Protein 3IWZ (pdb70)

B-factor: mean 44.47, std 12.95, range [18.44, 74.7]

InterPro domains:
  IPR000595 Cyclic nucleotide-binding domain [PF00027] (36-124)
  IPR000595 Cyclic nucleotide-binding domain [PS50042] (22-122)
  IPR000595 Cyclic nucleotide-binding domain [SM00100] (18-137)
  IPR000595 Cyclic nucleotide-binding domain [cd00038] (22-125)
  IPR012318 Crp-type HTH domain [PF00325] (186-217)
  IPR012318 Crp-type HTH domain [PR00034] (186-202)
  IPR012318 Crp-type HTH domain [PR00034] (202-217)
  IPR012318 Crp-type HTH domain [PS51063] (158-230)
  IPR012318 Crp-type HTH domain [SM00419] (180-228)
  IPR014710 RmlC-like jelly roll fold [G3DSA:2.60.120.10] (25-158)
  IPR018335 Transcription regulator HTH, Crp-type, conserved site [PS00042] (188-211)
  IPR018490 Cyclic nucleotide-binding domain superfamily [SSF51206] (24-155)
  IPR036388 Winged helix-like DNA-binding domain superfamily [G3DSA:1.10.10.10] (159-227)
  IPR036390 Winged helix DNA-binding domain superfamily [SSF46785] (159-227)
  IPR050397 Global Transcriptional Regulators in Environmental Response [PTHR24567] (28-221)

Sequence (829 aa):
LDAGTIERFLAHSHRRRYPTRTDVFRPGDPAGTLYYVISGSVSIIAEEDDDRELVLGYFGSGEFVGEMGLFIESDTREVILRTRTQCELAEISYERLQQLFQTSLSPDAPRILYAIGVQLSKRLLDTTRKASRLAFLDVTDRIVRTLHDLSKEPEAMSHPQGTQLRVSRQELARLVGCSREMAGRVLKKLQADGLLHARGKTVVLYGLDAGTIERFLAHSHRRRYPTRTDVFRPGDPAGTLYYVISGSVSIIAEEDDDRELVLGYFGSGEFVGEMGLFIESDTREVILRTRTQCELAEISYERLQQLFQTSLSPDAPRILYAIGVQLSKRLLDTTRKASRLAFLDVTDRIVRTLHDLSKEPEAMSHPQGTQLRVSRQELARLVGCSREMAGRVLKKLQADGLLHARGKTVVLYGDAGTIERFLAHSHRRRYPTRTDVFRPGDPAGTLYYVISGSVSIIAEEDDDRELVLGYFGSGEFVGEMGLFIESDTREVILRTRTQCELAEISYERLQQLFQTSLSPDAPRILYAIGVQLSKRLLDTTRKASRLAFLDVTDRIVRTLHDLSKEPEAMSHPQGTQLRVSRQELARLVGCSREMAGRVLKKLQADGLLHARGKTVVLYGTLDAGTIERFLAHSHRRRYPTRTDVFRPGDPAGTLYYVISGSVSIIAEEDDDRELVLGYFGSGEFVGEMGLFIESDTREVILRTRTQCELAEISYERLQQLFQTSLSPDAPRILYAIGVQLSKRLLDTTRKASRLAFLDVTDRIVRTLHDLSKEPEAMSHPQGTQLRVSRQELARLVGCSREMAGRVLKKLQADGLLHARGKTVVLYGT

GO terms:
  GO:0003677 DNA binding (F, IDA)
  GO:0035438 cyclic-di-GMP binding (F, IDA)
  GO:0046983 protein dimerization activity (F, IDA)
  GO:0003700 DNA-binding transcription factor activity (F, IMP)
  GO:0006355 regulation of DNA-templated transcription (P, IMP)

Radius of gyration: 33.0 Å; Cα contacts (8 Å, |Δi|>4): 1597; chains: 4; bounding box: 93×93×58 Å

Nearest PDB structures (foldseek):
  3iwz-assembly2_C  TM=9.922E-01  e=1.918E-38  Xanthomonas campestris pv. campestris
  3fwe-assembly1_B  TM=5.807E-01  e=2.259E-23  Escherichia coli K-12
  3dkw-assembly5_I  TM=4.714E-01  e=7.268E-14  Pseudomonas aeruginosa
  2z69-assembly1_B  TM=7.668E-01  e=1.034E-09  unclassified
  3dn7-assembly1_A  TM=8.110E-01  e=8.484E-09  Cytophaga hutchinsonii ATCC 33406

Structure (mmCIF, N/CA/C/O backbone):
data_3IWZ
#
_entry.id   3IWZ
#
_cell.length_a   67.690
_cell.length_b   67.690
_cell.length_c   110.370
_cell.angle_alpha   90.00
_cell.angle_beta   104.20
_cell.angle_gamma   90.00
#
_symmetry.space_group_name_H-M   'P 1 21 1'
#
loop_
_entity.id
_entity.type
_entity.pdbx_description
1 polymer 'Catabolite activation-like protein'
2 water water
#
loop_
_atom_site.group_PDB
_atom_site.id
_atom_site.type_symbol
_atom_site.label_atom_id
_atom_site.label_alt_id
_atom_site.label_comp_id
_atom_site.label_asym_id
_atom_site.label_entity_id
_atom_site.label_seq_id
_atom_site.pdbx_PDB_ins_code
_atom_site.Cartn_x
_atom_site.Cartn_y
_atom_site.Cartn_z
_atom_site.occupancy
_atom_site.B_iso_or_equiv
_atom_site.auth_seq_id
_atom_site.auth_comp_id
_atom_site.auth_asym_id
_atom_site.auth_atom_id
_atom_site.pdbx_PDB_model_num
ATOM 1 N N . LEU A 1 22 ? 5.539 -7.311 10.090 1.00 49.30 22 LEU A N 1
ATOM 2 C CA . LEU A 1 22 ? 4.955 -6.155 9.346 1.00 51.00 22 LEU A CA 1
ATOM 3 C C . LEU A 1 22 ? 6.074 -5.341 8.691 1.00 51.34 22 LEU A C 1
ATOM 4 O O . LEU A 1 22 ? 6.847 -4.668 9.376 1.00 50.96 22 LEU A O 1
ATOM 9 N N . ASP A 1 23 ? 6.158 -5.406 7.365 1.00 51.25 23 ASP A N 1
ATOM 10 C CA . ASP A 1 23 ? 7.199 -4.692 6.629 1.00 51.32 23 ASP A CA 1
ATOM 11 C C . ASP A 1 23 ? 6.949 -3.192 6.558 1.00 49.84 23 ASP A C 1
ATOM 12 O O . ASP A 1 23 ? 5.860 -2.718 6.865 1.00 49.48 23 ASP A O 1
ATOM 17 N N . ALA A 1 24 ? 7.972 -2.454 6.141 1.00 49.45 24 ALA A N 1
ATOM 18 C CA . ALA A 1 24 ? 7.901 -0.996 6.035 1.00 48.79 24 ALA A CA 1
ATOM 19 C C . ALA A 1 24 ? 6.841 -0.492 5.062 1.00 48.13 24 ALA A C 1
ATOM 20 O O . ALA A 1 24 ? 6.256 0.574 5.269 1.00 47.87 24 ALA A O 1
ATOM 22 N N . GLY A 1 25 ? 6.608 -1.253 3.998 1.00 46.51 25 GLY A N 1
ATOM 23 C CA . GLY A 1 25 ? 5.624 -0.856 3.010 1.00 45.26 25 GLY A CA 1
ATOM 24 C C . GLY A 1 25 ? 4.216 -0.959 3.558 1.00 44.48 25 GLY A C 1
ATOM 25 O O . GLY A 1 25 ? 3.433 -0.010 3.479 1.00 45.96 25 GLY A O 1
ATOM 26 N N . THR A 1 26 ? 3.889 -2.121 4.111 1.00 43.26 26 THR A N 1
ATOM 27 C CA . THR A 1 26 ? 2.569 -2.337 4.686 1.00 42.66 26 THR A CA 1
ATOM 28 C C . THR A 1 26 ? 2.300 -1.208 5.677 1.00 40.15 26 THR A C 1
ATOM 29 O O . THR A 1 26 ? 1.251 -0.572 5.641 1.00 40.34 26 THR A O 1
ATOM 33 N N . ILE A 1 27 ? 3.271 -0.946 6.544 1.00 39.13 27 ILE A N 1
ATOM 34 C CA . ILE A 1 27 ? 3.138 0.099 7.551 1.00 39.74 27 ILE A CA 1
ATOM 35 C C . ILE A 1 27 ? 2.872 1.465 6.942 1.00 39.75 27 ILE A C 1
ATOM 36 O O . ILE A 1 27 ? 1.905 2.120 7.316 1.00 41.03 27 ILE A O 1
ATOM 41 N N . GLU A 1 28 ? 3.708 1.898 6.001 1.00 39.93 28 GLU A N 1
ATOM 42 C CA . GLU A 1 28 ? 3.496 3.199 5.374 1.00 41.68 28 GLU A CA 1
ATOM 43 C C . GLU A 1 28 ? 2.165 3.267 4.629 1.00 40.69 28 GLU A C 1
ATOM 44 O O . GLU A 1 28 ? 1.484 4.287 4.683 1.00 39.33 28 GLU A O 1
ATOM 50 N N . ARG A 1 29 ? 1.793 2.187 3.941 1.00 41.58 29 ARG A N 1
ATOM 51 C CA . ARG A 1 29 ? 0.520 2.165 3.206 1.00 43.36 29 ARG A CA 1
ATOM 52 C C . ARG A 1 29 ? -0.660 2.335 4.166 1.00 42.80 29 ARG A C 1
ATOM 53 O O . ARG A 1 29 ? -1.616 3.057 3.877 1.00 43.36 29 ARG A O 1
ATOM 61 N N . PHE A 1 30 ? -0.579 1.671 5.316 1.00 43.00 30 PHE A N 1
ATOM 62 C CA . PHE A 1 30 ? -1.623 1.753 6.336 1.00 41.45 30 PHE A CA 1
ATOM 63 C C . PHE A 1 30 ? -1.696 3.155 6.940 1.00 41.56 30 PHE A C 1
ATOM 64 O O . PHE A 1 30 ? -2.781 3.659 7.212 1.00 40.91 30 PHE A O 1
ATOM 72 N N . LEU A 1 31 ? -0.540 3.782 7.149 1.00 42.45 31 LEU A N 1
ATOM 73 C CA . LEU A 1 31 ? -0.489 5.119 7.747 1.00 43.54 31 LEU A CA 1
ATOM 74 C C . LEU A 1 31 ? -0.961 6.254 6.837 1.00 43.81 31 LEU A C 1
ATOM 75 O O . LEU A 1 31 ? -1.298 7.337 7.317 1.00 43.00 31 LEU A O 1
ATOM 80 N N . ALA A 1 32 ? -0.990 6.010 5.530 1.00 43.56 32 ALA A N 1
ATOM 81 C CA . ALA A 1 32 ? -1.425 7.033 4.586 1.00 44.37 32 ALA A CA 1
ATOM 82 C C . ALA A 1 32 ? -2.878 7.429 4.824 1.00 45.84 32 ALA A C 1
ATOM 83 O O . ALA A 1 32 ? -3.256 8.576 4.581 1.00 46.20 32 ALA A O 1
ATOM 85 N N . HIS A 1 33 ? -3.690 6.481 5.293 1.00 45.57 33 HIS A N 1
ATOM 86 C CA . HIS A 1 33 ? -5.101 6.757 5.572 1.00 45.50 33 HIS A CA 1
ATOM 87 C C . HIS A 1 33 ? -5.340 7.093 7.038 1.00 45.61 33 HIS A C 1
ATOM 88 O O . HIS A 1 33 ? -6.480 7.321 7.442 1.00 46.27 33 HIS A O 1
ATOM 95 N N . SER A 1 34 ? -4.274 7.121 7.830 1.00 44.85 34 SER A N 1
ATOM 96 C CA . SER A 1 34 ? -4.394 7.409 9.255 1.00 45.26 34 SER A CA 1
ATOM 97 C C . SER A 1 34 ? -4.229 8.888 9.547 1.00 46.21 34 SER A C 1
ATOM 98 O O . SER A 1 34 ? -3.654 9.630 8.749 1.00 47.71 34 SER A O 1
ATOM 101 N N . HIS A 1 35 ? -4.716 9.300 10.712 1.00 45.74 35 HIS A N 1
ATOM 102 C CA . HIS A 1 35 ? -4.632 10.683 11.154 1.00 46.34 35 HIS A CA 1
ATOM 103 C C . HIS A 1 35 ? -3.605 10.768 12.283 1.00 46.16 35 HIS A C 1
ATOM 104 O O . HIS A 1 35 ? -3.820 10.232 13.374 1.00 43.99 35 HIS A O 1
ATOM 111 N N . ARG A 1 36 ? -2.492 11.442 12.023 1.00 47.12 36 ARG A N 1
ATOM 112 C CA . ARG A 1 36 ? -1.445 11.585 13.024 1.00 49.46 36 ARG A CA 1
ATOM 113 C C . ARG A 1 36 ? -1.701 12.738 14.001 1.00 50.12 36 ARG A C 1
ATOM 114 O O . ARG A 1 36 ? -2.004 13.856 13.589 1.00 51.62 36 ARG A O 1
ATOM 122 N N . ARG A 1 37 ? -1.582 12.455 15.298 1.00 49.65 37 ARG A N 1
ATOM 123 C CA . ARG A 1 37 ? -1.806 13.460 16.340 1.00 49.66 37 ARG A CA 1
ATOM 124 C C . ARG A 1 37 ? -0.722 13.391 17.409 1.00 46.75 37 ARG A C 1
ATOM 125 O O . ARG A 1 37 ? -0.271 12.306 17.772 1.00 47.63 37 ARG A O 1
ATOM 133 N N . ARG A 1 38 ? -0.313 14.546 17.919 1.00 44.51 38 ARG A N 1
ATOM 134 C CA . ARG A 1 38 ? 0.705 14.602 18.964 1.00 43.32 38 ARG A CA 1
ATOM 135 C C . ARG A 1 38 ? 0.017 14.686 20.329 1.00 40.31 38 ARG A C 1
ATOM 136 O O . ARG A 1 38 ? -0.974 15.391 20.483 1.00 41.81 38 ARG A O 1
ATOM 144 N N . TYR A 1 39 ? 0.531 13.954 21.313 1.00 37.34 39 TYR A N 1
ATOM 145 C CA . TYR A 1 39 ? -0.050 13.965 22.654 1.00 35.28 39 TYR A CA 1
ATOM 146 C C . TYR A 1 39 ? 0.993 14.260 23.703 1.00 32.83 39 TYR A C 1
ATOM 147 O O . TYR A 1 39 ? 2.117 13.765 23.628 1.00 33.09 39 TYR A O 1
ATOM 156 N N . PRO A 1 40 ? 0.627 15.069 24.703 1.00 32.05 40 PRO A N 1
ATOM 157 C CA . PRO A 1 40 ? 1.521 15.440 25.806 1.00 33.55 40 PRO A CA 1
ATOM 158 C C . PRO A 1 40 ? 1.584 14.211 26.696 1.00 33.77 40 PRO A C 1
ATOM 159 O O . PRO A 1 40 ? 0.780 13.287 26.530 1.00 34.03 40 PRO A O 1
ATOM 163 N N . THR A 1 41 ? 2.519 14.200 27.638 1.00 32.79 41 THR A N 1
ATOM 164 C CA . THR A 1 41 ? 2.660 13.074 28.556 1.00 30.66 41 THR A CA 1
ATOM 165 C C . THR A 1 41 ? 1.506 13.049 29.564 1.00 30.87 41 THR A C 1
ATOM 166 O O . THR A 1 41 ? 0.723 13.996 29.651 1.00 30.67 41 THR A O 1
ATOM 170 N N . ARG A 1 42 ? 1.385 11.950 30.303 1.00 32.62 42 ARG A N 1
ATOM 171 C CA . ARG A 1 42 ? 0.344 11.814 31.326 1.00 33.57 42 ARG A CA 1
ATOM 172 C C . ARG A 1 42 ? -1.050 12.123 30.804 1.00 32.78 42 ARG A C 1
ATOM 173 O O . ARG A 1 42 ? -1.903 12.617 31.542 1.00 32.45 42 ARG A O 1
ATOM 181 N N . THR A 1 43 ? -1.294 11.817 29.540 1.00 31.37 43 THR A N 1
ATOM 182 C CA . THR A 1 43 ? -2.587 12.105 28.955 1.00 33.44 43 THR A CA 1
ATOM 183 C C . THR A 1 43 ? -3.411 10.855 28.671 1.00 33.75 43 THR A C 1
ATOM 184 O O . THR A 1 43 ? -2.934 9.930 28.017 1.00 33.00 43 THR A O 1
ATOM 188 N N . ASP A 1 44 ? -4.644 10.831 29.177 1.00 33.32 44 ASP A N 1
ATOM 189 C CA . ASP A 1 44 ? -5.541 9.706 28.928 1.00 33.91 44 ASP A CA 1
ATOM 190 C C . ASP A 1 44 ? -6.149 9.851 27.529 1.00 33.78 44 ASP A C 1
ATOM 191 O O . ASP A 1 44 ? -6.974 10.731 27.285 1.00 35.60 44 ASP A O 1
ATOM 196 N N . VAL A 1 45 ? -5.734 8.993 26.607 1.00 32.10 45 VAL A N 1
ATOM 197 C CA . VAL A 1 45 ? -6.255 9.048 25.244 1.00 30.84 45 VAL A CA 1
ATOM 198 C C . VAL A 1 45 ? -7.720 8.632 25.234 1.00 30.96 45 VAL A C 1
ATOM 199 O O . VAL A 1 45 ? -8.495 9.075 24.389 1.00 31.29 45 VAL A O 1
ATOM 203 N N . PHE A 1 46 ? -8.079 7.757 26.169 1.00 27.99 46 PHE A N 1
ATOM 204 C CA . PHE A 1 46 ? -9.449 7.303 26.322 1.00 28.99 46 PHE A CA 1
ATOM 205 C C . PHE A 1 46 ? -9.575 6.528 27.630 1.00 30.22 46 PHE A C 1
ATOM 206 O O . PHE A 1 46 ? -8.590 5.980 28.127 1.00 31.60 46 PHE A O 1
ATOM 214 N N . ARG A 1 47 ? -10.772 6.510 28.202 1.00 31.51 47 ARG A N 1
ATOM 215 C CA . ARG A 1 47 ? -11.006 5.811 29.463 1.00 32.43 47 ARG A CA 1
ATOM 216 C C . ARG A 1 47 ? -12.218 4.907 29.299 1.00 33.15 47 ARG A C 1
ATOM 217 O O . ARG A 1 47 ? -12.939 5.004 28.302 1.00 32.09 47 ARG A O 1
ATOM 225 N N . PRO A 1 48 ? -12.452 4.007 30.269 1.00 30.73 48 PRO A N 1
ATOM 226 C CA . PRO A 1 48 ? -13.605 3.106 30.190 1.00 31.49 48 PRO 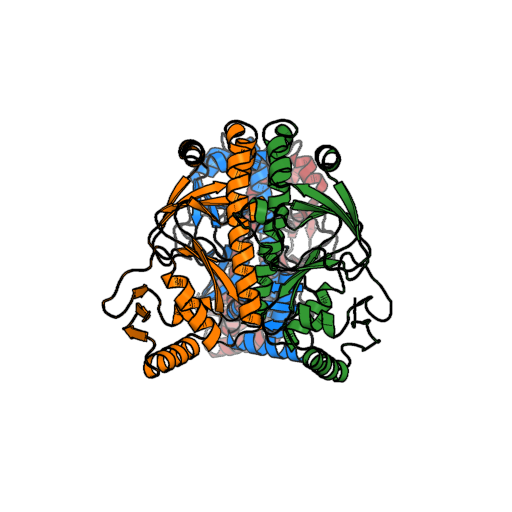A CA 1
ATOM 227 C C . PRO A 1 48 ? -14.881 3.903 29.942 1.00 32.05 48 PRO A C 1
ATOM 228 O O . PRO A 1 48 ? -15.101 4.931 30.570 1.00 33.20 48 PRO A O 1
ATOM 232 N N . GLY A 1 49 ? -15.700 3.440 29.006 1.00 32.08 49 GLY A N 1
ATOM 233 C CA . GLY A 1 49 ? -16.947 4.122 28.721 1.00 33.12 49 GLY A CA 1
ATOM 234 C C . GLY A 1 49 ? -16.932 5.019 27.504 1.00 34.07 49 GLY A C 1
ATOM 235 O O . GLY A 1 49 ? -17.991 5.366 26.982 1.00 34.93 49 GLY A O 1
ATOM 236 N N . ASP A 1 50 ? -15.742 5.403 27.052 1.00 32.33 50 ASP A N 1
ATOM 237 C CA . ASP A 1 50 ? -15.635 6.268 25.891 1.00 31.04 50 ASP A CA 1
ATOM 238 C C . ASP A 1 50 ? -16.031 5.551 24.609 1.00 32.51 50 ASP A C 1
ATOM 239 O O . ASP A 1 50 ? -15.922 4.325 24.506 1.00 34.29 50 ASP A O 1
ATOM 244 N N . PRO A 1 51 ? -16.525 6.305 23.618 1.00 31.54 51 PRO A N 1
ATOM 245 C CA . PRO A 1 51 ? -16.911 5.653 22.369 1.00 31.32 51 PRO A CA 1
ATOM 246 C C . PRO A 1 51 ? -15.716 4.877 21.806 1.00 31.33 51 PRO A C 1
ATOM 247 O O . PRO A 1 51 ? -14.596 5.379 21.758 1.00 30.32 51 PRO A O 1
ATOM 251 N N . ALA A 1 52 ? -15.975 3.642 21.397 1.00 31.46 52 ALA A N 1
ATOM 252 C CA . ALA A 1 52 ? -14.951 2.772 20.843 1.00 30.95 52 ALA A CA 1
ATOM 253 C C . ALA A 1 52 ? -15.172 2.679 19.345 1.00 30.90 52 ALA A C 1
ATOM 254 O O . ALA A 1 52 ? -15.912 1.813 18.875 1.00 31.95 52 ALA A O 1
ATOM 256 N N . GLY A 1 53 ? -14.534 3.573 18.599 1.00 30.46 53 GLY A N 1
ATOM 257 C CA . GLY A 1 53 ? -14.697 3.566 17.161 1.00 30.53 53 GLY A CA 1
ATOM 258 C C . GLY A 1 53 ? -13.413 3.746 16.383 1.00 31.10 53 GLY A C 1
ATOM 259 O O . GLY A 1 53 ? -13.424 3.758 15.154 1.00 34.89 53 GLY A O 1
ATOM 260 N N . THR A 1 54 ? -12.293 3.872 17.077 1.00 31.92 54 THR A N 1
ATOM 261 C CA . THR A 1 54 ? -11.035 4.073 16.373 1.00 32.21 54 THR A CA 1
ATOM 262 C C . THR A 1 54 ? -9.878 3.197 16.837 1.00 29.45 54 THR A C 1
ATOM 263 O O . THR A 1 54 ? -9.832 2.738 17.972 1.00 30.15 54 THR A O 1
ATOM 267 N N . LEU A 1 55 ? -8.945 2.976 15.926 1.00 26.40 55 LEU A N 1
ATOM 268 C CA . LEU A 1 55 ? -7.762 2.186 16.199 1.00 27.49 55 LEU A CA 1
ATOM 269 C C . LEU A 1 55 ? -6.570 3.151 16.233 1.00 25.29 55 LEU A C 1
ATOM 270 O O . LEU A 1 55 ? -6.500 4.072 15.431 1.00 25.79 55 LEU A O 1
ATOM 275 N N . TYR A 1 56 ? -5.654 2.952 17.169 1.00 24.92 56 TYR A N 1
ATOM 276 C CA . TYR A 1 56 ? -4.463 3.800 17.259 1.00 27.17 56 TYR A CA 1
ATOM 277 C C . TYR A 1 56 ? -3.223 2.965 16.978 1.00 25.69 56 TYR A C 1
ATOM 278 O O . TYR A 1 56 ? -3.185 1.785 17.299 1.00 27.45 56 TYR A O 1
ATOM 287 N N . TYR A 1 57 ? -2.227 3.587 16.357 1.00 28.58 57 TYR A N 1
ATOM 288 C CA . TYR A 1 57 ? -0.940 2.948 16.039 1.00 28.11 57 TYR A CA 1
ATOM 289 C C . TYR A 1 57 ? 0.095 3.879 16.662 1.00 28.31 57 TYR A C 1
ATOM 290 O O . TYR A 1 57 ? 0.105 5.071 16.366 1.00 28.87 57 TYR A O 1
ATOM 299 N N . VAL A 1 58 ? 0.961 3.352 17.521 1.00 28.23 58 VAL A N 1
ATOM 300 C CA . VAL A 1 58 ? 1.962 4.189 18.163 1.00 27.44 58 VAL A CA 1
ATOM 301 C C . VAL A 1 58 ? 3.149 4.443 17.247 1.00 28.82 58 VAL A C 1
ATOM 302 O O . VAL A 1 58 ? 3.923 3.534 16.955 1.00 30.56 58 VAL A O 1
ATOM 306 N N . ILE A 1 59 ? 3.281 5.677 16.780 1.00 29.72 59 ILE A N 1
ATOM 307 C CA . ILE A 1 59 ? 4.392 6.037 15.901 1.00 32.03 59 ILE A CA 1
ATOM 308 C C . ILE A 1 59 ? 5.636 6.334 16.741 1.00 32.32 59 ILE A C 1
ATOM 309 O O . ILE A 1 59 ? 6.732 5.863 16.437 1.00 34.43 59 ILE A O 1
ATOM 314 N N . SER A 1 60 ? 5.461 7.112 17.799 1.00 29.05 60 SER A N 1
ATOM 315 C CA . SER A 1 60 ? 6.574 7.439 18.674 1.00 30.05 60 SER A CA 1
ATOM 316 C C . SER A 1 60 ? 6.052 7.594 20.089 1.00 27.30 60 SER A C 1
ATOM 317 O O . SER A 1 60 ? 4.875 7.872 20.297 1.00 27.27 60 SER A O 1
ATOM 320 N N . GLY A 1 61 ? 6.946 7.420 21.052 1.00 28.96 61 GLY A N 1
ATOM 321 C CA . GLY A 1 61 ? 6.577 7.557 22.443 1.00 27.87 61 GLY A CA 1
ATOM 322 C C . GLY A 1 61 ? 6.154 6.239 23.044 1.00 26.78 61 GLY A C 1
ATOM 323 O O . GLY A 1 61 ? 6.209 5.196 22.396 1.00 28.51 61 GLY A O 1
ATOM 324 N N . SER A 1 62 ? 5.717 6.294 24.293 1.00 26.47 62 SER A N 1
ATOM 325 C CA . SER A 1 62 ? 5.290 5.109 25.003 1.00 26.11 62 SER A CA 1
ATOM 326 C C . SER A 1 62 ? 3.948 5.361 25.675 1.00 27.25 62 SER A C 1
ATOM 327 O O . SER A 1 62 ? 3.666 6.479 26.100 1.00 25.71 62 SER A O 1
ATOM 330 N N . VAL A 1 63 ? 3.122 4.318 25.762 1.00 27.67 63 VAL A N 1
ATOM 331 C CA . VAL A 1 63 ? 1.815 4.437 26.402 1.00 26.06 63 VAL A CA 1
ATOM 332 C C . VAL A 1 63 ? 1.539 3.241 27.309 1.00 26.65 63 VAL A C 1
ATOM 333 O O . VAL A 1 63 ? 2.197 2.202 27.217 1.00 27.62 63 VAL A O 1
ATOM 337 N N . SER A 1 64 ? 0.570 3.388 28.196 1.00 23.66 64 SER A N 1
ATOM 338 C CA . SER A 1 64 ? 0.237 2.289 29.075 1.00 27.43 64 SER A CA 1
ATOM 339 C C . SER A 1 64 ? -1.248 1.953 28.984 1.00 26.10 64 SER A C 1
ATOM 340 O O . SER A 1 64 ? -2.058 2.802 28.614 1.00 23.96 64 SER A O 1
ATOM 343 N N . ILE A 1 65 ? -1.580 0.696 29.285 1.00 25.57 65 ILE A N 1
ATOM 344 C CA . ILE A 1 65 ? -2.961 0.222 29.272 1.00 27.02 65 ILE A CA 1
ATOM 345 C C . ILE A 1 65 ? -3.255 -0.090 30.732 1.00 27.38 65 ILE A C 1
ATOM 346 O O . ILE A 1 65 ? -2.545 -0.879 31.358 1.00 24.32 65 ILE A O 1
ATOM 351 N N . ILE A 1 66 ? -4.309 0.526 31.259 1.00 26.72 66 ILE A N 1
ATOM 352 C CA . ILE A 1 66 ? -4.658 0.390 32.664 1.00 26.52 66 ILE A CA 1
ATOM 353 C C . ILE A 1 66 ? -6.085 -0.048 32.945 1.00 28.82 66 ILE A C 1
ATOM 354 O O . ILE A 1 66 ? -7.028 0.490 32.368 1.00 29.67 66 ILE A O 1
ATOM 359 N N . ALA A 1 67 ? -6.236 -1.018 33.841 1.00 29.98 67 ALA A N 1
ATOM 360 C CA . ALA A 1 67 ? -7.558 -1.497 34.231 1.00 33.46 67 ALA A CA 1
ATOM 361 C C . ALA A 1 67 ? -7.972 -0.667 35.430 1.00 35.51 67 ALA A C 1
ATOM 362 O O . ALA A 1 67 ? -7.194 -0.457 36.371 1.00 35.86 67 ALA A O 1
ATOM 364 N N . GLU A 1 68 ? -9.208 -0.201 35.385 1.00 40.57 68 GLU A N 1
ATOM 365 C CA . GLU A 1 68 ? -9.765 0.652 36.420 1.00 46.97 68 GLU A CA 1
ATOM 366 C C . GLU A 1 68 ? -10.767 -0.101 37.277 1.00 49.71 68 GLU A C 1
ATOM 367 O O . GLU A 1 68 ? -11.437 -1.016 36.797 1.00 50.67 68 GLU A O 1
ATOM 373 N N . GLU A 1 69 ? -10.861 0.281 38.548 1.00 53.31 69 GLU A N 1
ATOM 374 C CA . GLU A 1 69 ? -11.816 -0.335 39.465 1.00 57.07 69 GLU A CA 1
ATOM 375 C C . GLU A 1 69 ? -12.814 0.706 39.975 1.00 58.32 69 GLU A C 1
ATOM 376 O O . GLU A 1 69 ? -12.600 1.911 39.829 1.00 59.63 69 GLU A O 1
ATOM 382 N N . ASP A 1 70 ? -13.897 0.224 40.579 1.00 60.65 70 ASP A N 1
ATOM 383 C CA . ASP A 1 70 ? -14.984 1.060 41.097 1.00 61.29 70 ASP A CA 1
ATOM 384 C C . ASP A 1 70 ? -14.589 2.110 42.136 1.00 61.41 70 ASP A C 1
ATOM 385 O O . ASP A 1 70 ? -15.320 3.080 42.372 1.00 61.92 70 ASP A O 1
ATOM 390 N N . ASP A 1 71 ? -13.436 1.910 42.760 1.00 61.27 71 ASP A N 1
ATOM 391 C CA . ASP A 1 71 ? -12.937 2.823 43.781 1.00 61.03 71 ASP A CA 1
ATOM 392 C C . ASP A 1 71 ? -11.772 3.649 43.236 1.00 60.50 71 ASP A C 1
ATOM 393 O O . ASP A 1 71 ? -10.959 4.194 43.994 1.00 59.54 71 ASP A O 1
ATOM 398 N N . ASP A 1 72 ? -11.711 3.739 41.910 1.00 58.70 72 ASP A N 1
ATOM 399 C CA . ASP A 1 72 ? -10.663 4.472 41.217 1.00 56.78 72 ASP A CA 1
ATOM 400 C C . ASP A 1 72 ? -9.259 3.900 41.453 1.00 55.61 72 ASP A C 1
ATOM 401 O O . ASP A 1 72 ? -8.263 4.628 41.398 1.00 55.38 72 ASP A O 1
ATOM 406 N N . ARG A 1 73 ? -9.182 2.597 41.719 1.00 52.99 73 ARG A N 1
ATOM 407 C CA . ARG A 1 73 ? -7.889 1.952 41.921 1.00 50.54 73 ARG A CA 1
ATOM 408 C C . ARG A 1 73 ? -7.433 1.375 40.581 1.00 48.50 73 ARG A C 1
ATOM 409 O O . ARG A 1 73 ? -8.225 0.768 39.858 1.00 48.20 73 ARG A O 1
ATOM 417 N N . GLU A 1 74 ? -6.158 1.560 40.255 1.00 45.09 74 GLU A N 1
ATOM 418 C CA . GLU A 1 74 ? -5.645 1.108 38.966 1.00 42.26 74 GLU A CA 1
ATOM 419 C C . GLU A 1 74 ? -4.697 -0.094 38.954 1.00 37.97 74 GLU A C 1
ATOM 420 O O . GLU A 1 74 ? -3.869 -0.266 39.850 1.00 39.13 74 GLU A O 1
ATOM 426 N N . LEU A 1 75 ? -4.822 -0.903 37.906 1.00 31.78 75 LEU A N 1
ATOM 427 C CA . LEU A 1 75 ? -3.959 -2.062 37.687 1.00 28.36 75 LEU A CA 1
ATOM 428 C C . LEU A 1 75 ? -3.290 -1.879 36.310 1.00 26.83 75 LEU A C 1
ATOM 429 O O . LEU A 1 75 ? -3.923 -2.055 35.267 1.00 26.51 75 LEU A O 1
ATOM 434 N N . VAL A 1 76 ? -2.019 -1.508 36.302 1.00 25.51 76 VAL A N 1
ATOM 435 C CA . VAL A 1 76 ? -1.332 -1.319 35.034 1.00 26.11 76 VAL A CA 1
ATOM 436 C C . VAL A 1 76 ? -1.071 -2.674 34.397 1.00 26.57 76 VAL A C 1
ATOM 437 O O . VAL A 1 76 ? -0.461 -3.541 35.005 1.00 28.90 76 VAL A O 1
ATOM 441 N N . LEU A 1 77 ? -1.548 -2.843 33.172 1.00 28.39 77 LEU A N 1
ATOM 442 C CA . LEU A 1 77 ? -1.404 -4.092 32.443 1.00 30.20 77 LEU A CA 1
ATOM 443 C C . LEU A 1 77 ? -0.140 -4.161 31.587 1.00 30.25 77 LEU A C 1
ATOM 444 O O . LEU A 1 77 ? 0.372 -5.249 31.330 1.00 33.86 77 LEU A O 1
ATOM 449 N N . GLY A 1 78 ? 0.362 -3.012 31.139 1.00 28.97 78 GLY A N 1
ATOM 450 C CA . GLY A 1 78 ? 1.576 -3.021 30.329 1.00 26.52 78 GLY A CA 1
ATOM 451 C C . GLY A 1 78 ? 1.976 -1.700 29.682 1.00 25.54 78 GLY A C 1
ATOM 452 O O . GLY A 1 78 ? 1.226 -0.733 29.727 1.00 24.71 78 GLY A O 1
ATOM 453 N N . TYR A 1 79 ? 3.167 -1.680 29.081 1.00 24.81 79 TYR A N 1
ATOM 454 C CA . TYR A 1 79 ? 3.702 -0.522 28.378 1.00 27.17 79 TYR A CA 1
ATOM 455 C C . TYR A 1 79 ? 3.848 -0.863 26.909 1.00 25.77 79 TYR A C 1
ATOM 456 O O . TYR A 1 79 ? 4.231 -1.978 26.565 1.00 28.01 79 TYR A O 1
ATOM 465 N N . PHE A 1 80 ? 3.565 0.104 26.047 1.00 23.75 80 PHE A N 1
ATOM 466 C CA . PHE A 1 80 ? 3.633 -0.122 24.615 1.00 24.62 80 PHE A CA 1
ATOM 467 C C . PHE A 1 80 ? 4.275 1.035 23.871 1.00 23.74 80 PHE A C 1
ATOM 468 O O . PHE A 1 80 ? 3.940 2.202 24.105 1.00 23.55 80 PHE A O 1
ATOM 476 N N . GLY A 1 81 ? 5.189 0.686 22.963 1.00 23.64 81 GLY A N 1
ATOM 477 C CA . GLY A 1 81 ? 5.907 1.673 22.176 1.00 21.85 81 GLY A CA 1
ATOM 478 C C . GLY A 1 81 ? 5.592 1.639 20.686 1.00 23.76 81 GLY A C 1
ATOM 479 O O . GLY A 1 81 ? 4.536 1.172 20.269 1.00 21.35 81 GLY A O 1
ATOM 480 N N . SER A 1 82 ? 6.532 2.132 19.888 1.00 23.84 82 SER A N 1
ATOM 481 C CA . SER A 1 82 ? 6.393 2.221 18.433 1.00 27.96 82 SER A CA 1
ATOM 482 C C . SER A 1 82 ? 6.036 0.915 17.741 1.00 23.58 82 SER A C 1
ATOM 483 O O . SER A 1 82 ? 6.608 -0.121 18.032 1.00 26.32 82 SER A O 1
ATOM 486 N N . GLY A 1 83 ? 5.087 0.976 16.815 1.00 26.51 83 GLY A N 1
ATOM 487 C CA . GLY A 1 83 ? 4.674 -0.216 16.092 1.00 23.69 83 GLY A CA 1
ATOM 488 C C . GLY A 1 83 ? 3.503 -0.932 16.746 1.00 25.05 83 GLY A C 1
ATOM 489 O O . GLY A 1 83 ? 2.912 -1.837 16.164 1.00 26.63 83 GLY A O 1
ATOM 490 N N . GLU A 1 84 ? 3.145 -0.537 17.957 1.00 23.84 84 GLU A N 1
ATOM 491 C CA . GLU A 1 84 ? 2.041 -1.201 18.629 1.00 25.13 84 GLU A CA 1
ATOM 492 C C . GLU A 1 84 ? 0.679 -0.616 18.262 1.00 24.72 84 GLU A C 1
ATOM 493 O O . GLU A 1 84 ? 0.526 0.602 18.099 1.00 21.41 84 GLU A O 1
ATOM 499 N N . PHE A 1 85 ? -0.302 -1.501 18.116 1.00 20.97 85 PHE A N 1
ATOM 500 C CA . PHE A 1 85 ? -1.667 -1.090 17.829 1.00 19.75 85 PHE A CA 1
ATOM 501 C C . PHE A 1 85 ? -2.367 -1.115 19.174 1.00 20.64 85 PHE A C 1
ATOM 502 O O . PHE A 1 85 ? -2.220 -2.072 19.931 1.00 20.82 85 PHE A O 1
ATOM 510 N N . VAL A 1 86 ? -3.111 -0.071 19.489 1.00 20.42 86 VAL A N 1
ATOM 511 C CA . VAL A 1 86 ? -3.851 -0.049 20.744 1.00 20.96 86 VAL A CA 1
ATOM 512 C C . VAL A 1 86 ? -5.254 0.427 20.424 1.00 22.17 86 VAL A C 1
ATOM 513 O O . VAL A 1 86 ? -5.485 0.985 19.355 1.00 22.63 86 VAL A O 1
ATOM 517 N N . GLY A 1 87 ? -6.179 0.184 21.347 1.00 22.38 87 GLY A N 1
ATOM 518 C CA . GLY A 1 87 ? -7.564 0.551 21.127 1.00 22.73 87 GLY A CA 1
ATOM 519 C C . GLY A 1 87 ? -8.104 -0.310 20.002 1.00 24.02 87 GLY A C 1
ATOM 520 O O . GLY A 1 87 ? -9.025 0.081 19.304 1.00 24.27 87 GLY A O 1
ATOM 521 N N . GLU A 1 88 ? -7.516 -1.493 19.842 1.00 23.19 88 GLU A N 1
ATOM 522 C CA . GLU A 1 88 ? -7.885 -2.417 18.795 1.00 23.35 88 GLU A CA 1
ATOM 523 C C . GLU A 1 88 ? -9.059 -3.346 19.110 1.00 26.14 88 GLU A C 1
ATOM 524 O O . GLU A 1 88 ? -9.710 -3.826 18.196 1.00 28.55 88 GLU A O 1
ATOM 530 N N . MET A 1 89 ? -9.336 -3.595 20.385 1.00 27.01 89 MET A N 1
ATOM 531 C CA . MET A 1 89 ? -10.421 -4.507 20.749 1.00 30.78 89 MET A CA 1
ATOM 532 C C . MET A 1 89 ? -11.713 -4.323 19.958 1.00 30.76 89 MET A C 1
ATOM 533 O O . MET A 1 89 ? -12.266 -5.287 19.443 1.00 30.37 89 MET A O 1
ATOM 538 N N . GLY A 1 90 ? -12.194 -3.089 19.867 1.00 31.59 90 GLY A N 1
ATOM 539 C CA . GLY A 1 90 ? -13.417 -2.828 19.130 1.00 30.71 90 GLY A CA 1
ATOM 540 C C . GLY A 1 90 ? -13.399 -3.302 17.690 1.00 32.98 90 GLY A C 1
ATOM 541 O O . GLY A 1 90 ? -14.456 -3.431 17.067 1.00 32.78 90 GLY A O 1
ATOM 542 N N . LEU A 1 91 ? -12.213 -3.569 17.150 1.00 33.60 91 LEU A N 1
ATOM 543 C CA . LEU A 1 91 ? -12.094 -4.032 15.763 1.00 36.15 91 LEU A CA 1
ATOM 544 C C . LEU A 1 91 ? -12.430 -5.519 15.702 1.00 37.52 91 LEU A C 1
ATOM 545 O O . LEU A 1 91 ? -12.638 -6.090 14.626 1.00 38.17 91 LEU A O 1
ATOM 550 N N . PHE A 1 92 ? -12.496 -6.134 16.877 1.00 37.30 92 PHE A N 1
ATOM 551 C CA . PHE A 1 92 ? -12.759 -7.560 16.999 1.00 36.17 92 PHE A CA 1
ATOM 552 C C . PHE A 1 92 ? -14.012 -7.883 17.816 1.00 38.84 92 PHE A C 1
ATOM 553 O O . PHE A 1 92 ? -14.684 -8.871 17.557 1.00 40.35 92 PHE A O 1
ATOM 561 N N . ILE A 1 93 ? -14.309 -7.053 18.807 1.00 42.02 93 ILE A N 1
ATOM 562 C CA . ILE A 1 93 ? -15.462 -7.273 19.670 1.00 45.46 93 ILE A CA 1
ATOM 563 C C . ILE A 1 93 ? -16.469 -6.140 19.567 1.00 48.52 93 ILE A C 1
ATOM 564 O O . ILE A 1 93 ? -16.177 -4.999 19.935 1.00 49.39 93 ILE A O 1
ATOM 569 N N . GLU A 1 94 ? -17.650 -6.469 19.056 1.00 50.77 94 GLU A N 1
ATOM 570 C CA . GLU A 1 94 ? -18.745 -5.523 18.900 1.00 53.60 94 GLU A CA 1
ATOM 571 C C . GLU A 1 94 ? -18.947 -4.794 20.226 1.00 53.42 94 GLU A C 1
ATOM 572 O O . GLU A 1 94 ? -19.338 -5.408 21.217 1.00 53.72 94 GLU A O 1
ATOM 578 N N . SER A 1 95 ? -18.669 -3.495 20.250 1.00 54.13 95 SER A N 1
ATOM 579 C CA . SER A 1 95 ? -18.840 -2.718 21.478 1.00 55.57 95 SER A CA 1
ATOM 580 C C . SER A 1 95 ? -18.849 -1.215 21.235 1.00 55.44 95 SER A C 1
ATOM 581 O O . SER A 1 95 ? -18.106 -0.704 20.401 1.00 58.02 95 SER A O 1
ATOM 584 N N . ASP A 1 96 ? -19.698 -0.508 21.970 1.00 55.36 96 ASP A N 1
ATOM 585 C CA . ASP A 1 96 ? -19.789 0.938 21.841 1.00 53.73 96 ASP A CA 1
ATOM 586 C C . ASP A 1 96 ? -18.854 1.623 22.819 1.00 50.66 96 ASP A C 1
ATOM 587 O O . ASP A 1 96 ? -18.689 2.839 22.761 1.00 51.35 96 ASP A O 1
ATOM 592 N N . THR A 1 97 ? -18.241 0.854 23.713 1.00 45.23 97 THR A N 1
ATOM 593 C CA . THR A 1 97 ? -17.371 1.458 24.716 1.00 41.98 97 THR A CA 1
ATOM 594 C C . THR A 1 97 ? -16.009 0.798 24.960 1.00 38.48 97 THR A C 1
ATOM 595 O O . THR A 1 97 ? -15.848 -0.405 24.756 1.00 36.96 97 THR A O 1
ATOM 599 N N . ARG A 1 98 ? -15.036 1.607 25.386 1.00 36.71 98 ARG A N 1
ATOM 600 C CA . ARG A 1 98 ? -13.686 1.127 25.709 1.00 36.27 98 ARG A CA 1
ATOM 601 C C . ARG A 1 98 ? -13.786 0.421 27.065 1.00 36.44 98 ARG A C 1
ATOM 602 O O . ARG A 1 98 ? -14.654 0.739 27.876 1.00 35.17 98 ARG A O 1
ATOM 610 N N . GLU A 1 99 ? -12.896 -0.528 27.315 1.00 36.65 99 GLU A N 1
ATOM 611 C CA . GLU A 1 99 ? -12.918 -1.254 28.574 1.00 35.98 99 GLU A CA 1
ATOM 612 C C . GLU A 1 99 ? -11.710 -0.926 29.452 1.00 35.81 99 GLU A C 1
ATOM 613 O O . GLU A 1 99 ? -11.615 -1.406 30.583 1.00 35.13 99 GLU A O 1
ATOM 619 N N . VAL A 1 100 ? -10.792 -0.110 28.934 1.00 31.69 100 VAL A N 1
ATOM 620 C CA . VAL A 1 100 ? -9.594 0.257 29.684 1.00 25.95 100 VAL A CA 1
ATOM 621 C C . VAL A 1 100 ? -9.169 1.705 29.443 1.00 26.74 100 VAL A C 1
ATOM 622 O O . VAL A 1 100 ? -9.704 2.391 28.569 1.00 28.15 100 VAL A O 1
ATOM 626 N N . ILE A 1 101 ? -8.187 2.150 30.220 1.00 25.07 101 ILE A N 1
ATOM 627 C CA . ILE A 1 101 ? -7.618 3.483 30.086 1.00 23.52 101 ILE A CA 1
ATOM 628 C C . ILE A 1 101 ? -6.339 3.353 29.244 1.00 24.78 101 ILE A C 1
ATOM 629 O O . ILE A 1 101 ? -5.537 2.448 29.477 1.00 26.18 101 ILE A O 1
ATOM 634 N N . LEU A 1 102 ? -6.164 4.238 28.265 1.00 24.23 102 LEU A N 1
ATOM 635 C CA . LEU A 1 102 ? -4.952 4.279 27.450 1.00 22.95 102 LEU A CA 1
ATOM 636 C C . LEU A 1 102 ? -4.314 5.594 27.878 1.00 24.47 102 LEU A C 1
ATOM 637 O O . LEU A 1 102 ? -4.890 6.664 27.677 1.00 24.25 102 LEU A O 1
ATOM 642 N N . ARG A 1 103 ? -3.133 5.519 28.481 1.00 25.76 103 ARG A N 1
ATOM 643 C CA . ARG A 1 103 ? -2.466 6.712 28.967 1.00 27.02 103 ARG A CA 1
ATOM 644 C C . ARG A 1 103 ? -1.047 6.892 28.440 1.00 27.12 103 ARG A C 1
ATOM 645 O O . ARG A 1 103 ? -0.302 5.924 28.291 1.00 27.75 103 ARG A O 1
ATOM 653 N N . THR A 1 104 ? -0.673 8.133 28.146 1.00 24.11 104 THR A N 1
ATOM 654 C CA . THR A 1 104 ? 0.682 8.379 27.659 1.00 28.05 104 THR A CA 1
ATOM 655 C C . THR A 1 104 ? 1.652 8.441 28.829 1.00 27.38 104 THR A C 1
ATOM 656 O O . THR A 1 104 ? 1.339 9.002 29.872 1.00 25.53 104 THR A O 1
ATOM 660 N N . ARG A 1 105 ? 2.828 7.851 28.636 1.00 30.11 105 ARG A N 1
ATOM 661 C CA . ARG A 1 105 ? 3.875 7.833 29.644 1.00 31.44 105 ARG A CA 1
ATOM 662 C C . ARG A 1 105 ? 4.980 8.806 29.224 1.00 31.66 105 ARG A C 1
ATOM 663 O O . ARG A 1 105 ? 5.833 9.192 30.025 1.00 31.54 105 ARG A O 1
ATOM 671 N N . THR A 1 106 ? 4.952 9.196 27.955 1.00 31.31 106 THR A N 1
ATOM 672 C CA . THR A 1 106 ? 5.913 10.150 27.396 1.00 30.76 106 THR A CA 1
ATOM 673 C C . THR A 1 106 ? 5.134 11.017 26.424 1.00 31.95 106 THR A C 1
ATOM 674 O O . THR A 1 106 ? 3.916 10.894 26.301 1.00 34.40 106 THR A O 1
ATOM 678 N N . GLN A 1 107 ? 5.834 11.906 25.740 1.00 33.37 107 GLN A N 1
ATOM 679 C CA . GLN A 1 107 ? 5.194 12.728 24.737 1.00 34.89 107 GLN A CA 1
ATOM 680 C C . GLN A 1 107 ? 4.942 11.691 23.647 1.00 34.26 107 GLN A C 1
ATOM 681 O O . GLN A 1 107 ? 5.780 10.820 23.426 1.00 35.55 107 GLN A O 1
ATOM 687 N N . CYS A 1 108 ? 3.803 11.757 22.972 1.00 33.09 108 CYS A N 1
ATOM 688 C CA . CYS A 1 108 ? 3.518 10.751 21.953 1.00 32.61 108 CYS A CA 1
ATOM 689 C C . CYS A 1 108 ? 2.958 11.244 20.634 1.00 32.13 108 CYS A C 1
ATOM 690 O O . CYS A 1 108 ? 2.348 12.308 20.564 1.00 31.14 108 CYS A O 1
ATOM 693 N N . GLU A 1 109 ? 3.184 10.440 19.593 1.00 31.85 109 GLU A N 1
ATOM 694 C CA . GLU A 1 109 ? 2.621 10.679 18.267 1.00 32.56 109 GLU A CA 1
ATOM 695 C C . GLU A 1 109 ? 1.860 9.374 17.975 1.00 30.18 109 GLU A C 1
ATOM 696 O O . GLU A 1 109 ? 2.434 8.278 17.984 1.00 24.24 109 GLU A O 1
ATOM 702 N N . LEU A 1 110 ? 0.563 9.502 17.739 1.00 29.70 110 LEU A N 1
ATOM 703 C CA . LEU A 1 110 ? -0.269 8.345 17.467 1.00 30.30 110 LEU A CA 1
ATOM 704 C C . LEU A 1 110 ? -1.018 8.539 16.156 1.00 32.34 110 LEU A C 1
ATOM 705 O O . LEU A 1 110 ? -1.471 9.643 15.844 1.00 33.04 110 LEU A O 1
ATOM 710 N N . ALA A 1 111 ? -1.125 7.467 15.383 1.00 30.42 111 ALA A N 1
ATOM 711 C CA . ALA A 1 111 ? -1.864 7.492 14.129 1.00 32.65 111 ALA A CA 1
ATOM 712 C C . ALA A 1 111 ? -3.202 6.837 14.459 1.00 32.46 111 ALA A C 1
ATOM 713 O O . ALA A 1 111 ? -3.238 5.853 15.193 1.00 35.79 111 ALA A O 1
ATOM 715 N N . GLU A 1 112 ? -4.297 7.373 13.934 1.00 33.87 112 GLU A N 1
ATOM 716 C CA . GLU A 1 112 ? -5.614 6.815 14.218 1.00 34.19 112 GLU A CA 1
ATOM 717 C C . GLU A 1 112 ? -6.459 6.670 12.964 1.00 34.59 112 GLU A C 1
ATOM 718 O O . GLU A 1 112 ? -6.328 7.446 12.023 1.00 36.57 112 GLU A O 1
ATOM 724 N N . ILE A 1 113 ? -7.333 5.672 12.971 1.00 33.80 113 ILE A N 1
ATOM 725 C CA . ILE A 1 113 ? -8.223 5.394 11.858 1.00 33.01 113 ILE A CA 1
ATOM 726 C C . ILE A 1 113 ? -9.439 4.673 12.400 1.00 33.53 113 ILE A C 1
ATOM 727 O O . ILE A 1 113 ? -9.311 3.762 13.216 1.00 33.97 113 ILE A O 1
ATOM 732 N N . SER A 1 114 ? -10.622 5.087 11.956 1.00 35.54 114 SER A N 1
ATOM 733 C CA . SER A 1 114 ? -11.859 4.459 12.410 1.00 34.84 114 SER A CA 1
ATOM 734 C C . SER A 1 114 ? -11.874 2.987 12.018 1.00 34.08 114 SER A C 1
ATOM 735 O O . SER A 1 114 ? -11.155 2.579 11.101 1.00 33.49 114 SER A O 1
ATOM 738 N N . TYR A 1 115 ? -12.675 2.193 12.726 1.00 32.44 115 TYR A N 1
ATOM 739 C CA . TYR A 1 115 ? -12.800 0.768 12.427 1.00 32.55 115 TYR A CA 1
ATOM 740 C C . TYR A 1 115 ? -13.482 0.608 11.069 1.00 33.57 115 TYR A C 1
ATOM 741 O O . TYR A 1 115 ? -13.044 -0.166 10.228 1.00 34.44 115 TYR A O 1
ATOM 750 N N . GLU A 1 116 ? -14.572 1.342 10.875 1.00 35.05 116 GLU A N 1
ATOM 751 C CA . GLU A 1 116 ? -15.333 1.258 9.638 1.00 39.00 116 GLU A CA 1
ATOM 752 C C . GLU A 1 116 ? -14.436 1.512 8.448 1.00 40.05 116 GLU A C 1
ATOM 753 O O . GLU A 1 116 ? -14.358 0.685 7.534 1.00 41.35 116 GLU A O 1
ATOM 759 N N . ARG A 1 117 ? -13.743 2.645 8.461 1.00 40.54 117 ARG A N 1
ATOM 760 C CA . ARG A 1 117 ? -12.841 2.969 7.371 1.00 40.71 117 ARG A CA 1
ATOM 761 C C . ARG A 1 117 ? -11.810 1.862 7.164 1.00 41.19 117 ARG A C 1
ATOM 762 O O . ARG A 1 117 ? -11.573 1.431 6.030 1.00 42.42 117 ARG A O 1
ATOM 770 N N . LEU A 1 118 ? -11.199 1.400 8.255 1.00 39.99 118 LEU A N 1
ATOM 771 C CA . LEU A 1 118 ? -10.188 0.356 8.157 1.00 39.01 118 LEU A CA 1
ATOM 772 C C . LEU A 1 118 ? -10.712 -0.911 7.488 1.00 40.12 118 LEU A C 1
ATOM 773 O O . LEU A 1 118 ? -10.067 -1.449 6.582 1.00 38.13 118 LEU A O 1
ATOM 778 N N . GLN A 1 119 ? -11.867 -1.394 7.936 1.00 40.48 119 GLN A N 1
ATOM 779 C CA . GLN A 1 119 ? -12.433 -2.600 7.354 1.00 45.81 119 GLN A CA 1
ATOM 780 C C . GLN A 1 119 ? -12.831 -2.354 5.904 1.00 46.89 119 GLN A C 1
ATOM 781 O O . GLN A 1 119 ? -12.755 -3.255 5.072 1.00 46.76 119 GLN A O 1
ATOM 787 N N . GLN A 1 120 ? -13.236 -1.125 5.600 1.00 49.75 120 GLN A N 1
ATOM 788 C CA . GLN A 1 120 ? -13.590 -0.765 4.233 1.00 51.96 120 GLN A CA 1
ATOM 789 C C . GLN A 1 120 ? -12.317 -0.929 3.394 1.00 50.74 120 GLN A C 1
ATOM 790 O O . GLN A 1 120 ? -12.327 -1.553 2.335 1.00 51.52 120 GLN A O 1
ATOM 796 N N . LEU A 1 121 ? -11.216 -0.373 3.890 1.00 48.38 121 LEU A N 1
ATOM 797 C CA . LEU A 1 121 ? -9.933 -0.474 3.208 1.00 45.52 121 LEU A CA 1
ATOM 798 C C . LEU A 1 121 ? -9.524 -1.938 3.015 1.00 43.91 121 LEU A C 1
ATOM 799 O O . LEU A 1 121 ? -8.943 -2.294 1.984 1.00 41.98 121 LEU A O 1
ATOM 804 N N . PHE A 1 122 ? -9.825 -2.782 4.002 1.00 39.48 122 PHE A N 1
ATOM 805 C CA . PHE A 1 122 ? -9.498 -4.205 3.916 1.00 39.85 122 PHE A CA 1
ATOM 806 C C . PHE A 1 122 ? -10.198 -4.885 2.729 1.00 41.51 122 PHE A C 1
ATOM 807 O O . PHE A 1 122 ? -9.659 -5.819 2.137 1.00 40.73 122 PHE A O 1
ATOM 815 N N . GLN A 1 123 ? -11.398 -4.419 2.396 1.00 42.53 123 GLN A N 1
ATOM 816 C CA . GLN A 1 123 ? -12.165 -4.978 1.283 1.00 44.68 123 GLN A CA 1
ATOM 817 C C . GLN A 1 123 ? -11.734 -4.382 -0.057 1.00 44.71 123 GLN A C 1
ATOM 818 O O . GLN A 1 123 ? -12.162 -4.849 -1.108 1.00 44.89 123 GLN A O 1
ATOM 824 N N . THR A 1 124 ? -10.886 -3.353 -0.021 1.00 44.33 124 THR A N 1
ATOM 825 C CA . THR A 1 124 ? -10.439 -2.699 -1.247 1.00 42.64 124 THR A CA 1
ATOM 826 C C . THR A 1 124 ? -8.951 -2.353 -1.310 1.00 41.88 124 THR A C 1
ATOM 827 O O . THR A 1 124 ? -8.117 -3.204 -1.599 1.00 41.02 124 THR A O 1
ATOM 831 N N . SER A 1 125 ? -8.635 -1.090 -1.050 1.00 42.72 125 SER A N 1
ATOM 832 C CA . SER A 1 125 ? -7.264 -0.586 -1.084 1.00 44.81 125 SER A CA 1
ATOM 833 C C . SER A 1 125 ? -6.227 -1.462 -0.376 1.00 44.72 125 SER A C 1
ATOM 834 O O . SER A 1 125 ? -5.282 -1.950 -0.996 1.00 44.18 125 SER A O 1
ATOM 837 N N . LEU A 1 126 ? -6.396 -1.642 0.928 1.00 44.38 126 LEU A N 1
ATOM 838 C CA . LEU A 1 126 ? -5.457 -2.437 1.713 1.00 44.19 126 LEU A CA 1
ATOM 839 C C . LEU A 1 126 ? -5.744 -3.928 1.672 1.00 44.29 126 LEU A C 1
ATOM 840 O O . LEU A 1 126 ? -5.200 -4.689 2.469 1.00 46.59 126 LEU A O 1
ATOM 845 N N . SER A 1 127 ? -6.601 -4.341 0.748 1.00 43.73 127 SER A N 1
ATOM 846 C CA . SER A 1 127 ? -6.941 -5.748 0.596 1.00 44.21 127 SER A CA 1
ATOM 847 C C . SER A 1 127 ? -5.698 -6.647 0.670 1.00 42.32 127 SER A C 1
ATOM 848 O O . SER A 1 127 ? -5.706 -7.674 1.347 1.00 41.60 127 SER A O 1
ATOM 851 N N . PRO A 1 128 ? -4.611 -6.272 -0.029 1.00 42.05 128 PRO A N 1
ATOM 852 C CA . PRO A 1 128 ? -3.388 -7.084 0.002 1.00 40.77 128 PRO A CA 1
ATOM 853 C C . PRO A 1 128 ? -2.716 -7.194 1.380 1.00 40.97 128 PRO A C 1
ATOM 854 O O . PRO A 1 128 ? -2.161 -8.238 1.716 1.00 41.23 128 PRO A O 1
ATOM 858 N N . ASP A 1 129 ? -2.767 -6.119 2.166 1.00 39.54 129 ASP A N 1
ATOM 859 C CA . ASP A 1 129 ? -2.134 -6.088 3.483 1.00 40.26 129 ASP A CA 1
ATOM 860 C C . ASP A 1 129 ? -2.991 -6.595 4.633 1.00 41.25 129 ASP A C 1
ATOM 861 O O . ASP A 1 129 ? -2.517 -6.686 5.763 1.00 40.76 129 ASP A O 1
ATOM 866 N N . ALA A 1 130 ? -4.250 -6.909 4.350 1.00 40.20 130 ALA A N 1
ATOM 867 C CA . ALA A 1 130 ? -5.156 -7.384 5.381 1.00 40.14 130 ALA A CA 1
ATOM 868 C C . ALA A 1 130 ? -4.519 -8.504 6.197 1.00 41.36 130 ALA A C 1
ATOM 869 O O . ALA A 1 130 ? -4.439 -8.423 7.429 1.00 41.72 130 ALA A O 1
ATOM 871 N N . PRO A 1 131 ? -4.047 -9.562 5.522 1.00 40.57 131 PRO A N 1
ATOM 872 C CA . PRO A 1 131 ? -3.424 -10.675 6.237 1.00 38.84 131 PRO A CA 1
ATOM 873 C C . PRO A 1 131 ? -2.246 -10.270 7.120 1.00 37.64 131 PRO A C 1
ATOM 874 O O . PRO A 1 131 ? -2.078 -10.820 8.202 1.00 35.82 131 PRO A O 1
ATOM 878 N N . ARG A 1 132 ? -1.433 -9.317 6.659 1.00 37.42 132 ARG A N 1
ATOM 879 C CA . ARG A 1 132 ? -0.260 -8.882 7.426 1.00 37.66 132 ARG A CA 1
ATOM 880 C C . ARG A 1 132 ? -0.623 -8.036 8.640 1.00 34.97 132 ARG A C 1
ATOM 881 O O . ARG A 1 132 ? -0.083 -8.224 9.729 1.00 32.94 132 ARG A O 1
ATOM 889 N N . ILE A 1 133 ? -1.536 -7.099 8.443 1.00 32.41 133 ILE A N 1
ATOM 890 C CA . ILE A 1 133 ? -1.970 -6.258 9.533 1.00 31.38 133 ILE A CA 1
ATOM 891 C C . ILE A 1 133 ? -2.688 -7.131 10.554 1.00 32.30 133 ILE A C 1
ATOM 892 O O . ILE A 1 133 ? -2.476 -6.985 11.755 1.00 34.98 133 ILE A O 1
ATOM 897 N N . LEU A 1 134 ? -3.506 -8.065 10.077 1.00 29.68 134 LEU A N 1
ATOM 898 C CA . LEU A 1 134 ? -4.229 -8.953 10.975 1.00 29.43 134 LEU A CA 1
ATOM 899 C C . LEU A 1 134 ? -3.305 -9.858 11.782 1.00 29.28 134 LEU A C 1
ATOM 900 O O . LEU A 1 134 ? -3.490 -10.029 12.982 1.00 28.91 134 LEU A O 1
ATOM 905 N N . TYR A 1 135 ? -2.302 -10.428 11.123 1.00 30.30 135 TYR A N 1
ATOM 906 C CA . TYR A 1 135 ? -1.352 -11.309 11.797 1.00 29.10 135 TYR A CA 1
ATOM 907 C C . TYR A 1 135 ? -0.552 -10.512 12.833 1.00 29.02 135 TYR A C 1
ATOM 908 O O . TYR A 1 135 ? -0.316 -10.974 13.951 1.00 28.43 135 TYR A O 1
ATOM 917 N N . ALA A 1 136 ? -0.140 -9.304 12.458 1.00 28.37 136 ALA A N 1
ATOM 918 C CA . ALA A 1 136 ? 0.641 -8.482 13.372 1.00 28.04 136 ALA A CA 1
ATOM 919 C C . ALA A 1 136 ? -0.159 -8.154 14.639 1.00 27.29 136 ALA A C 1
ATOM 920 O O . ALA A 1 136 ? 0.380 -8.215 15.737 1.00 28.66 136 ALA A O 1
ATOM 922 N N . ILE A 1 137 ? -1.434 -7.805 14.481 1.00 24.09 137 ILE A N 1
ATOM 923 C CA . ILE A 1 137 ? -2.279 -7.494 15.630 1.00 25.11 137 ILE A CA 1
ATOM 924 C C . ILE A 1 137 ? -2.412 -8.766 16.483 1.00 26.73 137 ILE A C 1
ATOM 925 O O . ILE A 1 137 ? -2.510 -8.711 17.713 1.00 24.24 137 ILE A O 1
ATOM 930 N N . GLY A 1 138 ? -2.422 -9.913 15.812 1.00 26.39 138 GLY A N 1
ATOM 931 C CA . GLY A 1 138 ? -2.516 -11.172 16.522 1.00 27.02 138 GLY A CA 1
ATOM 932 C C . GLY A 1 138 ? -1.263 -11.403 17.355 1.00 27.49 138 GLY A C 1
ATOM 933 O O . GLY A 1 138 ? -1.326 -11.987 18.436 1.00 29.68 138 GLY A O 1
ATOM 934 N N . VAL A 1 139 ? -0.119 -10.954 16.848 1.00 25.26 139 VAL A N 1
ATOM 935 C CA . VAL A 1 139 ? 1.136 -11.112 17.562 1.00 23.92 139 VAL A CA 1
ATOM 936 C C . VAL A 1 139 ? 1.085 -10.337 18.878 1.00 25.04 139 VAL A C 1
ATOM 937 O O . VAL A 1 139 ? 1.467 -10.842 19.929 1.00 26.69 139 VAL A O 1
ATOM 941 N N . GLN A 1 140 ? 0.589 -9.110 18.813 1.00 24.90 140 GLN A N 1
ATOM 942 C CA . GLN A 1 140 ? 0.524 -8.257 19.989 1.00 24.63 140 GLN A CA 1
ATOM 943 C C . GLN A 1 140 ? -0.522 -8.738 20.984 1.00 23.72 140 GLN A C 1
ATOM 944 O O . GLN A 1 140 ? -0.292 -8.739 22.187 1.00 22.78 140 GLN A O 1
ATOM 950 N N . LEU A 1 141 ? -1.668 -9.167 20.475 1.00 25.18 141 LEU A N 1
ATOM 951 C CA . LEU A 1 141 ? -2.720 -9.671 21.338 1.00 22.29 141 LEU A CA 1
ATOM 952 C C . LEU A 1 141 ? -2.171 -10.892 22.083 1.00 22.96 141 LEU A C 1
ATOM 953 O O . LEU A 1 141 ? -2.405 -11.049 23.277 1.00 23.26 141 LEU A O 1
ATOM 958 N N . SER A 1 142 ? -1.438 -11.746 21.369 1.00 21.26 142 SER A N 1
ATOM 959 C CA . SER A 1 142 ? -0.845 -12.946 21.964 1.00 22.13 142 SER A CA 1
ATOM 960 C C . SER A 1 142 ? 0.151 -12.581 23.050 1.00 22.14 142 SER A C 1
ATOM 961 O O . SER A 1 142 ? 0.143 -13.164 24.124 1.00 23.28 142 SER A O 1
ATOM 964 N N . LYS A 1 143 ? 1.021 -11.619 22.765 1.00 25.19 143 LYS A N 1
ATOM 965 C CA . LYS A 1 143 ? 1.983 -11.197 23.773 1.00 27.84 143 LYS A CA 1
ATOM 966 C C . LYS A 1 143 ? 1.221 -10.681 24.998 1.00 26.90 143 LYS A C 1
ATOM 967 O O . LYS A 1 143 ? 1.519 -11.046 26.136 1.00 29.38 143 LYS A O 1
ATOM 973 N N . ARG A 1 144 ? 0.236 -9.832 24.750 1.00 24.34 144 ARG A N 1
ATOM 974 C CA . ARG A 1 144 ? -0.553 -9.252 25.823 1.00 25.06 144 ARG A CA 1
ATOM 975 C C . ARG A 1 144 ? -1.301 -10.308 26.627 1.00 23.52 144 ARG A C 1
ATOM 976 O O . ARG A 1 144 ? -1.347 -10.251 27.854 1.00 20.87 144 ARG A O 1
ATOM 984 N N . LEU A 1 145 ? -1.875 -11.285 25.936 1.00 25.75 145 LEU A N 1
ATOM 985 C CA . LEU A 1 145 ? -2.598 -12.335 26.635 1.00 25.03 145 LEU A CA 1
ATOM 986 C C . LEU A 1 145 ? -1.605 -13.095 27.532 1.00 25.36 145 LEU A C 1
ATOM 987 O O . LEU A 1 145 ? -1.919 -13.422 28.675 1.00 23.44 145 LEU A O 1
ATOM 992 N N . LEU A 1 146 ? -0.396 -13.346 27.025 1.00 24.95 146 LEU A N 1
ATOM 993 C CA . LEU A 1 146 ? 0.599 -14.073 27.823 1.00 24.94 146 LEU A CA 1
ATOM 994 C C . LEU A 1 146 ? 0.919 -13.296 29.086 1.00 23.64 146 LEU A C 1
ATOM 995 O O . LEU A 1 146 ? 0.709 -13.787 30.192 1.00 26.21 146 LEU A O 1
ATOM 1000 N N . ASP A 1 147 ? 1.409 -12.076 28.909 1.00 24.27 147 ASP A N 1
ATOM 1001 C CA . ASP A 1 147 ? 1.760 -11.204 30.026 1.00 25.99 147 ASP A CA 1
ATOM 1002 C C . ASP A 1 147 ? 0.590 -11.046 31.008 1.00 26.16 147 ASP A C 1
ATOM 1003 O O . ASP A 1 147 ? 0.774 -11.101 32.224 1.00 27.28 147 ASP A O 1
ATOM 1008 N N . THR A 1 148 ? -0.613 -10.850 30.487 1.00 25.05 148 THR A N 1
ATOM 1009 C CA . THR A 1 148 ? -1.759 -10.680 31.372 1.00 25.28 148 THR A CA 1
ATOM 1010 C C . THR A 1 148 ? -2.075 -11.984 32.084 1.00 25.77 148 THR A C 1
ATOM 1011 O O . THR A 1 148 ? -2.438 -11.986 33.253 1.00 26.64 148 THR A O 1
ATOM 1015 N N . THR A 1 149 ? -1.904 -13.095 31.379 1.00 26.95 149 THR A N 1
ATOM 1016 C CA . THR A 1 149 ? -2.126 -14.416 31.961 1.00 28.87 149 THR A CA 1
ATOM 1017 C C . THR A 1 149 ? -1.136 -14.603 33.115 1.00 30.29 149 THR A C 1
ATOM 1018 O O . THR A 1 149 ? -1.492 -15.136 34.167 1.00 32.15 149 THR A O 1
ATOM 1022 N N . ARG A 1 150 ? 0.103 -14.147 32.923 1.00 30.47 150 ARG A N 1
ATOM 1023 C CA . ARG A 1 150 ? 1.116 -14.259 33.973 1.00 30.31 150 ARG A CA 1
ATOM 1024 C C . ARG A 1 150 ? 0.850 -13.275 35.103 1.00 30.38 150 ARG A C 1
ATOM 1025 O O . ARG A 1 150 ? 1.149 -13.573 36.255 1.00 31.55 150 ARG A O 1
ATOM 1033 N N . LYS A 1 151 ? 0.293 -12.104 34.789 1.00 29.62 151 LYS A N 1
ATOM 1034 C CA . LYS A 1 151 ? -0.003 -11.151 35.856 1.00 28.48 151 LYS A CA 1
ATOM 1035 C C . LYS A 1 151 ? -1.141 -11.719 36.715 1.00 27.68 151 LYS A C 1
ATOM 1036 O O . LYS A 1 151 ? -1.120 -11.587 37.932 1.00 26.38 151 LYS A O 1
ATOM 1042 N N . ALA A 1 152 ? -2.131 -12.355 36.083 1.00 27.88 152 ALA A N 1
ATOM 1043 C CA . ALA A 1 152 ? -3.238 -12.961 36.843 1.00 28.93 152 ALA A CA 1
ATOM 1044 C C . ALA A 1 152 ? -2.713 -14.052 37.801 1.00 30.60 152 ALA A C 1
ATOM 1045 O O . ALA A 1 152 ? -3.120 -14.112 38.958 1.00 32.71 152 ALA A O 1
ATOM 1047 N N . SER A 1 153 ? -1.817 -14.908 37.314 1.00 29.45 153 SER A N 1
ATOM 1048 C CA . SER A 1 153 ? -1.244 -15.987 38.132 1.00 32.66 153 SER A CA 1
ATOM 1049 C C . SER A 1 153 ? -0.514 -15.444 39.341 1.00 32.16 153 SER A C 1
ATOM 1050 O O . SER A 1 153 ? -0.693 -15.929 40.447 1.00 33.60 153 SER A O 1
ATOM 1053 N N . ARG A 1 154 ? 0.323 -14.439 39.116 1.00 33.55 154 ARG A N 1
ATOM 1054 C CA . ARG A 1 154 ? 1.092 -13.822 40.182 1.00 35.01 154 ARG A CA 1
ATOM 1055 C C . ARG A 1 154 ? 0.222 -13.096 41.203 1.00 35.39 154 ARG A C 1
ATOM 1056 O O . ARG A 1 154 ? 0.541 -13.055 42.391 1.00 35.43 154 ARG A O 1
ATOM 1064 N N . LEU A 1 155 ? -0.886 -12.532 40.745 1.00 34.54 155 LEU A N 1
ATOM 1065 C CA . LEU A 1 155 ? -1.786 -11.838 41.646 1.00 36.90 155 LEU A CA 1
ATOM 1066 C C . LEU A 1 155 ? -2.548 -12.841 42.523 1.00 38.62 155 LEU A C 1
ATOM 1067 O O . LEU A 1 155 ? -2.959 -12.525 43.636 1.00 40.36 155 LEU A O 1
ATOM 1072 N N . ALA A 1 156 ? -2.715 -14.061 42.032 1.00 38.56 156 ALA A N 1
ATOM 1073 C CA . ALA A 1 156 ? -3.446 -15.068 42.792 1.00 40.98 156 ALA A CA 1
ATOM 1074 C C . ALA A 1 156 ? -2.579 -15.929 43.702 1.00 41.67 156 ALA A C 1
ATOM 1075 O O . ALA A 1 156 ? -3.048 -16.398 44.740 1.00 41.16 156 ALA A O 1
ATOM 1077 N N . PHE A 1 157 ? -1.315 -16.117 43.332 1.00 42.43 157 PHE A N 1
ATOM 1078 C CA . PHE A 1 157 ? -0.437 -16.986 44.102 1.00 42.98 157 PHE A CA 1
ATOM 1079 C C . PHE A 1 157 ? 0.870 -16.431 44.666 1.00 42.40 157 PHE A C 1
ATOM 1080 O O . PHE A 1 157 ? 1.583 -17.157 45.356 1.00 44.19 157 PHE A O 1
ATOM 1088 N N . LEU A 1 158 ? 1.203 -15.175 44.380 1.00 42.02 158 LEU A N 1
ATOM 1089 C CA . LEU A 1 158 ? 2.457 -14.612 44.898 1.00 40.67 158 LEU A CA 1
ATOM 1090 C C . LEU A 1 158 ? 2.266 -13.443 45.859 1.00 40.59 158 LEU A C 1
ATOM 1091 O O . LEU A 1 158 ? 1.378 -12.615 45.671 1.00 39.78 158 LEU A O 1
ATOM 1096 N N . ASP A 1 159 ? 3.117 -13.372 46.882 1.00 41.07 159 ASP A N 1
ATOM 1097 C CA . ASP A 1 159 ? 3.045 -12.278 47.842 1.00 40.65 159 ASP A CA 1
ATOM 1098 C C . ASP A 1 159 ? 3.531 -11.020 47.128 1.00 40.07 159 ASP A C 1
ATOM 1099 O O . ASP A 1 159 ? 4.158 -11.102 46.067 1.00 40.72 159 ASP A O 1
ATOM 1104 N N . VAL A 1 160 ? 3.240 -9.857 47.690 1.00 39.30 160 VAL A N 1
ATOM 1105 C CA . VAL A 1 160 ? 3.633 -8.611 47.042 1.00 39.73 160 VAL A CA 1
ATOM 1106 C C . VAL A 1 160 ? 5.139 -8.481 46.786 1.00 38.69 160 VAL A C 1
ATOM 1107 O O . VAL A 1 160 ? 5.555 -7.895 45.783 1.00 39.38 160 VAL A O 1
ATOM 1111 N N . THR A 1 161 ? 5.959 -9.025 47.680 1.00 38.04 161 THR A N 1
ATOM 1112 C CA . THR A 1 161 ? 7.407 -8.951 47.501 1.00 36.12 161 THR A CA 1
ATOM 1113 C C . THR A 1 161 ? 7.827 -9.703 46.236 1.00 34.85 161 THR A C 1
ATOM 1114 O O . THR A 1 161 ? 8.635 -9.203 45.454 1.00 34.64 161 THR A O 1
ATOM 1118 N N . ASP A 1 162 ? 7.276 -10.900 46.044 1.00 33.02 162 ASP A N 1
ATOM 1119 C CA . ASP A 1 162 ? 7.599 -11.712 44.873 1.00 35.15 162 ASP A CA 1
ATOM 1120 C C . ASP A 1 162 ? 7.073 -11.098 43.586 1.00 32.53 162 ASP A C 1
ATOM 1121 O O . ASP A 1 162 ? 7.682 -11.250 42.539 1.00 34.27 162 ASP A O 1
ATOM 1126 N N . ARG A 1 163 ? 5.937 -10.414 43.655 1.00 31.76 163 ARG A N 1
ATOM 1127 C CA . ARG A 1 163 ? 5.393 -9.801 42.459 1.00 31.15 163 ARG A CA 1
ATOM 1128 C C . ARG A 1 163 ? 6.267 -8.622 42.092 1.00 31.33 163 ARG A C 1
ATOM 1129 O O . ARG A 1 163 ? 6.515 -8.384 40.909 1.00 33.44 163 ARG A O 1
ATOM 1137 N N . ILE A 1 164 ? 6.760 -7.906 43.103 1.00 29.22 164 ILE A N 1
ATOM 1138 C CA . ILE A 1 164 ? 7.613 -6.755 42.848 1.00 30.37 164 ILE A CA 1
ATOM 1139 C C . ILE A 1 164 ? 8.993 -7.131 42.306 1.00 32.25 164 ILE A C 1
ATOM 1140 O O . ILE A 1 164 ? 9.509 -6.455 41.416 1.00 29.77 164 ILE A O 1
ATOM 1145 N N . VAL A 1 165 ? 9.591 -8.198 42.833 1.00 32.71 165 VAL A N 1
ATOM 1146 C CA . VAL A 1 165 ? 10.899 -8.620 42.340 1.00 34.09 165 VAL A CA 1
ATOM 1147 C C . VAL A 1 165 ? 10.791 -9.061 40.865 1.00 34.93 165 VAL A C 1
ATOM 1148 O O . VAL A 1 165 ? 11.575 -8.621 40.029 1.00 36.27 165 VAL A O 1
ATOM 1152 N N . ARG A 1 166 ? 9.811 -9.905 40.543 1.00 35.95 166 ARG A N 1
ATOM 1153 C CA . ARG A 1 166 ? 9.634 -10.385 39.168 1.00 36.93 166 ARG A CA 1
ATOM 1154 C C . ARG A 1 166 ? 9.314 -9.237 38.206 1.00 37.14 166 ARG A C 1
ATOM 1155 O O . ARG A 1 166 ? 9.725 -9.260 37.043 1.00 36.00 166 ARG A O 1
ATOM 1163 N N . THR A 1 167 ? 8.583 -8.238 38.702 1.00 35.40 167 THR A N 1
ATOM 1164 C CA . THR A 1 167 ? 8.222 -7.071 37.910 1.00 34.14 167 THR A CA 1
ATOM 1165 C C . THR A 1 167 ? 9.466 -6.212 37.655 1.00 33.50 167 THR A C 1
ATOM 1166 O O . THR A 1 167 ? 9.642 -5.672 36.561 1.00 34.21 167 THR A O 1
ATOM 1170 N N . LEU A 1 168 ? 10.335 -6.092 38.651 1.00 30.72 168 LEU A N 1
ATOM 1171 C CA . LEU A 1 168 ? 11.545 -5.301 38.477 1.00 32.37 168 LEU A CA 1
ATOM 1172 C C . LEU A 1 168 ? 12.465 -5.969 37.454 1.00 34.01 168 LEU A C 1
ATOM 1173 O O . LEU A 1 168 ? 13.226 -5.301 36.749 1.00 29.60 168 LEU A O 1
ATOM 1178 N N . HIS A 1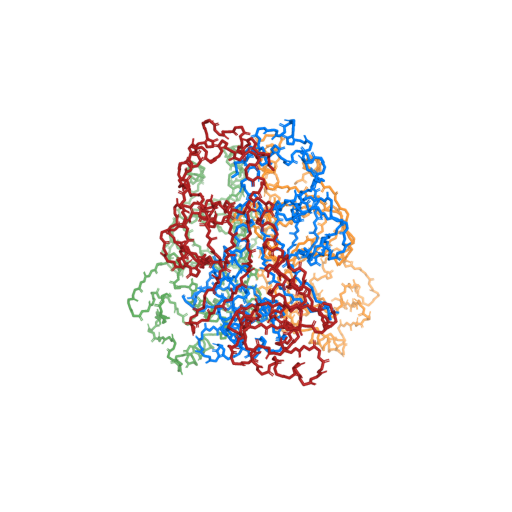 169 ? 12.369 -7.293 37.374 1.00 35.18 169 HIS A N 1
ATOM 1179 C CA . HIS A 1 169 ? 13.171 -8.076 36.452 1.00 40.60 169 HIS A CA 1
ATOM 1180 C C . HIS A 1 169 ? 12.635 -8.040 35.028 1.00 41.61 169 HIS A C 1
ATOM 1181 O O . HIS A 1 169 ? 13.397 -8.199 34.085 1.00 42.63 169 HIS A O 1
ATOM 1188 N N . ASP A 1 170 ? 11.329 -7.841 34.864 1.00 43.45 170 ASP A N 1
ATOM 1189 C CA . ASP A 1 170 ? 10.759 -7.763 33.522 1.00 43.16 170 ASP A CA 1
ATOM 1190 C C . ASP A 1 170 ? 11.124 -6.389 32.989 1.00 44.03 170 ASP A C 1
ATOM 1191 O O . ASP A 1 170 ? 11.563 -6.234 31.850 1.00 44.79 170 ASP A O 1
ATOM 1196 N N . LEU A 1 171 ? 10.943 -5.389 33.839 1.00 43.98 171 LEU A N 1
ATOM 1197 C CA . LEU A 1 171 ? 11.242 -4.025 33.471 1.00 46.79 171 LEU A CA 1
ATOM 1198 C C . LEU A 1 171 ? 12.685 -3.893 33.001 1.00 48.99 171 LEU A C 1
ATOM 1199 O O . LEU A 1 171 ? 12.971 -3.151 32.062 1.00 48.84 171 LEU A O 1
ATOM 1204 N N . SER A 1 172 ? 13.583 -4.629 33.649 1.00 51.23 172 SER A N 1
ATOM 1205 C CA . SER A 1 172 ? 14.997 -4.593 33.301 1.00 53.40 172 SER A CA 1
ATOM 1206 C C . SER A 1 172 ? 15.312 -5.364 32.015 1.00 55.32 172 SER A C 1
ATOM 1207 O O . SER A 1 172 ? 16.437 -5.303 31.519 1.00 56.52 172 SER A O 1
ATOM 1210 N N . LYS A 1 173 ? 14.333 -6.095 31.484 1.00 56.03 173 LYS A N 1
ATOM 1211 C CA . LYS A 1 173 ? 14.533 -6.861 30.250 1.00 56.86 173 LYS A CA 1
ATOM 1212 C C . LYS A 1 173 ? 14.062 -6.034 29.056 1.00 57.09 173 LYS A C 1
ATOM 1213 O O . LYS A 1 173 ? 14.322 -6.381 27.906 1.00 56.42 173 LYS A O 1
ATOM 1219 N N . GLU A 1 174 ? 13.369 -4.937 29.351 1.00 58.38 174 GLU A N 1
ATOM 1220 C CA . GLU A 1 174 ? 12.846 -4.020 28.338 1.00 60.18 174 GLU A CA 1
ATOM 1221 C C . GLU A 1 174 ? 13.997 -3.201 27.753 1.00 60.85 174 GLU A C 1
ATOM 1222 O O . GLU A 1 174 ? 14.907 -2.805 28.478 1.00 61.02 174 GLU A O 1
ATOM 1228 N N . PRO A 1 175 ? 13.967 -2.930 26.434 1.00 61.70 175 PRO A N 1
ATOM 1229 C CA . PRO A 1 175 ? 15.029 -2.148 25.789 1.00 61.84 175 PRO A CA 1
ATOM 1230 C C . PRO A 1 175 ? 15.277 -0.817 26.497 1.00 62.20 175 PRO A C 1
ATOM 1231 O O . PRO A 1 175 ? 16.361 -0.237 26.396 1.00 62.48 175 PRO A O 1
ATOM 1235 N N . GLU A 1 176 ? 14.257 -0.346 27.210 1.00 62.36 176 GLU A N 1
ATOM 1236 C CA . GLU A 1 176 ? 14.323 0.913 27.948 1.00 61.70 176 GLU A CA 1
ATOM 1237 C C . GLU A 1 176 ? 15.284 0.803 29.132 1.00 60.85 176 GLU A C 1
ATOM 1238 O O . GLU A 1 176 ? 15.699 1.810 29.700 1.00 62.32 176 GLU A O 1
ATOM 1244 N N . ALA A 1 177 ? 15.635 -0.422 29.502 1.00 59.35 177 ALA A N 1
ATOM 1245 C CA . ALA A 1 177 ? 16.526 -0.643 30.637 1.00 58.82 177 ALA A CA 1
ATOM 1246 C C . ALA A 1 177 ? 17.936 -0.099 30.423 1.00 58.61 177 ALA A C 1
ATOM 1247 O O . ALA A 1 177 ? 18.774 -0.751 29.806 1.00 58.21 177 ALA A O 1
ATOM 1249 N N . MET A 1 178 ? 18.184 1.099 30.949 1.00 59.67 178 MET A N 1
ATOM 1250 C CA . MET A 1 178 ? 19.485 1.768 30.858 1.00 60.50 178 MET A CA 1
ATOM 1251 C C . MET A 1 178 ? 20.507 1.018 31.725 1.00 60.19 178 MET A C 1
ATOM 1252 O O . MET A 1 178 ? 20.247 0.744 32.897 1.00 60.13 178 MET A O 1
ATOM 1257 N N . SER A 1 179 ? 21.666 0.696 31.152 1.00 59.09 179 SER A N 1
ATOM 1258 C CA . SER A 1 179 ? 22.705 -0.037 31.875 1.00 58.86 179 SER A CA 1
ATOM 1259 C C . SER A 1 179 ? 23.354 0.750 33.013 1.00 58.63 179 SER A C 1
ATOM 1260 O O . SER A 1 179 ? 23.349 1.986 33.019 1.00 59.25 179 SER A O 1
ATOM 1263 N N . HIS A 1 180 ? 23.922 0.014 33.967 1.00 56.38 180 HIS A N 1
ATOM 1264 C CA . HIS A 1 180 ? 24.578 0.595 35.136 1.00 56.21 180 HIS A CA 1
ATOM 1265 C C . HIS A 1 180 ? 25.748 -0.306 35.534 1.00 56.84 180 HIS A C 1
ATOM 1266 O O . HIS A 1 180 ? 25.746 -1.505 35.246 1.00 57.23 180 HIS A O 1
ATOM 1273 N N . PRO A 1 181 ? 26.775 0.264 36.184 1.00 57.31 181 PRO A N 1
ATOM 1274 C CA . PRO A 1 181 ? 27.930 -0.544 36.593 1.00 56.82 181 PRO A CA 1
ATOM 1275 C C . PRO A 1 181 ? 27.606 -1.701 37.558 1.00 57.59 181 PRO A C 1
ATOM 1276 O O . PRO A 1 181 ? 28.353 -2.677 37.633 1.00 57.17 181 PRO A O 1
ATOM 1280 N N . GLN A 1 182 ? 26.502 -1.593 38.295 1.00 58.16 182 GLN A N 1
ATOM 1281 C CA . GLN A 1 182 ? 26.116 -2.644 39.241 1.00 57.25 182 GLN A CA 1
ATOM 1282 C C . GLN A 1 182 ? 24.997 -3.532 38.718 1.00 55.64 182 GLN A C 1
ATOM 1283 O O . GLN A 1 182 ? 24.503 -4.400 39.433 1.00 54.23 182 GLN A O 1
ATOM 1289 N N . GLY A 1 183 ? 24.602 -3.306 37.468 1.00 55.52 183 GLY A N 1
ATOM 1290 C CA . GLY A 1 183 ? 23.547 -4.103 36.875 1.00 54.35 183 GLY A CA 1
ATOM 1291 C C . GLY A 1 183 ? 22.717 -3.343 35.862 1.00 53.79 183 GLY A C 1
ATOM 1292 O O . GLY A 1 183 ? 23.239 -2.850 34.865 1.00 54.16 183 GLY A O 1
ATOM 1293 N N . THR A 1 184 ? 21.418 -3.242 36.128 1.00 52.28 184 THR A N 1
ATOM 1294 C CA . THR A 1 184 ? 20.496 -2.555 35.240 1.00 51.60 184 THR A CA 1
ATOM 1295 C C . THR A 1 184 ? 19.799 -1.405 35.971 1.00 53.17 184 THR A C 1
ATOM 1296 O O . THR A 1 184 ? 19.227 -1.598 37.045 1.00 54.37 184 THR A O 1
ATOM 1300 N N . GLN A 1 185 ? 19.837 -0.213 35.385 1.00 52.32 185 GLN A N 1
ATOM 1301 C CA . GLN A 1 185 ? 19.215 0.949 35.998 1.00 53.33 185 GLN A CA 1
ATOM 1302 C C . GLN A 1 185 ? 17.811 1.161 35.437 1.00 55.07 185 GLN A C 1
ATOM 1303 O O . GLN A 1 185 ? 17.644 1.681 34.334 1.00 56.83 185 GLN A O 1
ATOM 1309 N N . LEU A 1 186 ? 16.806 0.749 36.205 1.00 55.79 186 LEU A N 1
ATOM 1310 C CA . LEU A 1 186 ? 15.406 0.873 35.805 1.00 54.68 186 LEU A CA 1
ATOM 1311 C C . LEU A 1 186 ? 14.879 2.275 36.069 1.00 54.52 186 LEU A C 1
ATOM 1312 O O . LEU A 1 186 ? 15.532 3.081 36.726 1.00 54.87 186 LEU A O 1
ATOM 1317 N N . ARG A 1 187 ? 13.681 2.547 35.561 1.00 55.48 187 ARG A N 1
ATOM 1318 C CA . ARG A 1 187 ? 13.031 3.842 35.730 1.00 54.69 187 ARG A CA 1
ATOM 1319 C C . ARG A 1 187 ? 11.573 3.622 36.122 1.00 52.86 187 ARG A C 1
ATOM 1320 O O . ARG A 1 187 ? 10.684 3.582 35.266 1.00 53.29 187 ARG A O 1
ATOM 1328 N N . VAL A 1 188 ? 11.344 3.480 37.425 1.00 51.17 188 VAL A N 1
ATOM 1329 C CA . VAL A 1 188 ? 10.013 3.248 37.989 1.00 48.41 188 VAL A CA 1
ATOM 1330 C C . VAL A 1 188 ? 9.841 4.062 39.278 1.00 46.87 188 VAL A C 1
ATOM 1331 O O . VAL A 1 188 ? 10.804 4.285 40.009 1.00 45.20 188 VAL A O 1
ATOM 1335 N N . SER A 1 189 ? 8.616 4.495 39.558 1.00 44.29 189 SER A N 1
ATOM 1336 C CA . SER A 1 189 ? 8.347 5.250 40.776 1.00 43.70 189 SER A CA 1
ATOM 1337 C C . SER A 1 189 ? 7.572 4.339 41.729 1.00 44.72 189 SER A C 1
ATOM 1338 O O . SER A 1 189 ? 7.061 3.292 41.319 1.00 43.94 189 SER A O 1
ATOM 1341 N N . ARG A 1 190 ? 7.494 4.734 42.995 1.00 43.82 190 ARG A N 1
ATOM 1342 C CA . ARG A 1 190 ? 6.788 3.944 43.994 1.00 45.86 190 ARG A CA 1
ATOM 1343 C C . ARG A 1 190 ? 5.334 3.788 43.579 1.00 44.55 190 ARG A C 1
ATOM 1344 O O . ARG A 1 190 ? 4.738 2.739 43.797 1.00 44.60 190 ARG A O 1
ATOM 1352 N N . GLN A 1 191 ? 4.773 4.838 42.983 1.00 43.45 191 GLN A N 1
ATOM 1353 C CA . GLN A 1 191 ? 3.381 4.822 42.544 1.00 43.78 191 GLN A CA 1
ATOM 1354 C C . GLN A 1 191 ? 3.157 3.801 41.426 1.00 41.82 191 GLN A C 1
ATOM 1355 O O . GLN A 1 191 ? 2.275 2.948 41.528 1.00 39.15 191 GLN A O 1
ATOM 1361 N N . GLU A 1 192 ? 3.951 3.895 40.359 1.00 40.39 192 GLU A N 1
ATOM 1362 C CA . GLU A 1 192 ? 3.813 2.963 39.238 1.00 39.87 192 GLU A CA 1
ATOM 1363 C C . GLU A 1 192 ? 4.011 1.521 39.676 1.00 37.89 192 GLU A C 1
ATOM 1364 O O . GLU A 1 192 ? 3.246 0.634 39.276 1.00 36.66 192 GLU A O 1
ATOM 1370 N N . LEU A 1 193 ? 5.032 1.297 40.497 1.00 35.20 193 LEU A N 1
ATOM 1371 C CA . LEU A 1 193 ? 5.325 -0.041 40.992 1.00 36.75 193 LEU A CA 1
ATOM 1372 C C . LEU A 1 193 ? 4.046 -0.545 41.657 1.00 35.57 193 LEU A C 1
ATOM 1373 O O . LEU A 1 193 ? 3.590 -1.672 41.410 1.00 35.81 193 LEU A O 1
ATOM 1378 N N . ALA A 1 194 ? 3.457 0.318 42.479 1.00 31.77 194 ALA A N 1
ATOM 1379 C CA . ALA A 1 194 ? 2.224 -0.001 43.165 1.00 31.09 194 ALA A CA 1
ATOM 1380 C C . ALA A 1 194 ? 1.132 -0.354 42.149 1.00 30.07 194 ALA A C 1
ATOM 1381 O O . ALA A 1 194 ? 0.351 -1.279 42.357 1.00 30.48 194 ALA A O 1
ATOM 1383 N N . ARG A 1 195 ? 1.086 0.393 41.051 1.00 29.45 195 ARG A N 1
ATOM 1384 C CA . ARG A 1 195 ? 0.085 0.165 40.021 1.00 30.32 195 ARG A CA 1
ATOM 1385 C C . ARG A 1 195 ? 0.327 -1.136 39.271 1.00 28.88 195 ARG A C 1
ATOM 1386 O O . ARG A 1 195 ? -0.613 -1.799 38.856 1.00 30.02 195 ARG A O 1
ATOM 1394 N N . LEU A 1 196 ? 1.589 -1.504 39.105 1.00 28.21 196 LEU A N 1
ATOM 1395 C CA . LEU A 1 196 ? 1.926 -2.722 38.382 1.00 30.02 196 LEU A CA 1
ATOM 1396 C C . LEU A 1 196 ? 1.595 -4.011 39.126 1.00 31.15 196 LEU A C 1
ATOM 1397 O O . LEU A 1 196 ? 1.232 -5.014 38.512 1.00 32.88 196 LEU A O 1
ATOM 1402 N N . VAL A 1 197 ? 1.677 -3.986 40.447 1.00 31.55 197 VAL A N 1
ATOM 1403 C CA . VAL A 1 197 ? 1.431 -5.203 41.206 1.00 32.43 197 VAL A CA 1
ATOM 1404 C C . VAL A 1 197 ? 0.200 -5.169 42.082 1.00 34.99 197 VAL A C 1
ATOM 1405 O O . VAL A 1 197 ? -0.027 -6.071 42.888 1.00 35.75 197 VAL A O 1
ATOM 1409 N N . GLY A 1 198 ? -0.596 -4.125 41.926 1.00 35.89 198 GLY A N 1
ATOM 1410 C CA . GLY A 1 198 ? -1.799 -4.031 42.721 1.00 36.49 198 GLY A CA 1
ATOM 1411 C C . GLY A 1 198 ? -1.558 -4.048 44.214 1.00 37.49 198 GLY A C 1
ATOM 1412 O O . GLY A 1 198 ? -2.065 -4.922 44.921 1.00 38.67 198 GLY A O 1
ATOM 1413 N N . CYS A 1 199 ? -0.750 -3.112 44.698 1.00 36.84 199 CYS A N 1
ATOM 1414 C CA . CYS A 1 199 ? -0.519 -2.988 46.131 1.00 36.83 199 CYS A CA 1
ATOM 1415 C C . CYS A 1 199 ? -0.564 -1.491 46.388 1.00 37.60 199 CYS A C 1
ATOM 1416 O O . CYS A 1 199 ? -0.644 -0.708 45.438 1.00 39.09 199 CYS A O 1
ATOM 1419 N N . SER A 1 200 ? -0.538 -1.081 47.652 1.00 39.20 200 SER A N 1
ATOM 1420 C CA . SER A 1 200 ? -0.586 0.344 47.972 1.00 40.12 200 SER A CA 1
ATOM 1421 C C . SER A 1 200 ? 0.771 0.968 47.678 1.00 40.42 200 SER A C 1
ATOM 1422 O O . SER A 1 200 ? 1.767 0.257 47.566 1.00 39.56 200 SER A O 1
ATOM 1425 N N . ARG A 1 201 ? 0.811 2.294 47.552 1.00 41.97 201 ARG A N 1
ATOM 1426 C CA . ARG A 1 201 ? 2.067 2.982 47.278 1.00 42.96 201 ARG A CA 1
ATOM 1427 C C . ARG A 1 201 ? 3.030 2.748 48.431 1.00 43.41 201 ARG A C 1
ATOM 1428 O O . ARG A 1 201 ? 4.207 2.455 48.225 1.00 44.76 201 ARG A O 1
ATOM 1436 N N . GLU A 1 202 ? 2.519 2.873 49.649 1.00 41.80 202 GLU A N 1
ATOM 1437 C CA . GLU A 1 202 ? 3.340 2.694 50.832 1.00 41.24 202 GLU A CA 1
ATOM 1438 C C . GLU A 1 202 ? 3.942 1.291 50.899 1.00 39.38 202 GLU A C 1
ATOM 1439 O O . GLU A 1 202 ? 5.125 1.127 51.199 1.00 39.01 202 GLU A O 1
ATOM 1445 N N . MET A 1 203 ? 3.137 0.277 50.605 1.00 38.86 203 MET A N 1
ATOM 1446 C CA . MET A 1 203 ? 3.636 -1.086 50.643 1.00 39.54 203 MET A CA 1
ATOM 1447 C C . MET A 1 203 ? 4.773 -1.234 49.633 1.00 39.65 203 MET A C 1
ATOM 1448 O O . MET A 1 203 ? 5.778 -1.890 49.913 1.00 41.73 203 MET A O 1
ATOM 1453 N N . ALA A 1 204 ? 4.620 -0.618 48.463 1.00 37.53 204 ALA A N 1
ATOM 1454 C CA . ALA A 1 204 ? 5.658 -0.695 47.441 1.00 36.60 204 ALA A CA 1
ATOM 1455 C C . ALA A 1 204 ? 6.914 -0.025 47.989 1.00 35.40 204 ALA A C 1
ATOM 1456 O O . ALA A 1 204 ? 8.032 -0.497 47.770 1.00 34.36 204 ALA A O 1
ATOM 1458 N N . GLY A 1 205 ? 6.717 1.079 48.703 1.00 34.49 205 GLY A N 1
ATOM 1459 C CA . GLY A 1 205 ? 7.842 1.791 49.280 1.00 37.25 205 GLY A CA 1
ATOM 1460 C C . GLY A 1 205 ? 8.530 0.944 50.335 1.00 37.41 205 GLY A C 1
ATOM 1461 O O . GLY A 1 205 ? 9.751 0.964 50.461 1.00 38.96 205 GLY A O 1
ATOM 1462 N N . ARG A 1 206 ? 7.737 0.180 51.079 1.00 39.66 206 ARG A N 1
ATOM 1463 C CA . ARG A 1 206 ? 8.255 -0.687 52.130 1.00 41.92 206 ARG A CA 1
ATOM 1464 C C . ARG A 1 206 ? 9.046 -1.846 51.542 1.00 40.15 206 ARG A C 1
ATOM 1465 O O . ARG A 1 206 ? 10.122 -2.186 52.035 1.00 41.49 206 ARG A O 1
ATOM 1473 N N . VAL A 1 207 ? 8.514 -2.445 50.481 1.00 38.82 207 VAL A N 1
ATOM 1474 C CA . VAL A 1 207 ? 9.173 -3.576 49.834 1.00 36.56 207 VAL A CA 1
ATOM 1475 C C . VAL A 1 207 ? 10.500 -3.150 49.219 1.00 37.49 207 VAL A C 1
ATOM 1476 O O . VAL A 1 207 ? 11.477 -3.898 49.270 1.00 37.86 207 VAL A O 1
ATOM 1480 N N . LEU A 1 208 ? 10.542 -1.945 48.653 1.00 37.20 208 LEU A N 1
ATOM 1481 C CA . LEU A 1 208 ? 11.774 -1.443 48.061 1.00 38.14 208 LEU A CA 1
ATOM 1482 C C . LEU A 1 208 ? 12.879 -1.307 49.108 1.00 40.23 208 LEU A C 1
ATOM 1483 O O . LEU A 1 208 ? 14.014 -1.692 48.849 1.00 40.84 208 LEU A O 1
ATOM 1488 N N . LYS A 1 209 ? 12.564 -0.771 50.288 1.00 42.03 209 LYS A N 1
ATOM 1489 C CA . LYS A 1 209 ? 13.612 -0.622 51.294 1.00 44.69 209 LYS A CA 1
ATOM 1490 C C . LYS A 1 209 ? 14.095 -1.951 51.852 1.00 43.34 209 LYS A C 1
ATOM 1491 O O . LYS A 1 209 ? 15.219 -2.048 52.327 1.00 44.62 209 LYS A O 1
ATOM 1497 N N . LYS A 1 210 ? 13.260 -2.983 51.759 1.00 43.28 210 LYS A N 1
ATOM 1498 C CA . LYS A 1 210 ? 13.634 -4.312 52.229 1.00 41.55 210 LYS A CA 1
ATOM 1499 C C . LYS A 1 210 ? 14.620 -4.915 51.232 1.00 40.81 210 LYS A C 1
ATOM 1500 O O . LYS A 1 210 ? 15.658 -5.461 51.617 1.00 40.22 210 LYS A O 1
ATOM 1506 N N . LEU A 1 211 ? 14.292 -4.812 49.947 1.00 39.11 211 LEU A N 1
ATOM 1507 C CA . LEU A 1 211 ? 15.154 -5.331 48.893 1.00 37.90 211 LEU A CA 1
ATOM 1508 C C . LEU A 1 211 ? 16.500 -4.605 48.871 1.00 38.58 211 LEU A C 1
ATOM 1509 O O . LEU A 1 211 ? 17.529 -5.202 48.530 1.00 37.80 211 LEU A O 1
ATOM 1514 N N . GLN A 1 212 ? 16.494 -3.314 49.209 1.00 37.17 212 GLN A N 1
ATOM 1515 C CA . GLN A 1 212 ? 17.736 -2.546 49.231 1.00 38.34 212 GLN A CA 1
ATOM 1516 C C . GLN A 1 212 ? 18.562 -3.067 50.405 1.00 39.24 212 GLN A C 1
ATOM 1517 O O . GLN A 1 212 ? 19.734 -3.427 50.252 1.00 38.79 212 GLN A O 1
ATOM 1523 N N . ALA A 1 213 ? 17.931 -3.107 51.576 1.00 39.70 213 ALA A N 1
ATOM 1524 C CA . ALA A 1 213 ? 18.575 -3.611 52.776 1.00 40.49 213 ALA A CA 1
ATOM 1525 C C . ALA A 1 213 ? 19.078 -5.020 52.497 1.00 40.04 213 ALA A C 1
ATOM 1526 O O . ALA A 1 213 ? 20.066 -5.452 53.072 1.00 41.97 213 ALA A O 1
ATOM 1528 N N . ASP A 1 214 ? 18.394 -5.733 51.611 1.00 40.12 214 ASP A N 1
ATOM 1529 C CA . ASP A 1 214 ? 18.798 -7.090 51.264 1.00 40.83 214 ASP A CA 1
ATOM 1530 C C . ASP A 1 214 ? 19.990 -7.111 50.319 1.00 40.98 214 ASP A C 1
ATOM 1531 O O . ASP A 1 214 ? 20.530 -8.175 50.023 1.00 42.48 214 ASP A O 1
ATOM 1536 N N . GLY A 1 215 ? 20.396 -5.943 49.842 1.00 39.85 215 GLY A N 1
ATOM 1537 C CA . GLY A 1 215 ? 21.529 -5.878 48.935 1.00 43.74 215 GLY A CA 1
ATOM 1538 C C . GLY A 1 215 ? 21.217 -6.222 47.486 1.00 45.30 215 GLY A C 1
ATOM 1539 O O . GLY A 1 215 ? 22.128 -6.354 46.666 1.00 46.92 215 GLY A O 1
ATOM 1540 N N . LEU A 1 216 ? 19.935 -6.349 47.157 1.00 44.94 216 LEU A N 1
ATOM 1541 C CA . LEU A 1 216 ? 19.538 -6.689 45.797 1.00 44.78 216 LEU A CA 1
ATOM 1542 C C . LEU A 1 216 ? 19.443 -5.485 44.881 1.00 43.76 216 LEU A C 1
ATOM 1543 O O . LEU A 1 216 ? 19.404 -5.631 43.660 1.00 45.15 216 LEU A O 1
ATOM 1548 N N . LEU A 1 217 ? 19.417 -4.293 45.461 1.00 43.10 217 LEU A N 1
ATOM 1549 C CA . LEU A 1 217 ? 19.291 -3.089 44.658 1.00 42.62 217 LEU A CA 1
ATOM 1550 C C . LEU A 1 217 ? 19.254 -1.868 45.549 1.00 44.11 217 LEU A C 1
ATOM 1551 O O . LEU A 1 217 ? 19.250 -1.985 46.771 1.00 45.39 217 LEU A O 1
ATOM 1556 N N . HIS A 1 218 ? 19.233 -0.695 44.929 1.00 44.96 218 HIS A N 1
ATOM 1557 C CA . HIS A 1 218 ? 19.088 0.540 45.670 1.00 46.97 218 HIS A CA 1
ATOM 1558 C C . HIS A 1 218 ? 18.132 1.411 44.866 1.00 48.33 218 HIS A C 1
ATOM 1559 O O . HIS A 1 218 ? 17.872 1.132 43.696 1.00 47.36 218 HIS A O 1
ATOM 1566 N N . ALA A 1 219 ? 17.577 2.441 45.494 1.00 50.44 219 ALA A N 1
ATOM 1567 C CA . ALA A 1 219 ? 16.635 3.299 44.799 1.00 53.00 219 ALA A CA 1
ATOM 1568 C C . ALA A 1 219 ? 16.848 4.770 45.100 1.00 54.78 219 ALA A C 1
ATOM 1569 O O . ALA A 1 219 ? 17.483 5.126 46.088 1.00 55.63 219 ALA A O 1
ATOM 1571 N N . ARG A 1 220 ? 16.304 5.610 44.223 1.00 57.11 220 ARG A N 1
ATOM 1572 C CA . ARG A 1 220 ? 16.390 7.064 44.328 1.00 57.89 220 ARG A CA 1
ATOM 1573 C C . ARG A 1 220 ? 15.247 7.681 43.533 1.00 57.40 220 ARG A C 1
ATOM 1574 O O . ARG A 1 220 ? 15.233 7.617 42.303 1.00 58.28 220 ARG A O 1
ATOM 1582 N N . GLY A 1 221 ? 14.288 8.269 44.238 1.00 56.64 221 GLY A N 1
ATOM 1583 C CA . GLY A 1 221 ? 13.157 8.892 43.573 1.00 56.45 221 GLY A CA 1
ATOM 1584 C C . GLY A 1 221 ? 12.464 8.000 42.559 1.00 56.74 221 GLY A C 1
ATOM 1585 O O . GLY A 1 221 ? 11.625 7.170 42.920 1.00 56.60 221 GLY A O 1
ATOM 1586 N N . LYS A 1 222 ? 12.806 8.174 41.284 1.00 56.52 222 LYS A N 1
ATOM 1587 C CA . LYS A 1 222 ? 12.208 7.371 40.219 1.00 55.41 222 LYS A CA 1
ATOM 1588 C C . LYS A 1 222 ? 13.248 6.445 39.604 1.00 55.12 222 LYS A C 1
ATOM 1589 O O . LYS A 1 222 ? 13.010 5.855 38.552 1.00 58.48 222 LYS A O 1
ATOM 1595 N N . THR A 1 223 ? 14.399 6.317 40.256 1.00 53.44 223 THR A N 1
ATOM 1596 C CA . THR A 1 223 ? 15.471 5.468 39.739 1.00 51.92 223 THR A CA 1
ATOM 1597 C C . THR A 1 223 ? 15.808 4.287 40.639 1.00 50.66 223 THR A C 1
ATOM 1598 O O . THR A 1 223 ? 16.250 4.466 41.776 1.00 50.73 223 THR A O 1
ATOM 1602 N N . VAL A 1 224 ? 15.600 3.084 40.109 1.00 47.93 224 VAL A N 1
ATOM 1603 C CA . VAL A 1 224 ? 15.894 1.847 40.817 1.00 45.18 224 VAL A CA 1
ATOM 1604 C C . VAL A 1 224 ? 17.050 1.171 40.099 1.00 45.24 224 VAL A C 1
ATOM 1605 O O . VAL A 1 224 ? 16.976 0.901 38.902 1.00 46.06 224 VAL A O 1
ATOM 1609 N N . VAL A 1 225 ? 18.129 0.906 40.821 1.00 45.25 225 VAL A N 1
ATOM 1610 C CA . VAL A 1 225 ? 19.260 0.238 40.208 1.00 43.79 225 VAL A CA 1
ATOM 1611 C C . VAL A 1 225 ? 19.212 -1.226 40.623 1.00 43.63 225 VAL A C 1
ATOM 1612 O O . VAL A 1 225 ? 19.553 -1.573 41.752 1.00 44.82 225 VAL A O 1
ATOM 1616 N N . LEU A 1 226 ? 18.758 -2.080 39.712 1.00 42.10 226 LEU A N 1
ATOM 1617 C CA . LEU A 1 226 ? 18.664 -3.503 39.983 1.00 41.65 226 LEU A CA 1
ATOM 1618 C C . LEU A 1 226 ? 20.005 -4.173 39.722 1.00 43.23 226 LEU A C 1
ATOM 1619 O O . LEU A 1 226 ? 20.556 -4.070 38.632 1.00 44.69 226 LEU A O 1
ATOM 1624 N N . TYR A 1 227 ? 20.526 -4.863 40.729 1.00 44.17 227 TYR A N 1
ATOM 1625 C CA . TYR A 1 227 ? 21.815 -5.531 40.618 1.00 45.79 227 TYR A CA 1
ATOM 1626 C C . TYR A 1 227 ? 21.739 -6.845 39.840 1.00 48.05 227 TYR A C 1
ATOM 1627 O O . TYR A 1 227 ? 20.780 -7.606 39.981 1.00 46.90 227 TYR A O 1
ATOM 1636 N N . GLY A 1 228 ? 22.757 -7.102 39.021 1.00 51.53 228 GLY A N 1
ATOM 1637 C CA . GLY A 1 228 ? 22.790 -8.326 38.231 1.00 55.73 228 GLY A CA 1
ATOM 1638 C C . GLY A 1 228 ? 23.737 -8.282 37.036 1.00 58.85 228 GLY A C 1
ATOM 1639 O O . GLY A 1 228 ? 24.348 -7.218 36.787 1.00 58.93 228 GLY A O 1
ATOM 1640 N N . LEU B 1 22 ? 24.784 34.015 10.018 1.00 56.18 22 LEU B N 1
ATOM 1641 C CA . LEU B 1 22 ? 23.473 33.466 9.564 1.00 54.32 22 LEU B CA 1
ATOM 1642 C C . LEU B 1 22 ? 22.544 34.591 9.137 1.00 54.82 22 LEU B C 1
ATOM 1643 O O . LEU B 1 22 ? 21.895 35.214 9.985 1.00 55.29 22 LEU B O 1
ATOM 1648 N N . ASP B 1 23 ? 22.462 34.851 7.836 1.00 54.14 23 ASP B N 1
ATOM 1649 C CA . ASP B 1 23 ? 21.601 35.927 7.343 1.00 55.21 23 ASP B CA 1
ATOM 1650 C C . ASP B 1 23 ? 20.107 35.597 7.398 1.00 53.81 23 ASP B C 1
ATOM 1651 O O . ASP B 1 23 ? 19.723 34.457 7.656 1.00 52.94 23 ASP B O 1
ATOM 1656 N N . ALA B 1 24 ? 19.277 36.610 7.148 1.00 53.08 24 ALA B N 1
ATOM 1657 C CA . ALA B 1 24 ? 17.821 36.465 7.169 1.00 52.25 24 ALA B CA 1
ATOM 1658 C C . ALA B 1 24 ? 17.306 35.522 6.090 1.00 51.48 24 ALA B C 1
ATOM 1659 O O . ALA B 1 24 ? 16.277 34.873 6.266 1.00 52.51 24 ALA B O 1
ATOM 1661 N N . GLY B 1 25 ? 18.021 35.453 4.971 1.00 51.44 25 GLY B N 1
ATOM 1662 C CA . GLY B 1 25 ? 17.606 34.588 3.879 1.00 49.02 25 GLY B CA 1
ATOM 1663 C C . GLY B 1 25 ? 17.699 33.124 4.248 1.00 46.82 25 GLY B C 1
ATOM 1664 O O . GLY B 1 25 ? 16.747 32.358 4.078 1.00 47.25 25 GLY B O 1
ATOM 1665 N N . THR B 1 26 ? 18.863 32.744 4.756 1.00 45.73 26 THR B N 1
ATOM 1666 C CA . THR B 1 26 ? 19.130 31.378 5.173 1.00 43.50 26 THR B CA 1
ATOM 1667 C C . THR B 1 26 ? 18.069 30.933 6.179 1.00 41.38 26 THR B C 1
ATOM 1668 O O . THR B 1 26 ? 17.547 29.823 6.096 1.00 38.42 26 THR B O 1
ATOM 1672 N N . ILE B 1 27 ? 17.756 31.806 7.131 1.00 40.60 27 ILE B N 1
ATOM 1673 C CA . ILE B 1 27 ? 16.752 31.491 8.142 1.00 41.48 27 ILE B CA 1
ATOM 1674 C C . ILE B 1 27 ? 15.367 31.315 7.520 1.00 41.23 27 ILE B C 1
ATOM 1675 O O . ILE B 1 27 ? 14.636 30.390 7.867 1.00 43.00 27 ILE B O 1
ATOM 1680 N N . GLU B 1 28 ? 14.991 32.199 6.610 1.00 39.72 28 GLU B N 1
ATOM 1681 C CA . GLU B 1 28 ? 13.685 32.062 5.993 1.00 40.89 28 GLU B CA 1
ATOM 1682 C C . GLU B 1 28 ? 13.558 30.789 5.152 1.00 39.25 28 GLU B C 1
ATOM 1683 O O . GLU B 1 28 ? 12.482 30.186 5.090 1.00 37.64 28 GLU B O 1
ATOM 1689 N N . ARG B 1 29 ? 14.643 30.374 4.508 1.00 36.20 29 ARG B N 1
ATOM 1690 C CA . ARG B 1 29 ? 14.600 29.146 3.725 1.00 37.40 29 ARG B CA 1
ATOM 1691 C C . ARG B 1 29 ? 14.427 27.991 4.708 1.00 36.91 29 ARG B C 1
ATOM 1692 O O . ARG B 1 29 ? 13.680 27.046 4.458 1.00 35.94 29 ARG B O 1
ATOM 1700 N N . PHE B 1 30 ? 15.121 28.090 5.838 1.00 36.92 30 PHE B N 1
ATOM 1701 C CA . PHE B 1 30 ? 15.058 27.063 6.854 1.00 35.67 30 PHE B CA 1
ATOM 1702 C C . PHE B 1 30 ? 13.646 26.924 7.363 1.00 34.46 30 PHE B C 1
ATOM 1703 O O . PHE B 1 30 ? 13.151 25.807 7.499 1.00 33.79 30 PHE B O 1
ATOM 1711 N N . LEU B 1 31 ? 13.006 28.061 7.639 1.00 33.69 31 LEU B N 1
ATOM 1712 C CA . LEU B 1 31 ? 11.647 28.084 8.173 1.00 35.11 31 LEU B CA 1
ATOM 1713 C C . LEU B 1 31 ? 10.563 27.590 7.220 1.00 37.16 31 LEU B C 1
ATOM 1714 O O . LEU B 1 31 ? 9.527 27.089 7.663 1.00 37.56 31 LEU B O 1
ATOM 1719 N N . ALA B 1 32 ? 10.793 27.714 5.917 1.00 38.74 32 ALA B N 1
ATOM 1720 C CA . ALA B 1 32 ? 9.799 27.267 4.942 1.00 39.96 32 ALA B CA 1
ATOM 1721 C C . ALA B 1 32 ? 9.476 25.778 5.085 1.00 40.48 32 ALA B C 1
ATOM 1722 O O . ALA B 1 32 ? 8.319 25.363 4.956 1.00 39.65 32 ALA B O 1
ATOM 1724 N N . HIS B 1 33 ? 10.499 24.971 5.349 1.00 40.55 33 HIS B N 1
ATOM 1725 C CA . HIS B 1 33 ? 10.299 23.538 5.507 1.00 40.19 33 HIS B CA 1
ATOM 1726 C C . HIS B 1 33 ? 10.030 23.160 6.966 1.00 40.63 33 HIS B C 1
ATOM 1727 O O . HIS B 1 33 ? 10.053 21.983 7.317 1.00 39.30 33 HIS B O 1
ATOM 1734 N N . SER B 1 34 ? 9.775 24.151 7.813 1.00 40.93 34 SER B N 1
ATOM 1735 C CA . SER B 1 34 ? 9.525 23.878 9.219 1.00 41.88 34 SER B CA 1
ATOM 1736 C C . SER B 1 34 ? 8.056 24.027 9.556 1.00 41.81 34 SER B C 1
ATOM 1737 O O . SER B 1 34 ? 7.266 24.462 8.729 1.00 42.56 34 SER B O 1
ATOM 1740 N N . HIS B 1 35 ? 7.710 23.668 10.789 1.00 41.81 35 HIS B N 1
ATOM 1741 C CA . HIS B 1 35 ? 6.342 23.762 11.272 1.00 42.08 35 HIS B CA 1
ATOM 1742 C C . HIS B 1 35 ? 6.306 24.687 12.479 1.00 40.72 35 HIS B C 1
ATOM 1743 O O . HIS B 1 35 ? 6.903 24.392 13.514 1.00 41.24 35 HIS B O 1
ATOM 1750 N N . ARG B 1 36 ? 5.609 25.808 12.351 1.00 40.62 36 ARG B N 1
ATOM 1751 C CA . ARG B 1 36 ? 5.530 26.757 13.451 1.00 41.94 36 ARG B CA 1
ATOM 1752 C C . ARG B 1 36 ? 4.376 26.415 14.389 1.00 42.46 36 ARG B C 1
ATOM 1753 O O . ARG B 1 36 ? 3.299 26.022 13.949 1.00 43.37 36 ARG B O 1
ATOM 1761 N N . ARG B 1 37 ? 4.622 26.548 15.687 1.00 42.41 37 ARG B N 1
ATOM 1762 C CA . ARG B 1 37 ? 3.621 26.251 16.707 1.00 44.35 37 ARG B CA 1
ATOM 1763 C C . ARG B 1 37 ? 3.750 27.240 17.859 1.00 43.48 37 ARG B C 1
ATOM 1764 O O . ARG B 1 37 ? 4.855 27.505 18.339 1.00 43.73 37 ARG B O 1
ATOM 1772 N N . ARG B 1 38 ? 2.625 27.804 18.289 1.00 41.87 38 ARG B N 1
ATOM 1773 C CA . ARG B 1 38 ? 2.633 28.752 19.396 1.00 39.57 38 ARG B CA 1
ATOM 1774 C C . ARG B 1 38 ? 2.512 27.972 20.698 1.00 35.74 38 ARG B C 1
ATOM 1775 O O . ARG B 1 38 ? 1.737 27.023 20.781 1.00 34.63 38 ARG B O 1
ATOM 1783 N N . TYR B 1 39 ? 3.293 28.362 21.701 1.00 31.33 39 TYR B N 1
ATOM 1784 C CA . TYR B 1 39 ? 3.274 27.687 22.996 1.00 30.33 39 TYR B CA 1
ATOM 1785 C C . TYR B 1 39 ? 2.992 28.614 24.160 1.00 29.73 39 TYR B C 1
ATOM 1786 O O . TYR B 1 39 ? 3.520 29.726 24.230 1.00 30.39 39 TYR B O 1
ATOM 1795 N N . PRO B 1 40 ? 2.163 28.157 25.106 1.00 28.95 40 PRO B N 1
ATOM 1796 C CA . PRO B 1 40 ? 1.841 28.979 26.274 1.00 30.90 40 PRO B CA 1
ATOM 1797 C C . PRO B 1 40 ? 3.080 29.016 27.177 1.00 33.69 40 PRO B C 1
ATOM 1798 O O . PRO B 1 40 ? 3.933 28.133 27.106 1.00 33.07 40 PRO B O 1
ATOM 1802 N N . THR B 1 41 ? 3.178 30.032 28.022 1.00 34.53 41 THR B N 1
ATOM 1803 C CA . THR B 1 41 ? 4.309 30.137 28.930 1.00 36.29 41 THR B CA 1
ATOM 1804 C C . THR B 1 41 ? 4.317 28.953 29.908 1.00 35.39 41 THR B C 1
ATOM 1805 O O . THR B 1 41 ? 3.352 28.195 29.986 1.00 35.11 41 THR B O 1
ATOM 1809 N N . ARG B 1 42 ? 5.405 28.808 30.656 1.00 36.26 42 ARG B N 1
ATOM 1810 C CA . ARG B 1 42 ? 5.553 27.718 31.625 1.00 37.95 42 ARG B CA 1
ATOM 1811 C C . ARG B 1 42 ? 5.116 26.358 31.111 1.00 37.91 42 ARG B C 1
ATOM 1812 O O . ARG B 1 42 ? 4.423 25.608 31.803 1.00 38.46 42 ARG B O 1
ATOM 1820 N N . THR B 1 43 ? 5.543 26.035 29.900 1.00 36.19 43 THR B N 1
ATOM 1821 C CA . THR B 1 43 ? 5.199 24.769 29.293 1.00 37.03 43 THR B CA 1
ATOM 1822 C C . THR B 1 43 ? 6.448 23.931 28.988 1.00 36.82 43 THR B C 1
ATOM 1823 O O . THR B 1 43 ? 7.456 24.452 28.510 1.00 36.57 43 THR B O 1
ATOM 1827 N N . ASP B 1 44 ? 6.385 22.636 29.274 1.00 35.36 44 ASP B N 1
ATOM 1828 C CA . ASP B 1 44 ? 7.515 21.765 28.989 1.00 36.70 44 ASP B CA 1
ATOM 1829 C C . ASP B 1 44 ? 7.324 21.137 27.603 1.00 34.67 44 ASP B C 1
ATOM 1830 O O . ASP B 1 44 ? 6.590 20.167 27.443 1.00 37.98 44 ASP B O 1
ATOM 1835 N N . VAL B 1 45 ? 7.973 21.730 26.603 1.00 33.60 45 VAL B N 1
ATOM 1836 C CA . VAL B 1 45 ? 7.904 21.282 25.208 1.00 30.85 45 VAL B CA 1
ATOM 1837 C C . VAL B 1 45 ? 8.346 19.828 25.081 1.00 29.61 45 VAL B C 1
ATOM 1838 O O . VAL B 1 45 ? 7.858 19.079 24.228 1.00 28.63 45 VAL B O 1
ATOM 1842 N N . PHE B 1 46 ? 9.304 19.452 25.915 1.00 28.15 46 PHE B N 1
ATOM 1843 C CA . PHE B 1 46 ? 9.777 18.081 25.979 1.00 27.02 46 PHE B CA 1
ATOM 1844 C C . PHE B 1 46 ? 10.561 17.902 27.268 1.00 27.66 46 PHE B C 1
ATOM 1845 O O . PHE B 1 46 ? 11.080 18.875 27.824 1.00 27.72 46 PHE B O 1
ATOM 1853 N N . ARG B 1 47 ? 10.585 16.670 27.770 1.00 26.76 47 ARG B N 1
ATOM 1854 C CA . ARG B 1 47 ? 11.288 16.349 29.006 1.00 29.03 47 ARG B CA 1
ATOM 1855 C C . ARG B 1 47 ? 12.135 15.103 28.751 1.00 28.44 47 ARG B C 1
ATOM 1856 O O . ARG B 1 47 ? 11.977 14.438 27.723 1.00 27.59 47 ARG B O 1
ATOM 1864 N N . PRO B 1 48 ? 13.064 14.790 29.670 1.00 25.52 48 PRO B N 1
ATOM 1865 C CA . PRO B 1 48 ? 13.922 13.611 29.520 1.00 27.51 48 PRO B CA 1
ATOM 1866 C C . PRO B 1 48 ? 13.055 12.385 29.305 1.00 27.98 48 PRO B C 1
ATOM 1867 O O . PRO B 1 48 ? 12.076 12.190 30.023 1.00 27.92 48 PRO B O 1
ATOM 1871 N N . GLY B 1 49 ? 13.415 11.566 28.321 1.00 29.54 49 GLY B N 1
ATOM 1872 C CA . GLY B 1 49 ? 12.641 10.370 28.032 1.00 30.97 49 GLY B CA 1
ATOM 1873 C C . GLY B 1 49 ? 11.772 10.481 26.787 1.00 31.56 49 GLY B C 1
ATOM 1874 O O . GLY B 1 49 ? 11.469 9.471 26.137 1.00 33.26 49 GLY B O 1
ATOM 1875 N N . ASP B 1 50 ? 11.363 11.694 26.436 1.00 30.05 50 ASP B N 1
ATOM 1876 C CA . ASP B 1 50 ? 10.527 11.862 25.251 1.00 30.02 50 ASP B CA 1
ATOM 1877 C C . ASP B 1 50 ? 11.313 11.483 24.010 1.00 30.11 50 ASP B C 1
ATOM 1878 O O . ASP B 1 50 ? 12.536 11.599 23.984 1.00 31.48 50 ASP B O 1
ATOM 1883 N N . PRO B 1 51 ? 10.622 11.021 22.958 1.00 31.53 51 PRO B N 1
ATOM 1884 C CA . PRO B 1 51 ? 11.332 10.642 21.733 1.00 32.78 51 PRO B CA 1
ATOM 1885 C C . PRO B 1 51 ? 11.965 11.883 21.107 1.00 31.68 51 PRO B C 1
ATOM 1886 O O . PRO B 1 51 ? 11.335 12.931 21.042 1.00 31.03 51 PRO B O 1
ATOM 1890 N N . ALA B 1 52 ? 13.204 11.758 20.649 1.00 33.24 52 ALA B N 1
ATOM 1891 C CA . ALA B 1 52 ? 13.914 12.875 20.030 1.00 34.47 52 ALA B CA 1
ATOM 1892 C C . ALA B 1 52 ? 14.178 12.600 18.555 1.00 35.24 52 ALA B C 1
ATOM 1893 O O . ALA B 1 52 ? 15.033 11.785 18.205 1.00 38.04 52 ALA B O 1
ATOM 1895 N N . GLY B 1 53 ? 13.439 13.273 17.690 1.00 35.57 53 GLY B N 1
ATOM 1896 C CA . GLY B 1 53 ? 13.627 13.079 16.264 1.00 36.48 53 GLY B CA 1
ATOM 1897 C C . GLY B 1 53 ? 13.505 14.411 15.557 1.00 38.25 53 GLY B C 1
ATOM 1898 O O . GLY B 1 53 ? 13.616 14.504 14.332 1.00 38.98 53 GLY B O 1
ATOM 1899 N N . THR B 1 54 ? 13.285 15.457 16.343 1.00 36.74 54 THR B N 1
ATOM 1900 C CA . THR B 1 54 ? 13.139 16.788 15.793 1.00 37.17 54 THR B CA 1
ATOM 1901 C C . THR B 1 54 ? 14.056 17.822 16.439 1.00 37.77 54 THR B C 1
ATOM 1902 O O . THR B 1 54 ? 14.642 17.600 17.499 1.00 38.40 54 THR B O 1
ATOM 1906 N N . LEU B 1 55 ? 14.153 18.957 15.763 1.00 37.23 55 LEU B N 1
ATOM 1907 C CA . LEU B 1 55 ? 14.954 20.094 16.175 1.00 35.79 55 LEU B CA 1
ATOM 1908 C C . LEU B 1 55 ? 13.987 21.285 16.195 1.00 34.52 55 LEU B C 1
ATOM 1909 O O . LEU B 1 55 ? 13.041 21.331 15.407 1.00 31.95 55 LEU B O 1
ATOM 1914 N N . TYR B 1 56 ? 14.228 22.236 17.094 1.00 32.01 56 TYR B N 1
ATOM 1915 C CA . TYR B 1 56 ? 13.386 23.425 17.208 1.00 31.53 56 TYR B CA 1
ATOM 1916 C C . TYR B 1 56 ? 14.220 24.670 16.965 1.00 29.20 56 TYR B C 1
ATOM 1917 O O . TYR B 1 56 ? 15.428 24.673 17.166 1.00 28.70 56 TYR B O 1
ATOM 1926 N N . TYR B 1 57 ? 13.554 25.731 16.544 1.00 28.89 57 TYR B N 1
ATOM 1927 C CA . TYR B 1 57 ? 14.194 27.011 16.293 1.00 27.52 57 TYR B CA 1
ATOM 1928 C C . TYR B 1 57 ? 13.291 28.000 16.999 1.00 26.20 57 TYR B C 1
ATOM 1929 O O . TYR B 1 57 ? 12.087 27.991 16.758 1.00 25.09 57 TYR B O 1
ATOM 1938 N N . VAL B 1 58 ? 13.854 28.838 17.866 1.00 24.84 58 VAL B N 1
ATOM 1939 C CA . VAL B 1 58 ? 13.039 29.809 18.592 1.00 26.48 58 VAL B CA 1
ATOM 1940 C C . VAL B 1 58 ? 12.819 31.072 17.762 1.00 26.82 58 VAL B C 1
ATOM 1941 O O . VAL B 1 58 ? 13.761 31.823 17.484 1.00 24.77 58 VAL B O 1
ATOM 1945 N N . ILE B 1 59 ? 11.573 31.283 17.345 1.00 26.73 59 ILE B N 1
ATOM 1946 C CA . ILE B 1 59 ? 11.213 32.452 16.537 1.00 27.43 59 ILE B CA 1
ATOM 1947 C C . ILE B 1 59 ? 10.915 33.632 17.462 1.00 28.81 59 ILE B C 1
ATOM 1948 O O . ILE B 1 59 ? 11.466 34.720 17.291 1.00 30.99 59 ILE B O 1
ATOM 1953 N N . SER B 1 60 ? 10.069 33.420 18.461 1.00 29.76 60 SER B N 1
ATOM 1954 C CA . SER B 1 60 ? 9.756 34.504 19.389 1.00 30.36 60 SER B CA 1
ATOM 1955 C C . SER B 1 60 ? 9.676 33.975 20.810 1.00 29.16 60 SER B C 1
ATOM 1956 O O . SER B 1 60 ? 9.386 32.804 21.023 1.00 30.39 60 SER B O 1
ATOM 1959 N N . GLY B 1 61 ? 9.943 34.850 21.775 1.00 31.11 61 GLY B N 1
ATOM 1960 C CA . GLY B 1 61 ? 9.899 34.464 23.175 1.00 31.20 61 GLY B CA 1
ATOM 1961 C C . GLY B 1 61 ? 11.209 33.851 23.636 1.00 32.47 61 GLY B C 1
ATOM 1962 O O . GLY B 1 61 ? 12.206 33.884 22.916 1.00 32.08 61 GLY B O 1
ATOM 1963 N N . SER B 1 62 ? 11.208 33.302 24.847 1.00 32.10 62 SER B N 1
ATOM 1964 C CA . SER B 1 62 ? 12.396 32.654 25.392 1.00 33.17 62 SER B CA 1
ATOM 1965 C C . SER B 1 62 ? 12.042 31.389 26.168 1.00 31.21 62 SER B C 1
ATOM 1966 O O . SER B 1 62 ? 10.976 31.287 26.782 1.00 31.25 62 SER B O 1
ATOM 1969 N N . VAL B 1 63 ? 12.961 30.433 26.134 1.00 29.97 63 VAL B N 1
ATOM 1970 C CA . VAL B 1 63 ? 12.793 29.158 26.812 1.00 27.62 63 VAL B CA 1
ATOM 1971 C C . VAL B 1 63 ? 13.995 28.912 27.702 1.00 26.53 63 VAL B C 1
ATOM 1972 O O . VAL B 1 63 ? 14.924 29.712 27.744 1.00 28.85 63 VAL B O 1
ATOM 1976 N N . SER B 1 64 ? 13.974 27.801 28.417 1.00 24.18 64 SER B N 1
ATOM 1977 C CA . SER B 1 64 ? 15.099 27.450 29.259 1.00 26.56 64 SER B CA 1
ATOM 1978 C C . SER B 1 64 ? 15.362 25.950 29.118 1.00 25.73 64 SER B C 1
ATOM 1979 O O . SER B 1 64 ? 14.461 25.176 28.782 1.00 23.43 64 SER B O 1
ATOM 1982 N N . ILE B 1 65 ? 16.614 25.568 29.339 1.00 25.39 65 ILE B N 1
ATOM 1983 C CA . ILE B 1 65 ? 17.050 24.177 29.274 1.00 23.34 65 ILE B CA 1
ATOM 1984 C C . ILE B 1 65 ? 17.388 23.835 30.724 1.00 23.94 65 ILE B C 1
ATOM 1985 O O . ILE B 1 65 ? 18.185 24.532 31.375 1.00 23.13 65 ILE B O 1
ATOM 1990 N N . ILE B 1 66 ? 16.772 22.768 31.220 1.00 23.23 66 ILE B N 1
ATOM 1991 C CA . ILE B 1 66 ? 16.920 22.348 32.602 1.00 22.12 66 ILE B CA 1
ATOM 1992 C C . ILE B 1 66 ? 17.269 20.864 32.744 1.00 28.82 66 ILE B C 1
ATOM 1993 O O . ILE B 1 66 ? 16.736 20.013 32.023 1.00 29.16 66 ILE B O 1
ATOM 1998 N N . ALA B 1 67 ? 18.169 20.564 33.676 1.00 31.88 67 ALA B N 1
ATOM 1999 C CA . ALA B 1 67 ? 18.565 19.191 33.953 1.00 37.04 67 ALA B CA 1
ATOM 2000 C C . ALA B 1 67 ? 17.694 18.750 35.114 1.00 40.71 67 ALA B C 1
ATOM 2001 O O . ALA B 1 67 ? 17.573 19.466 36.102 1.00 41.71 67 ALA B O 1
ATOM 2003 N N . GLU B 1 68 ? 17.091 17.573 34.995 1.00 46.54 68 GLU B N 1
ATOM 2004 C CA . GLU B 1 68 ? 16.200 17.058 36.030 1.00 51.57 68 GLU B CA 1
ATOM 2005 C C . GLU B 1 68 ? 16.857 16.028 36.951 1.00 54.06 68 GLU B C 1
ATOM 2006 O O . GLU B 1 68 ? 17.875 15.417 36.600 1.00 51.74 68 GLU B O 1
ATOM 2012 N N . GLU B 1 69 ? 16.257 15.856 38.131 1.00 56.20 69 GLU B N 1
ATOM 2013 C CA . GLU B 1 69 ? 16.724 14.899 39.133 1.00 58.58 69 GLU B CA 1
ATOM 2014 C C . GLU B 1 69 ? 15.580 14.019 39.635 1.00 60.11 69 GLU B C 1
ATOM 2015 O O . GLU B 1 69 ? 14.415 14.427 39.622 1.00 60.93 69 GLU B O 1
ATOM 2021 N N . ASP B 1 70 ? 15.925 12.810 40.072 1.00 61.39 70 ASP B N 1
ATOM 2022 C CA . ASP B 1 70 ? 14.948 11.849 40.583 1.00 62.34 70 ASP B CA 1
ATOM 2023 C C . ASP B 1 70 ? 14.315 12.322 41.880 1.00 62.99 70 ASP B C 1
ATOM 2024 O O . ASP B 1 70 ? 13.386 11.692 42.393 1.00 64.08 70 ASP B O 1
ATOM 2029 N N . ASP B 1 71 ? 14.827 13.427 42.414 1.00 62.32 71 ASP B N 1
ATOM 2030 C CA . ASP B 1 71 ? 14.304 13.986 43.653 1.00 61.98 71 ASP B CA 1
ATOM 2031 C C . ASP B 1 71 ? 13.453 15.217 43.365 1.00 61.09 71 ASP B C 1
ATOM 2032 O O . ASP B 1 71 ? 13.084 15.957 44.280 1.00 61.30 71 ASP B O 1
ATOM 2037 N N . ASP B 1 72 ? 13.136 15.417 42.087 1.00 59.80 72 ASP B N 1
ATOM 2038 C CA . ASP B 1 72 ? 12.344 16.562 41.638 1.00 58.87 72 ASP B CA 1
ATOM 2039 C C . ASP B 1 72 ? 13.152 17.855 41.691 1.00 56.63 72 ASP B C 1
ATOM 2040 O O . ASP B 1 72 ? 12.607 18.957 41.548 1.00 56.83 72 ASP B O 1
ATOM 2045 N N . ARG B 1 73 ? 14.454 17.714 41.912 1.00 52.61 73 ARG B N 1
ATOM 2046 C CA . ARG B 1 73 ? 15.344 18.864 41.954 1.00 50.17 73 ARG B CA 1
ATOM 2047 C C . ARG B 1 73 ? 15.730 19.178 40.512 1.00 46.80 73 ARG B C 1
ATOM 2048 O O . ARG B 1 73 ? 16.019 18.275 39.736 1.00 46.99 73 ARG B O 1
ATOM 2056 N N . GLU B 1 74 ? 15.716 20.456 40.155 1.00 44.61 74 GLU B N 1
ATOM 2057 C CA . GLU B 1 74 ? 16.059 20.876 38.803 1.00 41.22 74 GLU B CA 1
ATOM 2058 C C . GLU B 1 74 ? 17.218 21.872 38.792 1.00 38.68 74 GLU B C 1
ATOM 2059 O O . GLU B 1 74 ? 17.478 22.561 39.779 1.00 36.83 74 GLU B O 1
ATOM 2065 N N . LEU B 1 75 ? 17.905 21.944 37.661 1.00 33.73 75 LEU B N 1
ATOM 2066 C CA . LEU B 1 75 ? 19.009 22.868 37.506 1.00 31.88 75 LEU B CA 1
ATOM 2067 C C . LEU B 1 75 ? 18.884 23.523 36.126 1.00 29.61 75 LEU B C 1
ATOM 2068 O O . LEU B 1 75 ? 18.996 22.855 35.102 1.00 29.39 75 LEU B O 1
ATOM 2073 N N . VAL B 1 76 ? 18.620 24.825 36.103 1.00 29.83 76 VAL B N 1
ATOM 2074 C CA . VAL B 1 76 ? 18.501 25.560 34.838 1.00 28.88 76 VAL B CA 1
ATOM 2075 C C . VAL B 1 76 ? 19.900 25.786 34.254 1.00 28.51 76 VAL B C 1
ATOM 2076 O O . VAL B 1 76 ? 20.795 26.245 34.950 1.00 29.58 76 VAL B O 1
ATOM 2080 N N . LEU B 1 77 ? 20.091 25.464 32.980 1.00 29.03 77 LEU B N 1
ATOM 2081 C CA . LEU B 1 77 ? 21.402 25.626 32.363 1.00 31.14 77 LEU B CA 1
ATOM 2082 C C . LEU B 1 77 ? 21.500 26.920 31.594 1.00 32.35 77 LEU B C 1
ATOM 2083 O O . LEU B 1 77 ? 22.595 27.419 31.346 1.00 34.89 77 LEU B O 1
ATOM 2088 N N . GLY B 1 78 ? 20.354 27.469 31.209 1.00 31.64 78 GLY B N 1
ATOM 2089 C CA . GLY B 1 78 ? 20.362 28.728 30.482 1.00 29.01 78 GLY B CA 1
ATOM 2090 C C . GLY B 1 78 ? 19.005 29.174 29.965 1.00 28.00 78 GLY B C 1
ATOM 2091 O O . GLY B 1 78 ? 18.008 28.457 30.083 1.00 26.58 78 GLY B O 1
ATOM 2092 N N . TYR B 1 79 ? 18.981 30.385 29.418 1.00 26.81 79 TYR B N 1
ATOM 2093 C CA . TYR B 1 79 ? 17.791 30.966 28.810 1.00 27.61 79 TYR B CA 1
ATOM 2094 C C . TYR B 1 79 ? 18.179 31.248 27.364 1.00 26.57 79 TYR B C 1
ATOM 2095 O O . TYR B 1 79 ? 19.284 31.712 27.087 1.00 28.70 79 TYR B O 1
ATOM 2104 N N . PHE B 1 80 ? 17.271 30.975 26.445 1.00 23.39 80 PHE B N 1
ATOM 2105 C CA . PHE B 1 80 ? 17.559 31.170 25.044 1.00 23.76 80 PHE B CA 1
ATOM 2106 C C . PHE B 1 80 ? 16.430 31.946 24.409 1.00 23.31 80 PHE B C 1
ATOM 2107 O O . PHE B 1 80 ? 15.262 31.730 24.735 1.00 22.48 80 PHE B O 1
ATOM 2115 N N . GLY B 1 81 ? 16.792 32.859 23.515 1.00 23.92 81 GLY B N 1
ATOM 2116 C CA . GLY B 1 81 ? 15.803 33.673 22.829 1.00 24.95 81 GLY B CA 1
ATOM 2117 C C . GLY B 1 81 ? 15.693 33.362 21.342 1.00 26.57 81 GLY B C 1
ATOM 2118 O O . GLY B 1 81 ? 16.069 32.277 20.890 1.00 26.53 81 GLY B O 1
ATOM 2119 N N . SER B 1 82 ? 15.166 34.320 20.584 1.00 27.27 82 SER B N 1
ATOM 2120 C CA . SER B 1 82 ? 14.991 34.176 19.142 1.00 28.87 82 SER B CA 1
ATOM 2121 C C . SER B 1 82 ? 16.336 33.933 18.469 1.00 26.61 82 SER B C 1
ATOM 2122 O O . SER B 1 82 ? 17.336 34.507 18.863 1.00 26.23 82 SER B O 1
ATOM 2125 N N . GLY B 1 83 ? 16.338 33.075 17.453 1.00 27.57 83 GLY B N 1
ATOM 2126 C CA . GLY B 1 83 ? 17.561 32.743 16.749 1.00 27.29 83 GLY B CA 1
ATOM 2127 C C . GLY B 1 83 ? 18.197 31.441 17.225 1.00 28.74 83 GLY B C 1
ATOM 2128 O O . GLY B 1 83 ? 18.993 30.840 16.505 1.00 28.10 83 GLY B O 1
ATOM 2129 N N . GLU B 1 84 ? 17.832 30.994 18.430 1.00 28.65 84 GLU B N 1
ATOM 2130 C CA . GLU B 1 84 ? 18.400 29.779 19.025 1.00 26.97 84 GLU B CA 1
ATOM 2131 C C . GLU B 1 84 ? 17.810 28.451 18.562 1.00 27.23 84 GLU B C 1
ATOM 2132 O O . GLU B 1 84 ? 16.590 28.299 18.430 1.00 23.72 84 GLU B O 1
ATOM 2138 N N . PHE B 1 85 ? 18.697 27.480 18.349 1.00 26.01 85 PHE B N 1
ATOM 2139 C CA . PHE B 1 85 ? 18.305 26.133 17.947 1.00 25.96 85 PHE B CA 1
ATOM 2140 C C . PHE B 1 85 ? 18.309 25.321 19.239 1.00 26.11 85 PHE B C 1
ATOM 2141 O O . PHE B 1 85 ? 19.259 25.402 20.001 1.00 25.84 85 PHE B O 1
ATOM 2149 N N . VAL B 1 86 ? 17.242 24.577 19.505 1.00 24.13 86 VAL B N 1
ATOM 2150 C CA . VAL B 1 86 ? 17.192 23.756 20.715 1.00 25.97 86 VAL B CA 1
ATOM 2151 C C . VAL B 1 86 ? 16.665 22.357 20.391 1.00 26.24 86 VAL B C 1
ATOM 2152 O O . VAL B 1 86 ? 16.002 22.143 19.367 1.00 25.14 86 VAL B O 1
ATOM 2156 N N . GLY B 1 87 ? 16.968 21.406 21.265 1.00 26.26 87 GLY B N 1
ATOM 2157 C CA . GLY B 1 87 ? 16.551 20.036 21.032 1.00 25.99 87 GLY B CA 1
ATOM 2158 C C . GLY B 1 87 ? 17.393 19.506 19.893 1.00 29.99 87 GLY B C 1
ATOM 2159 O O . GLY B 1 87 ? 16.997 18.590 19.167 1.00 28.55 87 GLY B O 1
ATOM 2160 N N . GLU B 1 88 ? 18.577 20.095 19.742 1.00 30.16 88 GLU B N 1
ATOM 2161 C CA . GLU B 1 88 ? 19.481 19.716 18.668 1.00 31.03 88 GLU B CA 1
ATOM 2162 C C . GLU B 1 88 ? 20.434 18.571 18.983 1.00 30.72 88 GLU B C 1
ATOM 2163 O O . GLU B 1 88 ? 21.135 18.106 18.096 1.00 32.07 88 GLU B O 1
ATOM 2169 N N . MET B 1 89 ? 20.470 18.109 20.226 1.00 33.37 89 MET B N 1
ATOM 2170 C CA . MET B 1 89 ? 21.411 17.047 20.571 1.00 35.56 89 MET B CA 1
ATOM 2171 C C . MET B 1 89 ? 21.302 15.832 19.669 1.00 35.41 89 MET B C 1
ATOM 2172 O O . MET B 1 89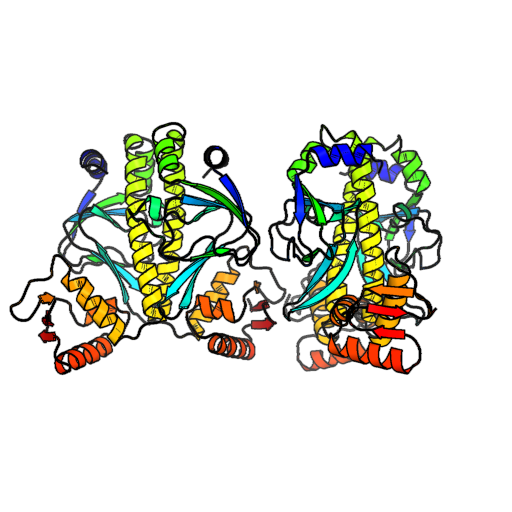 ? 22.310 15.339 19.182 1.00 36.48 89 MET B O 1
ATOM 2177 N N . GLY B 1 90 ? 20.075 15.369 19.444 1.00 35.30 90 GLY B N 1
ATOM 2178 C CA . GLY B 1 90 ? 19.849 14.216 18.592 1.00 35.44 90 GLY B CA 1
ATOM 2179 C C . GLY B 1 90 ? 20.313 14.378 17.152 1.00 36.76 90 GLY B C 1
ATOM 2180 O O . GLY B 1 90 ? 20.325 13.413 16.376 1.00 38.08 90 GLY B O 1
ATOM 2181 N N . LEU B 1 91 ? 20.695 15.589 16.772 1.00 36.11 91 LEU B N 1
ATOM 2182 C CA . LEU B 1 91 ? 21.168 15.808 15.412 1.00 37.66 91 LEU B CA 1
ATOM 2183 C C . LEU B 1 91 ? 22.605 15.312 15.234 1.00 38.32 91 LEU B C 1
ATOM 2184 O O . LEU B 1 91 ? 22.971 14.827 14.169 1.00 41.78 91 LEU B O 1
ATOM 2189 N N . PHE B 1 92 ? 23.404 15.426 16.292 1.00 38.11 92 PHE B N 1
ATOM 2190 C CA . PHE B 1 92 ? 24.811 15.039 16.281 1.00 38.41 92 PHE B CA 1
ATOM 2191 C C . PHE B 1 92 ? 25.085 13.714 16.993 1.00 40.33 92 PHE B C 1
ATOM 2192 O O . PHE B 1 92 ? 26.010 12.993 16.639 1.00 41.46 92 PHE B O 1
ATOM 2200 N N . ILE B 1 93 ? 24.299 13.421 18.022 1.00 40.96 93 ILE B N 1
ATOM 2201 C CA . ILE B 1 93 ? 24.471 12.207 18.805 1.00 42.44 93 ILE B CA 1
ATOM 2202 C C . ILE B 1 93 ? 23.266 11.284 18.655 1.00 44.29 93 ILE B C 1
ATOM 2203 O O . ILE B 1 93 ? 22.195 11.561 19.193 1.00 43.10 93 ILE B O 1
ATOM 2208 N N . GLU B 1 94 ? 23.447 10.187 17.925 1.00 47.61 94 GLU B N 1
ATOM 2209 C CA . GLU B 1 94 ? 22.372 9.228 17.708 1.00 49.90 94 GLU B CA 1
ATOM 2210 C C . GLU B 1 94 ? 21.747 8.778 19.022 1.00 50.13 94 GLU B C 1
ATOM 2211 O O . GLU B 1 94 ? 22.330 8.011 19.784 1.00 50.69 94 GLU B O 1
ATOM 2217 N N . SER B 1 95 ? 20.552 9.288 19.276 1.00 50.52 95 SER B N 1
ATOM 2218 C CA . SER B 1 95 ? 19.797 8.972 20.474 1.00 51.96 95 SER B CA 1
ATOM 2219 C C . SER B 1 95 ? 18.341 9.024 20.054 1.00 52.66 95 SER B C 1
ATOM 2220 O O . SER B 1 95 ? 17.986 9.701 19.084 1.00 53.55 95 SER B O 1
ATOM 2223 N N . ASP B 1 96 ? 17.490 8.311 20.769 1.00 52.77 96 ASP B N 1
ATOM 2224 C CA . ASP B 1 96 ? 16.080 8.318 20.423 1.00 52.76 96 ASP B CA 1
ATOM 2225 C C . ASP B 1 96 ? 15.279 9.009 21.513 1.00 50.36 96 ASP B C 1
ATOM 2226 O O . ASP B 1 96 ? 14.054 9.072 21.452 1.00 50.12 96 ASP B O 1
ATOM 2231 N N . THR B 1 97 ? 15.988 9.550 22.501 1.00 47.82 97 THR B N 1
ATOM 2232 C CA . THR B 1 97 ? 15.339 10.228 23.608 1.00 45.39 97 THR B CA 1
ATOM 2233 C C . THR B 1 97 ? 16.007 11.538 24.038 1.00 43.91 97 THR B C 1
ATOM 2234 O O . THR B 1 97 ? 17.188 11.777 23.760 1.00 44.99 97 THR B O 1
ATOM 2238 N N . ARG B 1 98 ? 15.232 12.380 24.718 1.00 40.37 98 ARG B N 1
ATOM 2239 C CA . ARG B 1 98 ? 15.707 13.673 25.206 1.00 36.96 98 ARG B CA 1
ATOM 2240 C C . ARG B 1 98 ? 16.470 13.497 26.513 1.00 36.91 98 ARG B C 1
ATOM 2241 O O . ARG B 1 98 ? 16.197 12.569 27.280 1.00 35.90 98 ARG B O 1
ATOM 2249 N N . GLU B 1 99 ? 17.414 14.399 26.769 1.00 34.41 99 GLU B N 1
ATOM 2250 C CA . GLU B 1 99 ? 18.213 14.331 27.989 1.00 36.31 99 GLU B CA 1
ATOM 2251 C C . GLU B 1 99 ? 17.999 15.536 28.915 1.00 34.78 99 GLU B C 1
ATOM 2252 O O . GLU B 1 99 ? 18.539 15.576 30.017 1.00 34.20 99 GLU B O 1
ATOM 2258 N N . VAL B 1 100 ? 17.215 16.514 28.468 1.00 31.78 100 VAL B N 1
ATOM 2259 C CA . VAL B 1 100 ? 16.954 17.700 29.277 1.00 30.09 100 VAL B CA 1
ATOM 2260 C C . VAL B 1 100 ? 15.530 18.189 29.092 1.00 30.78 100 VAL B C 1
ATOM 2261 O O . VAL B 1 100 ? 14.811 17.731 28.202 1.00 32.03 100 VAL B O 1
ATOM 2265 N N . ILE B 1 101 ? 15.134 19.142 29.930 1.00 29.87 101 ILE B N 1
ATOM 2266 C CA . ILE B 1 101 ? 13.812 19.727 29.825 1.00 26.81 101 ILE B CA 1
ATOM 2267 C C . ILE B 1 101 ? 13.891 21.028 29.020 1.00 26.82 101 ILE B C 1
ATOM 2268 O O . ILE B 1 101 ? 14.799 21.839 29.224 1.00 26.79 101 ILE B O 1
ATOM 2273 N N . LEU B 1 102 ? 12.951 21.211 28.095 1.00 25.12 102 LEU B N 1
ATOM 2274 C CA . LEU B 1 102 ? 12.862 22.441 27.311 1.00 22.10 102 LEU B CA 1
ATOM 2275 C C . LEU B 1 102 ? 11.573 23.115 27.796 1.00 23.82 102 LEU B C 1
ATOM 2276 O O . LEU B 1 102 ? 10.471 22.650 27.498 1.00 24.96 102 LEU B O 1
ATOM 2281 N N . ARG B 1 103 ? 11.719 24.211 28.535 1.00 23.02 103 ARG B N 1
ATOM 2282 C CA . ARG B 1 103 ? 10.586 24.925 29.117 1.00 25.70 103 ARG B CA 1
ATOM 2283 C C . ARG B 1 103 ? 10.392 26.371 28.640 1.00 26.73 103 ARG B C 1
ATOM 2284 O O . ARG B 1 103 ? 11.342 27.137 28.578 1.00 27.67 103 ARG B O 1
ATOM 2292 N N . THR B 1 104 ? 9.156 26.739 28.298 1.00 26.21 104 THR B N 1
ATOM 2293 C CA . THR B 1 104 ? 8.882 28.109 27.861 1.00 26.36 104 THR B CA 1
ATOM 2294 C C . THR B 1 104 ? 8.889 29.025 29.089 1.00 26.20 104 THR B C 1
ATOM 2295 O O . THR B 1 104 ? 8.374 28.655 30.136 1.00 26.19 104 THR B O 1
ATOM 2299 N N . ARG B 1 105 ? 9.485 30.207 28.958 1.00 26.50 105 ARG B N 1
ATOM 2300 C CA . ARG B 1 105 ? 9.538 31.165 30.060 1.00 27.95 105 ARG B CA 1
ATOM 2301 C C . ARG B 1 105 ? 8.569 32.314 29.753 1.00 28.29 105 ARG B C 1
ATOM 2302 O O . ARG B 1 105 ? 8.240 33.116 30.623 1.00 27.58 105 ARG B O 1
ATOM 2310 N N . THR B 1 106 ? 8.119 32.360 28.499 1.00 26.34 106 THR B N 1
ATOM 2311 C CA . THR B 1 106 ? 7.165 33.349 27.999 1.00 26.96 106 THR B CA 1
ATOM 2312 C C . THR B 1 106 ? 6.358 32.616 26.933 1.00 28.69 106 THR B C 1
ATOM 2313 O O . THR B 1 106 ? 6.660 31.470 26.596 1.00 29.36 106 THR B O 1
ATOM 2317 N N . GLN B 1 107 ? 5.327 33.263 26.405 1.00 30.00 107 GLN B N 1
ATOM 2318 C CA . GLN B 1 107 ? 4.574 32.642 25.327 1.00 33.62 107 GLN B CA 1
ATOM 2319 C C . GLN B 1 107 ? 5.615 32.509 24.203 1.00 32.27 107 GLN B C 1
ATOM 2320 O O . GLN B 1 107 ? 6.452 33.387 24.034 1.00 32.12 107 GLN B O 1
ATOM 2326 N N . CYS B 1 108 ? 5.577 31.438 23.425 1.00 31.69 108 CYS B N 1
ATOM 2327 C CA . CYS B 1 108 ? 6.599 31.289 22.394 1.00 31.75 108 CYS B CA 1
ATOM 2328 C C . CYS B 1 108 ? 6.144 30.794 21.040 1.00 30.13 108 CYS B C 1
ATOM 2329 O O . CYS B 1 108 ? 5.115 30.136 20.921 1.00 31.13 108 CYS B O 1
ATOM 2332 N N . GLU B 1 109 ? 6.941 31.111 20.023 1.00 27.98 109 GLU B N 1
ATOM 2333 C CA . GLU B 1 109 ? 6.697 30.604 18.684 1.00 28.24 109 GLU B CA 1
ATOM 2334 C C . GLU B 1 109 ? 7.980 29.818 18.363 1.00 25.53 109 GLU B C 1
ATOM 2335 O O . GLU B 1 109 ? 9.071 30.384 18.304 1.00 20.89 109 GLU B O 1
ATOM 2341 N N . LEU B 1 110 ? 7.836 28.510 18.198 1.00 23.90 110 LEU B N 1
ATOM 2342 C CA . LEU B 1 110 ? 8.960 27.638 17.892 1.00 26.10 110 LEU B CA 1
ATOM 2343 C C . LEU B 1 110 ? 8.737 26.995 16.530 1.00 27.68 110 LEU B C 1
ATOM 2344 O O . LEU B 1 110 ? 7.613 26.625 16.183 1.00 27.27 110 LEU B O 1
ATOM 2349 N N . ALA B 1 111 ? 9.809 26.871 15.760 1.00 27.33 111 ALA B N 1
ATOM 2350 C CA . ALA B 1 111 ? 9.742 26.244 14.449 1.00 29.11 111 ALA B CA 1
ATOM 2351 C C . ALA B 1 111 ? 10.365 24.853 14.572 1.00 32.58 111 ALA B C 1
ATOM 2352 O O . ALA B 1 111 ? 11.557 24.724 14.859 1.00 35.89 111 ALA B O 1
ATOM 2354 N N . GLU B 1 112 ? 9.572 23.812 14.346 1.00 34.50 112 GLU B N 1
ATOM 2355 C CA . GLU B 1 112 ? 10.067 22.448 14.473 1.00 36.51 112 GLU B CA 1
ATOM 2356 C C . GLU B 1 112 ? 10.322 21.751 13.134 1.00 38.44 112 GLU B C 1
ATOM 2357 O O . GLU B 1 112 ? 9.666 22.046 12.130 1.00 39.20 112 GLU B O 1
ATOM 2363 N N . ILE B 1 113 ? 11.298 20.842 13.129 1.00 37.93 113 ILE B N 1
ATOM 2364 C CA . ILE B 1 113 ? 11.657 20.076 11.939 1.00 37.13 113 ILE B CA 1
ATOM 2365 C C . ILE B 1 113 ? 12.444 18.824 12.302 1.00 36.01 113 ILE B C 1
ATOM 2366 O O . ILE B 1 113 ? 13.392 18.881 13.084 1.00 36.07 113 ILE B O 1
ATOM 2371 N N . SER B 1 114 ? 12.054 17.691 11.725 1.00 37.35 114 SER B N 1
ATOM 2372 C CA . SER B 1 114 ? 12.713 16.417 12.018 1.00 39.05 114 SER B CA 1
ATOM 2373 C C . SER B 1 114 ? 14.162 16.341 11.562 1.00 38.13 114 SER B C 1
ATOM 2374 O O . SER B 1 114 ? 14.560 16.993 10.596 1.00 39.33 114 SER B O 1
ATOM 2377 N N . TYR B 1 115 ? 14.954 15.539 12.264 1.00 38.87 115 TYR B N 1
ATOM 2378 C CA . TYR B 1 115 ? 16.361 15.377 11.912 1.00 40.10 115 TYR B CA 1
ATOM 2379 C C . TYR B 1 115 ? 16.524 14.793 10.517 1.00 42.13 115 TYR B C 1
ATOM 2380 O O . TYR B 1 115 ? 17.303 15.301 9.716 1.00 41.99 115 TYR B O 1
ATOM 2389 N N . GLU B 1 116 ? 15.782 13.728 10.233 1.00 44.83 116 GLU B N 1
ATOM 2390 C CA . GLU B 1 116 ? 15.853 13.064 8.936 1.00 47.79 116 GLU B CA 1
ATOM 2391 C C . GLU B 1 116 ? 15.430 13.997 7.815 1.00 48.00 116 GLU B C 1
ATOM 2392 O O . GLU B 1 116 ? 15.948 13.914 6.702 1.00 50.28 116 GLU B O 1
ATOM 2398 N N . ARG B 1 117 ? 14.494 14.889 8.114 1.00 47.90 117 ARG B N 1
ATOM 2399 C CA . ARG B 1 117 ? 14.024 15.863 7.137 1.00 47.41 117 ARG B CA 1
ATOM 2400 C C . ARG B 1 117 ? 15.149 16.845 6.846 1.00 47.15 117 ARG B C 1
ATOM 2401 O O . ARG B 1 117 ? 15.419 17.168 5.691 1.00 47.97 117 ARG B O 1
ATOM 2409 N N . LEU B 1 118 ? 15.803 17.311 7.908 1.00 46.16 118 LEU B N 1
ATOM 2410 C CA . LEU B 1 118 ? 16.892 18.271 7.791 1.00 45.59 118 LEU B CA 1
ATOM 2411 C C . LEU B 1 118 ? 18.169 17.686 7.194 1.00 47.52 118 LEU B C 1
ATOM 2412 O O . LEU B 1 118 ? 19.026 18.434 6.725 1.00 48.99 118 LEU B O 1
ATOM 2417 N N . GLN B 1 119 ? 18.309 16.362 7.225 1.00 48.78 119 GLN B N 1
ATOM 2418 C CA . GLN B 1 119 ? 19.488 15.712 6.657 1.00 49.98 119 GLN B CA 1
ATOM 2419 C C . GLN B 1 119 ? 19.318 15.788 5.152 1.00 49.85 119 GLN B C 1
ATOM 2420 O O . GLN B 1 119 ? 20.200 16.252 4.429 1.00 49.44 119 GLN B O 1
ATOM 2426 N N . GLN B 1 120 ? 18.161 15.332 4.691 1.00 50.33 120 GLN B N 1
ATOM 2427 C CA . GLN B 1 120 ? 17.843 15.366 3.277 1.00 51.34 120 GLN B CA 1
ATOM 2428 C C . GLN B 1 120 ? 17.974 16.786 2.756 1.00 51.17 120 GLN B C 1
ATOM 2429 O O . GLN B 1 120 ? 18.638 17.015 1.752 1.00 53.54 120 GLN B O 1
ATOM 2435 N N . LEU B 1 121 ? 17.341 17.737 3.439 1.00 49.88 121 LEU B N 1
ATOM 2436 C CA . LEU B 1 121 ? 17.403 19.131 3.026 1.00 48.53 121 LEU B CA 1
ATOM 2437 C C . LEU B 1 121 ? 18.855 19.554 2.869 1.00 49.37 121 LEU B C 1
ATOM 2438 O O . LEU B 1 121 ? 19.220 20.156 1.862 1.00 50.41 121 LEU B O 1
ATOM 2443 N N . PHE B 1 122 ? 19.679 19.218 3.859 1.00 49.55 122 PHE B N 1
ATOM 2444 C CA . PHE B 1 122 ? 21.104 19.537 3.835 1.00 49.91 122 PHE B CA 1
ATOM 2445 C C . PHE B 1 122 ? 21.770 18.919 2.602 1.00 52.62 122 PHE B C 1
ATOM 2446 O O . PHE B 1 122 ? 22.794 19.410 2.121 1.00 51.57 122 PHE B O 1
ATOM 2454 N N . GLN B 1 123 ? 21.186 17.831 2.107 1.00 54.54 123 GLN B N 1
ATOM 2455 C CA . GLN B 1 123 ? 21.717 17.123 0.945 1.00 57.49 123 GLN B CA 1
ATOM 2456 C C . GLN B 1 123 ? 21.327 17.755 -0.396 1.00 57.06 123 GLN B C 1
ATOM 2457 O O . GLN B 1 123 ? 22.072 17.664 -1.375 1.00 56.53 123 GLN B O 1
ATOM 2463 N N . THR B 1 124 ? 20.170 18.407 -0.436 1.00 56.84 124 THR B N 1
ATOM 2464 C CA . THR B 1 124 ? 19.698 19.017 -1.669 1.00 56.39 124 THR B CA 1
ATOM 2465 C C . THR B 1 124 ? 19.333 20.493 -1.575 1.00 55.56 124 THR B C 1
ATOM 2466 O O . THR B 1 124 ? 20.199 21.369 -1.617 1.00 55.79 124 THR B O 1
ATOM 2470 N N . SER B 1 125 ? 18.036 20.756 -1.461 1.00 54.31 125 SER B N 1
ATOM 2471 C CA . SER B 1 125 ? 17.513 22.114 -1.397 1.00 53.27 125 SER B CA 1
ATOM 2472 C C . SER B 1 125 ? 18.224 23.087 -0.453 1.00 53.89 125 SER B C 1
ATOM 2473 O O . SER B 1 125 ? 18.373 24.270 -0.782 1.00 54.84 125 SER B O 1
ATOM 2476 N N . LEU B 1 126 ? 18.655 22.611 0.713 1.00 53.39 126 LEU B N 1
ATOM 2477 C CA . LEU B 1 126 ? 19.335 23.487 1.671 1.00 53.60 126 LEU B CA 1
ATOM 2478 C C . LEU B 1 126 ? 20.856 23.292 1.715 1.00 54.57 126 LEU B C 1
ATOM 2479 O O . LEU B 1 126 ? 21.525 23.740 2.653 1.00 55.19 126 LEU B O 1
ATOM 2484 N N . SER B 1 127 ? 21.393 22.630 0.694 1.00 54.82 127 SER B N 1
ATOM 2485 C CA . SER B 1 127 ? 22.826 22.358 0.591 1.00 54.86 127 SER B CA 1
ATOM 2486 C C . SER B 1 127 ? 23.717 23.607 0.678 1.00 53.59 127 SER B C 1
ATOM 2487 O O . SER B 1 127 ? 24.819 23.551 1.220 1.00 54.39 127 SER B O 1
ATOM 2490 N N . PRO B 1 128 ? 23.268 24.742 0.117 1.00 52.77 128 PRO B N 1
ATOM 2491 C CA . PRO B 1 128 ? 24.098 25.950 0.192 1.00 51.98 128 PRO B CA 1
ATOM 2492 C C . PRO B 1 128 ? 24.098 26.552 1.601 1.00 51.42 128 PRO B C 1
ATOM 2493 O O . PRO B 1 128 ? 25.040 27.238 1.991 1.00 50.49 128 PRO B O 1
ATOM 2497 N N . ASP B 1 129 ? 23.026 26.298 2.351 1.00 49.86 129 ASP B N 1
ATOM 2498 C CA . ASP B 1 129 ? 22.902 26.822 3.708 1.00 48.37 129 ASP B CA 1
ATOM 2499 C C . ASP B 1 129 ? 23.538 25.903 4.751 1.00 46.80 129 ASP B C 1
ATOM 2500 O O . ASP B 1 129 ? 23.667 26.273 5.914 1.00 46.63 129 ASP B O 1
ATOM 2505 N N . ALA B 1 130 ? 23.930 24.707 4.326 1.00 45.15 130 ALA B N 1
ATOM 2506 C CA . ALA B 1 130 ? 24.544 23.724 5.210 1.00 44.81 130 ALA B CA 1
ATOM 2507 C C . ALA B 1 130 ? 25.674 24.255 6.095 1.00 44.37 130 ALA B C 1
ATOM 2508 O O . ALA B 1 130 ? 25.622 24.139 7.317 1.00 44.68 130 ALA B O 1
ATOM 2510 N N . PRO B 1 131 ? 26.712 24.848 5.488 1.00 43.63 131 PRO B N 1
ATOM 2511 C CA . PRO B 1 131 ? 27.818 25.362 6.294 1.00 42.56 131 PRO B CA 1
ATOM 2512 C C . PRO B 1 131 ? 27.386 26.456 7.257 1.00 42.51 131 PRO B C 1
ATOM 2513 O O . PRO B 1 131 ? 27.828 26.481 8.406 1.00 43.78 131 PRO B O 1
ATOM 2517 N N . ARG B 1 132 ? 26.531 27.359 6.784 1.00 39.04 132 ARG B N 1
ATOM 2518 C CA . ARG B 1 132 ? 26.051 28.462 7.610 1.00 38.64 132 ARG B CA 1
ATOM 2519 C C . ARG B 1 132 ? 25.234 27.971 8.806 1.00 35.92 132 ARG B C 1
ATOM 2520 O O . ARG B 1 132 ? 25.410 28.440 9.921 1.00 35.12 132 ARG B O 1
ATOM 2528 N N . ILE B 1 133 ? 24.339 27.025 8.560 1.00 33.45 133 ILE B N 1
ATOM 2529 C CA . ILE B 1 133 ? 23.489 26.496 9.609 1.00 34.20 133 ILE B CA 1
ATOM 2530 C C . ILE B 1 133 ? 24.305 25.713 10.631 1.00 35.43 133 ILE B C 1
ATOM 2531 O O . ILE B 1 133 ? 24.123 25.887 11.846 1.00 37.46 133 ILE B O 1
ATOM 2536 N N . LEU B 1 134 ? 25.213 24.868 10.145 1.00 32.69 134 LEU B N 1
ATOM 2537 C CA . LEU B 1 134 ? 26.037 24.066 11.038 1.00 31.58 134 LEU B CA 1
ATOM 2538 C C . LEU B 1 134 ? 26.948 24.953 11.857 1.00 31.43 134 LEU B C 1
ATOM 2539 O O . LEU B 1 134 ? 27.121 24.743 13.064 1.00 31.40 134 LEU B O 1
ATOM 2544 N N . TYR B 1 135 ? 27.527 25.955 11.202 1.00 30.71 135 TYR B N 1
ATOM 2545 C CA . TYR B 1 135 ? 28.420 26.859 11.895 1.00 30.90 135 TYR B CA 1
ATOM 2546 C C . TYR B 1 135 ? 27.674 27.591 12.998 1.00 29.78 135 TYR B C 1
ATOM 2547 O O . TYR B 1 135 ? 28.167 27.702 14.116 1.00 31.74 135 TYR B O 1
ATOM 2556 N N . ALA B 1 136 ? 26.491 28.099 12.672 1.00 28.37 136 ALA B N 1
ATOM 2557 C CA . ALA B 1 136 ? 25.679 28.829 13.643 1.00 27.99 136 ALA B CA 1
ATOM 2558 C C . ALA B 1 136 ? 25.342 27.947 14.838 1.00 27.30 136 ALA B C 1
ATOM 2559 O O . ALA B 1 136 ? 25.331 28.417 15.962 1.00 29.64 136 ALA B O 1
ATOM 2561 N N . ILE B 1 137 ? 25.083 26.668 14.596 1.00 26.85 137 ILE B N 1
ATOM 2562 C CA . ILE B 1 137 ? 24.757 25.761 15.687 1.00 27.63 137 ILE B CA 1
ATOM 2563 C C . ILE B 1 137 ? 26.038 25.527 16.469 1.00 28.46 137 ILE B C 1
ATOM 2564 O O . ILE B 1 137 ? 26.022 25.388 17.701 1.00 29.46 137 ILE B O 1
ATOM 2569 N N . GLY B 1 138 ? 27.152 25.509 15.747 1.00 25.88 138 GLY B N 1
ATOM 2570 C CA . GLY B 1 138 ? 28.437 25.342 16.393 1.00 23.78 138 GLY B CA 1
ATOM 2571 C C . GLY B 1 138 ? 28.630 26.509 17.348 1.00 24.94 138 GLY B C 1
ATOM 2572 O O . GLY B 1 138 ? 29.053 26.331 18.487 1.00 27.42 138 GLY B O 1
ATOM 2573 N N . VAL B 1 139 ? 28.312 27.713 16.881 1.00 24.05 139 VAL B N 1
ATOM 2574 C CA . VAL B 1 139 ? 28.446 28.903 17.718 1.00 23.61 139 VAL B CA 1
ATOM 2575 C C . VAL B 1 139 ? 27.573 28.757 18.960 1.00 26.08 139 VAL B C 1
ATOM 2576 O O . VAL B 1 139 ? 28.028 29.003 20.070 1.00 26.36 139 VAL B O 1
AT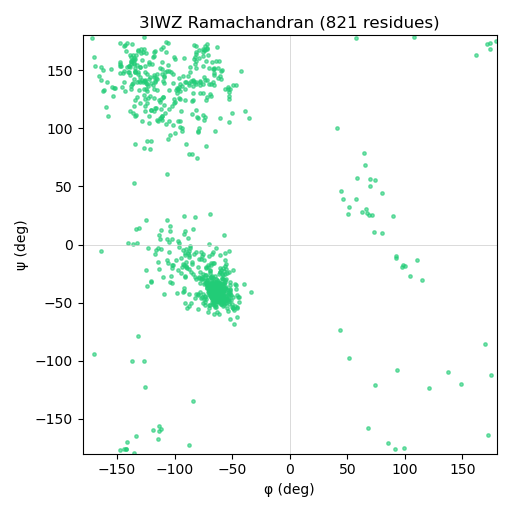OM 2580 N N . GLN B 1 140 ? 26.326 28.325 18.768 1.00 24.32 140 GLN B N 1
ATOM 2581 C CA . GLN B 1 140 ? 25.416 28.147 19.887 1.00 24.60 140 GLN B CA 1
ATOM 25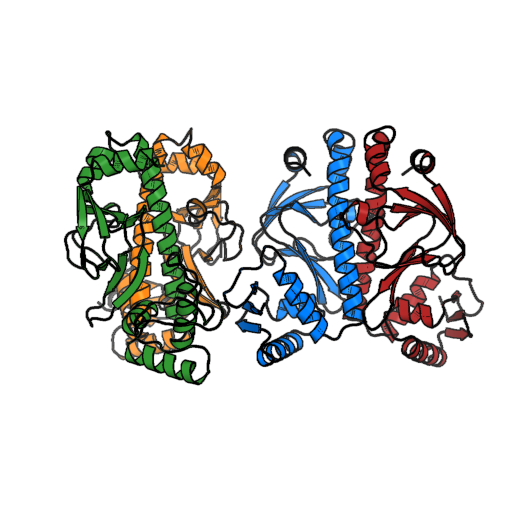82 C C . GLN B 1 140 ? 25.861 27.065 20.870 1.00 23.53 140 GLN B C 1
ATOM 2583 O O . GLN B 1 140 ? 25.832 27.277 22.079 1.00 25.34 140 GLN B O 1
ATOM 2589 N N . LEU B 1 141 ? 26.275 25.915 20.354 1.00 21.61 141 LEU B N 1
ATOM 2590 C CA . LEU B 1 141 ? 26.744 24.837 21.211 1.00 21.88 141 LEU B CA 1
ATOM 2591 C C . LEU B 1 141 ? 27.978 25.337 21.949 1.00 23.23 141 LEU B C 1
ATOM 2592 O O . LEU B 1 141 ? 28.209 25.042 23.118 1.00 21.49 141 LEU B O 1
ATOM 2597 N N . SER B 1 142 ? 28.781 26.108 21.247 1.00 23.71 142 SER B N 1
ATOM 2598 C CA . SER B 1 142 ? 29.980 26.619 21.863 1.00 25.55 142 SER B CA 1
ATOM 2599 C C . SER B 1 142 ? 29.723 27.562 23.043 1.00 25.59 142 SER B C 1
ATOM 2600 O O . SER B 1 142 ? 30.429 27.508 24.055 1.00 23.96 142 SER B O 1
ATOM 2603 N N . LYS B 1 143 ? 28.697 28.401 22.951 1.00 24.85 143 LYS B N 1
ATOM 2604 C CA . LYS B 1 143 ? 28.391 29.305 24.063 1.00 25.25 143 LYS B CA 1
ATOM 2605 C C . LYS B 1 143 ? 27.833 28.509 25.253 1.00 24.65 143 LYS B C 1
ATOM 2606 O O . LYS B 1 143 ? 28.176 28.753 26.404 1.00 23.07 143 LYS B O 1
ATOM 2612 N N . ARG B 1 144 ? 26.970 27.547 24.967 1.00 26.72 144 ARG B N 1
ATOM 2613 C CA . ARG B 1 144 ? 26.393 26.733 26.029 1.00 25.62 144 ARG B CA 1
ATOM 2614 C C . ARG B 1 144 ? 27.468 25.931 26.774 1.00 25.53 144 ARG B C 1
ATOM 2615 O O . ARG B 1 144 ? 27.422 25.837 27.997 1.00 22.94 144 ARG B O 1
ATOM 2623 N N . LEU B 1 145 ? 28.449 25.392 26.042 1.00 25.75 145 LEU B N 1
ATOM 2624 C CA . LEU B 1 145 ? 29.547 24.628 26.653 1.00 22.31 145 LEU B CA 1
ATOM 2625 C C . LEU B 1 145 ? 30.371 25.516 27.587 1.00 23.23 145 LEU B C 1
ATOM 2626 O O . LEU B 1 145 ? 30.748 25.094 28.675 1.00 21.10 145 LEU B O 1
ATOM 2631 N N . LEU B 1 146 ? 30.667 26.742 27.154 1.00 25.54 146 LEU B N 1
ATOM 2632 C CA . LEU B 1 146 ? 31.445 27.659 27.995 1.00 23.47 146 LEU B CA 1
ATOM 2633 C C . LEU B 1 146 ? 30.635 28.028 29.237 1.00 25.73 146 LEU B C 1
ATOM 2634 O O . LEU B 1 146 ? 31.140 27.951 30.355 1.00 27.07 146 LEU B O 1
ATOM 2639 N N . ASP B 1 147 ? 29.380 28.421 29.045 1.00 23.57 147 ASP B N 1
ATOM 2640 C CA . ASP B 1 147 ? 28.530 28.783 30.183 1.00 26.37 147 ASP B CA 1
ATOM 2641 C C . ASP B 1 147 ? 28.348 27.597 31.148 1.00 26.59 147 ASP B C 1
ATOM 2642 O O . ASP B 1 147 ? 28.409 27.760 32.366 1.00 26.00 147 ASP B O 1
ATOM 2647 N N . THR B 1 148 ? 28.124 26.405 30.602 1.00 25.42 148 THR B N 1
ATOM 2648 C CA . THR B 1 148 ? 27.909 25.241 31.450 1.00 22.06 148 THR B CA 1
ATOM 2649 C C . THR B 1 148 ? 29.210 24.841 32.138 1.00 22.92 148 THR B C 1
ATOM 2650 O O . THR B 1 148 ? 29.195 24.308 33.233 1.00 19.95 148 THR B O 1
ATOM 2654 N N . THR B 1 149 ? 30.333 25.150 31.507 1.00 23.32 149 THR B N 1
ATOM 2655 C CA . THR B 1 149 ? 31.624 24.844 32.092 1.00 20.94 149 THR B CA 1
ATOM 2656 C C . THR B 1 149 ? 31.859 25.756 33.296 1.00 24.54 149 THR B C 1
ATOM 2657 O O . THR B 1 149 ? 32.302 25.310 34.364 1.00 23.94 149 THR B O 1
ATOM 2661 N N . ARG B 1 150 ? 31.528 27.031 33.134 1.00 25.13 150 ARG B N 1
ATOM 2662 C CA . ARG B 1 150 ? 31.711 27.984 34.215 1.00 26.72 150 ARG B CA 1
ATOM 2663 C C . ARG B 1 150 ? 30.764 27.638 35.342 1.00 27.62 150 ARG B C 1
ATOM 2664 O O . ARG B 1 150 ? 31.104 27.751 36.518 1.00 30.73 150 ARG B O 1
ATOM 2672 N N . LYS B 1 151 ? 29.562 27.219 34.981 1.00 27.19 151 LYS B N 1
ATOM 2673 C CA . LYS B 1 151 ? 28.576 26.856 35.984 1.00 27.25 151 LYS B CA 1
ATOM 2674 C C . LYS B 1 151 ? 29.084 25.651 36.775 1.00 26.44 151 LYS B C 1
ATOM 2675 O O . LYS B 1 151 ? 28.908 25.592 37.981 1.00 30.24 151 LYS B O 1
ATOM 2681 N N . ALA B 1 152 ? 29.723 24.697 36.103 1.00 24.94 152 ALA B N 1
ATOM 2682 C CA . ALA B 1 152 ? 30.231 23.510 36.798 1.00 25.30 152 ALA B CA 1
ATOM 2683 C C . ALA B 1 152 ? 31.271 23.913 37.831 1.00 24.60 152 ALA B C 1
ATOM 2684 O O . ALA B 1 152 ? 31.219 23.454 38.976 1.00 25.13 152 ALA B O 1
ATOM 2686 N N . SER B 1 153 ? 32.200 24.776 37.422 1.00 23.13 153 SER B N 1
ATOM 2687 C CA . SER B 1 153 ? 33.241 25.279 38.314 1.00 23.80 153 SER B CA 1
ATOM 2688 C C . SER B 1 153 ? 32.648 25.974 39.530 1.00 23.05 153 SER B C 1
ATOM 2689 O O . SER B 1 153 ? 33.081 25.735 40.656 1.00 21.07 153 SER B O 1
ATOM 2692 N N . ARG B 1 154 ? 31.666 26.840 39.301 1.00 23.02 154 ARG B N 1
ATOM 2693 C CA . ARG B 1 154 ? 31.047 27.559 40.411 1.00 23.26 154 ARG B CA 1
ATOM 2694 C C . ARG B 1 154 ? 30.342 26.592 41.340 1.00 24.74 154 ARG B C 1
ATOM 2695 O O . ARG B 1 154 ? 30.376 26.758 42.558 1.00 28.32 154 ARG B O 1
ATOM 2703 N N . LEU B 1 155 ? 29.691 25.587 40.766 1.00 24.02 155 LEU B N 1
ATOM 2704 C CA . LEU B 1 155 ? 29.003 24.581 41.569 1.00 25.87 155 LEU B CA 1
ATOM 2705 C C . LEU B 1 155 ? 30.011 23.740 42.358 1.00 27.64 155 LEU B C 1
ATOM 2706 O O . LEU B 1 155 ? 29.718 23.262 43.455 1.00 28.56 155 LEU B O 1
ATOM 2711 N N . ALA B 1 156 ? 31.212 23.588 41.809 1.00 27.91 156 ALA B N 1
ATOM 2712 C CA . ALA B 1 156 ? 32.239 22.810 42.475 1.00 29.58 156 ALA B CA 1
ATOM 2713 C C . ALA B 1 156 ? 32.945 23.580 43.587 1.00 31.28 156 ALA B C 1
ATOM 2714 O O . ALA B 1 156 ? 33.152 23.060 44.677 1.00 29.96 156 ALA B O 1
ATOM 2716 N N . PHE B 1 157 ? 33.278 24.835 43.328 1.00 32.33 157 PHE B N 1
ATOM 2717 C CA . PHE B 1 157 ? 34.031 25.585 44.305 1.00 36.70 157 PHE B CA 1
ATOM 2718 C C . PHE B 1 157 ? 33.403 26.741 45.093 1.00 39.56 157 PHE B C 1
ATOM 2719 O O . PHE B 1 157 ? 33.835 27.000 46.212 1.00 41.48 157 PHE B O 1
ATOM 2727 N N . LEU B 1 158 ? 32.401 27.427 44.544 1.00 40.39 158 LEU B N 1
ATOM 2728 C CA . LEU B 1 158 ? 31.793 28.558 45.257 1.00 40.63 158 LEU B CA 1
ATOM 2729 C C . LEU B 1 158 ? 30.587 28.170 46.103 1.00 41.19 158 LEU B C 1
ATOM 2730 O O . LEU B 1 158 ? 29.824 27.285 45.726 1.00 43.45 158 LEU B O 1
ATOM 2735 N N . ASP B 1 159 ? 30.402 28.825 47.248 1.00 41.97 159 ASP B N 1
ATOM 2736 C CA . ASP B 1 159 ? 29.253 28.485 48.079 1.00 41.90 159 ASP B CA 1
ATOM 2737 C C . ASP B 1 159 ? 27.991 29.125 47.515 1.00 39.52 159 ASP B C 1
ATOM 2738 O O . ASP B 1 159 ? 28.061 29.973 46.613 1.00 37.77 159 ASP B O 1
ATOM 2743 N N . VAL B 1 160 ? 26.840 28.696 48.024 1.00 35.14 160 VAL B N 1
ATOM 2744 C CA . VAL B 1 160 ? 25.568 29.196 47.529 1.00 34.43 160 VAL B CA 1
ATOM 2745 C C . VAL B 1 160 ? 25.493 30.703 47.441 1.00 33.96 160 VAL B C 1
ATOM 2746 O O . VAL B 1 160 ? 25.179 31.243 46.381 1.00 36.50 160 VAL B O 1
ATOM 2750 N N . THR B 1 161 ? 25.776 31.379 48.546 1.00 31.58 161 THR B N 1
ATOM 2751 C CA . THR B 1 161 ? 25.716 32.833 48.584 1.00 32.53 161 THR B CA 1
ATOM 2752 C C . THR B 1 161 ? 26.511 33.445 47.450 1.00 32.97 161 THR B C 1
ATOM 2753 O O . THR B 1 161 ? 26.019 34.328 46.747 1.00 36.98 161 THR B O 1
ATOM 2757 N N . ASP B 1 162 ? 27.731 32.970 47.254 1.00 34.67 162 ASP B N 1
ATOM 2758 C CA . ASP B 1 162 ? 28.575 33.494 46.188 1.00 37.41 162 ASP B CA 1
ATOM 2759 C C . ASP B 1 162 ? 27.936 33.245 44.823 1.00 37.72 162 ASP B C 1
ATOM 2760 O O . ASP B 1 162 ? 27.867 34.158 43.995 1.00 38.97 162 ASP B O 1
ATOM 2765 N N . ARG B 1 163 ? 27.469 32.019 44.586 1.00 36.26 163 ARG B N 1
ATOM 2766 C CA . ARG B 1 163 ? 26.844 31.702 43.300 1.00 38.15 163 ARG B CA 1
ATOM 2767 C C . ARG B 1 163 ? 25.650 32.613 43.038 1.00 37.27 163 ARG B C 1
ATOM 2768 O O . ARG B 1 163 ? 25.457 33.067 41.918 1.00 34.88 163 ARG B O 1
ATOM 2776 N N . ILE B 1 164 ? 24.857 32.882 44.075 1.00 38.27 164 ILE B N 1
ATOM 2777 C CA . ILE B 1 164 ? 23.689 33.748 43.925 1.00 38.37 164 ILE B CA 1
ATOM 2778 C C . ILE B 1 164 ? 24.117 35.177 43.626 1.00 40.05 164 ILE B C 1
ATOM 2779 O O . ILE B 1 164 ? 23.514 35.845 42.795 1.00 39.65 164 ILE B O 1
ATOM 2784 N N . VAL B 1 165 ? 25.171 35.644 44.283 1.00 43.49 165 VAL B N 1
ATOM 2785 C CA . VAL B 1 165 ? 25.651 36.991 44.008 1.00 47.06 165 VAL B CA 1
ATOM 2786 C C . VAL B 1 165 ? 26.132 37.076 42.560 1.00 47.18 165 VAL B C 1
ATOM 2787 O O . VAL B 1 165 ? 25.799 38.017 41.847 1.00 50.11 165 VAL B O 1
ATOM 2791 N N . ARG B 1 166 ? 26.909 36.089 42.127 1.00 47.55 166 ARG B N 1
ATOM 2792 C CA . ARG B 1 166 ? 27.418 36.073 40.761 1.00 47.65 166 ARG B CA 1
ATOM 2793 C C . ARG B 1 166 ? 26.286 36.008 39.747 1.00 48.38 166 ARG B C 1
ATOM 2794 O O . ARG B 1 166 ? 26.248 36.788 38.795 1.00 48.85 166 ARG B O 1
ATOM 2802 N N . THR B 1 167 ? 25.362 35.076 39.951 1.00 46.39 167 THR B N 1
ATOM 2803 C CA . THR B 1 167 ? 24.232 34.927 39.054 1.00 46.43 167 THR B CA 1
ATOM 2804 C C . THR B 1 167 ? 23.467 36.237 38.827 1.00 48.04 167 THR B C 1
ATOM 2805 O O . THR B 1 167 ? 23.106 36.566 37.701 1.00 48.71 167 THR B O 1
ATOM 2809 N N . LEU B 1 168 ? 23.220 36.983 39.897 1.00 48.95 168 LEU B N 1
ATOM 2810 C CA . LEU B 1 168 ? 22.490 38.236 39.780 1.00 50.55 168 LEU B CA 1
ATOM 2811 C C . LEU B 1 168 ? 23.232 39.222 38.888 1.00 51.83 168 LEU B C 1
ATOM 2812 O O . LEU B 1 168 ? 22.642 39.830 37.996 1.00 52.11 168 LEU B O 1
ATOM 2817 N N . HIS B 1 169 ? 24.527 39.380 39.142 1.00 53.57 169 HIS B N 1
ATOM 2818 C CA . HIS B 1 169 ? 25.363 40.277 38.351 1.00 54.73 169 HIS B CA 1
ATOM 2819 C C . HIS B 1 169 ? 25.559 39.679 36.963 1.00 55.15 169 HIS B C 1
ATOM 2820 O O . HIS B 1 169 ? 26.249 40.248 36.122 1.00 55.92 169 HIS B O 1
ATOM 2827 N N . ASP B 1 170 ? 24.957 38.518 36.737 1.00 55.75 170 ASP B N 1
ATOM 2828 C CA . ASP B 1 170 ? 25.059 37.842 35.455 1.00 56.30 170 ASP B CA 1
ATOM 2829 C C . ASP B 1 170 ? 23.814 38.152 34.635 1.00 55.55 170 ASP B C 1
ATOM 2830 O O . ASP B 1 170 ? 23.902 38.428 33.443 1.00 55.31 170 ASP B O 1
ATOM 2835 N N . LEU B 1 171 ? 22.659 38.126 35.293 1.00 55.54 171 LEU B N 1
ATOM 2836 C CA . LEU B 1 171 ? 21.380 38.391 34.636 1.00 55.76 171 LEU B CA 1
ATOM 2837 C C . LEU B 1 171 ? 21.144 39.860 34.248 1.00 57.82 171 LEU B C 1
ATOM 2838 O O . LEU B 1 171 ? 20.523 40.143 33.214 1.00 57.73 171 LEU B O 1
ATOM 2843 N N . SER B 1 172 ? 21.610 40.794 35.074 1.00 58.11 172 SER B N 1
ATOM 2844 C CA . SER B 1 172 ? 21.427 42.207 34.760 1.00 59.28 172 SER B CA 1
ATOM 2845 C C . SER B 1 172 ? 22.296 42.613 33.578 1.00 59.46 172 SER B C 1
ATOM 2846 O O . SER B 1 172 ? 22.158 43.712 33.039 1.00 59.68 172 SER B O 1
ATOM 2849 N N . LYS B 1 173 ? 23.198 41.721 33.184 1.00 60.41 173 LYS B N 1
ATOM 2850 C CA . LYS B 1 173 ? 24.086 41.978 32.056 1.00 60.60 173 LYS B CA 1
ATOM 2851 C C . LYS B 1 173 ? 23.435 41.441 30.788 1.00 61.55 173 LYS B C 1
ATOM 2852 O O . LYS B 1 173 ? 24.056 41.387 29.725 1.00 60.83 173 LYS B O 1
ATOM 2858 N N . GLU B 1 174 ? 22.175 41.038 30.919 1.00 63.37 174 GLU B N 1
ATOM 2859 C CA . GLU B 1 174 ? 21.401 40.500 29.803 1.00 65.38 174 GLU B CA 1
ATOM 2860 C C . GLU B 1 174 ? 20.465 41.587 29.281 1.00 65.87 174 GLU B C 1
ATOM 2861 O O . GLU B 1 174 ? 19.980 42.422 30.049 1.00 66.08 174 GLU B O 1
ATOM 2867 N N . PRO B 1 175 ? 20.197 41.591 27.965 1.00 66.00 175 PRO B N 1
ATOM 2868 C CA . PRO B 1 175 ? 19.306 42.605 27.391 1.00 65.87 175 PRO B CA 1
ATOM 2869 C C . PRO B 1 175 ? 18.008 42.764 28.188 1.00 66.56 175 PRO B C 1
ATOM 2870 O O . PRO B 1 175 ? 17.466 43.869 28.303 1.00 66.74 175 PRO B O 1
ATOM 2874 N N . GLU B 1 176 ? 17.523 41.657 28.748 1.00 66.91 176 GLU B N 1
ATOM 2875 C CA . GLU B 1 176 ? 16.281 41.666 29.526 1.00 67.70 176 GLU B CA 1
ATOM 2876 C C . GLU B 1 176 ? 16.339 42.656 30.689 1.00 67.60 176 GLU B C 1
ATOM 2877 O O . GLU B 1 176 ? 15.301 43.107 31.185 1.00 67.01 176 GLU B O 1
ATOM 2883 N N . ALA B 1 177 ? 17.554 42.986 31.115 1.00 67.07 177 ALA B N 1
ATOM 2884 C CA . ALA B 1 177 ? 17.751 43.916 32.216 1.00 67.72 177 ALA B CA 1
ATOM 2885 C C . ALA B 1 177 ? 16.991 45.215 31.974 1.00 67.73 177 ALA B C 1
ATOM 2886 O O . ALA B 1 177 ? 17.159 45.867 30.939 1.00 67.80 177 ALA B O 1
ATOM 2888 N N . MET B 1 178 ? 16.152 45.575 32.942 1.00 67.95 178 MET B N 1
ATOM 2889 C CA . MET B 1 178 ? 15.348 46.794 32.885 1.00 67.50 178 MET B CA 1
ATOM 2890 C C . MET B 1 178 ? 16.140 48.009 33.377 1.00 66.67 178 MET B C 1
ATOM 2891 O O . MET B 1 178 ? 17.298 48.217 33.005 1.00 66.45 178 MET B O 1
ATOM 2896 N N . SER B 1 179 ? 15.495 48.810 34.219 1.00 65.59 179 SER B N 1
ATOM 2897 C CA . SER B 1 179 ? 16.116 49.998 34.790 1.00 64.16 179 SER B CA 1
ATOM 2898 C C . SER B 1 179 ? 15.289 50.411 36.004 1.00 63.70 179 SER B C 1
ATOM 2899 O O . SER B 1 179 ? 14.059 50.478 35.932 1.00 63.48 179 SER B O 1
ATOM 2902 N N . HIS B 1 180 ? 15.969 50.673 37.117 1.00 62.47 180 HIS B N 1
ATOM 2903 C CA . HIS B 1 180 ? 15.301 51.060 38.353 1.00 61.49 180 HIS B CA 1
ATOM 2904 C C . HIS B 1 180 ? 16.028 52.245 38.981 1.00 61.18 180 HIS B C 1
ATOM 2905 O O . HIS B 1 180 ? 17.244 52.398 38.824 1.00 60.96 180 HIS B O 1
ATOM 2912 N N . PRO B 1 181 ? 15.285 53.120 39.676 1.00 60.80 181 PRO B N 1
ATOM 2913 C CA . PRO B 1 181 ? 15.898 54.287 40.317 1.00 60.72 181 PRO B CA 1
ATOM 2914 C C . PRO B 1 181 ? 17.090 53.915 41.200 1.00 59.98 181 PRO B C 1
ATOM 2915 O O . PRO B 1 181 ? 18.109 54.601 41.207 1.00 60.01 181 PRO B O 1
ATOM 2919 N N . GLN B 1 182 ? 16.952 52.821 41.940 1.00 60.27 182 GLN B N 1
ATOM 2920 C CA . GLN B 1 182 ? 18.014 52.357 42.825 1.00 60.20 182 GLN B CA 1
ATOM 2921 C C . GLN B 1 182 ? 18.937 51.366 42.131 1.00 59.84 182 GLN B C 1
ATOM 2922 O O . GLN B 1 182 ? 19.582 50.555 42.791 1.00 60.12 182 GLN B O 1
ATOM 2928 N N . GLY B 1 183 ? 18.996 51.431 40.802 1.00 60.16 183 GLY B N 1
ATOM 2929 C CA . GLY B 1 183 ? 19.860 50.527 40.061 1.00 60.56 183 GLY B CA 1
ATOM 2930 C C . GLY B 1 183 ? 19.250 49.944 38.801 1.00 60.07 183 GLY B C 1
ATOM 2931 O O . GLY B 1 183 ? 19.064 50.648 37.806 1.00 60.99 183 GLY B O 1
ATOM 2932 N N . THR B 1 184 ? 18.950 48.648 38.846 1.00 59.98 184 THR B N 1
ATOM 2933 C CA . THR B 1 184 ? 18.355 47.939 37.719 1.00 60.43 184 THR B CA 1
ATOM 2934 C C . THR B 1 184 ? 17.211 47.035 38.173 1.00 61.69 184 THR B C 1
ATOM 2935 O O . THR B 1 184 ? 17.103 46.703 39.357 1.00 62.73 184 THR B O 1
ATOM 2939 N N . GLN B 1 185 ? 16.354 46.653 37.228 1.00 62.82 185 GLN B N 1
ATOM 2940 C CA . GLN B 1 185 ? 15.213 45.784 37.515 1.00 62.80 185 GLN B CA 1
ATOM 2941 C C . GLN B 1 185 ? 15.417 44.402 36.901 1.00 62.60 185 GLN B C 1
ATOM 2942 O O . GLN B 1 185 ? 15.690 44.271 35.705 1.00 63.00 185 GLN B O 1
ATOM 2948 N N . LEU B 1 186 ? 15.289 43.375 37.733 1.00 61.65 186 LEU B N 1
ATOM 2949 C CA . LEU B 1 186 ? 15.463 41.997 37.294 1.00 59.43 186 LEU B CA 1
ATOM 2950 C C . LEU B 1 186 ? 14.239 41.165 37.644 1.00 58.41 186 LEU B C 1
ATOM 2951 O O . LEU B 1 186 ? 13.681 41.296 38.727 1.00 57.57 186 LEU B O 1
ATOM 2956 N N . ARG B 1 187 ? 13.839 40.299 36.721 1.00 58.62 187 ARG B N 1
ATOM 2957 C CA . ARG B 1 187 ? 12.687 39.434 36.923 1.00 59.04 187 ARG B CA 1
ATOM 2958 C C . ARG B 1 187 ? 13.139 38.032 37.337 1.00 59.00 187 ARG B C 1
ATOM 2959 O O . ARG B 1 187 ? 13.470 37.206 36.482 1.00 60.81 187 ARG B O 1
ATOM 2967 N N . VAL B 1 188 ? 13.163 37.770 38.643 1.00 57.47 188 VAL B N 1
ATOM 2968 C CA . VAL B 1 188 ? 13.559 36.464 39.170 1.00 55.72 188 VAL B CA 1
ATOM 2969 C C . VAL B 1 188 ? 12.916 36.187 40.524 1.00 54.64 188 VAL B C 1
ATOM 2970 O O . VAL B 1 188 ? 13.003 37.001 41.442 1.00 54.25 188 VAL B O 1
ATOM 2974 N N . SER B 1 189 ? 12.272 35.029 40.639 1.00 52.23 189 SER B N 1
ATOM 2975 C CA . SER B 1 189 ? 11.624 34.639 41.878 1.00 50.47 189 SER B CA 1
ATOM 2976 C C . SER B 1 189 ? 12.629 33.921 42.774 1.00 51.02 189 SER B C 1
ATOM 2977 O O . SER B 1 189 ? 13.821 33.873 42.462 1.00 49.50 189 SER B O 1
ATOM 2980 N N . ARG B 1 190 ? 12.143 33.370 43.883 1.00 50.34 190 ARG B N 1
ATOM 2981 C CA . ARG B 1 190 ? 12.987 32.641 44.824 1.00 50.36 190 ARG B CA 1
ATOM 2982 C C . ARG B 1 190 ? 13.303 31.276 44.204 1.00 49.06 190 ARG B C 1
ATOM 2983 O O . ARG B 1 190 ? 14.458 30.853 44.141 1.00 47.87 190 ARG B O 1
ATOM 2991 N N . GLN B 1 191 ? 12.250 30.602 43.751 1.00 47.03 191 GLN B N 1
ATOM 2992 C CA . GLN B 1 191 ? 12.346 29.275 43.155 1.00 45.70 191 GLN B CA 1
ATOM 2993 C C . GLN B 1 191 ? 13.244 29.214 41.921 1.00 42.91 191 GLN B C 1
ATOM 2994 O O . GLN B 1 191 ? 13.995 28.259 41.733 1.00 41.98 191 GLN B O 1
ATOM 3000 N N . GLU B 1 192 ? 13.163 30.240 41.088 1.00 41.73 192 GLU B N 1
ATOM 3001 C CA . GLU B 1 192 ? 13.942 30.289 39.863 1.00 41.79 192 GLU B CA 1
ATOM 3002 C C . GLU B 1 192 ? 15.421 30.529 40.155 1.00 41.04 192 GLU B C 1
ATOM 3003 O O . GLU B 1 192 ? 16.293 30.010 39.459 1.00 42.05 192 GLU B O 1
ATOM 3009 N N . LEU B 1 193 ? 15.700 31.315 41.186 1.00 39.78 193 LEU B N 1
ATOM 3010 C CA . LEU B 1 193 ? 17.077 31.596 41.562 1.00 39.59 193 LEU B CA 1
ATOM 3011 C C . LEU B 1 193 ? 17.686 30.291 42.048 1.00 37.86 193 LEU B C 1
ATOM 3012 O O . LEU B 1 193 ? 18.852 30.005 41.782 1.00 38.41 193 LEU B O 1
ATOM 3017 N N . ALA B 1 194 ? 16.877 29.503 42.753 1.00 34.65 194 ALA B N 1
ATOM 3018 C CA . ALA B 1 194 ? 17.299 28.214 43.282 1.00 32.72 194 ALA B CA 1
ATOM 3019 C C . ALA B 1 194 ? 17.648 27.259 42.144 1.00 31.94 194 ALA B C 1
ATOM 3020 O O . ALA B 1 194 ? 18.641 26.553 42.218 1.00 31.82 194 ALA B O 1
ATOM 3022 N N . ARG B 1 195 ? 16.813 27.232 41.105 1.00 33.30 195 ARG B N 1
ATOM 3023 C CA . ARG B 1 195 ? 17.054 26.374 39.947 1.00 33.24 195 ARG B CA 1
ATOM 3024 C C . ARG B 1 195 ? 18.372 26.766 39.257 1.00 30.96 195 ARG B C 1
ATOM 3025 O O . ARG B 1 195 ? 19.126 25.907 38.821 1.00 29.27 195 ARG B O 1
ATOM 3033 N N . LEU B 1 196 ? 18.641 28.064 39.168 1.00 29.54 196 LEU B N 1
ATOM 3034 C CA . LEU B 1 196 ? 19.862 28.552 38.522 1.00 30.54 196 LEU B CA 1
ATOM 3035 C C . LEU B 1 196 ? 21.179 28.175 39.215 1.00 30.25 196 LEU B C 1
ATOM 3036 O O . LEU B 1 196 ? 22.129 27.751 38.546 1.00 29.33 196 LEU B O 1
ATOM 3041 N N . VAL B 1 197 ? 21.235 28.323 40.542 1.00 28.09 197 VAL B N 1
ATOM 3042 C CA . VAL B 1 197 ? 22.453 28.015 41.298 1.00 28.99 197 VAL B CA 1
ATOM 3043 C C . VAL B 1 197 ? 22.464 26.616 41.898 1.00 30.43 197 VAL B C 1
ATOM 3044 O O . VAL B 1 197 ? 23.436 26.218 42.539 1.00 29.88 197 VAL B O 1
ATOM 3048 N N . GLY B 1 198 ? 21.377 25.879 41.701 1.00 29.00 198 GLY B N 1
ATOM 3049 C CA . GLY B 1 198 ? 21.303 24.535 42.240 1.00 32.10 198 GLY B CA 1
ATOM 3050 C C . GLY B 1 198 ? 21.203 24.415 43.754 1.00 32.90 198 GLY B C 1
ATOM 3051 O O . GLY B 1 198 ? 22.039 23.759 44.383 1.00 34.29 198 GLY B O 1
ATOM 3052 N N . CYS B 1 199 ? 20.194 25.057 44.340 1.00 31.59 199 CYS B N 1
ATOM 3053 C CA . CYS B 1 199 ? 19.970 24.988 45.778 1.00 33.02 199 CYS B CA 1
ATOM 3054 C C . CYS B 1 199 ? 18.471 24.943 46.018 1.00 36.26 199 CYS B C 1
ATOM 3055 O O . CYS B 1 199 ? 17.680 24.891 45.071 1.00 38.32 199 CYS B O 1
ATOM 3058 N N . SER B 1 200 ? 18.072 24.956 47.278 1.00 37.91 200 SER B N 1
ATOM 3059 C CA . SER B 1 200 ? 16.657 24.901 47.599 1.00 40.39 200 SER B CA 1
ATOM 3060 C C . SER B 1 200 ? 16.048 26.291 47.500 1.00 41.89 200 SER B C 1
ATOM 3061 O O . SER B 1 200 ? 16.737 27.305 47.631 1.00 41.48 200 SER B O 1
ATOM 3064 N N . ARG B 1 201 ? 14.746 26.334 47.260 1.00 42.71 201 ARG B N 1
ATOM 3065 C CA . ARG B 1 201 ? 14.057 27.605 47.170 1.00 43.90 201 ARG B CA 1
ATOM 3066 C C . ARG B 1 201 ? 14.187 28.374 48.495 1.00 42.06 201 ARG B C 1
ATOM 3067 O O . ARG B 1 201 ? 14.324 29.597 48.498 1.00 38.67 201 ARG B O 1
ATOM 3075 N N . GLU B 1 202 ? 14.154 27.658 49.620 1.00 41.88 202 GLU B N 1
ATOM 3076 C CA . GLU B 1 202 ? 14.263 28.311 50.928 1.00 44.20 202 GLU B CA 1
ATOM 3077 C C . GLU B 1 202 ? 15.649 28.910 51.144 1.00 43.35 202 GLU B C 1
ATOM 3078 O O . GLU B 1 202 ? 15.779 30.052 51.590 1.00 44.48 202 GLU B O 1
ATOM 3084 N N . MET B 1 203 ? 16.685 28.148 50.822 1.00 42.15 203 MET B N 1
ATOM 3085 C CA . MET B 1 203 ? 18.043 28.653 50.976 1.00 39.90 203 MET B CA 1
ATOM 3086 C C . MET B 1 203 ? 18.177 29.876 50.073 1.00 37.96 203 MET B C 1
ATOM 3087 O O . MET B 1 203 ? 18.656 30.924 50.500 1.00 38.91 203 MET B O 1
ATOM 3092 N N . ALA B 1 204 ? 17.742 29.747 48.822 1.00 36.20 204 ALA B N 1
ATOM 3093 C CA . ALA B 1 204 ? 17.806 30.872 47.903 1.00 34.89 204 ALA B CA 1
ATOM 3094 C C . ALA B 1 204 ? 17.098 32.050 48.581 1.00 34.88 204 ALA B C 1
ATOM 3095 O O . ALA B 1 204 ? 17.561 33.185 48.523 1.00 36.62 204 ALA B O 1
ATOM 3097 N N . GLY B 1 205 ? 15.978 31.772 49.238 1.00 35.12 205 GLY B N 1
ATOM 3098 C CA . GLY B 1 205 ? 15.252 32.827 49.923 1.00 36.76 205 GLY B CA 1
ATOM 3099 C C . GLY B 1 205 ? 16.074 33.415 51.059 1.00 39.06 205 GLY B C 1
ATOM 3100 O O . GLY B 1 205 ? 16.277 34.636 51.143 1.00 38.01 205 GLY B O 1
ATOM 3101 N N . ARG B 1 206 ? 16.551 32.545 51.943 1.00 37.70 206 ARG B N 1
ATOM 3102 C CA . ARG B 1 206 ? 17.356 33.003 53.060 1.00 39.55 206 ARG B CA 1
ATOM 3103 C C . ARG B 1 206 ? 18.513 33.878 52.583 1.00 39.15 206 ARG B C 1
ATOM 3104 O O . ARG B 1 206 ? 18.839 34.887 53.211 1.00 38.88 206 ARG B O 1
ATOM 3112 N N . VAL B 1 207 ? 19.124 33.508 51.463 1.00 37.06 207 VAL B N 1
ATOM 3113 C CA . VAL B 1 207 ? 20.245 34.285 50.949 1.00 36.42 207 VAL B CA 1
ATOM 3114 C C . VAL B 1 207 ? 19.814 35.655 50.455 1.00 37.34 207 VAL B C 1
ATOM 3115 O O . VAL B 1 207 ? 20.491 36.649 50.702 1.00 37.53 207 VAL B O 1
ATOM 3119 N N . LEU B 1 208 ? 18.691 35.703 49.750 1.00 39.78 208 LEU B N 1
ATOM 3120 C CA . LEU B 1 208 ? 18.174 36.969 49.247 1.00 42.26 208 LEU B CA 1
ATOM 3121 C C . LEU B 1 208 ? 17.821 37.852 50.431 1.00 42.77 208 LEU B C 1
ATOM 3122 O O . LEU B 1 208 ? 18.040 39.059 50.405 1.00 42.63 208 LEU B O 1
ATOM 3127 N N . LYS B 1 209 ? 17.282 37.231 51.476 1.00 45.34 209 LYS B N 1
ATOM 3128 C CA . LYS B 1 209 ? 16.889 37.958 52.676 1.00 47.08 209 LYS B CA 1
ATOM 3129 C C . LYS B 1 209 ? 18.097 38.622 53.315 1.00 47.36 209 LYS B C 1
ATOM 3130 O O . LYS B 1 209 ? 18.019 39.771 53.744 1.00 47.33 209 LYS B O 1
ATOM 3136 N N . LYS B 1 210 ? 19.214 37.900 53.356 1.00 47.56 210 LYS B N 1
ATOM 3137 C CA . LYS B 1 210 ? 20.448 38.414 53.951 1.00 48.02 210 LYS B CA 1
ATOM 3138 C C . LYS B 1 210 ? 21.184 39.403 53.052 1.00 47.93 210 LYS B C 1
ATOM 3139 O O . LYS B 1 210 ? 21.893 40.280 53.540 1.00 49.22 210 LYS B O 1
ATOM 3145 N N . LEU B 1 211 ? 21.042 39.246 51.742 1.00 48.68 211 LEU B N 1
ATOM 3146 C CA . LEU B 1 211 ? 21.695 40.155 50.809 1.00 49.58 211 LEU B CA 1
ATOM 3147 C C . LEU B 1 211 ? 20.970 41.495 50.875 1.00 50.34 211 LEU B C 1
ATOM 3148 O O . LEU B 1 211 ? 21.565 42.545 50.661 1.00 51.41 211 LEU B O 1
ATOM 3153 N N . GLN B 1 212 ? 19.676 41.444 51.173 1.00 50.10 212 GLN B N 1
ATOM 3154 C CA . GLN B 1 212 ? 18.873 42.647 51.281 1.00 49.84 212 GLN B CA 1
ATOM 3155 C C . GLN B 1 212 ? 19.224 43.363 52.578 1.00 50.61 212 GLN B C 1
ATOM 3156 O O . GLN B 1 212 ? 19.493 44.563 52.575 1.00 49.87 212 GLN B O 1
ATOM 3162 N N . ALA B 1 213 ? 19.237 42.616 53.680 1.00 49.77 213 ALA B N 1
ATOM 3163 C CA . ALA B 1 213 ? 19.566 43.184 54.981 1.00 51.16 213 ALA B CA 1
ATOM 3164 C C . ALA B 1 213 ? 20.935 43.862 54.952 1.00 52.39 213 ALA B C 1
ATOM 3165 O O . ALA B 1 213 ? 21.198 44.775 55.732 1.00 53.76 213 ALA B O 1
ATOM 3167 N N . ASP B 1 214 ? 21.800 43.425 54.042 1.00 54.82 214 ASP B N 1
ATOM 3168 C CA . ASP B 1 214 ? 23.144 43.989 53.922 1.00 55.65 214 ASP B CA 1
ATOM 3169 C C . ASP B 1 214 ? 23.232 45.194 53.001 1.00 55.04 214 ASP B C 1
ATOM 3170 O O . ASP B 1 214 ? 24.324 45.692 52.723 1.00 53.85 214 ASP B O 1
ATOM 3175 N N . GLY B 1 215 ? 22.087 45.661 52.523 1.00 55.79 215 GLY B N 1
ATOM 3176 C CA . GLY B 1 215 ? 22.084 46.815 51.641 1.00 57.21 215 GLY B CA 1
ATOM 3177 C C . GLY B 1 215 ? 22.673 46.537 50.269 1.00 58.20 215 GLY B C 1
ATOM 3178 O O . GLY B 1 215 ? 23.542 47.274 49.789 1.00 58.87 215 GLY B O 1
ATOM 3179 N N . LEU B 1 216 ? 22.198 45.470 49.632 1.00 58.08 216 LEU B N 1
ATOM 3180 C CA . LEU B 1 216 ? 22.677 45.104 48.306 1.00 57.43 216 LEU B CA 1
ATOM 3181 C C . LEU B 1 216 ? 21.544 44.973 47.290 1.00 56.48 216 LEU B C 1
ATOM 3182 O O . LEU B 1 216 ? 21.774 45.074 46.085 1.00 56.33 216 LEU B O 1
ATOM 3187 N N . LEU B 1 217 ? 20.324 44.752 47.778 1.00 56.26 217 LEU B N 1
ATOM 3188 C CA . LEU B 1 217 ? 19.163 44.603 46.900 1.00 56.66 217 LEU B CA 1
ATOM 3189 C C . LEU B 1 217 ? 17.832 44.565 47.659 1.00 57.31 217 LEU B C 1
ATOM 3190 O O . LEU B 1 217 ? 17.804 44.597 48.891 1.00 56.56 217 LEU B O 1
ATOM 3195 N N . HIS B 1 218 ? 16.738 44.480 46.905 1.00 58.80 218 HIS B N 1
ATOM 3196 C CA . HIS B 1 218 ? 15.385 44.445 47.462 1.00 60.21 218 HIS B CA 1
ATOM 3197 C C . HIS B 1 218 ? 14.523 43.367 46.797 1.00 59.97 218 HIS B C 1
ATOM 3198 O O . HIS B 1 218 ? 14.290 43.409 45.591 1.00 58.93 218 HIS B O 1
ATOM 3205 N N . ALA B 1 219 ? 14.047 42.410 47.590 1.00 60.59 219 ALA B N 1
ATOM 3206 C CA . ALA B 1 219 ? 13.213 41.325 47.078 1.00 61.95 219 ALA B CA 1
ATOM 3207 C C . ALA B 1 219 ? 11.732 41.714 47.079 1.00 63.40 219 ALA B C 1
ATOM 3208 O O . ALA B 1 219 ? 10.962 41.294 47.953 1.00 63.90 219 ALA B O 1
ATOM 3210 N N . ARG B 1 220 ? 11.341 42.507 46.083 1.00 64.29 220 ARG B N 1
ATOM 3211 C CA . ARG B 1 220 ? 9.963 42.974 45.955 1.00 64.82 220 ARG B CA 1
ATOM 3212 C C . ARG B 1 220 ? 9.078 41.964 45.223 1.00 64.91 220 ARG B C 1
ATOM 3213 O O . ARG B 1 220 ? 8.779 42.133 44.039 1.00 64.97 220 ARG B O 1
ATOM 3221 N N . GLY B 1 221 ? 8.667 40.914 45.932 1.00 64.61 221 GLY B N 1
ATOM 3222 C CA . GLY B 1 221 ? 7.808 39.904 45.336 1.00 63.59 221 GLY B CA 1
ATOM 3223 C C . GLY B 1 221 ? 8.494 38.963 44.366 1.00 63.00 221 GLY B C 1
ATOM 3224 O O . GLY B 1 221 ? 9.435 38.260 44.737 1.00 63.12 221 GLY B O 1
ATOM 3225 N N . LYS B 1 222 ? 8.019 38.950 43.122 1.00 62.63 222 LYS B N 1
ATOM 3226 C CA . LYS B 1 222 ? 8.575 38.084 42.084 1.00 62.09 222 LYS B CA 1
ATOM 3227 C C . LYS B 1 222 ? 9.756 38.734 41.366 1.00 61.43 222 LYS B C 1
ATOM 3228 O O . LYS B 1 222 ? 10.372 38.113 40.496 1.00 61.10 222 LYS B O 1
ATOM 3234 N N . THR B 1 223 ? 10.066 39.980 41.717 1.00 60.19 223 THR B N 1
ATOM 3235 C CA . THR B 1 223 ? 11.171 40.694 41.080 1.00 60.96 223 THR B CA 1
ATOM 3236 C C . THR B 1 223 ? 12.285 41.044 42.051 1.00 60.80 223 THR B C 1
ATOM 3237 O O . THR B 1 223 ? 12.111 40.966 43.265 1.00 61.36 223 THR B O 1
ATOM 3241 N N . VAL B 1 224 ? 13.430 41.440 41.502 1.00 60.72 224 VAL B N 1
ATOM 3242 C CA . VAL B 1 224 ? 14.587 41.808 42.308 1.00 60.20 224 VAL B CA 1
ATOM 3243 C C . VAL B 1 224 ? 15.251 43.080 41.796 1.00 59.25 224 VAL B C 1
ATOM 3244 O O . VAL B 1 224 ? 15.384 43.273 40.592 1.00 59.79 224 VAL B O 1
ATOM 3248 N N . VAL B 1 225 ? 15.659 43.942 42.723 1.00 58.85 225 VAL B N 1
ATOM 3249 C CA . VAL B 1 225 ? 16.320 45.200 42.385 1.00 59.05 225 VAL B CA 1
ATOM 3250 C C . VAL B 1 225 ? 17.790 45.151 42.804 1.00 59.03 225 VAL B C 1
ATOM 3251 O O . VAL B 1 225 ? 18.112 45.213 43.993 1.00 58.25 225 VAL B O 1
ATOM 3255 N N . LEU B 1 226 ? 18.677 45.041 41.823 1.00 59.91 226 LEU B N 1
ATOM 3256 C CA . LEU B 1 226 ? 20.108 44.976 42.097 1.00 60.48 226 LEU B CA 1
ATOM 3257 C C . LEU B 1 226 ? 20.697 46.377 42.072 1.00 61.26 226 LEU B C 1
ATOM 3258 O O . LEU B 1 226 ? 20.575 47.090 41.078 1.00 63.07 226 LEU B O 1
ATOM 3263 N N . TYR B 1 227 ? 21.346 46.758 43.167 1.00 62.10 227 TYR B N 1
ATOM 3264 C CA . TYR B 1 227 ? 21.954 48.080 43.292 1.00 62.18 227 TYR B CA 1
ATOM 3265 C C . TYR B 1 227 ? 23.348 48.073 42.683 1.00 63.08 227 TYR B C 1
ATOM 3266 O O . TYR B 1 227 ? 24.196 47.277 43.085 1.00 63.85 227 TYR B O 1
ATOM 3275 N N . GLY B 1 228 ? 23.585 48.960 41.719 1.00 63.84 228 GLY B N 1
ATOM 3276 C CA . GLY B 1 228 ? 24.893 49.028 41.085 1.00 64.18 228 GLY B CA 1
ATOM 3277 C C . GLY B 1 228 ? 25.369 47.692 40.533 1.00 65.03 228 GLY B C 1
ATOM 3278 O O . GLY B 1 228 ? 26.307 47.107 41.119 1.00 64.94 228 GLY B O 1
ATOM 3279 N N . ASP C 1 23 ? 35.520 11.489 7.428 1.00 59.61 23 ASP C N 1
ATOM 3280 C CA . ASP C 1 23 ? 36.210 10.326 6.792 1.00 59.82 23 ASP C CA 1
ATOM 3281 C C . ASP C 1 23 ? 37.681 10.627 6.532 1.00 59.08 23 ASP C C 1
ATOM 3282 O O . ASP C 1 23 ? 38.079 11.789 6.394 1.00 59.03 23 ASP C O 1
ATOM 3287 N N . ALA C 1 24 ? 38.475 9.562 6.458 1.00 58.17 24 ALA C N 1
ATOM 3288 C CA . ALA C 1 24 ? 39.914 9.654 6.222 1.00 56.41 24 ALA C CA 1
ATOM 3289 C C . ALA C 1 24 ? 40.296 10.727 5.203 1.00 54.69 24 ALA C C 1
ATOM 3290 O O . ALA C 1 24 ? 41.344 11.362 5.318 1.00 53.74 24 ALA C O 1
ATOM 3292 N N . GLY C 1 25 ? 39.440 10.924 4.207 1.00 54.26 25 GLY C N 1
ATOM 3293 C CA . GLY C 1 25 ? 39.717 11.916 3.183 1.00 54.34 25 GLY C CA 1
ATOM 3294 C C . GLY C 1 25 ? 39.781 13.328 3.728 1.00 53.95 25 GLY C C 1
ATOM 3295 O O . GLY C 1 25 ? 40.795 14.021 3.581 1.00 53.17 25 GLY C O 1
ATOM 3296 N N . THR C 1 26 ? 38.687 13.753 4.355 1.00 53.78 26 THR C N 1
ATOM 3297 C CA . THR C 1 26 ? 38.609 15.086 4.939 1.00 54.10 26 THR C CA 1
ATOM 3298 C C . THR C 1 26 ? 39.748 15.269 5.934 1.00 52.97 26 THR C C 1
ATOM 3299 O O . THR C 1 26 ? 40.429 16.296 5.939 1.00 50.73 26 THR C O 1
ATOM 3303 N N . ILE C 1 27 ? 39.952 14.251 6.766 1.00 53.85 27 ILE C N 1
ATOM 3304 C CA . ILE C 1 27 ? 41.006 14.274 7.781 1.00 54.85 27 ILE C CA 1
ATOM 3305 C C . ILE C 1 27 ? 42.366 14.637 7.175 1.00 55.16 27 ILE C C 1
ATOM 3306 O O . ILE C 1 27 ? 42.952 15.671 7.493 1.00 54.94 27 ILE C O 1
ATOM 3311 N N . GLU C 1 28 ? 42.861 13.777 6.294 1.00 56.72 28 GLU C N 1
ATOM 3312 C CA . GLU C 1 28 ? 44.149 13.998 5.643 1.00 57.17 28 GLU C CA 1
ATOM 3313 C C . GLU C 1 28 ? 44.284 15.384 5.026 1.00 57.28 28 GLU C C 1
ATOM 3314 O O . GLU C 1 28 ? 45.244 16.109 5.304 1.00 58.46 28 GLU C O 1
ATOM 3320 N N . ARG C 1 29 ? 43.329 15.742 4.174 1.00 57.01 29 ARG C N 1
ATOM 3321 C CA . ARG C 1 29 ? 43.368 17.036 3.506 1.00 57.63 29 ARG C CA 1
ATOM 3322 C C . ARG C 1 29 ? 43.369 18.138 4.544 1.00 57.25 29 ARG C C 1
ATOM 3323 O O . ARG C 1 29 ? 43.917 19.221 4.319 1.00 57.55 29 ARG C O 1
ATOM 3331 N N . PHE C 1 30 ? 42.744 17.861 5.683 1.00 55.99 30 PHE C N 1
ATOM 3332 C CA . PHE C 1 30 ? 42.707 18.829 6.765 1.00 54.39 30 PHE C CA 1
ATOM 3333 C C . PHE C 1 30 ? 44.087 18.871 7.418 1.00 52.90 30 PHE C C 1
ATOM 3334 O O . PHE C 1 30 ? 44.619 19.941 7.692 1.00 52.83 30 PHE C O 1
ATOM 3342 N N . LEU C 1 31 ? 44.658 17.697 7.663 1.00 51.66 31 LEU C N 1
ATOM 3343 C CA . LEU C 1 31 ? 45.970 17.596 8.292 1.00 53.04 31 LEU C CA 1
ATOM 3344 C C . LEU C 1 31 ? 47.131 18.074 7.417 1.00 54.18 31 LEU C C 1
ATOM 3345 O O . LEU C 1 31 ? 48.181 18.461 7.934 1.00 53.68 31 LEU C O 1
ATOM 3350 N N . ALA C 1 32 ? 46.946 18.051 6.099 1.00 53.74 32 ALA C N 1
ATOM 3351 C CA . ALA C 1 32 ? 47.996 18.498 5.187 1.00 53.60 32 ALA C CA 1
ATOM 3352 C C . ALA C 1 32 ? 48.386 19.936 5.507 1.00 53.69 32 ALA C C 1
ATOM 3353 O O . ALA C 1 32 ? 49.563 20.293 5.458 1.00 53.22 32 ALA C O 1
ATOM 3355 N N . HIS C 1 33 ? 47.385 20.750 5.839 1.00 53.95 33 HIS C N 1
ATOM 3356 C CA . HIS C 1 33 ? 47.588 22.163 6.162 1.00 53.72 33 HIS C CA 1
ATOM 3357 C C . HIS C 1 33 ? 47.927 22.395 7.636 1.00 53.74 33 HIS C C 1
ATOM 3358 O O . HIS C 1 33 ? 48.166 23.531 8.053 1.00 52.70 33 HIS C O 1
ATOM 3365 N N . SER C 1 34 ? 47.966 21.321 8.420 1.00 54.16 34 SER C N 1
ATOM 3366 C CA . SER C 1 34 ? 48.246 21.430 9.851 1.00 54.61 34 SER C CA 1
ATOM 3367 C C . SER C 1 34 ? 49.700 21.199 10.249 1.00 54.40 34 SER C C 1
ATOM 3368 O O . SER C 1 34 ? 50.385 20.350 9.684 1.00 55.88 34 SER C O 1
ATOM 3371 N N . HIS C 1 35 ? 50.167 21.958 11.235 1.00 55.16 35 HIS C N 1
ATOM 3372 C CA . HIS C 1 35 ? 51.526 21.797 11.737 1.00 55.24 35 HIS C CA 1
ATOM 3373 C C . HIS C 1 35 ? 51.418 20.852 12.938 1.00 54.60 35 HIS C C 1
ATOM 3374 O O . HIS C 1 35 ? 50.797 21.185 13.952 1.00 53.01 35 HIS C O 1
ATOM 3381 N N . ARG C 1 36 ? 52.016 19.671 12.819 1.00 54.47 36 ARG C N 1
ATOM 3382 C CA . ARG C 1 36 ? 51.948 18.673 13.886 1.00 54.21 36 ARG C CA 1
ATOM 3383 C C . ARG C 1 36 ? 53.215 18.510 14.719 1.00 53.11 36 ARG C C 1
ATOM 3384 O O . ARG C 1 36 ? 54.193 17.936 14.254 1.00 53.35 36 ARG C O 1
ATOM 3392 N N . ARG C 1 37 ? 53.186 19.011 15.955 1.00 53.53 37 ARG C N 1
ATOM 3393 C CA . ARG C 1 37 ? 54.335 18.912 16.859 1.00 54.07 37 ARG C CA 1
ATOM 3394 C C . ARG C 1 37 ? 54.016 18.095 18.111 1.00 53.28 37 ARG C C 1
ATOM 3395 O O . ARG C 1 37 ? 52.901 18.157 18.633 1.00 53.97 37 ARG C O 1
ATOM 3403 N N . ARG C 1 38 ? 54.999 17.333 18.594 1.00 51.61 38 ARG C N 1
ATOM 3404 C CA . ARG C 1 38 ? 54.807 16.497 19.783 1.00 50.55 38 ARG C CA 1
ATOM 3405 C C . ARG C 1 38 ? 54.948 17.273 21.094 1.00 48.75 38 ARG C C 1
ATOM 3406 O O . ARG C 1 38 ? 55.468 18.394 21.122 1.00 48.83 38 ARG C O 1
ATOM 3414 N N . TYR C 1 39 ? 54.472 16.665 22.179 1.00 46.20 39 TYR C N 1
ATOM 3415 C CA . TYR C 1 39 ? 54.514 17.276 23.508 1.00 42.39 39 TYR C CA 1
ATOM 3416 C C . TYR C 1 39 ? 54.752 16.207 24.571 1.00 41.91 39 TYR C C 1
ATOM 3417 O O . TYR C 1 39 ? 54.312 15.067 24.427 1.00 42.53 39 TYR C O 1
ATOM 3426 N N . PRO C 1 40 ? 55.449 16.567 25.658 1.00 40.85 40 PRO C N 1
ATOM 3427 C CA . PRO C 1 40 ? 55.730 15.624 26.746 1.00 40.99 40 PRO C CA 1
ATOM 3428 C C . PRO C 1 40 ? 54.440 15.362 27.518 1.00 41.12 40 PRO C C 1
ATOM 3429 O O . PRO C 1 40 ? 53.427 16.020 27.300 1.00 39.97 40 PRO C O 1
ATOM 3433 N N . THR C 1 41 ? 54.483 14.410 28.435 1.00 41.59 41 THR C N 1
ATOM 3434 C CA . THR C 1 41 ? 53.313 14.110 29.223 1.00 42.04 41 THR C CA 1
ATOM 3435 C C . THR C 1 41 ? 53.195 15.227 30.245 1.00 43.42 41 THR C C 1
ATOM 3436 O O . THR C 1 41 ? 54.125 16.010 30.417 1.00 43.37 41 THR C O 1
ATOM 3440 N N . ARG C 1 42 ? 52.041 15.326 30.896 1.00 44.01 42 ARG C N 1
ATOM 3441 C CA . ARG C 1 42 ? 51.841 16.338 31.924 1.00 44.31 42 ARG C CA 1
ATOM 3442 C C . ARG C 1 42 ? 52.316 17.726 31.522 1.00 43.43 42 ARG C C 1
ATOM 3443 O O . ARG C 1 42 ? 52.872 18.462 32.338 1.00 45.12 42 ARG C O 1
ATOM 3451 N N . THR C 1 43 ? 52.091 18.089 30.269 1.00 41.00 43 THR C N 1
ATOM 3452 C CA . THR C 1 43 ? 52.488 19.397 29.776 1.00 40.11 43 THR C CA 1
ATOM 3453 C C . THR C 1 43 ? 51.237 20.232 29.514 1.00 40.35 43 THR C C 1
ATOM 3454 O O . THR C 1 43 ? 50.238 19.711 29.024 1.00 41.01 43 THR C O 1
ATOM 3458 N N . ASP C 1 44 ? 51.285 21.522 29.834 1.00 38.40 44 ASP C N 1
ATOM 3459 C CA . ASP C 1 44 ? 50.144 22.392 29.588 1.00 38.52 44 ASP C CA 1
ATOM 3460 C C . ASP C 1 44 ? 50.300 23.079 28.226 1.00 38.34 44 ASP C C 1
ATOM 3461 O O . ASP C 1 44 ? 51.043 24.050 28.087 1.00 40.24 44 ASP C O 1
ATOM 3466 N N . VAL C 1 45 ? 49.602 22.557 27.221 1.00 36.54 45 VAL C N 1
ATOM 3467 C CA . VAL C 1 45 ? 49.656 23.100 25.867 1.00 36.22 45 VAL C CA 1
ATOM 3468 C C . VAL C 1 45 ? 49.236 24.573 25.850 1.00 38.42 45 VAL C C 1
ATOM 3469 O O . VAL C 1 45 ? 49.779 25.371 25.084 1.00 38.58 45 VAL C O 1
ATOM 3473 N N . PHE C 1 46 ? 48.245 24.915 26.672 1.00 38.33 46 PHE C N 1
ATOM 3474 C CA . PHE C 1 46 ? 47.796 26.295 26.822 1.00 37.89 46 PHE C CA 1
ATOM 3475 C C . PHE C 1 46 ? 46.981 26.446 28.108 1.00 38.63 46 PHE C C 1
ATOM 3476 O O . PHE C 1 46 ? 46.360 25.494 28.588 1.00 37.06 46 PHE C O 1
ATOM 3484 N N . ARG C 1 47 ? 47.024 27.636 28.691 1.00 39.12 47 ARG C N 1
ATOM 3485 C CA . ARG C 1 47 ? 46.312 27.886 29.935 1.00 40.88 47 ARG C CA 1
ATOM 3486 C C . ARG C 1 47 ? 45.435 29.140 29.843 1.00 41.38 47 ARG C C 1
ATOM 3487 O O . ARG C 1 47 ? 45.588 29.953 28.928 1.00 41.59 47 ARG C O 1
ATOM 3495 N N . PRO C 1 48 ? 44.498 29.310 30.789 1.00 42.05 48 PRO C N 1
ATOM 3496 C CA . PRO C 1 48 ? 43.643 30.500 30.719 1.00 40.73 48 PRO C CA 1
ATOM 3497 C C . PRO C 1 48 ? 44.483 31.766 30.616 1.00 39.09 48 PRO C C 1
ATOM 3498 O O . PRO C 1 48 ? 45.379 31.977 31.422 1.00 37.27 48 PRO C O 1
ATOM 3502 N N . GLY C 1 49 ? 44.194 32.595 29.617 1.00 39.38 49 GLY C N 1
ATOM 3503 C CA . GLY C 1 49 ? 44.926 33.837 29.454 1.00 40.43 49 GLY C CA 1
ATOM 3504 C C . GLY C 1 49 ? 45.826 33.862 28.239 1.00 42.17 49 GLY C C 1
ATOM 3505 O O . GLY C 1 49 ? 46.310 34.926 27.856 1.00 43.77 49 GLY C O 1
ATOM 3506 N N . ASP C 1 50 ? 46.061 32.704 27.630 1.00 40.69 50 ASP C N 1
ATOM 3507 C CA . ASP C 1 50 ? 46.917 32.649 26.454 1.00 42.20 50 ASP C CA 1
ATOM 3508 C C . ASP C 1 50 ? 46.136 33.021 25.201 1.00 43.16 50 ASP C C 1
ATOM 3509 O O . ASP C 1 50 ? 44.909 33.007 25.192 1.00 42.93 50 ASP C O 1
ATOM 3514 N N . PRO C 1 51 ? 46.847 33.378 24.125 1.00 44.73 51 PRO C N 1
ATOM 3515 C CA . PRO C 1 51 ? 46.201 33.752 22.868 1.00 45.71 51 PRO C CA 1
ATOM 3516 C C . PRO C 1 51 ? 45.357 32.609 22.318 1.00 46.02 51 PRO C C 1
ATOM 3517 O O . PRO C 1 51 ? 45.666 31.440 22.527 1.00 47.65 51 PRO C O 1
ATOM 3521 N N . ALA C 1 52 ? 44.292 32.963 21.612 1.00 47.12 52 ALA C N 1
ATOM 3522 C CA . ALA C 1 52 ? 43.397 31.984 21.014 1.00 48.06 52 ALA C CA 1
ATOM 3523 C C . ALA C 1 52 ? 43.351 32.213 19.509 1.00 47.90 52 ALA C C 1
ATOM 3524 O O . ALA C 1 52 ? 42.441 32.869 19.000 1.00 49.52 52 ALA C O 1
ATOM 3526 N N . GLY C 1 53 ? 44.342 31.675 18.806 1.00 47.43 53 GLY C N 1
ATOM 3527 C CA . GLY C 1 53 ? 44.394 31.834 17.368 1.00 45.74 53 GLY C CA 1
ATOM 3528 C C . GLY C 1 53 ? 44.691 30.536 16.645 1.00 46.05 53 GLY C C 1
ATOM 3529 O O . GLY C 1 53 ? 45.017 30.546 15.453 1.00 47.50 53 GLY C O 1
ATOM 3530 N N . THR C 1 54 ? 44.591 29.414 17.355 1.00 44.27 54 THR C N 1
ATOM 3531 C CA . THR C 1 54 ? 44.854 28.117 16.733 1.00 43.16 54 THR C CA 1
ATOM 3532 C C . THR C 1 54 ? 43.916 27.008 17.190 1.00 41.65 54 THR C C 1
ATOM 3533 O O . THR C 1 54 ? 43.384 27.022 18.297 1.00 41.44 54 THR C O 1
ATOM 3537 N N . LEU C 1 55 ? 43.740 26.037 16.308 1.00 41.89 55 LEU C N 1
ATOM 3538 C CA . LEU C 1 55 ? 42.883 24.886 16.541 1.00 41.44 55 LEU C CA 1
ATOM 3539 C C . LEU C 1 55 ? 43.782 23.655 16.570 1.00 40.81 55 LEU C C 1
ATOM 3540 O O . LEU C 1 55 ? 44.641 23.488 15.704 1.00 41.92 55 LEU C O 1
ATOM 3545 N N . TYR C 1 56 ? 43.584 22.801 17.567 1.00 40.38 56 TYR C N 1
ATOM 3546 C CA . TYR C 1 56 ? 44.368 21.579 17.707 1.00 38.34 56 TYR C CA 1
ATOM 3547 C C . TYR C 1 56 ? 43.534 20.356 17.380 1.00 35.65 56 TYR C C 1
ATOM 3548 O O . TYR C 1 56 ? 42.334 20.334 17.633 1.00 34.65 56 TYR C O 1
ATOM 3557 N N . TYR C 1 57 ? 44.196 19.334 16.845 1.00 36.94 57 TYR C N 1
ATOM 3558 C CA . TYR C 1 57 ? 43.569 18.062 16.490 1.00 36.23 57 TYR C CA 1
ATOM 3559 C C . TYR C 1 57 ? 44.435 16.960 17.099 1.00 35.82 57 TYR C C 1
ATOM 3560 O O . TYR C 1 57 ? 45.631 16.865 16.808 1.00 36.54 57 TYR C O 1
ATOM 3569 N N . VAL C 1 58 ? 43.832 16.133 17.946 1.00 34.27 58 VAL C N 1
ATOM 3570 C CA . VAL C 1 58 ? 44.565 15.071 18.616 1.00 34.97 58 VAL C CA 1
ATOM 3571 C C . VAL C 1 58 ? 44.881 13.885 17.702 1.00 36.86 58 VAL C C 1
ATOM 3572 O O . VAL C 1 58 ? 43.994 13.150 17.267 1.00 35.85 58 VAL C O 1
ATOM 3576 N N . ILE C 1 59 ? 46.163 13.720 17.398 1.00 35.94 59 ILE C N 1
ATOM 3577 C CA . ILE C 1 59 ? 46.594 12.623 16.550 1.00 36.86 59 ILE C CA 1
ATOM 3578 C C . ILE C 1 59 ? 46.863 11.392 17.412 1.00 35.92 59 ILE C C 1
ATOM 3579 O O . ILE C 1 59 ? 46.310 10.326 17.174 1.00 35.94 59 ILE C O 1
ATOM 3584 N N . SER C 1 60 ? 47.693 11.559 18.432 1.00 37.33 60 SER C N 1
ATOM 3585 C CA . SER C 1 60 ? 48.036 10.469 19.344 1.00 37.72 60 SER C CA 1
ATOM 3586 C C . SER C 1 60 ? 48.077 10.963 20.787 1.00 36.19 60 SER C C 1
ATOM 3587 O O . SER C 1 60 ? 48.462 12.098 21.051 1.00 35.81 60 SER C O 1
ATOM 3590 N N . GLY C 1 61 ? 47.682 10.096 21.712 1.00 37.90 61 GLY C N 1
ATOM 3591 C CA . GLY C 1 61 ? 47.696 10.451 23.118 1.00 38.11 61 GLY C CA 1
ATOM 3592 C C . GLY C 1 61 ? 46.341 10.866 23.646 1.00 38.50 61 GLY C C 1
ATOM 3593 O O . GLY C 1 61 ? 45.338 10.779 22.945 1.00 39.72 61 GLY C O 1
ATOM 3594 N N . SER C 1 62 ? 46.309 11.305 24.895 1.00 37.72 62 SER C N 1
ATOM 3595 C CA . SER C 1 62 ? 45.071 11.759 25.503 1.00 39.38 62 SER C CA 1
ATOM 3596 C C . SER C 1 62 ? 45.376 13.023 26.284 1.00 38.16 62 SER C C 1
ATOM 3597 O O . SER C 1 62 ? 46.401 13.120 26.956 1.00 39.93 62 SER C O 1
ATOM 3600 N N . VAL C 1 63 ? 44.486 13.998 26.186 1.00 38.01 63 VAL C N 1
ATOM 3601 C CA . VAL C 1 63 ? 44.670 15.265 26.885 1.00 35.55 63 VAL C CA 1
ATOM 3602 C C . VAL C 1 63 ? 43.451 15.523 27.741 1.00 35.96 63 VAL C C 1
ATOM 3603 O O . VAL C 1 63 ? 42.402 14.893 27.558 1.00 35.62 63 VAL C O 1
ATOM 3607 N N . SER C 1 64 ? 43.585 16.462 28.666 1.00 34.95 64 SER C N 1
ATOM 3608 C CA . SER C 1 64 ? 42.474 16.796 29.532 1.00 36.33 64 SER C CA 1
ATOM 3609 C C . SER C 1 64 ? 42.209 18.304 29.534 1.00 33.46 64 SER C C 1
ATOM 3610 O O . SER C 1 64 ? 43.131 19.110 29.474 1.00 34.76 64 SER C O 1
ATOM 3613 N N . ILE C 1 65 ? 40.934 18.668 29.558 1.00 32.66 65 ILE C N 1
ATOM 3614 C CA . ILE C 1 65 ? 40.521 20.069 29.590 1.00 29.81 65 ILE C CA 1
ATOM 3615 C C . ILE C 1 65 ? 40.180 20.340 31.054 1.00 29.61 65 ILE C C 1
ATOM 3616 O O . ILE C 1 65 ? 39.367 19.637 31.665 1.00 27.18 65 ILE C O 1
ATOM 3621 N N . ILE C 1 66 ? 40.819 21.356 31.610 1.00 29.38 66 ILE C N 1
ATOM 3622 C CA . ILE C 1 66 ? 40.644 21.687 33.008 1.00 31.58 66 ILE C CA 1
ATOM 3623 C C . ILE C 1 66 ? 40.250 23.140 33.245 1.00 32.76 66 ILE C C 1
ATOM 3624 O O . ILE C 1 66 ? 40.891 24.051 32.735 1.00 34.77 66 ILE C O 1
ATOM 3629 N N . ALA C 1 67 ? 39.191 23.352 34.014 1.00 35.51 67 ALA C N 1
ATOM 3630 C CA . ALA C 1 67 ? 38.767 24.711 34.334 1.00 38.90 67 ALA C CA 1
ATOM 3631 C C . ALA C 1 67 ? 39.482 25.060 35.628 1.00 40.96 67 ALA C C 1
ATOM 3632 O O . ALA C 1 67 ? 39.615 24.214 36.510 1.00 41.04 67 ALA C O 1
ATOM 3634 N N . GLU C 1 68 ? 39.961 26.293 35.742 1.00 44.20 68 GLU C N 1
ATOM 3635 C CA . GLU C 1 68 ? 40.668 26.693 36.953 1.00 47.61 68 GLU C CA 1
ATOM 3636 C C . GLU C 1 68 ? 40.019 27.894 37.631 1.00 49.92 68 GLU C C 1
ATOM 3637 O O . GLU C 1 68 ? 39.321 28.688 36.990 1.00 48.93 68 GLU C O 1
ATOM 3643 N N . GLU C 1 69 ? 40.247 28.007 38.937 1.00 51.46 69 GLU C N 1
ATOM 3644 C CA . GLU C 1 69 ? 39.725 29.117 39.727 1.00 55.42 69 GLU C CA 1
ATOM 3645 C C . GLU C 1 69 ? 40.929 30.005 40.050 1.00 56.33 69 GLU C C 1
ATOM 3646 O O . GLU C 1 69 ? 42.066 29.648 39.734 1.00 57.07 69 GLU C O 1
ATOM 3652 N N . ASP C 1 70 ? 40.689 31.159 40.665 1.00 57.65 70 ASP C N 1
ATOM 3653 C CA . ASP C 1 70 ? 41.777 32.066 41.030 1.00 58.52 70 ASP C CA 1
ATOM 3654 C C . ASP C 1 70 ? 42.417 31.498 42.296 1.00 60.03 70 ASP C C 1
ATOM 3655 O O . ASP C 1 70 ? 43.607 31.693 42.565 1.00 61.04 70 ASP C O 1
ATOM 3660 N N . ASP C 1 71 ? 41.594 30.792 43.068 1.00 61.34 71 ASP C N 1
ATOM 3661 C CA . ASP C 1 71 ? 42.009 30.174 44.319 1.00 61.69 71 ASP C CA 1
ATOM 3662 C C . ASP C 1 71 ? 43.019 29.067 44.051 1.00 61.63 71 ASP C C 1
ATOM 3663 O O . ASP C 1 71 ? 43.704 28.607 44.967 1.00 62.67 71 ASP C O 1
ATOM 3668 N N . ASP C 1 72 ? 43.093 28.647 42.789 1.00 59.89 72 ASP C N 1
ATOM 3669 C CA . ASP C 1 72 ? 43.997 27.588 42.343 1.00 58.43 72 ASP C CA 1
ATOM 3670 C C . ASP C 1 72 ? 43.336 26.206 42.433 1.00 56.04 72 ASP C C 1
ATOM 3671 O O . ASP C 1 72 ? 44.007 25.178 42.538 1.00 56.54 72 ASP C O 1
ATOM 3676 N N . ARG C 1 73 ? 42.009 26.190 42.387 1.00 53.03 73 ARG C N 1
ATOM 3677 C CA . ARG C 1 73 ? 41.260 24.939 42.441 1.00 48.51 73 ARG C CA 1
ATOM 3678 C C . ARG C 1 73 ? 41.091 24.479 40.990 1.00 45.85 73 ARG C C 1
ATOM 3679 O O . ARG C 1 73 ? 40.858 25.302 40.099 1.00 44.60 73 ARG C O 1
ATOM 3687 N N . GLU C 1 74 ? 41.216 23.179 40.746 1.00 41.36 74 GLU C N 1
ATOM 3688 C CA . GLU C 1 74 ? 41.060 22.663 39.390 1.00 38.37 74 GLU C CA 1
ATOM 3689 C C . GLU C 1 74 ? 39.900 21.698 39.293 1.00 34.69 74 GLU C C 1
ATOM 3690 O O . GLU C 1 74 ? 39.625 20.939 40.216 1.00 36.51 74 GLU C O 1
ATOM 3696 N N . LEU C 1 75 ? 39.234 21.722 38.153 1.00 29.89 75 LEU C N 1
ATOM 3697 C CA . LEU C 1 75 ? 38.117 20.835 37.898 1.00 30.25 75 LEU C CA 1
ATOM 3698 C C . LEU C 1 75 ? 38.278 20.256 36.503 1.00 30.57 75 LEU C C 1
ATOM 3699 O O . LEU C 1 75 ? 38.159 20.980 35.510 1.00 30.23 75 LEU C O 1
ATOM 3704 N N . VAL C 1 76 ? 38.571 18.963 36.425 1.00 30.49 76 VAL C N 1
ATOM 3705 C CA . VAL C 1 76 ? 38.722 18.313 35.129 1.00 32.26 76 VAL C CA 1
ATOM 3706 C C . VAL C 1 76 ? 37.349 18.167 34.475 1.00 31.63 76 VAL C C 1
ATOM 3707 O O . VAL C 1 76 ? 36.420 17.644 35.081 1.00 33.36 76 VAL C O 1
ATOM 3711 N N . LEU C 1 77 ? 37.234 18.646 33.241 1.00 32.29 77 LEU C N 1
ATOM 3712 C CA . LEU C 1 77 ? 35.983 18.595 32.494 1.00 32.56 77 LEU C CA 1
ATOM 3713 C C . LEU C 1 77 ? 35.871 17.376 31.594 1.00 31.86 77 LEU C C 1
ATOM 3714 O O . LEU C 1 77 ? 34.771 16.961 31.246 1.00 35.25 77 LEU C O 1
ATOM 3719 N N . GLY C 1 78 ? 37.009 16.817 31.200 1.00 30.83 78 GLY C N 1
ATOM 3720 C CA . GLY C 1 78 ? 36.999 15.639 30.349 1.00 29.19 78 GLY C CA 1
ATOM 3721 C C . GLY C 1 78 ? 38.377 15.208 29.860 1.00 29.80 78 GLY C C 1
ATOM 3722 O O . GLY C 1 78 ? 39.369 15.931 30.000 1.00 28.41 78 GLY C O 1
ATOM 3723 N N . TYR C 1 79 ? 38.433 14.009 29.291 1.00 28.07 79 TYR C N 1
ATOM 3724 C CA . TYR C 1 79 ? 39.662 13.463 28.738 1.00 29.90 79 TYR C CA 1
ATOM 3725 C C . TYR C 1 79 ? 39.381 13.290 27.252 1.00 30.60 79 TYR C C 1
ATOM 3726 O O . TYR C 1 79 ? 38.289 12.873 26.880 1.00 30.67 79 TYR C O 1
ATOM 3735 N N . PHE C 1 80 ? 40.354 13.607 26.402 1.00 30.04 80 PHE C N 1
ATOM 3736 C CA . PHE C 1 80 ? 40.139 13.477 24.969 1.00 32.88 80 PHE C CA 1
ATOM 3737 C C . PHE C 1 80 ? 41.283 12.755 24.257 1.00 33.76 80 PHE C C 1
ATOM 3738 O O . PHE C 1 80 ? 42.461 12.959 24.572 1.00 33.57 80 PHE C O 1
ATOM 3746 N N . GLY C 1 81 ? 40.920 11.905 23.298 1.00 33.96 81 GLY C N 1
ATOM 3747 C CA . GLY C 1 81 ? 41.913 11.145 22.561 1.00 34.23 81 GLY C CA 1
ATOM 3748 C C . GLY C 1 81 ? 42.032 11.480 21.086 1.00 34.52 81 GLY C C 1
ATOM 3749 O O . GLY C 1 81 ? 41.510 12.489 20.608 1.00 32.92 81 GLY C O 1
ATOM 3750 N N . SER C 1 82 ? 42.744 10.619 20.365 1.00 35.53 82 SER C N 1
ATOM 3751 C CA . SER C 1 82 ? 42.956 10.793 18.934 1.00 36.20 82 SER C CA 1
ATOM 3752 C C . SER C 1 82 ? 41.625 11.060 18.228 1.00 34.86 82 SER C C 1
ATOM 3753 O O . SER C 1 82 ? 40.615 10.429 18.530 1.00 34.59 82 SER C O 1
ATOM 3756 N N . GLY C 1 83 ? 41.637 12.009 17.301 1.00 34.02 83 GLY C N 1
ATOM 3757 C CA . GLY C 1 83 ? 40.432 12.342 16.560 1.00 34.99 83 GLY C CA 1
ATOM 3758 C C . GLY C 1 83 ? 39.683 13.548 17.091 1.00 33.95 83 GLY C C 1
ATOM 3759 O O . GLY C 1 83 ? 38.865 14.129 16.380 1.00 35.91 83 GLY C O 1
ATOM 3760 N N . GLU C 1 84 ? 39.974 13.939 18.329 1.00 32.23 84 GLU C N 1
ATOM 3761 C CA . GLU C 1 84 ? 39.295 15.071 18.959 1.00 31.71 84 GLU C CA 1
ATOM 3762 C C . GLU C 1 84 ? 39.875 16.433 18.624 1.00 31.07 84 GLU C C 1
ATOM 3763 O O . GLU C 1 84 ? 41.090 16.603 18.523 1.00 27.78 84 GLU C O 1
ATOM 3769 N N . PHE C 1 85 ? 38.986 17.404 18.453 1.00 31.11 85 PHE C N 1
ATOM 3770 C CA . PHE C 1 85 ? 39.379 18.785 18.187 1.00 32.45 85 PHE C CA 1
ATOM 3771 C C . PHE C 1 85 ? 39.344 19.485 19.536 1.00 32.62 85 PHE C C 1
ATOM 3772 O O . PHE C 1 85 ? 38.391 19.319 20.288 1.00 34.59 85 PHE C O 1
ATOM 3780 N N . VAL C 1 86 ? 40.378 20.249 19.855 1.00 32.31 86 VAL C N 1
ATOM 3781 C CA . VAL C 1 86 ? 40.403 20.966 21.121 1.00 31.92 86 VAL C CA 1
ATOM 3782 C C . VAL C 1 86 ? 40.940 22.361 20.870 1.00 32.29 86 VAL C C 1
ATOM 3783 O O . VAL C 1 86 ? 41.622 22.595 19.876 1.00 32.26 86 VAL C O 1
ATOM 3787 N N . GLY C 1 87 ? 40.623 23.283 21.772 1.00 30.88 87 GLY C N 1
ATOM 3788 C CA . GLY C 1 87 ? 41.060 24.650 21.603 1.00 32.19 87 GLY C CA 1
ATOM 3789 C C . GLY C 1 87 ? 40.303 25.211 20.422 1.00 34.71 87 GLY C C 1
ATOM 3790 O O . GLY C 1 87 ? 40.756 26.141 19.749 1.00 35.24 87 GLY C O 1
ATOM 3791 N N . GLU C 1 88 ? 39.131 24.639 20.171 1.00 32.76 88 GLU C N 1
ATOM 3792 C CA . GLU C 1 88 ? 38.315 25.066 19.053 1.00 34.92 88 GLU C CA 1
ATOM 3793 C C . GLU C 1 88 ? 37.318 26.183 19.359 1.00 35.56 88 GLU C C 1
ATOM 3794 O O . GLU C 1 88 ? 36.649 26.666 18.447 1.00 33.77 88 GLU C O 1
ATOM 3800 N N . MET C 1 89 ? 37.225 26.604 20.622 1.00 37.79 89 MET C N 1
ATOM 3801 C CA . MET C 1 89 ? 36.255 27.639 20.997 1.00 40.60 89 MET C CA 1
ATOM 3802 C C . MET C 1 89 ? 36.422 28.958 20.272 1.00 39.90 89 MET C C 1
ATOM 3803 O O . MET C 1 89 ? 35.436 29.556 19.827 1.00 41.19 89 MET C O 1
ATOM 3808 N N . GLY C 1 90 ? 37.667 29.416 20.173 1.00 39.35 90 GLY C N 1
ATOM 3809 C CA . GLY C 1 90 ? 37.945 30.663 19.486 1.00 37.06 90 GLY C CA 1
ATOM 3810 C C . GLY C 1 90 ? 37.408 30.683 18.062 1.00 37.16 90 GLY C C 1
ATOM 3811 O O . GLY C 1 90 ? 37.215 31.756 17.497 1.00 37.36 90 GLY C O 1
ATOM 3812 N N . LEU C 1 91 ? 37.158 29.510 17.481 1.00 36.38 91 LEU C N 1
ATOM 3813 C CA . LEU C 1 91 ? 36.632 29.425 16.113 1.00 39.37 91 LEU C CA 1
ATOM 3814 C C . LEU C 1 91 ? 35.150 29.793 16.034 1.00 39.82 91 LEU C C 1
ATOM 3815 O O . LEU C 1 91 ? 34.612 30.011 14.952 1.00 39.15 91 LEU C O 1
ATOM 3820 N N . PHE C 1 92 ? 34.490 29.855 17.185 1.00 39.71 92 PHE C N 1
ATOM 3821 C CA . PHE C 1 92 ? 33.065 30.170 17.219 1.00 38.96 92 PHE C CA 1
ATOM 3822 C C . PHE C 1 92 ? 32.738 31.419 18.032 1.00 38.65 92 PHE C C 1
ATOM 3823 O O . PHE C 1 92 ? 31.788 32.126 17.720 1.00 41.42 92 PHE C O 1
ATOM 3831 N N . ILE C 1 93 ? 33.525 31.679 19.071 1.00 39.91 93 ILE C N 1
ATOM 3832 C CA . ILE C 1 93 ? 33.322 32.834 19.942 1.00 41.27 93 ILE C CA 1
ATOM 3833 C C . ILE C 1 93 ? 34.541 33.754 19.859 1.00 43.93 93 ILE C C 1
ATOM 3834 O O . ILE C 1 93 ? 35.674 33.307 20.080 1.00 44.09 93 ILE C O 1
ATOM 3839 N N . GLU C 1 94 ? 34.306 35.030 19.553 1.00 47.15 94 GLU C N 1
ATOM 3840 C CA . GLU C 1 94 ? 35.376 36.027 19.434 1.00 51.52 94 GLU C CA 1
ATOM 3841 C C . GLU C 1 94 ? 36.126 36.152 20.759 1.00 52.24 94 GLU C C 1
ATOM 3842 O O . GLU C 1 94 ? 35.593 36.672 21.736 1.00 53.04 94 GLU C O 1
ATOM 3848 N N . SER C 1 95 ? 37.362 35.671 20.793 1.00 53.40 95 SER C N 1
ATOM 3849 C CA . SER C 1 95 ? 38.143 35.732 22.016 1.00 55.66 95 SER C CA 1
ATOM 3850 C C . SER C 1 95 ? 39.635 35.901 21.762 1.00 56.85 95 SER C C 1
ATOM 3851 O O . SER C 1 95 ? 40.179 35.405 20.770 1.00 58.25 95 SER C O 1
ATOM 3854 N N . ASP C 1 96 ? 40.288 36.606 22.678 1.00 57.08 96 ASP C N 1
ATOM 3855 C CA . ASP C 1 96 ? 41.719 36.851 22.588 1.00 56.07 96 ASP C CA 1
ATOM 3856 C C . ASP C 1 96 ? 42.441 35.913 23.551 1.00 54.14 96 ASP C C 1
ATOM 3857 O O . ASP C 1 96 ? 43.634 35.647 23.411 1.00 55.30 96 ASP C O 1
ATOM 3862 N N . THR C 1 97 ? 41.698 35.405 24.526 1.00 51.27 97 THR C N 1
ATOM 3863 C CA . THR C 1 97 ? 42.250 34.494 25.518 1.00 49.30 97 THR C CA 1
ATOM 3864 C C . THR C 1 97 ? 41.600 33.099 25.507 1.00 47.63 97 THR C C 1
ATOM 3865 O O . THR C 1 97 ? 40.514 32.905 24.955 1.00 45.74 97 THR C O 1
ATOM 3869 N N . ARG C 1 98 ? 42.289 32.138 26.122 1.00 45.38 98 ARG C N 1
ATOM 3870 C CA . ARG C 1 98 ? 41.805 30.764 26.243 1.00 43.11 98 ARG C CA 1
ATOM 3871 C C . ARG C 1 98 ? 40.973 30.714 27.521 1.00 43.69 98 ARG C C 1
ATOM 3872 O O . ARG C 1 98 ? 41.305 31.376 28.502 1.00 43.85 98 ARG C O 1
ATOM 3880 N N . GLU C 1 99 ? 39.908 29.921 27.518 1.00 43.50 99 GLU C N 1
ATOM 3881 C CA . GLU C 1 99 ? 39.052 29.832 28.693 1.00 44.76 99 GLU C CA 1
ATOM 3882 C C . GLU C 1 99 ? 39.448 28.744 29.692 1.00 43.10 99 GLU C C 1
ATOM 3883 O O . GLU C 1 99 ? 39.053 28.795 30.852 1.00 45.00 99 GLU C O 1
ATOM 3889 N N . VAL C 1 100 ? 40.230 27.766 29.254 1.00 40.81 100 VAL C N 1
ATOM 3890 C CA . VAL C 1 100 ? 40.640 26.683 30.146 1.00 38.57 100 VAL C CA 1
ATOM 3891 C C . VAL C 1 100 ? 42.072 26.221 29.945 1.00 37.20 100 VAL C C 1
ATOM 3892 O O . VAL C 1 100 ? 42.848 26.846 29.232 1.00 38.23 100 VAL C O 1
ATOM 3896 N N . ILE C 1 101 ? 42.401 25.109 30.593 1.00 35.58 101 ILE C N 1
ATOM 3897 C CA . ILE C 1 101 ? 43.720 24.504 30.504 1.00 32.96 101 ILE C CA 1
ATOM 3898 C C . ILE C 1 101 ? 43.642 23.266 29.607 1.00 32.89 101 ILE C C 1
ATOM 3899 O O . ILE C 1 101 ? 42.716 22.450 29.741 1.00 33.14 101 ILE C O 1
ATOM 3904 N N . LEU C 1 102 ? 44.581 23.152 28.672 1.00 28.56 102 LEU C N 1
ATOM 3905 C CA . LEU C 1 102 ? 44.664 21.982 27.801 1.00 29.15 102 LEU C CA 1
ATOM 3906 C C . LEU C 1 102 ? 45.941 21.313 28.286 1.00 29.15 102 LEU C C 1
ATOM 3907 O O . LEU C 1 102 ? 47.026 21.841 28.082 1.00 28.74 102 LEU C O 1
ATOM 3912 N N . ARG C 1 103 ? 45.794 20.156 28.933 1.00 28.70 103 ARG C N 1
ATOM 3913 C CA . ARG C 1 103 ? 46.911 19.443 29.535 1.00 30.08 103 ARG C CA 1
ATOM 3914 C C . ARG C 1 103 ? 47.070 17.994 29.065 1.00 32.25 103 ARG C C 1
ATOM 3915 O O . ARG C 1 103 ? 46.103 17.231 28.994 1.00 34.86 103 ARG C O 1
ATOM 3923 N N . THR C 1 104 ? 48.301 17.613 28.745 1.00 30.37 104 THR C N 1
ATOM 3924 C CA . THR C 1 104 ? 48.550 16.256 28.281 1.00 32.14 104 THR C CA 1
ATOM 3925 C C . THR C 1 104 ? 48.570 15.263 29.438 1.00 32.32 104 THR C C 1
ATOM 3926 O O . THR C 1 104 ? 49.088 15.554 30.520 1.00 33.90 104 THR C O 1
ATOM 3930 N N . ARG C 1 105 ? 47.976 14.099 29.203 1.00 34.47 105 ARG C N 1
ATOM 3931 C CA . ARG C 1 105 ? 47.908 13.039 30.204 1.00 36.26 105 ARG C CA 1
ATOM 3932 C C . ARG C 1 105 ? 48.953 11.982 29.870 1.00 36.67 105 ARG C C 1
ATOM 3933 O O . ARG C 1 105 ? 49.317 11.155 30.713 1.00 37.48 105 ARG C O 1
ATOM 3941 N N . THR C 1 106 ? 49.415 12.017 28.624 1.00 34.96 106 THR C N 1
ATOM 3942 C CA . THR C 1 106 ? 50.444 11.111 28.130 1.00 35.08 106 THR C CA 1
ATOM 3943 C C . THR C 1 106 ? 51.240 11.904 27.103 1.00 36.28 106 THR C C 1
ATOM 3944 O O . THR C 1 106 ? 50.997 13.096 26.903 1.00 33.90 106 THR C O 1
ATOM 3948 N N . GLN C 1 107 ? 52.195 11.235 26.466 1.00 36.43 107 GLN C N 1
ATOM 3949 C CA . GLN C 1 107 ? 52.993 11.854 25.426 1.00 36.87 107 GLN C CA 1
ATOM 3950 C C . GLN C 1 107 ? 51.994 12.111 24.296 1.00 34.19 107 GLN C C 1
ATOM 3951 O O . GLN C 1 107 ? 51.139 11.275 24.017 1.00 33.61 107 GLN C O 1
ATOM 3957 N N . CYS C 1 108 ? 52.097 13.256 23.638 1.00 32.10 108 CYS C N 1
ATOM 3958 C CA . CYS C 1 108 ? 51.134 13.563 22.594 1.00 34.97 108 CYS C CA 1
ATOM 3959 C C . CYS C 1 108 ? 51.667 14.174 21.324 1.00 36.07 108 CYS C C 1
ATOM 3960 O O . CYS C 1 108 ? 52.718 14.827 21.305 1.00 36.63 108 CYS C O 1
ATOM 3963 N N . GLU C 1 109 ? 50.891 13.964 20.267 1.00 38.02 109 GLU C N 1
ATOM 3964 C CA . GLU C 1 109 ? 51.153 14.536 18.955 1.00 38.15 109 GLU C CA 1
ATOM 3965 C C . GLU C 1 109 ? 49.842 15.242 18.632 1.00 36.05 109 GLU C C 1
ATOM 3966 O O . GLU C 1 109 ? 48.798 14.606 18.505 1.00 35.01 109 GLU C O 1
ATOM 3972 N N . LEU C 1 110 ? 49.901 16.563 18.541 1.00 37.51 110 LEU C N 1
ATOM 3973 C CA . LEU C 1 110 ? 48.732 17.380 18.261 1.00 37.84 110 LEU C CA 1
ATOM 3974 C C . LEU C 1 110 ? 49.027 18.200 17.015 1.00 40.55 110 LEU C C 1
ATOM 3975 O O . LEU C 1 110 ? 50.113 18.754 16.879 1.00 40.83 110 LEU C O 1
ATOM 3980 N N . ALA C 1 111 ? 48.060 18.280 16.111 1.00 42.96 111 ALA C N 1
ATOM 3981 C CA . ALA C 1 111 ? 48.232 19.045 14.885 1.00 46.07 111 ALA C CA 1
ATOM 3982 C C . ALA C 1 111 ? 47.557 20.400 15.054 1.00 47.65 111 ALA C C 1
ATOM 3983 O O . ALA C 1 111 ? 46.367 20.467 15.347 1.00 49.18 111 ALA C O 1
ATOM 3985 N N . GLU C 1 112 ? 48.308 21.481 14.880 1.00 49.72 112 GLU C N 1
ATOM 3986 C CA . GLU C 1 112 ? 47.724 22.805 15.010 1.00 51.84 112 GLU C CA 1
ATOM 3987 C C . GLU C 1 112 ? 47.529 23.483 13.660 1.00 52.35 112 GLU C C 1
ATOM 3988 O O . GLU C 1 112 ? 48.216 23.170 12.685 1.00 52.25 112 GLU C O 1
ATOM 3994 N N . ILE C 1 113 ? 46.565 24.399 13.616 1.00 52.88 113 ILE C N 1
ATOM 3995 C CA . ILE C 1 113 ? 46.242 25.161 12.415 1.00 52.44 113 ILE C CA 1
ATOM 3996 C C . ILE C 1 113 ? 45.513 26.414 12.872 1.00 52.43 113 ILE C C 1
ATOM 3997 O O . ILE C 1 113 ? 44.686 26.365 13.785 1.00 51.25 113 ILE C O 1
ATOM 4002 N N . SER C 1 114 ? 45.833 27.535 12.239 1.00 52.88 114 SER C N 1
ATOM 4003 C CA . SER C 1 114 ? 45.240 28.818 12.592 1.00 53.30 114 SER C CA 1
ATOM 4004 C C . SER C 1 114 ? 43.746 28.912 12.301 1.00 52.97 114 SER C C 1
ATOM 4005 O O . SER C 1 114 ? 43.233 28.250 11.405 1.00 52.31 114 SER C O 1
ATOM 4008 N N . TYR C 1 115 ? 43.052 29.734 13.084 1.00 54.73 115 TYR C N 1
ATOM 4009 C CA . TYR C 1 115 ? 41.618 29.946 12.900 1.00 55.49 115 TYR C CA 1
ATOM 4010 C C . TYR C 1 115 ? 41.415 30.636 11.547 1.00 57.49 115 TYR C C 1
ATOM 4011 O O . TYR C 1 115 ? 40.592 30.214 10.725 1.00 57.14 115 TYR C O 1
ATOM 4020 N N . GLU C 1 116 ? 42.176 31.705 11.334 1.00 58.83 116 GLU C N 1
ATOM 4021 C CA . GLU C 1 116 ? 42.116 32.460 10.091 1.00 61.58 116 GLU C CA 1
ATOM 4022 C C . GLU C 1 116 ? 42.497 31.553 8.933 1.00 61.42 116 GLU C C 1
ATOM 4023 O O . GLU C 1 116 ? 41.796 31.486 7.923 1.00 62.43 116 GLU C O 1
ATOM 4029 N N . ARG C 1 117 ? 43.616 30.857 9.089 1.00 60.73 117 ARG C N 1
ATOM 4030 C CA . ARG C 1 117 ? 44.091 29.934 8.069 1.00 59.95 117 ARG C CA 1
ATOM 4031 C C . ARG C 1 117 ? 43.020 28.893 7.753 1.00 58.94 117 ARG C C 1
ATOM 4032 O O . ARG C 1 117 ? 42.710 28.632 6.592 1.00 59.91 117 ARG C O 1
ATOM 4040 N N . LEU C 1 118 ? 42.456 28.290 8.792 1.00 58.91 118 LEU C N 1
ATOM 4041 C CA . LEU C 1 118 ? 41.425 27.286 8.590 1.00 57.98 118 LEU C CA 1
ATOM 4042 C C . LEU C 1 118 ? 40.238 27.905 7.871 1.00 57.57 118 LEU C C 1
ATOM 4043 O O . LEU C 1 118 ? 39.425 27.200 7.280 1.00 57.13 118 LEU C O 1
ATOM 4048 N N . GLN C 1 119 ? 40.133 29.227 7.919 1.00 58.58 119 GLN C N 1
ATOM 4049 C CA . GLN C 1 119 ? 39.021 29.884 7.249 1.00 59.56 119 GLN C CA 1
ATOM 4050 C C . GLN C 1 119 ? 39.416 30.277 5.829 1.00 59.82 119 GLN C C 1
ATOM 4051 O O . GLN C 1 119 ? 38.623 30.130 4.899 1.00 60.14 119 GLN C O 1
ATOM 4057 N N . GLN C 1 120 ? 40.647 30.752 5.654 1.00 60.41 120 GLN C N 1
ATOM 4058 C CA . GLN C 1 120 ? 41.128 31.118 4.324 1.00 61.40 120 GLN C CA 1
ATOM 4059 C C . GLN C 1 120 ? 41.053 29.844 3.477 1.00 61.52 120 GLN C C 1
ATOM 4060 O O . GLN C 1 120 ? 41.019 29.893 2.246 1.00 61.37 120 GLN C O 1
ATOM 4066 N N . LEU C 1 121 ? 41.039 28.700 4.157 1.00 61.52 121 LEU C N 1
ATOM 4067 C CA . LEU C 1 121 ? 40.948 27.411 3.486 1.00 60.81 121 LEU C CA 1
ATOM 4068 C C . LEU C 1 121 ? 39.489 26.993 3.367 1.00 61.67 121 LEU C C 1
ATOM 4069 O O . LEU C 1 121 ? 39.086 26.420 2.360 1.00 62.56 121 LEU C O 1
ATOM 4074 N N . PHE C 1 122 ? 38.700 27.283 4.400 1.00 62.65 122 PHE C N 1
ATOM 4075 C CA . PHE C 1 122 ? 37.280 26.944 4.402 1.00 63.38 122 PHE C CA 1
ATOM 4076 C C . PHE C 1 122 ? 36.529 27.615 3.265 1.00 64.15 122 PHE C C 1
ATOM 4077 O O . PHE C 1 122 ? 35.559 27.064 2.742 1.00 65.93 122 PHE C O 1
ATOM 4085 N N . GLN C 1 123 ? 36.959 28.815 2.894 1.00 63.69 123 GLN C N 1
ATOM 4086 C CA . GLN C 1 123 ? 36.301 29.536 1.812 1.00 64.81 123 GLN C CA 1
ATOM 4087 C C . GLN C 1 123 ? 36.445 28.779 0.488 1.00 64.89 123 GLN C C 1
ATOM 4088 O O . GLN C 1 123 ? 35.490 28.684 -0.288 1.00 64.27 123 GLN C O 1
ATOM 4094 N N . THR C 1 124 ? 37.633 28.224 0.246 1.00 64.67 124 THR C N 1
ATOM 4095 C CA . THR C 1 124 ? 37.894 27.499 -0.993 1.00 64.40 124 THR C CA 1
ATOM 4096 C C . THR C 1 124 ? 38.550 26.121 -0.858 1.00 64.94 124 THR C C 1
ATOM 4097 O O . THR C 1 124 ? 37.881 25.091 -0.955 1.00 66.26 124 THR C O 1
ATOM 4101 N N . SER C 1 125 ? 39.861 26.114 -0.644 1.00 64.31 125 SER C N 1
ATOM 4102 C CA . SER C 1 125 ? 40.642 24.882 -0.544 1.00 64.14 125 SER C CA 1
ATOM 4103 C C . SER C 1 125 ? 39.963 23.663 0.085 1.00 63.40 125 SER C C 1
ATOM 4104 O O . SER C 1 125 ? 40.135 22.538 -0.394 1.00 63.63 125 SER C O 1
ATOM 4107 N N . LEU C 1 126 ? 39.202 23.878 1.153 1.00 62.93 126 LEU C N 1
ATOM 4108 C CA . LEU C 1 126 ? 38.520 22.782 1.840 1.00 62.59 126 LEU C CA 1
ATOM 4109 C C . LEU C 1 126 ? 37.016 23.034 1.941 1.00 61.97 126 LEU C C 1
ATOM 4110 O O . LEU C 1 126 ? 36.333 22.442 2.779 1.00 61.27 126 LEU C O 1
ATOM 4115 N N . SER C 1 127 ? 36.514 23.909 1.072 1.00 62.26 127 SER C N 1
ATOM 4116 C CA . SER C 1 127 ? 35.100 24.282 1.034 1.00 61.34 127 SER C CA 1
ATOM 4117 C C . SER C 1 127 ? 34.143 23.087 0.969 1.00 60.43 127 SER C C 1
ATOM 4118 O O . SER C 1 127 ? 33.071 23.119 1.571 1.00 59.75 127 SER C O 1
ATOM 4121 N N . PRO C 1 128 ? 34.506 22.027 0.221 1.00 60.12 128 PRO C N 1
ATOM 4122 C CA . PRO C 1 128 ? 33.617 20.860 0.140 1.00 59.08 128 PRO C CA 1
ATOM 4123 C C . PRO C 1 128 ? 33.650 20.086 1.458 1.00 57.90 128 PRO C C 1
ATOM 4124 O O . PRO C 1 128 ? 32.746 19.304 1.759 1.00 58.31 128 PRO C O 1
ATOM 4128 N N . ASP C 1 129 ? 34.710 20.312 2.231 1.00 55.15 129 ASP C N 1
ATOM 4129 C CA . ASP C 1 129 ? 34.892 19.654 3.521 1.00 53.33 129 ASP C CA 1
ATOM 4130 C C . ASP C 1 129 ? 34.270 20.470 4.651 1.00 52.21 129 ASP C C 1
ATOM 4131 O O . ASP C 1 129 ? 34.092 19.967 5.758 1.00 53.35 129 ASP C O 1
ATOM 4136 N N . ALA C 1 130 ? 33.956 21.731 4.371 1.00 50.30 130 ALA C N 1
ATOM 4137 C CA . ALA C 1 130 ? 33.371 22.612 5.372 1.00 49.07 130 ALA C CA 1
ATOM 4138 C C . ALA C 1 130 ? 32.250 21.922 6.133 1.00 48.92 130 ALA C C 1
ATOM 4139 O O . ALA C 1 130 ? 32.269 21.877 7.361 1.00 49.91 130 ALA C O 1
ATOM 4141 N N . PRO C 1 131 ? 31.257 21.370 5.413 1.00 48.38 131 PRO C N 1
ATOM 4142 C CA . PRO C 1 131 ? 30.134 20.685 6.063 1.00 47.57 131 PRO C CA 1
ATOM 4143 C C . PRO C 1 131 ? 30.543 19.485 6.925 1.00 46.07 131 PRO C C 1
ATOM 4144 O O . PRO C 1 131 ? 29.964 19.248 7.982 1.00 44.35 131 PRO C O 1
ATOM 4148 N N . ARG C 1 132 ? 31.534 18.730 6.459 1.00 44.83 132 ARG C N 1
ATOM 4149 C CA . ARG C 1 132 ? 32.003 17.540 7.165 1.00 43.97 132 ARG C CA 1
ATOM 4150 C C . ARG C 1 132 ? 32.678 17.892 8.487 1.00 41.46 132 ARG C C 1
ATOM 4151 O O . ARG C 1 132 ? 32.369 17.317 9.525 1.00 40.29 132 ARG C O 1
ATOM 4159 N N . ILE C 1 133 ? 33.602 18.842 8.432 1.00 38.61 133 ILE C N 1
ATOM 4160 C CA . ILE C 1 133 ? 34.332 19.284 9.610 1.00 37.71 133 ILE C CA 1
ATOM 4161 C C . ILE C 1 133 ? 33.401 20.019 10.584 1.00 37.25 133 ILE C C 1
ATOM 4162 O O . ILE C 1 133 ? 33.431 19.778 11.791 1.00 37.29 133 ILE C O 1
ATOM 4167 N N . LEU C 1 134 ? 32.570 20.913 10.066 1.00 34.17 134 LEU C N 1
ATOM 4168 C CA . LEU C 1 134 ? 31.653 21.634 10.935 1.00 34.49 134 LEU C CA 1
ATOM 4169 C C . LEU C 1 134 ? 30.751 20.651 11.688 1.00 33.66 134 LEU C C 1
ATOM 4170 O O . LEU C 1 134 ? 30.498 20.827 12.873 1.00 30.40 134 LEU C O 1
ATOM 4175 N N . TYR C 1 135 ? 30.299 19.602 11.002 1.00 34.58 135 TYR C N 1
ATOM 4176 C CA . TYR C 1 135 ? 29.447 18.589 11.620 1.00 36.14 135 TYR C CA 1
ATOM 4177 C C . TYR C 1 135 ? 30.211 17.767 12.662 1.00 37.39 135 TYR C C 1
ATOM 4178 O O . TYR C 1 135 ? 29.693 17.489 13.745 1.00 39.92 135 TYR C O 1
ATOM 4187 N N . ALA C 1 136 ? 31.442 17.383 12.334 1.00 36.35 136 ALA C N 1
ATOM 4188 C CA . ALA C 1 136 ? 32.252 16.592 13.253 1.00 36.39 136 ALA C CA 1
ATOM 4189 C C . ALA C 1 136 ? 32.512 17.371 14.541 1.00 35.09 136 ALA C C 1
ATOM 4190 O O . ALA C 1 136 ? 32.396 16.813 15.634 1.00 37.18 136 ALA C O 1
ATOM 4192 N N . ILE C 1 137 ? 32.869 18.651 14.413 1.00 32.20 137 ILE C N 1
ATOM 4193 C CA . ILE C 1 137 ? 33.125 19.480 15.586 1.00 29.88 137 ILE C CA 1
ATOM 4194 C C . ILE C 1 137 ? 31.816 19.619 16.347 1.00 29.44 137 ILE C C 1
ATOM 4195 O O . ILE C 1 137 ? 31.797 19.651 17.583 1.00 30.47 137 ILE C O 1
ATOM 4200 N N . GLY C 1 138 ? 30.718 19.675 15.598 1.00 27.67 138 GLY C N 1
ATOM 4201 C CA . GLY C 1 138 ? 29.404 19.748 16.216 1.00 27.14 138 GLY C CA 1
ATOM 4202 C C . GLY C 1 138 ? 29.178 18.524 17.101 1.00 27.74 138 GLY C C 1
ATOM 4203 O O . GLY C 1 138 ? 28.709 18.645 18.239 1.00 28.13 138 GLY C O 1
ATOM 4204 N N . VAL C 1 139 ? 29.504 17.342 16.579 1.00 26.81 139 VAL C N 1
ATOM 4205 C CA . VAL C 1 139 ? 29.350 16.104 17.337 1.00 25.55 139 VAL C CA 1
ATOM 4206 C C . VAL C 1 139 ? 30.123 16.209 18.647 1.00 27.49 139 VAL C C 1
ATOM 4207 O O . VAL C 1 139 ? 29.597 15.939 19.736 1.00 29.32 139 VAL C O 1
ATOM 4211 N N . GLN C 1 140 ? 31.385 16.604 18.531 1.00 27.15 140 GLN C N 1
ATOM 4212 C CA . GLN C 1 140 ? 32.240 16.730 19.694 1.00 27.65 140 GLN C CA 1
ATOM 4213 C C . GLN C 1 140 ? 31.708 17.767 20.679 1.00 27.83 140 GLN C C 1
ATOM 4214 O O . GLN C 1 140 ? 31.627 17.483 21.880 1.00 29.46 140 GLN C O 1
ATOM 4220 N N . LEU C 1 141 ? 31.335 18.951 20.195 1.00 24.75 141 LEU C N 1
ATOM 4221 C CA . LEU C 1 141 ? 30.794 19.970 21.099 1.00 23.62 141 LEU C CA 1
ATOM 4222 C C . LEU C 1 141 ? 29.584 19.395 21.836 1.00 22.83 141 LEU C C 1
ATOM 4223 O O . LEU C 1 141 ? 29.469 19.513 23.044 1.00 20.84 141 LEU C O 1
ATOM 4228 N N . SER C 1 142 ? 28.695 18.748 21.098 1.00 24.63 142 SER C N 1
ATOM 4229 C CA . SER C 1 142 ? 27.500 18.160 21.697 1.00 23.99 142 SER C CA 1
ATOM 4230 C C . SER C 1 142 ? 27.824 17.190 22.834 1.00 25.02 142 SER C C 1
ATOM 4231 O O . SER C 1 142 ? 27.211 17.262 23.903 1.00 25.81 142 SER C O 1
ATOM 4234 N N . LYS C 1 143 ? 28.782 16.293 22.609 1.00 26.27 143 LYS C N 1
ATOM 4235 C CA . LYS C 1 143 ? 29.167 15.323 23.631 1.00 28.65 143 LYS C CA 1
ATOM 4236 C C . LYS C 1 143 ? 29.699 16.003 24.877 1.00 26.52 143 LYS C C 1
ATOM 4237 O O . LYS C 1 143 ? 29.299 15.674 25.995 1.00 26.57 143 LYS C O 1
ATOM 4243 N N . ARG C 1 144 ? 30.620 16.936 24.685 1.00 23.33 144 ARG C N 1
ATOM 4244 C CA . ARG C 1 144 ? 31.179 17.652 25.815 1.00 23.79 144 ARG C CA 1
ATOM 4245 C C . ARG C 1 144 ? 30.069 18.393 26.554 1.00 23.21 144 ARG C C 1
ATOM 4246 O O . ARG C 1 144 ? 30.049 18.405 27.783 1.00 22.55 144 ARG C O 1
ATOM 4254 N N . LEU C 1 145 ? 29.139 18.990 25.812 1.00 22.61 145 LEU C N 1
ATOM 4255 C CA . LEU C 1 145 ? 28.046 19.719 26.445 1.00 26.53 145 LEU C CA 1
ATOM 4256 C C . LEU C 1 145 ? 27.229 18.723 27.262 1.00 28.45 145 LEU C C 1
ATOM 4257 O O . LEU C 1 145 ? 26.906 18.973 28.419 1.00 32.59 145 LEU C O 1
ATOM 4262 N N . LEU C 1 146 ? 26.902 17.586 26.661 1.00 29.54 146 LEU C N 1
ATOM 4263 C CA . LEU C 1 146 ? 26.142 16.572 27.377 1.00 27.80 146 LEU C CA 1
ATOM 4264 C C . LEU C 1 146 ? 26.910 16.157 28.642 1.00 26.55 146 LEU C C 1
ATOM 4265 O O . LEU C 1 146 ? 26.349 16.156 29.730 1.00 25.12 146 LEU C O 1
ATOM 4270 N N . ASP C 1 147 ? 28.200 15.857 28.513 1.00 24.81 147 ASP C N 1
ATOM 4271 C CA . ASP C 1 147 ? 28.976 15.427 29.683 1.00 26.31 147 ASP C CA 1
ATOM 4272 C C . ASP C 1 147 ? 29.126 16.493 30.761 1.00 26.65 147 ASP C C 1
ATOM 4273 O O . ASP C 1 147 ? 29.077 16.197 31.955 1.00 24.61 147 ASP C O 1
ATOM 4278 N N . THR C 1 148 ? 29.277 17.739 30.335 1.00 25.19 148 THR C N 1
ATOM 4279 C CA . THR C 1 148 ? 29.439 18.828 31.278 1.00 21.65 148 THR C CA 1
ATOM 4280 C C . THR C 1 148 ? 28.113 19.151 31.967 1.00 23.54 148 THR C C 1
ATOM 4281 O O . THR C 1 148 ? 28.095 19.528 33.137 1.00 21.39 148 THR C O 1
ATOM 4285 N N . THR C 1 149 ? 27.003 18.978 31.252 1.00 24.39 149 THR C N 1
ATOM 4286 C CA . THR C 1 149 ? 25.690 19.209 31.851 1.00 23.87 149 THR C CA 1
ATOM 4287 C C . THR C 1 149 ? 25.484 18.178 32.969 1.00 26.68 149 THR C C 1
ATOM 4288 O O . THR C 1 149 ? 25.162 18.523 34.109 1.00 25.35 149 THR C O 1
ATOM 4292 N N . ARG C 1 150 ? 25.681 16.907 32.637 1.00 26.63 150 ARG C N 1
ATOM 4293 C CA . ARG C 1 150 ? 25.521 15.863 33.636 1.00 27.29 150 ARG C CA 1
ATOM 4294 C C . ARG C 1 150 ? 26.485 16.119 34.792 1.00 27.72 150 ARG C C 1
ATOM 4295 O O . ARG C 1 150 ? 26.154 15.852 35.951 1.00 29.23 150 ARG C O 1
ATOM 4303 N N . LYS C 1 151 ? 27.662 16.659 34.482 1.00 26.04 151 LYS C N 1
ATOM 4304 C CA . LYS C 1 151 ? 28.642 16.941 35.519 1.00 27.36 151 LYS C CA 1
ATOM 4305 C C . LYS C 1 151 ? 28.131 18.041 36.442 1.00 28.34 151 LYS C C 1
ATOM 4306 O O . LYS C 1 151 ? 28.279 17.955 37.660 1.00 31.86 151 LYS C O 1
ATOM 4312 N N . ALA C 1 152 ? 27.537 19.077 35.859 1.00 27.90 152 ALA C N 1
ATOM 4313 C CA . ALA C 1 152 ? 26.977 20.177 36.641 1.00 28.78 152 ALA C CA 1
ATOM 4314 C C . ALA C 1 152 ? 25.895 19.646 37.597 1.00 29.85 152 ALA C C 1
ATOM 4315 O O . ALA C 1 152 ? 25.817 20.046 38.753 1.00 30.81 152 ALA C O 1
ATOM 4317 N N . SER C 1 153 ? 25.054 18.744 37.108 1.00 30.85 153 SER C N 1
ATOM 4318 C CA . SER C 1 153 ? 23.998 18.175 37.948 1.00 31.22 153 SER C CA 1
ATOM 4319 C C . SER C 1 153 ? 24.566 17.455 39.162 1.00 30.17 153 SER C C 1
ATOM 4320 O O . SER C 1 153 ? 24.114 17.672 40.278 1.00 31.34 153 SER C O 1
ATOM 4323 N N . ARG C 1 154 ? 25.565 16.606 38.942 1.00 28.91 154 ARG C N 1
ATOM 4324 C CA . ARG C 1 154 ? 26.182 15.866 40.040 1.00 29.14 154 ARG C CA 1
ATOM 4325 C C . ARG C 1 154 ? 26.848 16.781 41.059 1.00 29.39 154 ARG C C 1
ATOM 4326 O O . ARG C 1 154 ? 26.802 16.525 42.262 1.00 28.85 154 ARG C O 1
ATOM 4334 N N . LEU C 1 155 ? 27.468 17.854 40.579 1.00 27.60 155 LEU C N 1
ATOM 4335 C CA . LEU C 1 155 ? 28.143 18.785 41.475 1.00 27.22 155 LEU C CA 1
ATOM 4336 C C . LEU C 1 155 ? 27.125 19.620 42.234 1.00 28.30 155 LEU C C 1
ATOM 4337 O O . LEU C 1 155 ? 27.363 20.036 43.370 1.00 28.67 155 LEU C O 1
ATOM 4342 N N . ALA C 1 156 ? 25.981 19.862 41.607 1.00 29.23 156 ALA C N 1
ATOM 4343 C CA . ALA C 1 156 ? 24.948 20.664 42.250 1.00 32.86 156 ALA C CA 1
ATOM 4344 C C . ALA C 1 156 ? 24.208 19.913 43.341 1.00 33.81 156 ALA C C 1
ATOM 4345 O O . ALA C 1 156 ? 23.962 20.453 44.418 1.00 36.57 156 ALA C O 1
ATOM 4347 N N . PHE C 1 157 ? 23.874 18.658 43.072 1.00 36.25 157 PHE C N 1
ATOM 4348 C CA . PHE C 1 157 ? 23.092 17.879 44.017 1.00 38.59 157 PHE C CA 1
ATOM 4349 C C . PHE C 1 157 ? 23.766 16.727 44.775 1.00 41.70 157 PHE C C 1
ATOM 4350 O O . PHE C 1 157 ? 23.553 16.577 45.975 1.00 43.23 157 PHE C O 1
ATOM 4358 N N . LEU C 1 158 ? 24.577 15.919 44.100 1.00 43.06 158 LEU C N 1
ATOM 4359 C CA . LEU C 1 158 ? 25.233 14.800 44.772 1.00 44.65 158 LEU C CA 1
ATOM 4360 C C . LEU C 1 158 ? 26.379 15.236 45.673 1.00 45.85 158 LEU C C 1
ATOM 4361 O O . LEU C 1 158 ? 27.108 16.172 45.358 1.00 46.29 158 LEU C O 1
ATOM 4366 N N . ASP C 1 159 ? 26.538 14.551 46.797 1.00 47.53 159 ASP C N 1
ATOM 4367 C CA . ASP C 1 159 ? 27.623 14.867 47.720 1.00 49.91 159 ASP C CA 1
ATOM 4368 C C . ASP C 1 159 ? 28.934 14.226 47.239 1.00 49.51 159 ASP C C 1
ATOM 4369 O O . ASP C 1 159 ? 28.927 13.356 46.359 1.00 48.53 159 ASP C O 1
ATOM 4374 N N . VAL C 1 160 ? 30.051 14.667 47.815 1.00 49.25 160 VAL C N 1
ATOM 4375 C CA . VAL C 1 160 ? 31.382 14.168 47.450 1.00 49.00 160 VAL C CA 1
ATOM 4376 C C . VAL C 1 160 ? 31.495 12.643 47.323 1.00 48.45 160 VAL C C 1
ATOM 4377 O O . VAL C 1 160 ? 31.931 12.129 46.293 1.00 46.56 160 VAL C O 1
ATOM 4381 N N . THR C 1 161 ? 31.106 11.922 48.371 1.00 48.91 161 THR C N 1
ATOM 4382 C CA . THR C 1 161 ? 31.190 10.467 48.357 1.00 48.41 161 THR C CA 1
ATOM 4383 C C . THR C 1 161 ? 30.485 9.867 47.147 1.00 48.08 161 THR C C 1
ATOM 4384 O O . THR C 1 161 ? 31.102 9.142 46.367 1.00 48.24 161 THR C O 1
ATOM 4388 N N . ASP C 1 162 ? 29.199 10.163 46.987 1.00 48.10 162 ASP C N 1
ATOM 4389 C CA . ASP C 1 162 ? 28.446 9.627 45.858 1.00 49.95 162 ASP C CA 1
ATOM 4390 C C . ASP C 1 162 ? 29.149 9.952 44.561 1.00 49.27 162 ASP C C 1
ATOM 4391 O O . ASP C 1 162 ? 29.183 9.137 43.642 1.00 49.65 162 ASP C O 1
ATOM 4396 N N . ARG C 1 163 ? 29.703 11.159 44.487 1.00 49.08 163 ARG C N 1
ATOM 4397 C CA . ARG C 1 163 ? 30.393 11.594 43.286 1.00 47.59 163 ARG C CA 1
ATOM 4398 C C . ARG C 1 163 ? 31.617 10.762 43.016 1.00 47.24 163 ARG C C 1
ATOM 4399 O O . ARG C 1 163 ? 31.818 10.304 41.895 1.00 47.13 163 ARG C O 1
ATOM 4407 N N . ILE C 1 164 ? 32.436 10.558 44.040 1.00 48.66 164 ILE C N 1
ATOM 4408 C CA . ILE C 1 164 ? 33.648 9.764 43.869 1.00 50.25 164 ILE C CA 1
ATOM 4409 C C . ILE C 1 164 ? 33.360 8.346 43.372 1.00 50.43 164 ILE C C 1
ATOM 4410 O O . ILE C 1 164 ? 34.177 7.757 42.670 1.00 50.64 164 ILE C O 1
ATOM 4415 N N . VAL C 1 165 ? 32.197 7.802 43.716 1.00 51.32 165 VAL C N 1
ATOM 4416 C CA . VAL C 1 165 ? 31.859 6.453 43.271 1.00 52.49 165 VAL C CA 1
ATOM 4417 C C . VAL C 1 165 ? 31.588 6.406 41.766 1.00 53.76 165 VAL C C 1
ATOM 4418 O O . VAL C 1 165 ? 32.197 5.614 41.040 1.00 53.74 165 VAL C O 1
ATOM 4422 N N . ARG C 1 166 ? 30.667 7.252 41.308 1.00 54.39 166 ARG C N 1
ATOM 4423 C CA . ARG C 1 166 ? 30.306 7.322 39.894 1.00 55.98 166 ARG C CA 1
ATOM 4424 C C . ARG C 1 166 ? 31.551 7.490 39.024 1.00 58.10 166 ARG C C 1
ATOM 4425 O O . ARG C 1 166 ? 31.678 6.866 37.968 1.00 58.93 166 ARG C O 1
ATOM 4433 N N . THR C 1 167 ? 32.463 8.353 39.462 1.00 57.82 167 THR C N 1
ATOM 4434 C CA . THR C 1 167 ? 33.683 8.599 38.712 1.00 57.73 167 THR C CA 1
ATOM 4435 C C . THR C 1 167 ? 34.591 7.369 38.702 1.00 58.22 167 THR C C 1
ATOM 4436 O O . THR C 1 167 ? 35.293 7.128 37.721 1.00 58.65 167 THR C O 1
ATOM 4440 N N . LEU C 1 168 ? 34.575 6.590 39.783 1.00 58.73 168 LEU C N 1
ATOM 4441 C CA . LEU C 1 168 ? 35.413 5.394 39.857 1.00 59.05 168 LEU C CA 1
ATOM 4442 C C . LEU C 1 168 ? 34.970 4.299 38.874 1.00 59.86 168 LEU C C 1
ATOM 4443 O O . LEU C 1 168 ? 35.791 3.499 38.416 1.00 59.47 168 LEU C O 1
ATOM 4448 N N . HIS C 1 169 ? 33.680 4.273 38.541 1.00 61.14 169 HIS C N 1
ATOM 4449 C CA . HIS C 1 169 ? 33.158 3.280 37.607 1.00 61.46 169 HIS C CA 1
ATOM 4450 C C . HIS C 1 169 ? 33.349 3.694 36.149 1.00 61.93 169 HIS C C 1
ATOM 4451 O O . HIS C 1 169 ? 33.401 2.840 35.262 1.00 61.79 169 HIS C O 1
ATOM 4458 N N . ASP C 1 170 ? 33.444 5.000 35.901 1.00 63.07 170 ASP C N 1
ATOM 4459 C CA . ASP C 1 170 ? 33.649 5.498 34.540 1.00 63.24 170 ASP C CA 1
ATOM 4460 C C . ASP C 1 170 ? 35.125 5.427 34.136 1.00 63.31 170 ASP C C 1
ATOM 4461 O O . ASP C 1 170 ? 35.482 5.693 32.983 1.00 63.63 170 ASP C O 1
ATOM 4466 N N . LEU C 1 171 ? 35.976 5.071 35.094 1.00 62.55 171 LEU C N 1
ATOM 4467 C CA . LEU C 1 171 ? 37.404 4.928 34.839 1.00 61.67 171 LEU C CA 1
ATOM 4468 C C . LEU C 1 171 ? 37.721 3.432 34.791 1.00 62.01 171 LEU C C 1
ATOM 4469 O O . LEU C 1 171 ? 38.841 3.032 34.474 1.00 61.54 171 LEU C O 1
ATOM 4474 N N . SER C 1 172 ? 36.721 2.613 35.112 1.00 62.70 172 SER C N 1
ATOM 4475 C CA . SER C 1 172 ? 36.873 1.161 35.101 1.00 63.21 172 SER C CA 1
ATOM 4476 C C . SER C 1 172 ? 36.455 0.572 33.753 1.00 64.41 172 SER C C 1
ATOM 4477 O O . SER C 1 172 ? 36.791 -0.570 33.432 1.00 65.57 172 SER C O 1
ATOM 4480 N N . LYS C 1 173 ? 35.723 1.357 32.966 1.00 64.85 173 LYS C N 1
ATOM 4481 C CA . LYS C 1 173 ? 35.266 0.920 31.650 1.00 65.07 173 LYS C CA 1
ATOM 4482 C C . LYS C 1 173 ? 35.475 2.037 30.628 1.00 65.63 173 LYS C C 1
ATOM 4483 O O . LYS C 1 173 ? 34.544 2.437 29.921 1.00 65.10 173 LYS C O 1
ATOM 4485 N N . GLU C 1 174 ? 36.703 2.543 30.564 1.00 65.81 174 GLU C N 1
ATOM 4486 C CA . GLU C 1 174 ? 37.047 3.614 29.636 1.00 66.82 174 GLU C CA 1
ATOM 4487 C C . GLU C 1 174 ? 37.961 3.056 28.548 1.00 67.99 174 GLU C C 1
ATOM 4488 O O . GLU C 1 174 ? 38.435 1.920 28.651 1.00 68.13 174 GLU C O 1
ATOM 4490 N N . PRO C 1 175 ? 38.214 3.842 27.484 1.00 68.86 175 PRO C N 1
ATOM 4491 C CA . PRO C 1 175 ? 39.084 3.392 26.390 1.00 69.16 175 PRO C CA 1
ATOM 4492 C C . PRO C 1 175 ? 40.468 2.978 26.893 1.00 69.98 175 PRO C C 1
ATOM 4493 O O . PRO C 1 175 ? 41.242 2.344 26.173 1.00 70.09 175 PRO C O 1
ATOM 4497 N N . GLU C 1 176 ? 40.770 3.343 28.136 1.00 70.54 176 GLU C N 1
ATOM 4498 C CA . GLU C 1 176 ? 42.050 3.009 28.746 1.00 71.13 176 GLU C CA 1
ATOM 4499 C C . GLU C 1 176 ? 42.149 1.496 28.952 1.00 71.96 176 GLU C C 1
ATOM 4500 O O . GLU C 1 176 ? 43.207 0.975 29.322 1.00 72.23 176 GLU C O 1
ATOM 4502 N N . ALA C 1 177 ? 41.035 0.804 28.717 1.00 71.90 177 ALA C N 1
ATOM 4503 C CA . ALA C 1 177 ? 40.960 -0.649 28.856 1.00 72.14 177 ALA C CA 1
ATOM 4504 C C . ALA C 1 177 ? 41.339 -1.139 30.254 1.00 71.74 177 ALA C C 1
ATOM 4505 O O . ALA C 1 177 ? 41.710 -0.346 31.120 1.00 72.05 177 ALA C O 1
ATOM 4507 N N . MET C 1 178 ? 41.236 -2.453 30.455 1.00 71.57 178 MET C N 1
ATOM 4508 C CA . MET C 1 178 ? 41.560 -3.101 31.728 1.00 71.57 178 MET C CA 1
ATOM 4509 C C . MET C 1 178 ? 41.174 -4.589 31.741 1.00 71.43 178 MET C C 1
ATOM 4510 O O . MET C 1 178 ? 40.939 -5.198 30.689 1.00 71.33 178 MET C O 1
ATOM 4515 N N . SER C 1 179 ? 41.130 -5.162 32.944 1.00 70.52 179 SER C N 1
ATOM 4516 C CA . SER C 1 179 ? 40.757 -6.564 33.170 1.00 69.09 179 SER C CA 1
ATOM 4517 C C . SER C 1 179 ? 41.078 -6.906 34.626 1.00 68.57 179 SER C C 1
ATOM 4518 O O . SER C 1 179 ? 40.207 -6.816 35.492 1.00 67.78 179 SER C O 1
ATOM 4521 N N . HIS C 1 180 ? 42.329 -7.293 34.879 1.00 69.09 180 HIS C N 1
ATOM 4522 C CA . HIS C 1 180 ? 42.814 -7.618 36.225 1.00 68.88 180 HIS C CA 1
ATOM 4523 C C . HIS C 1 180 ? 41.818 -8.424 37.071 1.00 69.61 180 HIS C C 1
ATOM 4524 O O . HIS C 1 180 ? 40.882 -7.863 37.643 1.00 70.33 180 HIS C O 1
ATOM 4531 N N . PRO C 1 181 ? 42.015 -9.755 37.166 1.00 69.86 181 PRO C N 1
ATOM 4532 C CA . PRO C 1 181 ? 41.143 -10.651 37.943 1.00 69.75 181 PRO C CA 1
ATOM 4533 C C . PRO C 1 181 ? 40.974 -10.274 39.425 1.00 70.00 181 PRO C C 1
ATOM 4534 O O . PRO C 1 181 ? 40.170 -10.879 40.144 1.00 70.26 181 PRO C O 1
ATOM 4538 N N . GLN C 1 182 ? 41.734 -9.282 39.878 1.00 69.60 182 GLN C N 1
ATOM 4539 C CA . GLN C 1 182 ? 41.667 -8.837 41.268 1.00 69.76 182 GLN C CA 1
ATOM 4540 C C . GLN C 1 182 ? 40.687 -7.670 41.400 1.00 70.14 182 GLN C C 1
ATOM 4541 O O . GLN C 1 182 ? 40.200 -7.371 42.492 1.00 70.38 182 GLN C O 1
ATOM 4547 N N . GLY C 1 183 ? 40.396 -7.022 40.275 1.00 70.47 183 GLY C N 1
ATOM 4548 C CA . GLY C 1 183 ? 39.478 -5.895 40.274 1.00 70.20 183 GLY C CA 1
ATOM 4549 C C . GLY C 1 183 ? 39.390 -5.239 38.909 1.00 70.16 183 GLY C C 1
ATOM 4550 O O . GLY C 1 183 ? 38.876 -5.838 37.956 1.00 70.90 183 GLY C O 1
ATOM 4551 N N . THR C 1 184 ? 39.888 -4.008 38.810 1.00 69.34 184 THR C N 1
ATOM 4552 C CA . THR C 1 184 ? 39.876 -3.271 37.547 1.00 68.75 184 THR C CA 1
ATOM 4553 C C . THR C 1 184 ? 41.152 -2.440 37.437 1.00 68.57 184 THR C C 1
ATOM 4554 O O . THR C 1 184 ? 41.702 -1.993 38.451 1.00 68.80 184 THR C O 1
ATOM 4558 N N . GLN C 1 185 ? 41.614 -2.234 36.206 1.00 67.49 185 GLN C N 1
ATOM 4559 C CA . GLN C 1 185 ? 42.838 -1.480 35.966 1.00 66.77 185 GLN C CA 1
ATOM 4560 C C . GLN C 1 185 ? 42.625 0.027 36.019 1.00 67.25 185 GLN C C 1
ATOM 4561 O O . GLN C 1 185 ? 42.609 0.696 34.981 1.00 67.47 185 GLN C O 1
ATOM 4567 N N . LEU C 1 186 ? 42.457 0.551 37.234 1.00 67.16 186 LEU C N 1
ATOM 4568 C CA . LEU C 1 186 ? 42.273 1.986 37.442 1.00 65.35 186 LEU C CA 1
ATOM 4569 C C . LEU C 1 186 ? 43.627 2.610 37.781 1.00 64.65 186 LEU C C 1
ATOM 4570 O O . LEU C 1 186 ? 44.307 2.172 38.712 1.00 63.80 186 LEU C O 1
ATOM 4575 N N . ARG C 1 187 ? 44.008 3.631 37.018 1.00 63.62 187 ARG C N 1
ATOM 4576 C CA . ARG C 1 187 ? 45.278 4.327 37.216 1.00 63.05 187 ARG C CA 1
ATOM 4577 C C . ARG C 1 187 ? 44.984 5.823 37.423 1.00 62.22 187 ARG C C 1
ATOM 4578 O O . ARG C 1 187 ? 44.944 6.600 36.462 1.00 61.17 187 ARG C O 1
ATOM 4586 N N . VAL C 1 188 ? 44.764 6.218 38.678 1.00 61.35 188 VAL C N 1
ATOM 4587 C CA . VAL C 1 188 ? 44.447 7.612 38.998 1.00 60.24 188 VAL C CA 1
ATOM 4588 C C . VAL C 1 188 ? 44.860 8.043 40.405 1.00 59.06 188 VAL C C 1
ATOM 4589 O O . VAL C 1 188 ? 44.597 7.344 41.377 1.00 59.84 188 VAL C O 1
ATOM 4593 N N . SER C 1 189 ? 45.475 9.218 40.505 1.00 58.84 189 SER C N 1
ATOM 4594 C CA . SER C 1 189 ? 45.935 9.750 41.785 1.00 59.52 189 SER C CA 1
ATOM 4595 C C . SER C 1 189 ? 44.879 10.534 42.566 1.00 59.57 189 SER C C 1
ATOM 4596 O O . SER C 1 189 ? 43.963 11.131 41.985 1.00 59.62 189 SER C O 1
ATOM 4599 N N . ARG C 1 190 ? 45.031 10.532 43.889 1.00 58.20 190 ARG C N 1
ATOM 4600 C CA . ARG C 1 190 ? 44.132 11.245 44.792 1.00 57.19 190 ARG C CA 1
ATOM 4601 C C . ARG C 1 190 ? 43.908 12.653 44.250 1.00 56.12 190 ARG C C 1
ATOM 4602 O O . ARG C 1 190 ? 42.828 13.233 44.391 1.00 56.26 190 ARG C O 1
ATOM 4610 N N . GLN C 1 191 ? 44.955 13.191 43.640 1.00 54.67 191 GLN C N 1
ATOM 4611 C CA . GLN C 1 191 ? 44.924 14.524 43.070 1.00 53.62 191 GLN C CA 1
ATOM 4612 C C . GLN C 1 191 ? 43.956 14.562 41.890 1.00 51.71 191 GLN C C 1
ATOM 4613 O O . GLN C 1 191 ? 43.123 15.466 41.802 1.00 50.30 191 GLN C O 1
ATOM 4619 N N . GLU C 1 192 ? 44.067 13.580 40.991 1.00 49.92 192 GLU C N 1
ATOM 4620 C CA . GLU C 1 192 ? 43.197 13.512 39.813 1.00 48.77 192 GLU C CA 1
ATOM 4621 C C . GLU C 1 192 ? 41.765 13.261 40.233 1.00 46.84 192 GLU C C 1
ATOM 4622 O O . GLU C 1 192 ? 40.841 13.883 39.712 1.00 45.92 192 GLU C O 1
ATOM 4628 N N . LEU C 1 193 ? 41.591 12.338 41.171 1.00 44.47 193 LEU C N 1
ATOM 4629 C CA . LEU C 1 193 ? 40.272 12.008 41.673 1.00 43.85 193 LEU C CA 1
ATOM 4630 C C . LEU C 1 193 ? 39.611 13.281 42.177 1.00 42.12 193 LEU C C 1
ATOM 4631 O O . LEU C 1 193 ? 38.416 13.495 41.986 1.00 41.67 193 LEU C O 1
ATOM 4636 N N . ALA C 1 194 ? 40.417 14.131 42.803 1.00 40.80 194 ALA C N 1
ATOM 4637 C CA . ALA C 1 194 ? 39.943 15.388 43.359 1.00 41.11 194 ALA C CA 1
ATOM 4638 C C . ALA C 1 194 ? 39.559 16.415 42.300 1.00 39.84 194 ALA C C 1
ATOM 4639 O O . ALA C 1 194 ? 38.635 17.201 42.510 1.00 40.26 194 ALA C O 1
ATOM 4641 N N . ARG C 1 195 ? 40.276 16.415 41.177 1.00 39.53 195 ARG C N 1
ATOM 4642 C CA . ARG C 1 195 ? 40.010 17.347 40.077 1.00 38.24 195 ARG C CA 1
ATOM 4643 C C . ARG C 1 195 ? 38.755 16.923 39.330 1.00 37.28 195 ARG C C 1
ATOM 4644 O O . ARG C 1 195 ? 38.011 17.756 38.813 1.00 36.27 195 ARG C O 1
ATOM 4652 N N . LEU C 1 196 ? 38.555 15.611 39.251 1.00 37.60 196 LEU C N 1
ATOM 4653 C CA . LEU C 1 196 ? 37.412 15.028 38.566 1.00 37.48 196 LEU C CA 1
ATOM 4654 C C . LEU C 1 196 ? 36.081 15.323 39.252 1.00 37.92 196 LEU C C 1
ATOM 4655 O O . LEU C 1 196 ? 35.129 15.764 38.612 1.00 40.40 196 LEU C O 1
ATOM 4660 N N . VAL C 1 197 ? 36.021 15.081 40.554 1.00 35.97 197 VAL C N 1
ATOM 4661 C CA . VAL C 1 197 ? 34.785 15.268 41.299 1.00 34.61 197 VAL C CA 1
ATOM 4662 C C . VAL C 1 197 ? 34.647 16.658 41.881 1.00 36.44 197 VAL C C 1
ATOM 4663 O O . VAL C 1 197 ? 33.595 17.014 42.396 1.00 34.53 197 VAL C O 1
ATOM 4667 N N . GLY C 1 198 ? 35.717 17.440 41.798 1.00 39.93 198 GLY C N 1
ATOM 4668 C CA . GLY C 1 198 ? 35.680 18.795 42.319 1.00 42.93 198 GLY C CA 1
ATOM 4669 C C . GLY C 1 198 ? 35.863 18.926 43.818 1.00 45.15 198 GLY C C 1
ATOM 4670 O O . GLY C 1 198 ? 35.138 19.679 44.462 1.00 46.98 198 GLY C O 1
ATOM 4671 N N . CYS C 1 199 ? 36.828 18.202 44.379 1.00 47.55 199 CYS C N 1
ATOM 4672 C CA . CYS C 1 199 ? 37.093 18.273 45.817 1.00 48.53 199 CYS C CA 1
ATOM 4673 C C . CYS C 1 199 ? 38.591 18.365 46.085 1.00 49.96 199 CYS C C 1
ATOM 4674 O O . CYS C 1 199 ? 39.396 18.384 45.155 1.00 51.10 199 CYS C O 1
ATOM 4677 N N . SER C 1 200 ? 38.958 18.421 47.363 1.00 51.70 200 SER C N 1
ATOM 4678 C CA . SER C 1 200 ? 40.361 18.503 47.756 1.00 52.27 200 SER C CA 1
ATOM 4679 C C . SER C 1 200 ? 40.987 17.114 47.787 1.00 51.68 200 SER C C 1
ATOM 4680 O O . SER C 1 200 ? 40.284 16.107 47.867 1.00 49.90 200 SER C O 1
ATOM 4683 N N . ARG C 1 201 ? 42.315 17.067 47.715 1.00 53.37 201 ARG C N 1
ATOM 4684 C CA . ARG C 1 201 ? 43.032 15.799 47.722 1.00 54.07 201 ARG C CA 1
ATOM 4685 C C . ARG C 1 201 ? 42.739 15.039 49.010 1.00 54.45 201 ARG C C 1
ATOM 4686 O O . ARG C 1 201 ? 42.363 13.868 48.972 1.00 53.45 201 ARG C O 1
ATOM 4694 N N . GLU C 1 202 ? 42.906 15.715 50.144 1.00 54.85 202 GLU C N 1
ATOM 4695 C CA . GLU C 1 202 ? 42.666 15.093 51.443 1.00 56.49 202 GLU C CA 1
ATOM 4696 C C . GLU C 1 202 ? 41.247 14.532 51.528 1.00 56.18 202 GLU C C 1
ATOM 4697 O O . GLU C 1 202 ? 41.029 13.437 52.052 1.00 54.93 202 GLU C O 1
ATOM 4703 N N . MET C 1 203 ? 40.285 15.290 51.010 1.00 56.95 203 MET C N 1
ATOM 4704 C CA . MET C 1 203 ? 38.890 14.868 51.022 1.00 57.70 203 MET C CA 1
ATOM 4705 C C . MET C 1 203 ? 38.726 13.597 50.193 1.00 57.18 203 MET C C 1
ATOM 4706 O O . MET C 1 203 ? 37.971 12.704 50.566 1.00 59.19 203 MET C O 1
ATOM 4711 N N . ALA C 1 204 ? 39.427 13.511 49.068 1.00 55.59 204 ALA C N 1
ATOM 4712 C CA . ALA C 1 204 ? 39.342 12.316 48.236 1.00 54.51 204 ALA C CA 1
ATOM 4713 C C . ALA C 1 204 ? 39.943 11.152 49.017 1.00 53.88 204 ALA C C 1
ATOM 4714 O O . ALA C 1 204 ? 39.401 10.043 49.021 1.00 54.70 204 ALA C O 1
ATOM 4716 N N . GLY C 1 205 ? 41.066 11.420 49.678 1.00 53.78 205 GLY C N 1
ATOM 4717 C CA . GLY C 1 205 ? 41.736 10.405 50.473 1.00 54.47 205 GLY C CA 1
ATOM 4718 C C . GLY C 1 205 ? 40.911 9.980 51.678 1.00 54.54 205 GLY C C 1
ATOM 4719 O O . GLY C 1 205 ? 40.938 8.817 52.077 1.00 54.78 205 GLY C O 1
ATOM 4720 N N . ARG C 1 206 ? 40.181 10.923 52.265 1.00 55.42 206 ARG C N 1
ATOM 4721 C CA . ARG C 1 206 ? 39.333 10.634 53.422 1.00 56.44 206 ARG C CA 1
ATOM 4722 C C . ARG C 1 206 ? 38.210 9.696 52.979 1.00 56.09 206 ARG C C 1
ATOM 4723 O O . ARG C 1 206 ? 37.993 8.640 53.574 1.00 56.14 206 ARG C O 1
ATOM 4731 N N . VAL C 1 207 ? 37.511 10.089 51.916 1.00 54.82 207 VAL C N 1
ATOM 4732 C CA . VAL C 1 207 ? 36.410 9.305 51.371 1.00 53.64 207 VAL C CA 1
ATOM 4733 C C . VAL C 1 207 ? 36.899 7.921 50.988 1.00 54.23 207 VAL C C 1
ATOM 4734 O O . VAL C 1 207 ? 36.242 6.925 51.273 1.00 54.76 207 VAL C O 1
ATOM 4738 N N . LEU C 1 208 ? 38.051 7.864 50.333 1.00 54.86 208 LEU C N 1
ATOM 4739 C CA . LEU C 1 208 ? 38.622 6.590 49.932 1.00 56.72 208 LEU C CA 1
ATOM 4740 C C . LEU C 1 208 ? 38.861 5.699 51.145 1.00 57.10 208 LEU C C 1
ATOM 4741 O O . LEU C 1 208 ? 38.819 4.478 51.040 1.00 57.00 208 LEU C O 1
ATOM 4746 N N . LYS C 1 209 ? 39.096 6.324 52.296 1.00 59.15 209 LYS C N 1
ATOM 4747 C CA . LYS C 1 209 ? 39.351 5.604 53.545 1.00 61.03 209 LYS C CA 1
ATOM 4748 C C . LYS C 1 209 ? 38.035 5.286 54.276 1.00 62.34 209 LYS C C 1
ATOM 4749 O O . LYS C 1 209 ? 37.982 4.393 55.133 1.00 63.25 209 LYS C O 1
ATOM 4755 N N . LYS C 1 210 ? 36.981 6.031 53.946 1.00 62.02 210 LYS C N 1
ATOM 4756 C CA . LYS C 1 210 ? 35.669 5.817 54.550 1.00 61.36 210 LYS C CA 1
ATOM 4757 C C . LYS C 1 210 ? 34.992 4.714 53.754 1.00 60.48 210 LYS C C 1
ATOM 4758 O O . LYS C 1 210 ? 34.016 4.106 54.205 1.00 60.45 210 LYS C O 1
ATOM 4764 N N . LEU C 1 211 ? 35.529 4.474 52.560 1.00 59.20 211 LEU C N 1
ATOM 4765 C CA . LEU C 1 211 ? 35.026 3.446 51.659 1.00 58.26 211 LEU C CA 1
ATOM 4766 C C . LEU C 1 211 ? 35.954 2.242 51.750 1.00 57.74 211 LEU C C 1
ATOM 4767 O O . LEU C 1 211 ? 35.523 1.096 51.608 1.00 58.56 211 LEU C O 1
ATOM 4772 N N . GLN C 1 212 ? 37.235 2.516 51.973 1.00 57.08 212 GLN C N 1
ATOM 4773 C CA . GLN C 1 212 ? 38.237 1.463 52.115 1.00 57.86 212 GLN C CA 1
ATOM 4774 C C . GLN C 1 212 ? 37.893 0.680 53.378 1.00 57.73 212 GLN C C 1
ATOM 4775 O O . GLN C 1 212 ? 38.134 -0.526 53.464 1.00 56.43 212 GLN C O 1
ATOM 4781 N N . ALA C 1 213 ? 37.329 1.389 54.353 1.00 58.24 213 ALA C N 1
ATOM 4782 C CA . ALA C 1 213 ? 36.917 0.793 55.619 1.00 59.74 213 ALA C CA 1
ATOM 4783 C C . ALA C 1 213 ? 35.543 0.153 55.429 1.00 60.90 213 ALA C C 1
ATOM 4784 O O . ALA C 1 213 ? 34.784 -0.025 56.383 1.00 62.66 213 ALA C O 1
ATOM 4786 N N . ASP C 1 214 ? 35.233 -0.182 54.180 1.00 62.20 214 ASP C N 1
ATOM 4787 C CA . ASP C 1 214 ? 33.962 -0.803 53.826 1.00 62.97 214 ASP C CA 1
ATOM 4788 C C . ASP C 1 214 ? 34.268 -1.980 52.918 1.00 63.29 214 ASP C C 1
ATOM 4789 O O . ASP C 1 214 ? 33.364 -2.670 52.442 1.00 63.57 214 ASP C O 1
ATOM 4794 N N . GLY C 1 215 ? 35.558 -2.199 52.684 1.00 64.08 215 GLY C N 1
ATOM 4795 C CA . GLY C 1 215 ? 35.987 -3.290 51.832 1.00 65.12 215 GLY C CA 1
ATOM 4796 C C . GLY C 1 215 ? 35.380 -3.204 50.446 1.00 65.54 215 GLY C C 1
ATOM 4797 O O . GLY C 1 215 ? 35.009 -4.222 49.854 1.00 66.08 215 GLY C O 1
ATOM 4798 N N . LEU C 1 216 ? 35.278 -1.986 49.924 1.00 65.36 216 LEU C N 1
ATOM 4799 C CA . LEU C 1 216 ? 34.706 -1.776 48.599 1.00 65.97 216 LEU C CA 1
ATOM 4800 C C . LEU C 1 216 ? 35.796 -1.512 47.566 1.00 66.86 216 LEU C C 1
ATOM 4801 O O . LEU C 1 216 ? 35.635 -1.805 46.375 1.00 67.18 216 LEU C O 1
ATOM 4806 N N . LEU C 1 217 ? 36.913 -0.967 48.033 1.00 67.53 217 LEU C N 1
ATOM 4807 C CA . LEU C 1 217 ? 38.026 -0.648 47.151 1.00 68.51 217 LEU C CA 1
ATOM 4808 C C . LEU C 1 217 ? 39.349 -1.116 47.740 1.00 68.66 217 LEU C C 1
ATOM 4809 O O . LEU C 1 217 ? 39.373 -1.907 48.679 1.00 69.48 217 LEU C O 1
ATOM 4814 N N . HIS C 1 218 ? 40.445 -0.610 47.189 1.00 68.40 218 HIS C N 1
ATOM 4815 C CA . HIS C 1 218 ? 41.773 -0.984 47.645 1.00 68.84 218 HIS C CA 1
ATOM 4816 C C . HIS C 1 218 ? 42.760 0.090 47.196 1.00 68.91 218 HIS C C 1
ATOM 4817 O O . HIS C 1 218 ? 42.919 0.335 45.998 1.00 69.21 218 HIS C O 1
ATOM 4824 N N . ALA C 1 219 ? 43.410 0.734 48.162 1.00 68.58 219 ALA C N 1
ATOM 4825 C CA . ALA C 1 219 ? 44.380 1.787 47.869 1.00 69.23 219 ALA C CA 1
ATOM 4826 C C . ALA C 1 219 ? 45.732 1.208 47.451 1.00 69.32 219 ALA C C 1
ATOM 4827 O O . ALA C 1 219 ? 46.554 0.853 48.301 1.00 69.51 219 ALA C O 1
ATOM 4829 N N . ARG C 1 220 ? 45.965 1.131 46.141 1.00 69.09 220 ARG C N 1
ATOM 4830 C CA . ARG C 1 220 ? 47.217 0.580 45.628 1.00 67.73 220 ARG C CA 1
ATOM 4831 C C . ARG C 1 220 ? 48.157 1.653 45.066 1.00 67.10 220 ARG C C 1
ATOM 4832 O O . ARG C 1 220 ? 48.521 1.617 43.890 1.00 65.06 220 ARG C O 1
ATOM 4840 N N . GLY C 1 221 ? 48.561 2.596 45.913 1.00 66.76 221 GLY C N 1
ATOM 4841 C CA . GLY C 1 221 ? 49.453 3.648 45.456 1.00 66.88 221 GLY C CA 1
ATOM 4842 C C . GLY C 1 221 ? 48.737 4.559 44.479 1.00 67.49 221 GLY C C 1
ATOM 4843 O O . GLY C 1 221 ? 47.504 4.620 44.479 1.00 67.07 221 GLY C O 1
ATOM 4844 N N . LYS C 1 222 ? 49.493 5.261 43.640 1.00 67.59 222 LYS C N 1
ATOM 4845 C CA . LYS C 1 222 ? 48.886 6.169 42.671 1.00 67.93 222 LYS C CA 1
ATOM 4846 C C . LYS C 1 222 ? 48.122 5.413 41.586 1.00 67.83 222 LYS C C 1
ATOM 4847 O O . LYS C 1 222 ? 47.966 5.898 40.460 1.00 67.64 222 LYS C O 1
ATOM 4853 N N . THR C 1 223 ? 47.656 4.218 41.940 1.00 67.24 223 THR C N 1
ATOM 4854 C CA . THR C 1 223 ? 46.878 3.373 41.038 1.00 66.06 223 THR C CA 1
ATOM 4855 C C . THR C 1 223 ? 45.685 2.843 41.840 1.00 65.10 223 THR C C 1
ATOM 4856 O O . THR C 1 223 ? 45.714 2.829 43.072 1.00 65.46 223 THR C O 1
ATOM 4860 N N . VAL C 1 224 ? 44.633 2.408 41.160 1.00 64.71 224 VAL C N 1
ATOM 4861 C CA . VAL C 1 224 ? 43.465 1.924 41.880 1.00 64.41 224 VAL C CA 1
ATOM 4862 C C . VAL C 1 224 ? 42.917 0.590 41.394 1.00 64.44 224 VAL C C 1
ATOM 4863 O O . VAL C 1 224 ? 42.998 0.252 40.205 1.00 64.49 224 VAL C O 1
ATOM 4867 N N . VAL C 1 225 ? 42.351 -0.155 42.339 1.00 63.99 225 VAL C N 1
ATOM 4868 C CA . VAL C 1 225 ? 41.762 -1.467 42.079 1.00 64.22 225 VAL C CA 1
ATOM 4869 C C . VAL C 1 225 ? 40.337 -1.518 42.643 1.00 64.05 225 VAL C C 1
ATOM 4870 O O . VAL C 1 225 ? 40.123 -1.589 43.861 1.00 63.77 225 VAL C O 1
ATOM 4874 N N . LEU C 1 226 ? 39.366 -1.471 41.736 1.00 64.16 226 LEU C N 1
ATOM 4875 C CA . LEU C 1 226 ? 37.949 -1.489 42.094 1.00 63.55 226 LEU C CA 1
ATOM 4876 C C . LEU C 1 226 ? 37.415 -2.916 42.235 1.00 64.19 226 LEU C C 1
ATOM 4877 O O . LEU C 1 226 ? 37.881 -3.835 41.555 1.00 64.28 226 LEU C O 1
ATOM 4882 N N . TYR C 1 227 ? 36.438 -3.097 43.119 1.00 64.38 227 TYR C N 1
ATOM 4883 C CA . TYR C 1 227 ? 35.837 -4.412 43.345 1.00 64.79 227 TYR C CA 1
ATOM 4884 C C . TYR C 1 227 ? 34.777 -4.749 42.293 1.00 65.45 227 TYR C C 1
ATOM 4885 O O . TYR C 1 227 ? 33.747 -4.082 42.199 1.00 65.32 227 TYR C O 1
ATOM 4894 N N . GLY C 1 228 ? 35.040 -5.789 41.504 1.00 66.69 228 GLY C N 1
ATOM 4895 C CA . GLY C 1 228 ? 34.113 -6.203 40.462 1.00 66.77 228 GLY C CA 1
ATOM 4896 C C . GLY C 1 228 ? 34.752 -6.166 39.081 1.00 67.44 228 GLY C C 1
ATOM 4897 O O . GLY C 1 228 ? 35.780 -6.810 38.851 1.00 66.95 228 GLY C O 1
ATOM 4898 N N . THR C 1 229 ? 34.143 -5.418 38.161 1.00 68.30 229 THR C N 1
ATOM 4899 C CA . THR C 1 229 ? 34.656 -5.280 36.793 1.00 69.58 229 THR C CA 1
ATOM 4900 C C . THR C 1 229 ? 34.604 -3.809 36.345 1.00 70.58 229 THR C C 1
ATOM 4901 O O . THR C 1 229 ? 33.908 -3.008 37.014 1.00 71.02 229 THR C O 1
ATOM 4905 N N . LEU D 1 22 ? -16.135 -16.151 10.452 1.00 51.56 22 LEU D N 1
ATOM 4906 C CA . LEU D 1 22 ? -15.766 -17.143 9.407 1.00 51.60 22 LEU D CA 1
ATOM 4907 C C . LEU D 1 22 ? -16.930 -18.094 9.140 1.00 51.62 22 LEU D C 1
ATOM 4908 O O . LEU D 1 22 ? -17.628 -18.514 10.069 1.00 50.96 22 LEU D O 1
ATOM 4913 N N . ASP D 1 23 ? -17.122 -18.422 7.862 1.00 52.44 23 ASP D N 1
ATOM 4914 C CA . ASP D 1 23 ? -18.199 -19.308 7.403 1.00 52.78 23 ASP D CA 1
ATOM 4915 C C . ASP D 1 23 ? -17.885 -20.797 7.516 1.00 53.37 23 ASP D C 1
ATOM 4916 O O . ASP D 1 23 ? -16.751 -21.187 7.796 1.00 53.47 23 ASP D O 1
ATOM 4921 N N . ALA D 1 24 ? -18.905 -21.621 7.277 1.00 54.01 24 ALA D N 1
ATOM 4922 C CA . ALA D 1 24 ? -18.770 -23.073 7.342 1.00 53.26 24 ALA D CA 1
ATOM 4923 C C . ALA D 1 24 ? -17.947 -23.586 6.176 1.00 53.51 24 ALA D C 1
ATOM 4924 O O . ALA D 1 24 ? -17.448 -24.708 6.207 1.00 54.24 24 ALA D O 1
ATOM 4926 N N . GLY D 1 25 ? -17.815 -22.760 5.143 1.00 54.19 25 GLY D N 1
ATOM 4927 C CA . GLY D 1 25 ? -17.043 -23.149 3.975 1.00 53.05 25 GLY D CA 1
ATOM 4928 C C . GLY D 1 25 ? -15.558 -23.007 4.243 1.00 53.28 25 GLY D C 1
ATOM 4929 O O . GLY D 1 25 ? -14.751 -23.851 3.841 1.00 53.77 25 GLY D O 1
ATOM 4930 N N . THR D 1 26 ? -15.193 -21.927 4.924 1.00 53.04 26 THR D N 1
ATOM 4931 C CA . THR D 1 26 ? -13.799 -21.685 5.260 1.00 52.23 26 THR D CA 1
ATOM 4932 C C . THR D 1 26 ? -13.386 -22.723 6.303 1.00 51.71 26 THR D C 1
ATOM 4933 O O . THR D 1 26 ? -12.272 -23.254 6.268 1.00 52.93 26 THR D O 1
ATOM 4937 N N . ILE D 1 27 ? -14.300 -23.016 7.224 1.00 50.42 27 ILE D N 1
ATOM 4938 C CA . ILE D 1 27 ? -14.044 -23.984 8.284 1.00 50.24 27 ILE D CA 1
ATOM 4939 C C . ILE D 1 27 ? -13.788 -25.393 7.768 1.00 50.19 27 ILE D C 1
ATOM 4940 O O . ILE D 1 27 ? -12.841 -26.049 8.200 1.00 49.24 27 ILE D O 1
ATOM 4945 N N . GLU D 1 28 ? -14.635 -25.858 6.855 1.00 50.91 28 GLU D N 1
ATOM 4946 C CA . GLU D 1 28 ? -14.479 -27.198 6.297 1.00 51.45 28 GLU D CA 1
ATOM 4947 C C . GLU D 1 28 ? -13.174 -27.360 5.536 1.00 50.27 28 GLU D C 1
ATOM 4948 O O . GLU D 1 28 ? -12.492 -28.371 5.685 1.00 50.29 28 GLU D O 1
ATOM 4954 N N . ARG D 1 29 ? -12.822 -26.376 4.715 1.00 49.44 29 ARG D N 1
ATOM 4955 C CA . ARG D 1 29 ? -11.576 -26.468 3.966 1.00 49.82 29 ARG D CA 1
ATOM 4956 C C . ARG D 1 29 ? -10.420 -26.496 4.946 1.00 49.56 29 ARG D C 1
ATOM 4957 O O . ARG D 1 29 ? -9.433 -27.191 4.736 1.00 50.71 29 ARG D O 1
ATOM 4965 N N . PHE D 1 30 ? -10.549 -25.735 6.025 1.00 50.02 30 PHE D N 1
ATOM 4966 C CA . PHE D 1 30 ? -9.505 -25.696 7.032 1.00 49.26 30 PHE D CA 1
ATOM 4967 C C . PHE D 1 30 ? -9.348 -27.070 7.674 1.00 49.46 30 PHE D C 1
ATOM 4968 O O . PHE D 1 30 ? -8.232 -27.505 7.952 1.00 49.77 30 PHE D O 1
ATOM 4976 N N . LEU D 1 31 ? -10.468 -27.749 7.908 1.00 49.25 31 LEU D N 1
ATOM 4977 C CA . LEU D 1 31 ? -10.451 -29.069 8.525 1.00 50.58 31 LEU D CA 1
ATOM 4978 C C . LEU D 1 31 ? -9.995 -30.160 7.556 1.00 51.24 31 LEU D C 1
ATOM 4979 O O . LEU D 1 31 ? -9.469 -31.192 7.972 1.00 50.79 31 LEU D O 1
ATOM 4984 N N . ALA D 1 32 ? -10.190 -29.924 6.263 1.00 51.73 32 ALA D N 1
ATOM 4985 C CA . ALA D 1 32 ? -9.796 -30.895 5.250 1.00 53.57 32 ALA D CA 1
ATOM 4986 C C . ALA D 1 32 ? -8.322 -31.282 5.381 1.00 53.62 32 ALA D C 1
ATOM 4987 O O . ALA D 1 32 ? -7.924 -32.361 4.946 1.00 55.06 32 ALA D O 1
ATOM 4989 N N . HIS D 1 33 ? -7.518 -30.405 5.978 1.00 53.92 33 HIS D N 1
ATOM 4990 C CA . HIS D 1 33 ? -6.088 -30.669 6.150 1.00 52.44 33 HIS D CA 1
ATOM 4991 C C . HIS D 1 33 ? -5.737 -31.008 7.599 1.00 52.94 33 HIS D C 1
ATOM 4992 O O . HIS D 1 33 ? -4.564 -31.173 7.936 1.00 53.77 33 HIS D O 1
ATOM 4999 N N . SER D 1 34 ? -6.745 -31.114 8.457 1.00 52.54 34 SER D N 1
ATOM 5000 C CA . SER D 1 34 ? -6.501 -31.414 9.862 1.00 52.86 34 SER D CA 1
ATOM 5001 C C . SER D 1 34 ? -6.729 -32.872 10.248 1.00 53.94 34 SER D C 1
ATOM 5002 O O . SER D 1 34 ? -7.410 -33.624 9.549 1.00 53.72 34 SER D O 1
ATOM 5005 N N . HIS D 1 35 ? -6.157 -33.244 11.389 1.00 55.11 35 HIS D N 1
ATOM 5006 C CA . HIS D 1 35 ? -6.266 -34.589 11.936 1.00 55.87 35 HIS D CA 1
ATOM 5007 C C . HIS D 1 35 ? -7.190 -34.552 13.156 1.00 55.25 35 HIS D C 1
ATOM 5008 O O . HIS D 1 35 ? -6.805 -34.084 14.232 1.00 54.52 35 HIS D O 1
ATOM 5015 N N . ARG D 1 36 ? -8.417 -35.026 12.976 1.00 54.37 36 ARG D N 1
ATOM 5016 C CA . ARG D 1 36 ? -9.396 -35.058 14.056 1.00 54.16 36 ARG D CA 1
ATOM 5017 C C . ARG D 1 36 ? -9.120 -36.227 14.997 1.00 54.44 36 ARG D C 1
ATOM 5018 O O . ARG D 1 36 ? -8.950 -37.364 14.560 1.00 54.98 36 ARG D O 1
ATOM 5026 N N . ARG D 1 37 ? -9.080 -35.947 16.293 1.00 54.83 37 ARG D N 1
ATOM 5027 C CA . ARG D 1 37 ? -8.835 -36.987 17.281 1.00 54.69 37 ARG D CA 1
ATOM 5028 C C . ARG D 1 37 ? -9.755 -36.806 18.481 1.00 53.68 37 ARG D C 1
ATOM 5029 O O . ARG D 1 37 ? -9.940 -35.688 18.964 1.00 52.93 37 ARG D O 1
ATOM 5037 N N . ARG D 1 38 ? -10.332 -37.908 18.953 1.00 51.75 38 ARG D N 1
ATOM 5038 C CA . ARG D 1 38 ? -11.227 -37.881 20.105 1.00 50.36 38 ARG D CA 1
ATOM 5039 C C . ARG D 1 38 ? -10.412 -37.930 21.398 1.00 48.07 38 ARG D C 1
ATOM 5040 O O . ARG D 1 38 ? -9.409 -38.635 21.477 1.00 48.37 38 ARG D O 1
ATOM 5048 N N . TYR D 1 39 ? -10.837 -37.173 22.408 1.00 44.39 39 TYR D N 1
ATOM 5049 C CA . TYR D 1 39 ? -10.131 -37.149 23.687 1.00 41.46 39 TYR D CA 1
ATOM 5050 C C . TYR D 1 39 ? -11.086 -37.445 24.824 1.00 40.15 39 TYR D C 1
ATOM 5051 O O . TYR D 1 39 ? -12.225 -36.981 24.827 1.00 41.35 39 TYR D O 1
ATOM 5060 N N . PRO D 1 40 ? -10.633 -38.221 25.813 1.00 39.46 40 PRO D N 1
ATOM 5061 C CA . PRO D 1 40 ? -11.494 -38.548 26.954 1.00 39.67 40 PRO D CA 1
ATOM 5062 C C . PRO D 1 40 ? -11.583 -37.282 27.797 1.00 40.86 40 PRO D C 1
ATOM 5063 O O . PRO D 1 40 ? -10.798 -36.345 27.582 1.00 39.41 40 PRO D O 1
ATOM 5067 N N . THR D 1 41 ? -12.522 -37.250 28.744 1.00 38.64 41 THR D N 1
ATOM 5068 C CA . THR D 1 41 ? -12.664 -36.098 29.630 1.00 37.38 41 THR D CA 1
ATOM 5069 C C . THR D 1 41 ? -11.471 -36.099 30.596 1.00 37.48 41 THR D C 1
ATOM 5070 O O . THR D 1 41 ? -10.709 -37.073 30.645 1.00 38.98 41 THR D O 1
ATOM 5074 N N . ARG D 1 42 ? -11.297 -35.006 31.339 1.00 37.39 42 ARG D N 1
ATOM 5075 C CA . ARG D 1 42 ? -10.200 -34.862 32.302 1.00 37.53 42 ARG D CA 1
ATOM 5076 C C . ARG D 1 42 ? -8.813 -35.176 31.753 1.00 37.35 42 ARG D C 1
ATOM 5077 O O . ARG D 1 42 ? -7.897 -35.538 32.492 1.00 36.14 42 ARG D O 1
ATOM 5085 N N . THR D 1 43 ? -8.654 -35.010 30.451 1.00 37.61 43 THR D N 1
ATOM 5086 C CA . THR D 1 43 ? -7.381 -35.280 29.811 1.00 38.80 43 THR D CA 1
ATOM 5087 C C . THR D 1 43 ? -6.647 -33.971 29.524 1.00 38.22 43 THR D C 1
ATOM 5088 O O . THR D 1 43 ? -7.156 -33.119 28.797 1.00 36.44 43 THR D O 1
ATOM 5092 N N . ASP D 1 44 ? -5.462 -33.806 30.098 1.00 34.98 44 ASP D N 1
ATOM 5093 C CA . ASP D 1 44 ? -4.684 -32.605 29.840 1.00 36.61 44 ASP D CA 1
ATOM 5094 C C . ASP D 1 44 ? -4.022 -32.793 28.464 1.00 35.70 44 ASP D C 1
ATOM 5095 O O . ASP D 1 44 ? -3.016 -33.484 28.347 1.00 37.05 44 ASP D O 1
ATOM 5100 N N . VAL D 1 45 ? -4.593 -32.191 27.424 1.00 35.79 45 VAL D N 1
ATOM 5101 C CA . VAL D 1 45 ? -4.054 -32.327 26.069 1.00 35.77 45 VAL D CA 1
ATOM 5102 C C . VAL D 1 45 ? -2.585 -31.914 25.944 1.00 36.44 45 VAL D C 1
ATOM 5103 O O . VAL D 1 45 ? -1.856 -32.458 25.117 1.00 37.60 45 VAL D O 1
ATOM 5107 N N . PHE D 1 46 ? -2.165 -30.930 26.738 1.00 35.32 46 PHE D N 1
ATOM 5108 C CA . PHE D 1 46 ? -0.770 -30.495 26.783 1.00 34.34 46 PHE D CA 1
ATOM 5109 C C . PHE D 1 46 ? -0.543 -29.620 28.014 1.00 35.10 46 PHE D C 1
ATOM 5110 O O . PHE D 1 46 ? -1.438 -28.876 28.442 1.00 32.85 46 PHE D O 1
ATOM 5118 N N . ARG D 1 47 ? 0.650 -29.738 28.594 1.00 34.68 47 ARG D N 1
ATOM 5119 C CA . ARG D 1 47 ? 1.006 -28.999 29.798 1.00 36.80 47 ARG D CA 1
ATOM 5120 C C . ARG D 1 47 ? 2.203 -28.080 29.539 1.00 38.78 47 ARG D C 1
ATOM 5121 O O . ARG D 1 47 ? 2.934 -28.257 28.562 1.00 38.77 47 ARG D O 1
ATOM 5129 N N . PRO D 1 48 ? 2.416 -27.076 30.405 1.00 39.57 48 PRO D N 1
ATOM 5130 C CA . PRO D 1 48 ? 3.562 -26.195 30.156 1.00 40.24 48 PRO D CA 1
ATOM 5131 C C . PRO D 1 48 ? 4.817 -27.038 29.992 1.00 41.21 48 PRO D C 1
ATOM 5132 O O . PRO D 1 48 ? 5.066 -27.936 30.794 1.00 41.81 48 PRO D O 1
ATOM 5136 N N . GLY D 1 49 ? 5.583 -26.766 28.940 1.00 41.41 49 GLY D N 1
ATOM 5137 C CA . GLY D 1 49 ? 6.811 -27.506 28.710 1.00 42.81 49 GLY D CA 1
ATOM 5138 C C . GLY D 1 49 ? 6.794 -28.345 27.449 1.00 43.30 49 GLY D C 1
ATOM 5139 O O . GLY D 1 49 ? 7.829 -28.551 26.813 1.00 43.42 49 GLY D O 1
ATOM 5140 N N . ASP D 1 50 ? 5.615 -28.826 27.074 1.00 42.28 50 ASP D N 1
ATOM 5141 C CA . ASP D 1 50 ? 5.495 -29.656 25.884 1.00 39.55 50 ASP D CA 1
ATOM 5142 C C . ASP D 1 50 ? 5.840 -28.917 24.599 1.00 39.78 50 ASP D C 1
ATOM 5143 O O . ASP D 1 50 ? 5.799 -27.687 24.541 1.00 39.10 50 ASP D O 1
ATOM 5148 N N . PRO D 1 51 ? 6.201 -29.664 23.545 1.00 39.50 51 PRO D N 1
ATOM 5149 C CA . PRO D 1 51 ? 6.531 -28.991 22.288 1.00 39.05 51 PRO D CA 1
ATOM 5150 C C . PRO D 1 51 ? 5.310 -28.189 21.846 1.00 37.80 51 PRO D C 1
ATOM 5151 O O . PRO D 1 51 ? 4.178 -28.557 22.153 1.00 36.26 51 PRO D O 1
ATOM 5155 N N . ALA D 1 52 ? 5.539 -27.090 21.137 1.00 37.76 52 ALA D N 1
ATOM 5156 C CA . ALA D 1 52 ? 4.439 -26.266 20.665 1.00 36.63 52 ALA D CA 1
ATOM 5157 C C . ALA D 1 52 ? 4.569 -26.058 19.174 1.00 37.07 52 ALA D C 1
ATOM 5158 O O . ALA D 1 52 ? 5.097 -25.044 18.721 1.00 38.87 52 ALA D O 1
ATOM 5160 N N . GLY D 1 53 ? 4.096 -27.029 18.409 1.00 36.57 53 GLY D N 1
ATOM 5161 C CA . GLY D 1 53 ? 4.166 -26.917 16.966 1.00 36.95 53 GLY D CA 1
ATOM 5162 C C . GLY D 1 53 ? 2.808 -27.246 16.390 1.00 38.80 53 GLY D C 1
ATOM 5163 O O . GLY D 1 53 ? 2.662 -27.444 15.188 1.00 40.72 53 GLY D O 1
ATOM 5164 N N . THR D 1 54 ? 1.804 -27.267 17.260 1.00 39.08 54 THR D N 1
ATOM 5165 C CA . THR D 1 54 ? 0.448 -27.609 16.859 1.00 39.95 54 THR D CA 1
ATOM 5166 C C . THR D 1 54 ? -0.647 -26.643 17.315 1.00 38.51 54 THR D C 1
ATOM 5167 O O . THR D 1 54 ? -0.610 -26.089 18.410 1.00 40.06 54 THR D O 1
ATOM 5171 N N . LEU D 1 55 ? -1.639 -26.467 16.459 1.00 37.69 55 LEU D N 1
ATOM 5172 C CA . LEU D 1 55 ? -2.761 -25.601 16.754 1.00 36.63 55 LEU D CA 1
ATOM 5173 C C . LEU D 1 55 ? -3.941 -26.546 16.923 1.00 35.46 55 LEU D C 1
ATOM 5174 O O . LEU D 1 55 ? -3.998 -27.586 16.276 1.00 34.03 55 LEU D O 1
ATOM 5179 N N . TYR D 1 56 ? -4.874 -26.199 17.798 1.00 34.93 56 TYR D N 1
ATOM 5180 C CA . TYR D 1 56 ? -6.047 -27.034 17.989 1.00 35.84 56 TYR D CA 1
ATOM 5181 C C . TYR D 1 56 ? -7.317 -26.255 17.715 1.00 35.88 56 TYR D C 1
ATOM 5182 O O . TYR D 1 56 ? -7.399 -25.066 18.004 1.00 36.93 56 TYR D O 1
ATOM 5191 N N . TYR D 1 57 ? -8.298 -26.943 17.144 1.00 37.42 57 TYR D N 1
ATOM 5192 C CA . TYR D 1 57 ? -9.601 -26.363 16.854 1.00 37.59 57 TYR D CA 1
ATOM 5193 C C . TYR D 1 57 ? -10.607 -27.290 17.534 1.00 38.11 57 TYR D C 1
ATOM 5194 O O . TYR D 1 57 ? -10.664 -28.479 17.222 1.00 38.84 57 TYR D O 1
ATOM 5203 N N . VAL D 1 58 ? -11.371 -26.750 18.480 1.00 37.02 58 VAL D N 1
ATOM 5204 C CA . VAL D 1 58 ? -12.367 -27.528 19.205 1.00 35.56 58 VAL D CA 1
ATOM 5205 C C . VAL D 1 58 ? -13.586 -27.801 18.330 1.00 37.69 58 VAL D C 1
ATOM 5206 O O . VAL D 1 58 ? -14.381 -26.901 18.065 1.00 37.67 58 VAL D O 1
ATOM 5210 N N . ILE D 1 59 ? -13.729 -29.046 17.888 1.00 38.45 59 ILE D N 1
ATOM 5211 C CA . ILE D 1 59 ? -14.859 -29.427 17.053 1.00 39.35 59 ILE D CA 1
ATOM 5212 C C . ILE D 1 59 ? -16.088 -29.694 17.912 1.00 39.72 59 ILE D C 1
ATOM 5213 O O . ILE D 1 59 ? -17.205 -29.293 17.572 1.00 41.53 59 ILE D O 1
ATOM 5218 N N . SER D 1 60 ? -15.876 -30.379 19.026 1.00 38.60 60 SER D N 1
ATOM 5219 C CA . SER D 1 60 ? -16.952 -30.688 19.945 1.00 38.09 60 SER D CA 1
ATOM 5220 C C . SER D 1 60 ? -16.317 -30.878 21.299 1.00 35.95 60 SER D C 1
ATOM 5221 O O . SER D 1 60 ? -15.163 -31.280 21.399 1.00 37.12 60 SER D O 1
ATOM 5224 N N . GLY D 1 61 ? -17.072 -30.586 22.340 1.00 34.41 61 GLY D N 1
ATOM 5225 C CA . GLY D 1 61 ? -16.540 -30.750 23.671 1.00 34.80 61 GLY D CA 1
ATOM 5226 C C . GLY D 1 61 ? -16.252 -29.428 24.345 1.00 35.18 61 GLY D C 1
ATOM 5227 O O . GLY D 1 61 ? -16.443 -28.346 23.787 1.00 31.20 61 GLY D O 1
ATOM 5228 N N . SER D 1 62 ? -15.784 -29.534 25.575 1.00 37.27 62 SER D N 1
ATOM 5229 C CA . SER D 1 62 ? -15.466 -28.372 26.375 1.00 38.20 62 SER D CA 1
ATOM 5230 C C . SER D 1 62 ? -14.062 -28.595 26.943 1.00 38.18 62 SER D C 1
ATOM 5231 O O . SER D 1 62 ? -13.747 -29.684 27.433 1.00 38.16 62 SER D O 1
ATOM 5234 N N . VAL D 1 63 ? -13.223 -27.568 26.838 1.00 37.66 63 VAL D N 1
ATOM 5235 C CA . VAL D 1 63 ? -11.859 -27.609 27.348 1.00 36.52 63 VAL D CA 1
ATOM 5236 C C . VAL D 1 63 ? -11.620 -26.413 28.261 1.00 36.85 63 VAL D C 1
ATOM 5237 O O . VAL D 1 63 ? -12.424 -25.481 28.332 1.00 38.84 63 VAL D O 1
ATOM 5241 N N . SER D 1 64 ? -10.511 -26.440 28.977 1.00 34.85 64 SER D N 1
ATOM 5242 C CA . SER D 1 64 ? -10.194 -25.341 29.857 1.00 34.34 64 SER D CA 1
ATOM 5243 C C . SER D 1 64 ? -8.728 -24.999 29.640 1.00 33.14 64 SER D C 1
ATOM 5244 O O . SER D 1 64 ? -7.932 -25.871 29.299 1.00 30.60 64 SER D O 1
ATOM 5247 N N . ILE D 1 65 ? -8.390 -23.725 29.803 1.00 31.63 65 ILE D N 1
ATOM 5248 C CA . ILE D 1 65 ? -7.006 -23.278 29.674 1.00 30.79 65 ILE D CA 1
ATOM 5249 C C . ILE D 1 65 ? -6.602 -22.936 31.100 1.00 30.42 65 ILE D C 1
ATOM 5250 O O . ILE D 1 65 ? -7.220 -22.085 31.738 1.00 31.48 65 ILE D O 1
ATOM 5255 N N . ILE D 1 66 ? -5.574 -23.609 31.599 1.00 30.47 66 ILE D N 1
ATOM 5256 C CA . ILE D 1 66 ? -5.124 -23.398 32.961 1.00 30.75 66 ILE D CA 1
ATOM 5257 C C . ILE D 1 66 ? -3.662 -22.974 33.029 1.00 34.46 66 ILE D C 1
ATOM 5258 O O . ILE D 1 66 ? -2.831 -23.446 32.255 1.00 34.36 66 ILE D O 1
ATOM 5263 N N . ALA D 1 67 ? -3.354 -22.077 33.960 1.00 38.69 67 ALA D N 1
ATOM 5264 C CA . ALA D 1 67 ? -1.986 -21.601 34.155 1.00 41.08 67 ALA D CA 1
ATOM 5265 C C . ALA D 1 67 ? -1.491 -22.174 35.475 1.00 44.01 67 ALA D C 1
ATOM 5266 O O . ALA D 1 67 ? -2.264 -22.315 36.424 1.00 43.98 67 ALA D O 1
ATOM 5268 N N . GLU D 1 68 ? -0.207 -22.513 35.531 1.00 46.95 68 GLU D N 1
ATOM 5269 C CA . GLU D 1 68 ? 0.379 -23.074 36.737 1.00 50.71 68 GLU D CA 1
ATOM 5270 C C . GLU D 1 68 ? 1.360 -22.109 37.383 1.00 52.78 68 GLU D C 1
ATOM 5271 O O . GLU D 1 68 ? 1.897 -21.221 36.724 1.00 53.20 68 GLU D O 1
ATOM 5277 N N . GLU D 1 69 ? 1.583 -22.283 38.681 1.00 54.69 69 GLU D N 1
ATOM 5278 C CA . GLU D 1 69 ? 2.548 -21.461 39.390 1.00 56.98 69 GLU D CA 1
ATOM 5279 C C . GLU D 1 69 ? 3.600 -22.418 39.919 1.00 58.97 69 GLU D C 1
ATOM 5280 O O . GLU D 1 69 ? 3.727 -23.536 39.416 1.00 59.22 69 GLU D O 1
ATOM 5286 N N . ASP D 1 70 ? 4.354 -21.997 40.927 1.00 62.05 70 ASP D N 1
ATOM 5287 C CA . ASP D 1 70 ? 5.396 -22.864 41.459 1.00 64.18 70 ASP D CA 1
ATOM 5288 C C . ASP D 1 70 ? 4.902 -23.731 42.605 1.00 64.68 70 ASP D C 1
ATOM 5289 O O . ASP D 1 70 ? 5.103 -24.952 42.596 1.00 64.10 70 ASP D O 1
ATOM 5294 N N . ASP D 1 71 ? 4.254 -23.103 43.586 1.00 65.32 71 ASP D N 1
ATOM 5295 C CA . ASP D 1 71 ? 3.722 -23.829 44.740 1.00 65.95 71 ASP D CA 1
ATOM 5296 C C . ASP D 1 71 ? 2.754 -24.917 44.297 1.00 65.15 71 ASP D C 1
ATOM 5297 O O . ASP D 1 71 ? 2.095 -25.555 45.120 1.00 66.82 71 ASP D O 1
ATOM 5302 N N . ASP D 1 72 ? 2.693 -25.128 42.986 1.00 64.15 72 ASP D N 1
ATOM 5303 C CA . ASP D 1 72 ? 1.815 -26.121 42.384 1.00 62.20 72 ASP D CA 1
ATOM 5304 C C . ASP D 1 72 ? 0.365 -25.712 42.632 1.00 60.19 72 ASP D C 1
ATOM 5305 O O . ASP D 1 72 ? -0.365 -26.346 43.395 1.00 61.22 72 ASP D O 1
ATOM 5310 N N . ARG D 1 73 ? -0.030 -24.622 41.988 1.00 56.45 73 ARG D N 1
ATOM 5311 C CA . ARG D 1 73 ? -1.372 -24.095 42.105 1.00 52.24 73 ARG D CA 1
ATOM 5312 C C . ARG D 1 73 ? -1.876 -23.876 40.679 1.00 49.45 73 ARG D C 1
ATOM 5313 O O . ARG D 1 73 ? -1.082 -23.657 39.762 1.00 48.33 73 ARG D O 1
ATOM 5321 N N . GLU D 1 74 ? -3.188 -23.935 40.490 1.00 44.72 74 GLU D N 1
ATOM 5322 C CA . GLU D 1 74 ? -3.755 -23.731 39.169 1.00 42.63 74 GLU D CA 1
ATOM 5323 C C . GLU D 1 74 ? -4.794 -22.616 39.153 1.00 39.36 74 GLU D C 1
ATOM 5324 O O . GLU D 1 74 ? -5.518 -22.400 40.121 1.00 38.21 74 GLU D O 1
ATOM 5330 N N . LEU D 1 75 ? -4.858 -21.914 38.030 1.00 36.44 75 LEU D N 1
ATOM 5331 C CA . LEU D 1 75 ? -5.821 -20.844 37.840 1.00 33.85 75 LEU D CA 1
ATOM 5332 C C . LEU D 1 75 ? -6.468 -21.036 36.466 1.00 32.92 75 LEU D C 1
ATOM 5333 O O . LEU D 1 75 ? -5.812 -20.900 35.423 1.00 32.01 75 LEU D O 1
ATOM 5338 N N . VAL D 1 76 ? -7.750 -21.386 36.474 1.00 30.70 76 VAL D N 1
ATOM 5339 C CA . VAL D 1 76 ? -8.496 -21.559 35.241 1.00 29.27 76 VAL D CA 1
ATOM 5340 C C . VAL D 1 76 ? -8.634 -20.168 34.625 1.00 28.65 76 VAL D C 1
ATOM 5341 O O . VAL D 1 76 ? -9.066 -19.223 35.295 1.00 29.87 76 VAL D O 1
ATOM 5345 N N . LEU D 1 77 ? -8.249 -20.031 33.362 1.00 28.60 77 LEU D N 1
ATOM 5346 C CA . LEU D 1 77 ? -8.348 -18.734 32.705 1.00 32.25 77 LEU D CA 1
ATOM 5347 C C . LEU D 1 77 ? -9.604 -18.682 31.859 1.00 33.60 77 LEU D C 1
ATOM 5348 O O . LEU D 1 77 ? -10.007 -17.611 31.405 1.00 36.46 77 LEU D O 1
ATOM 5353 N N . GLY D 1 78 ? -10.214 -19.841 31.640 1.00 31.37 78 GLY D N 1
ATOM 5354 C CA . GLY D 1 78 ? -11.429 -19.885 30.848 1.00 32.79 78 GLY D CA 1
ATOM 5355 C C . GLY D 1 78 ? -11.827 -21.241 30.285 1.00 33.38 78 GLY D C 1
ATOM 5356 O O . GLY D 1 78 ? -11.029 -22.183 30.240 1.00 32.80 78 GLY D O 1
ATOM 5357 N N . TYR D 1 79 ? -13.085 -21.334 29.870 1.00 32.22 79 TYR D N 1
ATOM 5358 C CA . TYR D 1 79 ? -13.620 -22.547 29.275 1.00 34.04 79 TYR D CA 1
ATOM 5359 C C . TYR D 1 79 ? -13.889 -22.192 27.831 1.00 34.74 79 TYR D C 1
ATOM 5360 O O . TYR D 1 79 ? -14.158 -21.034 27.513 1.00 35.76 79 TYR D O 1
ATOM 5369 N N . PHE D 1 80 ? -13.819 -23.179 26.951 1.00 34.39 80 PHE D N 1
ATOM 5370 C CA . PHE D 1 80 ? -14.041 -22.916 25.546 1.00 34.31 80 PHE D CA 1
ATOM 5371 C C . PHE D 1 80 ? -14.762 -24.073 24.871 1.00 35.60 80 PHE D C 1
ATOM 5372 O O . PHE D 1 80 ? -14.480 -25.237 25.146 1.00 36.92 80 PHE D O 1
ATOM 5380 N N . GLY D 1 81 ? -15.695 -23.744 23.986 1.00 36.42 81 GLY D N 1
ATOM 5381 C CA . GLY D 1 81 ? -16.445 -24.774 23.294 1.00 36.11 81 GLY D CA 1
ATOM 5382 C C . GLY D 1 81 ? -16.181 -24.827 21.799 1.00 38.13 81 GLY D C 1
ATOM 5383 O O . GLY D 1 81 ? -15.169 -24.319 21.291 1.00 36.54 81 GLY D O 1
ATOM 5384 N N . SER D 1 82 ? -17.116 -25.456 21.099 1.00 37.08 82 SER D N 1
ATOM 5385 C CA . SER D 1 82 ? -17.055 -25.618 19.659 1.00 39.00 82 SER D CA 1
ATOM 5386 C C . SER D 1 82 ? -16.699 -24.310 18.958 1.00 36.50 82 SER D C 1
ATOM 5387 O O . SER D 1 82 ? -17.209 -23.249 19.311 1.00 35.87 82 SER D O 1
ATOM 5390 N N . GLY D 1 83 ? -15.819 -24.408 17.966 1.00 36.26 83 GLY D N 1
ATOM 5391 C CA . GLY D 1 83 ? -15.401 -23.243 17.208 1.00 34.69 83 GLY D CA 1
ATOM 5392 C C . GLY D 1 83 ? -14.154 -22.538 17.713 1.00 34.51 83 GLY D C 1
ATOM 5393 O O . GLY D 1 83 ? -13.602 -21.683 17.025 1.00 35.50 83 GLY D O 1
ATOM 5394 N N . GLU D 1 84 ? -13.699 -22.885 18.909 1.00 33.73 84 GLU D N 1
ATOM 5395 C CA . GLU D 1 84 ? -12.530 -22.236 19.477 1.00 33.24 84 GLU D CA 1
ATOM 5396 C C . GLU D 1 84 ? -11.185 -22.793 19.021 1.00 32.95 84 GLU D C 1
ATOM 5397 O O . GLU D 1 84 ? -11.004 -24.008 18.861 1.00 29.75 84 GLU D O 1
ATOM 5403 N N . PHE D 1 85 ? -10.253 -21.874 18.789 1.00 30.91 85 PHE D N 1
ATOM 5404 C CA . PHE D 1 85 ? -8.891 -22.217 18.411 1.00 28.04 85 PHE D CA 1
ATOM 5405 C C . PHE D 1 85 ? -8.142 -22.169 19.727 1.00 26.86 85 PHE D C 1
ATOM 5406 O O . PHE D 1 85 ? -8.221 -21.178 20.442 1.00 28.05 85 PHE D O 1
ATOM 5414 N N . VAL D 1 86 ? -7.452 -23.247 20.075 1.00 26.59 86 VAL D N 1
ATOM 5415 C CA . VAL D 1 86 ? -6.687 -23.269 21.315 1.00 26.87 86 VAL D CA 1
ATOM 5416 C C . VAL D 1 86 ? -5.267 -23.722 20.995 1.00 27.03 86 VAL D C 1
ATOM 5417 O O . VAL D 1 86 ? -5.026 -24.323 19.944 1.00 28.31 86 VAL D O 1
ATOM 5421 N N . GLY D 1 87 ? -4.330 -23.399 21.881 1.00 26.81 87 GLY D N 1
ATOM 5422 C CA . GLY D 1 87 ? -2.933 -23.733 21.643 1.00 29.18 87 GLY D CA 1
ATOM 5423 C C . GLY D 1 87 ? -2.396 -22.944 20.452 1.00 30.92 87 GLY D C 1
ATOM 5424 O O . GLY D 1 87 ? -1.504 -23.389 19.721 1.00 29.38 87 GLY D O 1
ATOM 5425 N N . GLU D 1 88 ? -2.938 -21.749 20.259 1.00 30.20 88 GLU D N 1
ATOM 5426 C CA . GLU D 1 88 ? -2.540 -20.926 19.132 1.00 33.42 88 GLU D CA 1
ATOM 5427 C C . GLU D 1 88 ? -1.347 -20.013 19.347 1.00 33.97 88 GLU D C 1
ATOM 5428 O O . GLU D 1 88 ? -0.827 -19.461 18.383 1.00 35.02 88 GLU D O 1
ATOM 5434 N N . MET D 1 89 ? -0.901 -19.863 20.589 1.00 33.90 89 MET D N 1
ATOM 5435 C CA . MET D 1 89 ? 0.209 -18.955 20.878 1.00 36.40 89 MET D CA 1
ATOM 5436 C C . MET D 1 89 ? 1.450 -19.132 20.000 1.00 35.60 89 MET D C 1
ATOM 5437 O O . MET D 1 89 ? 1.951 -18.162 19.436 1.00 34.51 89 MET D O 1
ATOM 5442 N N . GLY D 1 90 ? 1.945 -20.359 19.898 1.00 34.58 90 GLY D N 1
ATOM 5443 C CA . GLY D 1 90 ? 3.115 -20.624 19.081 1.00 34.03 90 GLY D CA 1
ATOM 5444 C C . GLY D 1 90 ? 2.975 -20.196 17.630 1.00 36.04 90 GLY D C 1
ATOM 5445 O O . GLY D 1 90 ? 3.971 -20.039 16.929 1.00 37.32 90 GLY D O 1
ATOM 5446 N N . LEU D 1 91 ? 1.747 -20.001 17.166 1.00 37.52 91 LEU D N 1
ATOM 5447 C CA . LEU D 1 91 ? 1.525 -19.568 15.791 1.00 39.81 91 LEU D CA 1
ATOM 5448 C C . LEU D 1 91 ? 1.837 -18.072 15.637 1.00 41.13 91 LEU D C 1
ATOM 5449 O O . LEU D 1 91 ? 1.900 -17.541 14.525 1.00 40.64 91 LEU D O 1
ATOM 5454 N N . PHE D 1 92 ? 2.046 -17.404 16.766 1.00 40.73 92 PHE D N 1
ATOM 5455 C CA . PHE D 1 92 ? 2.303 -15.970 16.776 1.00 40.72 92 PHE D CA 1
ATOM 5456 C C . PHE D 1 92 ? 3.600 -15.601 17.476 1.00 41.07 92 PHE D C 1
ATOM 5457 O O . PHE D 1 92 ? 4.272 -14.653 17.087 1.00 42.10 92 PHE D O 1
ATOM 5465 N N . ILE D 1 93 ? 3.926 -16.340 18.526 1.00 40.80 93 ILE D N 1
ATOM 5466 C CA . ILE D 1 93 ? 5.133 -16.085 19.282 1.00 42.08 93 ILE D CA 1
ATOM 5467 C C . ILE D 1 93 ? 6.001 -17.325 19.247 1.00 44.68 93 ILE D C 1
ATOM 5468 O O . ILE D 1 93 ? 5.887 -18.198 20.117 1.00 44.41 93 ILE D O 1
ATOM 5473 N N . GLU D 1 94 ? 6.860 -17.399 18.235 1.00 47.17 94 GLU D N 1
ATOM 5474 C CA . GLU D 1 94 ? 7.768 -18.524 18.079 1.00 49.69 94 GLU D CA 1
ATOM 5475 C C . GLU D 1 94 ? 8.282 -18.930 19.453 1.00 49.97 94 GLU D C 1
ATOM 5476 O O . GLU D 1 94 ? 8.963 -18.166 20.132 1.00 49.34 94 GLU D O 1
ATOM 5482 N N . SER D 1 95 ? 7.915 -20.135 19.867 1.00 51.98 95 SER D N 1
ATOM 5483 C CA . SER D 1 95 ? 8.333 -20.664 21.154 1.00 53.48 95 SER D CA 1
ATOM 5484 C C . SER D 1 95 ? 8.482 -22.162 20.969 1.00 53.62 95 SER D C 1
ATOM 5485 O O . SER D 1 95 ? 7.856 -22.753 20.088 1.00 55.74 95 SER D O 1
ATOM 5488 N N . ASP D 1 96 ? 9.324 -22.781 21.779 1.00 52.85 96 ASP D N 1
ATOM 5489 C CA . ASP D 1 96 ? 9.529 -24.213 21.653 1.00 52.15 96 ASP D CA 1
ATOM 5490 C C . ASP D 1 96 ? 8.565 -24.944 22.570 1.00 49.64 96 ASP D C 1
ATOM 5491 O O . ASP D 1 96 ? 8.320 -26.132 22.394 1.00 51.25 96 ASP D O 1
ATOM 5496 N N . THR D 1 97 ? 8.006 -24.228 23.541 1.00 46.98 97 THR D N 1
ATOM 5497 C CA . THR D 1 97 ? 7.104 -24.845 24.503 1.00 44.32 97 THR D CA 1
ATOM 5498 C C . THR D 1 97 ? 5.771 -24.135 24.786 1.00 42.37 97 THR D C 1
ATOM 5499 O O . THR D 1 97 ? 5.566 -22.970 24.426 1.00 42.83 97 THR D O 1
ATOM 5503 N N . ARG D 1 98 ? 4.872 -24.870 25.438 1.00 39.16 98 ARG D N 1
ATOM 5504 C CA . ARG D 1 98 ? 3.559 -24.369 25.834 1.00 35.82 98 ARG D CA 1
ATOM 5505 C C . ARG D 1 98 ? 3.742 -23.578 27.117 1.00 35.61 98 ARG D C 1
ATOM 5506 O O . ARG D 1 98 ? 4.707 -23.790 27.850 1.00 35.67 98 ARG D O 1
ATOM 5514 N N . GLU D 1 99 ? 2.810 -22.677 27.400 1.00 35.61 99 GLU D N 1
ATOM 5515 C CA . GLU D 1 99 ? 2.889 -21.884 28.616 1.00 35.45 99 GLU D CA 1
ATOM 5516 C C . GLU D 1 99 ? 1.695 -22.168 29.533 1.00 33.89 99 GLU D C 1
ATOM 5517 O O . GLU D 1 99 ? 1.653 -21.716 30.673 1.00 34.73 99 GLU D O 1
ATOM 5523 N N . VAL D 1 100 ? 0.727 -22.930 29.040 1.00 32.00 100 VAL D N 1
ATOM 5524 C CA . VAL D 1 100 ? -0.451 -23.240 29.844 1.00 29.67 100 VAL D CA 1
ATOM 5525 C C . VAL D 1 100 ? -0.907 -24.680 29.643 1.00 29.00 100 VAL D C 1
ATOM 5526 O O . VAL D 1 100 ? -0.397 -25.392 28.773 1.00 29.78 100 VAL D O 1
ATOM 5530 N N . ILE D 1 101 ? -1.886 -25.077 30.449 1.00 28.28 101 ILE D N 1
ATOM 5531 C CA . ILE D 1 101 ? -2.496 -26.399 30.388 1.00 28.32 101 ILE D CA 1
ATOM 5532 C C . ILE D 1 101 ? -3.794 -26.323 29.596 1.00 28.03 101 ILE D C 1
ATOM 5533 O O . ILE D 1 101 ? -4.600 -25.414 29.806 1.00 27.62 101 ILE D O 1
ATOM 5538 N N . LEU D 1 102 ? -3.982 -27.283 28.692 1.00 28.87 102 LEU D N 1
ATOM 5539 C CA . LEU D 1 102 ? -5.198 -27.408 27.894 1.00 28.98 102 LEU D CA 1
ATOM 5540 C C . LEU D 1 102 ? -5.829 -28.705 28.402 1.00 30.90 102 LEU D C 1
ATOM 5541 O O . LEU D 1 102 ? -5.325 -29.801 28.136 1.00 30.45 102 LEU D O 1
ATOM 5546 N N . ARG D 1 103 ? -6.931 -28.575 29.130 1.00 31.33 103 ARG D N 1
ATOM 5547 C CA . ARG D 1 103 ? -7.598 -29.720 29.736 1.00 31.66 103 ARG D CA 1
ATOM 5548 C C . ARG D 1 103 ? -9.060 -29.873 29.316 1.00 34.11 103 ARG D C 1
ATOM 5549 O O . ARG D 1 103 ? -9.852 -28.936 29.429 1.00 36.60 103 ARG D O 1
ATOM 5557 N N . THR D 1 104 ? -9.412 -31.055 28.812 1.00 34.37 104 THR D N 1
ATOM 5558 C CA . THR D 1 104 ? -10.791 -31.338 28.404 1.00 35.23 104 THR D CA 1
ATOM 5559 C C . THR D 1 104 ? -11.667 -31.387 29.659 1.00 34.68 104 THR D C 1
ATOM 5560 O O . THR D 1 104 ? -11.266 -31.944 30.677 1.00 34.06 104 THR D O 1
ATOM 5564 N N . ARG D 1 105 ? -12.857 -30.802 29.591 1.00 36.29 105 ARG D N 1
ATOM 5565 C CA . ARG D 1 105 ? -13.763 -30.807 30.740 1.00 38.07 105 ARG D CA 1
ATOM 5566 C C . ARG D 1 105 ? -14.817 -31.875 30.509 1.00 38.88 105 ARG D C 1
ATOM 5567 O O . ARG D 1 105 ? -15.510 -32.295 31.432 1.00 38.92 105 ARG D O 1
ATOM 5575 N N . THR D 1 106 ? -14.928 -32.291 29.253 1.00 40.55 106 THR D N 1
ATOM 5576 C CA . THR D 1 106 ? -15.863 -33.325 28.830 1.00 42.43 106 THR D CA 1
ATOM 5577 C C . THR D 1 106 ? -15.144 -34.099 27.741 1.00 43.80 106 THR D C 1
ATOM 5578 O O . THR D 1 106 ? -13.973 -33.839 27.457 1.00 45.35 106 THR D O 1
ATOM 5582 N N . GLN D 1 107 ? -15.833 -35.057 27.136 1.00 44.86 107 GLN D N 1
ATOM 5583 C CA . GLN D 1 107 ? -15.236 -35.822 26.051 1.00 46.23 107 GLN D CA 1
ATOM 5584 C C . GLN D 1 107 ? -15.145 -34.817 24.899 1.00 44.91 107 GLN D C 1
ATOM 5585 O O . GLN D 1 107 ? -16.078 -34.050 24.677 1.00 45.47 107 GLN D O 1
ATOM 5591 N N . CYS D 1 108 ? -14.041 -34.811 24.164 1.00 43.14 108 CYS D N 1
ATOM 5592 C CA . CYS D 1 108 ? -13.898 -33.835 23.086 1.00 43.86 108 CYS D CA 1
ATOM 5593 C C . CYS D 1 108 ? -13.368 -34.351 21.766 1.00 41.99 108 CYS D C 1
ATOM 5594 O O . CYS D 1 108 ? -12.667 -35.357 21.706 1.00 43.17 108 CYS D O 1
ATOM 5597 N N . GLU D 1 109 ? -13.702 -33.621 20.709 1.00 41.49 109 GLU D N 1
ATOM 5598 C CA . GLU D 1 109 ? -13.218 -33.919 19.372 1.00 42.25 109 GLU D CA 1
ATOM 5599 C C . GLU D 1 109 ? -12.399 -32.673 19.019 1.00 40.88 109 GLU D C 1
ATOM 5600 O O . GLU D 1 109 ? -12.935 -31.569 18.975 1.00 40.46 109 GLU D O 1
ATOM 5606 N N . LEU D 1 110 ? -11.100 -32.844 18.811 1.00 41.03 110 LEU D N 1
ATOM 5607 C CA . LEU D 1 110 ? -10.236 -31.718 18.475 1.00 40.83 110 LEU D CA 1
ATOM 5608 C C . LEU D 1 110 ? -9.498 -31.987 17.178 1.00 41.59 110 LEU D C 1
ATOM 5609 O O . LEU D 1 110 ? -8.937 -33.061 16.987 1.00 41.91 110 LEU D O 1
ATOM 5614 N N . ALA D 1 111 ? -9.506 -31.008 16.285 1.00 43.20 111 ALA D N 1
ATOM 5615 C CA . ALA D 1 111 ? -8.811 -31.134 15.019 1.00 45.40 111 ALA D CA 1
ATOM 5616 C C . ALA D 1 111 ? -7.497 -30.382 15.169 1.00 46.92 111 ALA D C 1
ATOM 5617 O O . ALA D 1 111 ? -7.500 -29.190 15.465 1.00 51.33 111 ALA D O 1
ATOM 5619 N N . GLU D 1 112 ? -6.377 -31.071 14.979 1.00 47.08 112 GLU D N 1
ATOM 5620 C CA . GLU D 1 112 ? -5.080 -30.426 15.098 1.00 47.20 112 GLU D CA 1
ATOM 5621 C C . GLU D 1 112 ? -4.348 -30.306 13.764 1.00 47.39 112 GLU D C 1
ATOM 5622 O O . GLU D 1 112 ? -4.547 -31.112 12.850 1.00 46.62 112 GLU D O 1
ATOM 5628 N N . ILE D 1 113 ? -3.514 -29.275 13.667 1.00 47.23 113 ILE D N 1
ATOM 5629 C CA . ILE D 1 113 ? -2.712 -29.008 12.478 1.00 47.92 113 ILE D CA 1
ATOM 5630 C C . ILE D 1 113 ? -1.448 -28.270 12.906 1.00 47.48 113 ILE D C 1
ATOM 5631 O O . ILE D 1 113 ? -1.502 -27.333 13.713 1.00 47.42 113 ILE D O 1
ATOM 5636 N N . SER D 1 114 ? -0.310 -28.703 12.372 1.00 47.53 114 SER D N 1
ATOM 5637 C CA . SER D 1 114 ? 0.971 -28.093 12.713 1.00 47.52 114 SER D CA 1
ATOM 5638 C C . SER D 1 114 ? 1.028 -26.660 12.212 1.00 47.50 114 SER D C 1
ATOM 5639 O O . SER D 1 114 ? 0.449 -26.333 11.173 1.00 47.20 114 SER D O 1
ATOM 5642 N N . TYR D 1 115 ? 1.727 -25.801 12.946 1.00 46.80 115 TYR D N 1
ATOM 5643 C CA . TYR D 1 115 ? 1.845 -24.409 12.530 1.00 47.85 115 TYR D CA 1
ATOM 5644 C C . TYR D 1 115 ? 2.498 -24.335 11.146 1.00 50.38 115 TYR D C 1
ATOM 5645 O O . TYR D 1 115 ? 1.978 -23.699 10.227 1.00 50.39 115 TYR D O 1
ATOM 5654 N N . GLU D 1 116 ? 3.640 -25.003 11.016 1.00 52.53 116 GLU D N 1
ATOM 5655 C CA . GLU D 1 116 ? 4.401 -25.011 9.778 1.00 54.96 116 GLU D CA 1
ATOM 5656 C C . GLU D 1 116 ? 3.552 -25.325 8.565 1.00 55.48 116 GLU D C 1
ATOM 5657 O O . GLU D 1 116 ? 3.664 -24.657 7.542 1.00 55.84 116 GLU D O 1
ATOM 5663 N N . ARG D 1 117 ? 2.706 -26.343 8.680 1.00 56.51 117 ARG D N 1
ATOM 5664 C CA . ARG D 1 117 ? 1.842 -26.734 7.575 1.00 56.97 117 ARG D CA 1
ATOM 5665 C C . ARG D 1 117 ? 0.656 -25.809 7.417 1.00 56.60 117 ARG D C 1
ATOM 5666 O O . ARG D 1 117 ? -0.041 -25.868 6.410 1.00 58.70 117 ARG D O 1
ATOM 5674 N N . LEU D 1 118 ? 0.416 -24.956 8.406 1.00 55.90 118 LEU D N 1
ATOM 5675 C CA . LEU D 1 118 ? -0.705 -24.031 8.316 1.00 55.17 118 LEU D CA 1
ATOM 5676 C C . LEU D 1 118 ? -0.320 -22.854 7.431 1.00 56.75 118 LEU D C 1
ATOM 5677 O O . LEU D 1 118 ? -0.999 -22.569 6.444 1.00 56.74 118 LEU D O 1
ATOM 5682 N N . GLN D 1 119 ? 0.775 -22.182 7.780 1.00 57.97 119 GLN D N 1
ATOM 5683 C CA . GLN D 1 119 ? 1.240 -21.035 7.010 1.00 59.37 119 GLN D CA 1
ATOM 5684 C C . GLN D 1 119 ? 1.665 -21.462 5.603 1.00 59.72 119 GLN D C 1
ATOM 5685 O O . GLN D 1 119 ? 1.613 -20.668 4.665 1.00 59.47 119 GLN D O 1
ATOM 5691 N N . GLN D 1 120 ? 2.082 -22.715 5.454 1.00 60.24 120 GLN D N 1
ATOM 5692 C CA . GLN D 1 120 ? 2.448 -23.210 4.133 1.00 61.54 120 GLN D CA 1
ATOM 5693 C C . GLN D 1 120 ? 1.136 -23.281 3.357 1.00 61.12 120 GLN D C 1
ATOM 5694 O O . GLN D 1 120 ? 1.095 -23.032 2.154 1.00 60.86 120 GLN D O 1
ATOM 5700 N N . LEU D 1 121 ? 0.062 -23.623 4.064 1.00 60.88 121 LEU D N 1
ATOM 5701 C CA . LEU D 1 121 ? -1.257 -23.691 3.453 1.00 59.64 121 LEU D CA 1
ATOM 5702 C C . LEU D 1 121 ? -1.776 -22.268 3.272 1.00 59.60 121 LEU D C 1
ATOM 5703 O O . LEU D 1 121 ? -2.548 -21.997 2.352 1.00 60.31 121 LEU D O 1
ATOM 5708 N N . PHE D 1 122 ? -1.352 -21.366 4.158 1.00 59.76 122 PHE D N 1
ATOM 5709 C CA . PHE D 1 122 ? -1.763 -19.963 4.092 1.00 59.10 122 PHE D CA 1
ATOM 5710 C C . PHE D 1 122 ? -1.157 -19.304 2.861 1.00 59.72 122 PHE D C 1
ATOM 5711 O O . PHE D 1 122 ? -1.599 -18.233 2.438 1.00 60.27 122 PHE D O 1
ATOM 5719 N N . GLN D 1 123 ? -0.132 -19.940 2.302 1.00 59.52 123 GLN D N 1
ATOM 5720 C CA . GLN D 1 123 ? 0.521 -19.431 1.103 1.00 60.31 123 GLN D CA 1
ATOM 5721 C C . GLN D 1 123 ? 0.135 -20.236 -0.145 1.00 60.29 123 GLN D C 1
ATOM 5722 O O . GLN D 1 123 ? 0.620 -19.963 -1.243 1.00 60.92 123 GLN D O 1
ATOM 5728 N N . THR D 1 124 ? -0.741 -21.224 0.032 1.00 59.12 124 THR D N 1
ATOM 5729 C CA . THR D 1 124 ? -1.213 -22.046 -1.075 1.00 57.62 124 THR D CA 1
ATOM 5730 C C . THR D 1 124 ? -2.748 -22.093 -1.188 1.00 57.19 124 THR D C 1
ATOM 5731 O O . THR D 1 124 ? -3.398 -21.054 -1.313 1.00 58.01 124 THR D O 1
ATOM 5735 N N . SER D 1 125 ? -3.331 -23.287 -1.135 1.00 55.56 125 SER D N 1
ATOM 5736 C CA . SER D 1 125 ? -4.779 -23.419 -1.272 1.00 55.25 125 SER D CA 1
ATOM 5737 C C . SER D 1 125 ? -5.621 -22.763 -0.181 1.00 55.52 125 SER D C 1
ATOM 5738 O O . SER D 1 125 ? -6.851 -22.776 -0.266 1.00 56.48 125 SER D O 1
ATOM 5741 N N . LEU D 1 126 ? -4.979 -22.189 0.835 1.00 55.78 126 LEU D N 1
ATOM 5742 C CA . LEU D 1 126 ? -5.719 -21.544 1.926 1.00 55.65 126 LEU D CA 1
ATOM 5743 C C . LEU D 1 126 ? -5.513 -20.031 2.001 1.00 55.25 126 LEU D C 1
ATOM 5744 O O . LEU D 1 126 ? -6.128 -19.351 2.821 1.00 54.69 126 LEU D O 1
ATOM 5749 N N . SER D 1 127 ? -4.659 -19.510 1.127 1.00 56.55 127 SER D N 1
ATOM 5750 C CA . SER D 1 127 ? -4.362 -18.080 1.077 1.00 56.58 127 SER D CA 1
ATOM 5751 C C . SER D 1 127 ? -5.622 -17.202 1.136 1.00 55.64 127 SER D C 1
ATOM 5752 O O . SER D 1 127 ? -5.648 -16.195 1.848 1.00 56.67 127 SER D O 1
ATOM 5755 N N . PRO D 1 128 ? -6.681 -17.568 0.389 1.00 53.85 128 PRO D N 1
ATOM 5756 C CA . PRO D 1 128 ? -7.924 -16.781 0.390 1.00 52.23 128 PRO D CA 1
ATOM 5757 C C . PRO D 1 128 ? -8.681 -16.858 1.718 1.00 51.01 128 PRO D C 1
ATOM 5758 O O . PRO D 1 128 ? -9.499 -15.994 2.038 1.00 50.46 128 PRO D O 1
ATOM 5762 N N . ASP D 1 129 ? -8.410 -17.910 2.479 1.00 49.88 129 ASP D N 1
ATOM 5763 C CA . ASP D 1 129 ? -9.054 -18.112 3.768 1.00 48.73 129 ASP D CA 1
ATOM 5764 C C . ASP D 1 129 ? -8.246 -17.457 4.898 1.00 48.22 129 ASP D C 1
ATOM 5765 O O . ASP D 1 129 ? -8.770 -17.214 5.981 1.00 47.97 129 ASP D O 1
ATOM 5770 N N . ALA D 1 130 ? -6.975 -17.166 4.630 1.00 48.59 130 ALA D N 1
ATOM 5771 C CA . ALA D 1 130 ? -6.087 -16.555 5.618 1.00 48.64 130 ALA D CA 1
ATOM 5772 C C . ALA D 1 130 ? -6.718 -15.361 6.327 1.00 49.18 130 ALA D C 1
ATOM 5773 O O . ALA D 1 130 ? -6.749 -15.310 7.553 1.00 51.03 130 ALA D O 1
ATOM 5775 N N . PRO D 1 131 ? -7.235 -14.382 5.566 1.00 48.89 131 PRO D N 1
ATOM 5776 C CA . PRO D 1 131 ? -7.858 -13.212 6.196 1.00 47.67 131 PRO D CA 1
ATOM 5777 C C . PRO D 1 131 ? -8.930 -13.578 7.226 1.00 45.80 131 PRO D C 1
ATOM 5778 O O . PRO D 1 131 ? -8.900 -13.086 8.356 1.00 46.61 131 PRO D O 1
ATOM 5782 N N . ARG D 1 132 ? -9.874 -14.432 6.837 1.00 43.33 132 ARG D N 1
ATOM 5783 C CA . ARG D 1 132 ? -10.944 -14.842 7.753 1.00 42.70 132 ARG D CA 1
ATOM 5784 C C . ARG D 1 132 ? -10.438 -15.671 8.925 1.00 40.68 132 ARG D C 1
ATOM 5785 O O . ARG D 1 132 ? -10.978 -15.588 10.024 1.00 38.69 132 ARG D O 1
ATOM 5793 N N . ILE D 1 133 ? -9.413 -16.482 8.691 1.00 40.33 133 ILE D N 1
ATOM 5794 C CA . ILE D 1 133 ? -8.873 -17.310 9.757 1.00 39.63 133 ILE D CA 1
ATOM 5795 C C . ILE D 1 133 ? -8.240 -16.409 10.823 1.00 39.55 133 ILE D C 1
ATOM 5796 O O . ILE D 1 133 ? -8.640 -16.419 11.993 1.00 39.85 133 ILE D O 1
ATOM 5801 N N . LEU D 1 134 ? -7.249 -15.630 10.405 1.00 38.64 134 LEU D N 1
ATOM 5802 C CA . LEU D 1 134 ? -6.543 -14.727 11.303 1.00 38.39 134 LEU D CA 1
ATOM 5803 C C . LEU D 1 134 ? -7.487 -13.812 12.068 1.00 36.31 134 LEU D C 1
ATOM 5804 O O . LEU D 1 134 ? -7.313 -13.595 13.265 1.00 37.64 134 LEU D O 1
ATOM 5809 N N . TYR D 1 135 ? -8.495 -13.291 11.380 1.00 34.62 135 TYR D N 1
ATOM 5810 C CA . TYR D 1 135 ? -9.454 -12.406 12.026 1.00 32.97 135 TYR D CA 1
ATOM 5811 C C . TYR D 1 135 ? -10.243 -13.166 13.089 1.00 32.63 135 TYR D C 1
ATOM 5812 O O . TYR D 1 135 ? -10.476 -12.647 14.179 1.00 33.10 135 TYR D O 1
ATOM 5821 N N . ALA D 1 136 ? -10.669 -14.387 12.773 1.00 29.52 136 ALA D N 1
ATOM 5822 C CA . ALA D 1 136 ? -11.415 -15.180 13.749 1.00 30.36 136 ALA D CA 1
ATOM 5823 C C . ALA D 1 136 ? -10.548 -15.391 14.990 1.00 30.92 136 ALA D C 1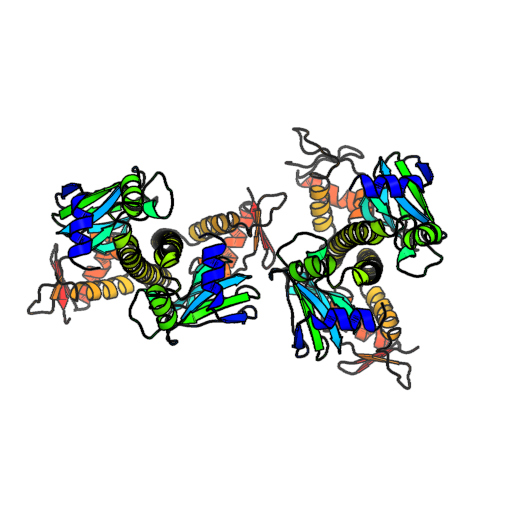
ATOM 5824 O O . ALA D 1 136 ? -11.014 -15.226 16.115 1.00 30.97 136 ALA D O 1
ATOM 5826 N N . ILE D 1 137 ? -9.283 -15.754 14.780 1.00 29.93 137 ILE D N 1
ATOM 5827 C CA . ILE D 1 137 ? -8.373 -15.970 15.895 1.00 28.26 137 ILE D CA 1
ATOM 5828 C C . ILE D 1 137 ? -8.211 -14.654 16.646 1.00 29.00 137 ILE D C 1
ATOM 5829 O O . ILE D 1 137 ? -8.100 -14.634 17.871 1.00 30.82 137 ILE D O 1
ATOM 5834 N N . GLY D 1 138 ? -8.216 -13.552 15.903 1.00 28.09 138 GLY D N 1
ATOM 5835 C CA . GLY D 1 138 ? -8.103 -12.249 16.529 1.00 27.44 138 GLY D CA 1
ATOM 5836 C C . GLY D 1 138 ? -9.273 -12.027 17.472 1.00 27.38 138 GLY D C 1
ATOM 5837 O O . GLY D 1 138 ? -9.105 -11.562 18.604 1.00 30.41 138 GLY D O 1
ATOM 5838 N N . VAL D 1 139 ? -10.473 -12.348 17.000 1.00 27.30 139 VAL D N 1
ATOM 5839 C CA . VAL D 1 139 ? -11.680 -12.208 17.812 1.00 25.98 139 VAL D CA 1
ATOM 5840 C C . VAL D 1 139 ? -11.545 -13.007 19.106 1.00 26.37 139 VAL D C 1
ATOM 5841 O O . VAL D 1 139 ? -11.880 -12.525 20.196 1.00 26.91 139 VAL D O 1
ATOM 5845 N N . GLN D 1 140 ? -11.047 -14.231 18.983 1.00 23.04 140 GLN D N 1
ATOM 5846 C CA . GLN D 1 140 ? -10.908 -15.085 20.149 1.00 26.18 140 GLN D CA 1
ATOM 5847 C C . GLN D 1 140 ? -9.821 -14.607 21.092 1.00 23.42 140 GLN D C 1
ATOM 5848 O O . GLN D 1 140 ? -9.984 -14.680 22.305 1.00 22.66 140 GLN D O 1
ATOM 5854 N N . LEU D 1 141 ? -8.718 -14.113 20.539 1.00 23.09 141 LEU D N 1
ATOM 5855 C CA . LEU D 1 141 ? -7.642 -13.602 21.372 1.00 22.35 141 LEU D CA 1
ATOM 5856 C C . LEU D 1 141 ? -8.165 -12.381 22.124 1.00 23.87 141 LEU D C 1
ATOM 5857 O O . LEU D 1 141 ? -7.895 -12.217 23.310 1.00 25.85 141 LEU D O 1
ATOM 5862 N N . SER D 1 142 ? -8.951 -11.551 21.445 1.00 22.79 142 SER D N 1
ATOM 5863 C CA . SER D 1 142 ? -9.484 -10.349 22.077 1.00 24.87 142 SER D CA 1
ATOM 5864 C C . SER D 1 142 ? -10.440 -10.637 23.228 1.00 26.18 142 SER D C 1
ATOM 5865 O O . SER D 1 142 ? -10.428 -9.932 24.239 1.00 27.03 142 SER D O 1
ATOM 5868 N N . LYS D 1 143 ? -11.258 -11.675 23.100 1.00 27.56 143 LYS D N 1
ATOM 5869 C CA . LYS D 1 143 ? -12.194 -11.997 24.182 1.00 29.52 143 LYS D CA 1
ATOM 5870 C C . LYS D 1 143 ? -11.462 -12.507 25.417 1.00 26.67 143 LYS D C 1
ATOM 5871 O O . LYS D 1 143 ? -11.806 -12.155 26.544 1.00 27.69 143 LYS D O 1
ATOM 5877 N N . ARG D 1 144 ? -10.446 -13.333 25.200 1.00 26.96 144 ARG D N 1
ATOM 5878 C CA . ARG D 1 144 ? -9.666 -13.896 26.304 1.00 24.92 144 ARG D CA 1
ATOM 5879 C C . ARG D 1 144 ? -8.852 -12.832 27.010 1.00 24.70 144 ARG D C 1
ATOM 5880 O O . ARG D 1 144 ? -8.699 -12.867 28.234 1.00 25.82 144 ARG D O 1
ATOM 5888 N N . LEU D 1 145 ? -8.327 -11.892 26.230 1.00 22.97 145 LEU D N 1
ATOM 5889 C CA . LEU D 1 145 ? -7.544 -10.798 26.779 1.00 23.43 145 LEU D CA 1
ATOM 5890 C C . LEU D 1 145 ? -8.461 -9.984 27.683 1.00 25.19 145 LEU D C 1
ATOM 5891 O O . LEU D 1 145 ? -8.106 -9.664 28.821 1.00 27.46 145 LEU D O 1
ATOM 5896 N N . LEU D 1 146 ? -9.642 -9.650 27.170 1.00 22.30 146 LEU D N 1
ATOM 5897 C CA . LEU D 1 146 ? -10.594 -8.868 27.939 1.00 25.01 146 LEU D CA 1
ATOM 5898 C C . LEU D 1 146 ? -10.964 -9.641 29.209 1.00 26.03 146 LEU D C 1
ATOM 5899 O O . LEU D 1 146 ? -10.950 -9.082 30.304 1.00 24.89 146 LEU D O 1
ATOM 5904 N N . ASP D 1 147 ? -11.260 -10.933 29.057 1.00 26.08 147 ASP D N 1
ATOM 5905 C CA . ASP D 1 147 ? -11.623 -11.774 30.203 1.00 26.31 147 ASP D CA 1
ATOM 5906 C C . ASP D 1 147 ? -10.499 -11.919 31.233 1.00 26.39 147 ASP D C 1
ATOM 5907 O O . ASP D 1 147 ? -10.747 -11.851 32.440 1.00 26.23 147 ASP D O 1
ATOM 5912 N N . THR D 1 148 ? -9.268 -12.117 30.762 1.00 26.04 148 THR D N 1
ATOM 5913 C CA . THR D 1 148 ? -8.132 -12.271 31.673 1.00 22.24 148 THR D CA 1
ATOM 5914 C C . THR D 1 148 ? -7.795 -10.936 32.314 1.00 23.85 148 THR D C 1
ATOM 5915 O O . THR D 1 148 ? -7.427 -10.870 33.489 1.00 22.41 148 THR D O 1
ATOM 5919 N N . THR D 1 149 ? -7.922 -9.862 31.541 1.00 24.87 149 THR D N 1
ATOM 5920 C CA . THR D 1 149 ? -7.652 -8.535 32.087 1.00 25.91 149 THR D CA 1
ATOM 5921 C C . THR D 1 149 ? -8.591 -8.315 33.269 1.00 29.40 149 THR D C 1
ATOM 5922 O O . THR D 1 149 ? -8.192 -7.781 34.315 1.00 28.20 149 THR D O 1
ATOM 5926 N N . ARG D 1 150 ? -9.841 -8.743 33.104 1.00 30.60 150 ARG D N 1
ATOM 5927 C CA . ARG D 1 150 ? -10.823 -8.581 34.172 1.00 33.30 150 ARG D CA 1
ATOM 5928 C C . ARG D 1 150 ? -10.483 -9.442 35.373 1.00 33.72 150 ARG D C 1
ATOM 5929 O O . ARG D 1 150 ? -10.662 -9.019 36.517 1.00 35.77 150 ARG D O 1
ATOM 5937 N N . LYS D 1 151 ? -9.977 -10.645 35.116 1.00 33.06 151 LYS D N 1
ATOM 5938 C CA . LYS D 1 151 ? -9.621 -11.562 36.193 1.00 30.92 151 LYS D CA 1
ATOM 5939 C C . LYS D 1 151 ? -8.495 -10.978 37.034 1.00 30.69 151 LYS D C 1
ATOM 5940 O O . LYS D 1 151 ? -8.552 -10.982 38.261 1.00 32.47 151 LYS D O 1
ATOM 5946 N N . ALA D 1 152 ? -7.461 -10.487 36.368 1.00 29.45 152 ALA D N 1
ATOM 5947 C CA . ALA D 1 152 ? -6.336 -9.898 37.070 1.00 29.73 152 ALA D CA 1
ATOM 5948 C C . ALA D 1 152 ? -6.842 -8.749 37.939 1.00 30.16 152 ALA D C 1
ATOM 5949 O O . ALA D 1 152 ? -6.430 -8.591 39.084 1.00 28.83 152 ALA D O 1
ATOM 5951 N N . SER D 1 153 ? -7.739 -7.945 37.384 1.00 31.40 153 SER D N 1
ATOM 5952 C CA . SER D 1 153 ? -8.286 -6.817 38.123 1.00 35.09 153 SER D CA 1
ATOM 5953 C C . SER D 1 153 ? -8.975 -7.328 39.390 1.00 36.00 153 SER D C 1
ATOM 5954 O O . SER D 1 153 ? -8.794 -6.774 40.479 1.00 37.99 153 SER D O 1
ATOM 5957 N N . ARG D 1 154 ? -9.735 -8.408 39.251 1.00 34.06 154 ARG D N 1
ATOM 5958 C CA . ARG D 1 154 ? -10.437 -8.991 40.385 1.00 34.08 154 ARG D CA 1
ATOM 5959 C C . ARG D 1 154 ? -9.495 -9.627 41.406 1.00 33.23 154 ARG D C 1
ATOM 5960 O O . ARG D 1 154 ? -9.688 -9.484 42.617 1.00 34.53 154 ARG D O 1
ATOM 5968 N N . LEU D 1 155 ? -8.485 -10.339 40.922 1.00 31.73 155 LEU D N 1
ATOM 5969 C CA . LEU D 1 155 ? -7.524 -10.983 41.814 1.00 32.53 155 LEU D CA 1
ATOM 5970 C C . LEU D 1 155 ? -6.692 -9.952 42.566 1.00 32.21 155 LEU D C 1
ATOM 5971 O O . LEU D 1 155 ? -6.037 -10.266 43.561 1.00 33.47 155 LEU D O 1
ATOM 5976 N N . ALA D 1 156 ? -6.717 -8.717 42.088 1.00 31.45 156 ALA D N 1
ATOM 5977 C CA . ALA D 1 156 ? -5.958 -7.657 42.727 1.00 34.04 156 ALA D CA 1
ATOM 5978 C C . ALA D 1 156 ? -6.736 -6.869 43.773 1.00 33.73 156 ALA D C 1
ATOM 5979 O O . ALA D 1 156 ? -6.198 -6.568 44.826 1.00 33.44 156 ALA D O 1
ATOM 5981 N N . PHE D 1 157 ? -8.000 -6.560 43.490 1.00 36.55 157 PHE D N 1
ATOM 5982 C CA . PHE D 1 157 ? -8.805 -5.725 44.386 1.00 38.83 157 PHE D CA 1
ATOM 5983 C C . PHE D 1 157 ? -10.022 -6.316 45.097 1.00 41.45 157 PHE D C 1
ATOM 5984 O O . PHE D 1 157 ? -10.539 -5.704 46.035 1.00 42.98 157 PHE D O 1
ATOM 5992 N N . LEU D 1 158 ? -10.501 -7.474 44.656 1.00 42.83 158 LEU D N 1
ATOM 5993 C CA . LEU D 1 158 ? -11.667 -8.086 45.289 1.00 42.67 158 LEU D CA 1
ATOM 5994 C C . LEU D 1 158 ? -11.298 -9.243 46.200 1.00 42.64 158 LEU D C 1
ATOM 5995 O O . LEU D 1 158 ? -10.326 -9.949 45.957 1.00 42.59 158 LEU D O 1
ATOM 6000 N N . ASP D 1 159 ? -12.087 -9.433 47.257 1.00 45.47 159 ASP D N 1
ATOM 6001 C CA . ASP D 1 159 ? -11.842 -10.507 48.217 1.00 45.11 159 ASP D CA 1
ATOM 6002 C C . ASP D 1 159 ? -12.323 -11.861 47.698 1.00 43.84 159 ASP D C 1
ATOM 6003 O O . ASP D 1 159 ? -13.159 -11.934 46.800 1.00 41.69 159 ASP D O 1
ATOM 6008 N N . VAL D 1 160 ? -11.798 -12.928 48.288 1.00 44.51 160 VAL D N 1
ATOM 6009 C CA . VAL D 1 160 ? -12.142 -14.292 47.906 1.00 45.53 160 VAL D CA 1
ATOM 6010 C C . VAL D 1 160 ? -13.656 -14.488 47.808 1.00 46.80 160 VAL D C 1
ATOM 6011 O O . VAL D 1 160 ? -14.199 -14.680 46.714 1.00 45.23 160 VAL D O 1
ATOM 6015 N N . THR D 1 161 ? -14.334 -14.429 48.953 1.00 48.01 161 THR D N 1
ATOM 6016 C CA . THR D 1 161 ? -15.782 -14.603 48.993 1.00 48.61 161 THR D CA 1
ATOM 6017 C C . THR D 1 161 ? -16.413 -13.782 47.876 1.00 49.63 161 THR D C 1
ATOM 6018 O O . THR D 1 161 ? -17.287 -14.259 47.149 1.00 50.53 161 THR D O 1
ATOM 6022 N N . ASP D 1 162 ? -15.951 -12.545 47.735 1.00 50.68 162 ASP D N 1
ATOM 6023 C CA . ASP D 1 162 ? -16.461 -11.653 46.705 1.00 52.26 162 ASP D CA 1
ATOM 6024 C C . ASP D 1 162 ? -16.301 -12.277 45.314 1.00 52.26 162 ASP D C 1
ATOM 6025 O O . ASP D 1 162 ? -17.266 -12.359 44.554 1.00 52.12 162 ASP D O 1
ATOM 6030 N N . ARG D 1 163 ? -15.085 -12.719 44.988 1.00 51.00 163 ARG D N 1
ATOM 6031 C CA . ARG D 1 163 ? -14.811 -13.321 43.680 1.00 49.07 163 ARG D CA 1
ATOM 6032 C C . ARG D 1 163 ? -15.651 -14.581 43.458 1.00 49.21 163 ARG D C 1
ATOM 6033 O O . ARG D 1 163 ? -16.172 -14.804 42.369 1.00 49.14 163 ARG D O 1
ATOM 6041 N N . ILE D 1 164 ? -15.778 -15.406 44.491 1.00 49.72 164 ILE D N 1
ATOM 6042 C CA . ILE D 1 164 ? -16.551 -16.638 44.377 1.00 50.88 164 ILE D CA 1
ATOM 6043 C C . ILE D 1 164 ? -18.019 -16.371 44.036 1.00 51.08 164 ILE D C 1
ATOM 6044 O O . ILE D 1 164 ? -18.594 -17.048 43.183 1.00 50.27 164 ILE D O 1
ATOM 6049 N N . VAL D 1 165 ? -18.621 -15.388 44.700 1.00 51.49 165 VAL D N 1
ATOM 6050 C CA . VAL D 1 165 ? -20.015 -15.042 44.435 1.00 53.12 165 VAL D CA 1
ATOM 6051 C C . VAL D 1 165 ? -20.180 -14.650 42.969 1.00 54.09 165 VAL D C 1
ATOM 6052 O O . VAL D 1 165 ? -21.068 -15.159 42.274 1.00 55.26 165 VAL D O 1
ATOM 6056 N N . ARG D 1 166 ? -19.318 -13.746 42.507 1.00 54.38 166 ARG D N 1
ATOM 6057 C CA . ARG D 1 166 ? -19.341 -13.284 41.124 1.00 54.74 166 ARG D CA 1
ATOM 6058 C C . ARG D 1 166 ? -19.261 -14.457 40.144 1.00 55.22 166 ARG D C 1
ATOM 6059 O O . ARG D 1 166 ? -20.035 -14.530 39.184 1.00 55.80 166 ARG D O 1
ATOM 6067 N N . THR D 1 167 ? -18.328 -15.375 40.398 1.00 54.88 167 THR D N 1
ATOM 6068 C CA . THR D 1 167 ? -18.125 -16.548 39.542 1.00 55.15 167 THR D CA 1
ATOM 6069 C C . THR D 1 167 ? -19.285 -17.549 39.600 1.00 56.04 167 THR D C 1
ATOM 6070 O O . THR D 1 167 ? -19.523 -18.290 38.641 1.00 55.68 167 THR D O 1
ATOM 6074 N N . LEU D 1 168 ? -19.992 -17.589 40.726 1.00 56.77 168 LEU D N 1
ATOM 6075 C CA . LEU D 1 168 ? -21.132 -18.488 40.859 1.00 57.32 168 LEU D CA 1
ATOM 6076 C C . LEU D 1 168 ? -22.225 -18.007 39.916 1.00 57.81 168 LEU D C 1
ATOM 6077 O O . LEU D 1 168 ? -22.935 -18.810 39.311 1.00 57.84 168 LEU D O 1
ATOM 6082 N N . HIS D 1 169 ? -22.342 -16.690 39.776 1.00 58.42 169 HIS D N 1
ATOM 6083 C CA . HIS D 1 169 ? -23.354 -16.112 38.901 1.00 60.69 169 HIS D CA 1
ATOM 6084 C C . HIS D 1 169 ? -23.002 -16.223 37.420 1.00 61.02 169 HIS D C 1
ATOM 6085 O O . HIS D 1 169 ? -23.891 -16.297 36.572 1.00 61.91 169 HIS D O 1
ATOM 6092 N N . ASP D 1 170 ? -21.711 -16.237 37.104 1.00 61.70 170 ASP D N 1
ATOM 6093 C CA . ASP D 1 170 ? -21.286 -16.344 35.709 1.00 61.53 170 ASP D CA 1
ATOM 6094 C C . ASP D 1 170 ? -21.666 -17.724 35.173 1.00 61.63 170 ASP D C 1
ATOM 6095 O O . ASP D 1 170 ? -22.047 -17.876 34.011 1.00 62.22 170 ASP D O 1
ATOM 6100 N N . LEU D 1 171 ? -21.574 -18.729 36.035 1.00 60.90 171 LEU D N 1
ATOM 6101 C CA . LEU D 1 171 ? -21.906 -20.090 35.643 1.00 61.04 171 LEU D CA 1
ATOM 6102 C C . LEU D 1 171 ? -23.411 -20.297 35.554 1.00 60.70 171 LEU D C 1
ATOM 6103 O O . LEU D 1 171 ? -23.881 -21.135 34.790 1.00 60.69 171 LEU D O 1
ATOM 6108 N N . SER D 1 172 ? -24.166 -19.536 36.341 1.00 60.66 172 SER D N 1
ATOM 6109 C CA . SER D 1 172 ? -25.620 -19.657 36.327 1.00 60.98 172 SER D CA 1
ATOM 6110 C C . SER D 1 172 ? -26.122 -19.336 34.936 1.00 61.13 172 SER D C 1
ATOM 6111 O O . SER D 1 172 ? -27.208 -19.757 34.544 1.00 61.18 172 SER D O 1
ATOM 6114 N N . LYS D 1 173 ? -25.316 -18.582 34.197 1.00 61.84 173 LYS D N 1
ATOM 6115 C CA . LYS D 1 173 ? -25.657 -18.181 32.842 1.00 63.15 173 LYS D CA 1
ATOM 6116 C C . LYS D 1 173 ? -24.987 -19.117 31.847 1.00 64.50 173 LYS D C 1
ATOM 6117 O O . LYS D 1 173 ? -25.077 -18.929 30.631 1.00 64.20 173 LYS D O 1
ATOM 6119 N N . GLU D 1 174 ? -24.303 -20.127 32.371 1.00 66.22 174 GLU D N 1
ATOM 6120 C CA . GLU D 1 174 ? -23.634 -21.094 31.511 1.00 67.38 174 GLU D CA 1
ATOM 6121 C C . GLU D 1 174 ? -24.700 -22.051 30.990 1.00 68.03 174 GLU D C 1
ATOM 6122 O O . GLU D 1 174 ? -25.596 -22.466 31.736 1.00 68.45 174 GLU D O 1
ATOM 6124 N N . PRO D 1 175 ? -24.633 -22.397 29.694 1.00 67.72 175 PRO D N 1
ATOM 6125 C CA . PRO D 1 175 ? -25.614 -23.311 29.104 1.00 67.79 175 PRO D CA 1
ATOM 6126 C C . PRO D 1 175 ? -25.803 -24.571 29.949 1.00 67.55 175 PRO D C 1
ATOM 6127 O O . PRO D 1 175 ? -26.832 -25.241 29.861 1.00 68.59 175 PRO D O 1
ATOM 6131 N N . GLU D 1 176 ? -24.806 -24.885 30.770 1.00 66.77 176 GLU D N 1
ATOM 6132 C CA . GLU D 1 176 ? -24.867 -26.063 31.631 1.00 66.66 176 GLU D CA 1
ATOM 6133 C C . GLU D 1 176 ? -25.889 -25.860 32.746 1.00 66.25 176 GLU D C 1
ATOM 6134 O O . GLU D 1 176 ? -26.630 -26.781 33.104 1.00 65.47 176 GLU D O 1
ATOM 6136 N N . ALA D 1 177 ? -25.916 -24.648 33.291 1.00 65.85 177 ALA D N 1
ATOM 6137 C CA . ALA D 1 177 ? -26.835 -24.303 34.366 1.00 65.79 177 ALA D CA 1
ATOM 6138 C C . ALA D 1 177 ? -28.177 -25.011 34.205 1.00 65.89 177 ALA D C 1
ATOM 6139 O O . ALA D 1 177 ? -28.954 -24.701 33.299 1.00 65.52 177 ALA D O 1
ATOM 6141 N N . MET D 1 178 ? -28.432 -25.977 35.081 1.00 66.07 178 MET D N 1
ATOM 6142 C CA . MET D 1 178 ? -29.682 -26.722 35.050 1.00 67.16 178 MET D CA 1
ATOM 6143 C C . MET D 1 178 ? -30.638 -26.091 36.067 1.00 67.22 178 MET D C 1
ATOM 6144 O O . MET D 1 178 ? -30.456 -26.249 37.276 1.00 67.65 178 MET D O 1
ATOM 6149 N N . SER D 1 179 ? -31.642 -25.364 35.576 1.00 66.74 179 SER D N 1
ATOM 6150 C CA . SER D 1 179 ? -32.627 -24.706 36.444 1.00 66.09 179 SER D CA 1
ATOM 6151 C C . SER D 1 179 ? -33.080 -25.619 37.595 1.00 64.48 179 SER D C 1
ATOM 6152 O O . SER D 1 179 ? -33.132 -26.842 37.447 1.00 64.23 179 SER D O 1
ATOM 6155 N N . HIS D 1 180 ? -33.422 -25.006 38.728 1.00 63.35 180 HIS D N 1
ATOM 6156 C CA . HIS D 1 180 ? -33.836 -25.723 39.937 1.00 62.42 180 HIS D CA 1
ATOM 6157 C C . HIS D 1 180 ? -35.005 -24.978 40.598 1.0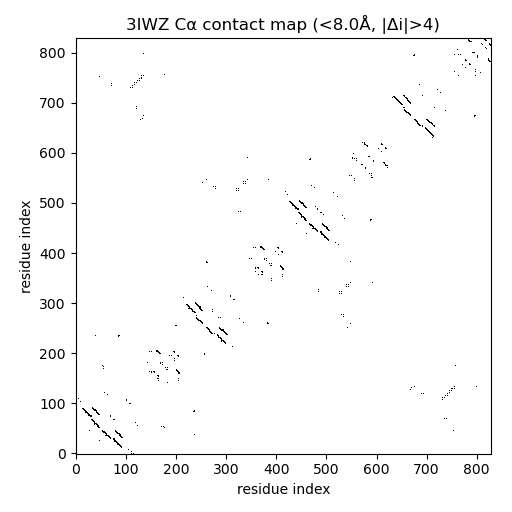0 62.49 180 HIS D C 1
ATOM 6158 O O . HIS D 1 180 ? -35.146 -23.766 40.424 1.00 62.85 180 HIS D O 1
ATOM 6165 N N . PRO D 1 181 ? -35.867 -25.694 41.349 1.00 63.21 181 PRO D N 1
ATOM 6166 C CA . PRO D 1 181 ? -37.013 -25.065 42.026 1.00 63.33 181 PRO D CA 1
ATOM 6167 C C . PRO D 1 181 ? -36.581 -23.970 43.009 1.00 63.55 181 PRO D C 1
ATOM 6168 O O . PRO D 1 181 ? -37.347 -23.050 43.313 1.00 63.71 181 PRO D O 1
ATOM 6172 N N . GLN D 1 182 ? -35.351 -24.086 43.505 1.00 63.42 182 GLN D N 1
ATOM 6173 C CA . GLN D 1 182 ? -34.798 -23.122 44.452 1.00 62.85 182 GLN D CA 1
ATOM 6174 C C . GLN D 1 182 ? -34.139 -21.964 43.720 1.00 62.84 182 GLN D C 1
ATOM 6175 O O . GLN D 1 182 ? -34.290 -20.801 44.104 1.00 63.12 182 GLN D O 1
ATOM 6181 N N . GLY D 1 183 ? -33.399 -22.299 42.667 1.00 62.17 183 GLY D N 1
ATOM 6182 C CA . GLY D 1 183 ? -32.716 -21.291 41.880 1.00 61.32 183 GLY D CA 1
ATOM 6183 C C . GLY D 1 183 ? -32.144 -21.882 40.606 1.00 60.50 183 GLY D C 1
ATOM 6184 O O . GLY D 1 183 ? -32.835 -21.979 39.590 1.00 60.57 183 GLY D O 1
ATOM 6185 N N . THR D 1 184 ? -30.874 -22.269 40.667 1.00 59.82 184 THR D N 1
ATOM 6186 C CA . THR D 1 184 ? -30.184 -22.866 39.536 1.00 58.37 184 THR D CA 1
ATOM 6187 C C . THR D 1 184 ? -29.200 -23.890 40.070 1.00 59.09 184 THR D C 1
ATOM 6188 O O . THR D 1 184 ? -28.497 -23.633 41.049 1.00 58.87 184 THR D O 1
ATOM 6192 N N . GLN D 1 185 ? -29.166 -25.055 39.427 1.00 60.63 185 GLN D N 1
ATOM 6193 C CA . GLN D 1 185 ? -28.262 -26.132 39.820 1.00 61.26 185 GLN D CA 1
ATOM 6194 C C . GLN D 1 185 ? -26.994 -26.057 38.976 1.00 61.21 185 GLN D C 1
ATOM 6195 O O . GLN D 1 185 ? -27.002 -26.402 37.787 1.00 60.71 185 GLN D O 1
ATOM 6201 N N . LEU D 1 186 ? -25.909 -25.602 39.601 1.00 60.31 186 LEU D N 1
ATOM 6202 C CA . LEU D 1 186 ? -24.629 -25.455 38.917 1.00 60.37 186 LEU D CA 1
ATOM 6203 C C . LEU D 1 186 ? -23.608 -26.458 39.432 1.00 61.27 186 LEU D C 1
ATOM 6204 O O . LEU D 1 186 ? -23.132 -26.355 40.565 1.00 61.74 186 LEU D O 1
ATOM 6209 N N . ARG D 1 187 ? -23.264 -27.421 38.584 1.00 61.69 187 ARG D N 1
ATOM 6210 C CA . ARG D 1 187 ? -22.302 -28.451 38.948 1.00 62.01 187 ARG D CA 1
ATOM 6211 C C . ARG D 1 187 ? -20.858 -27.975 38.837 1.00 61.96 187 ARG D C 1
ATOM 6212 O O . ARG D 1 187 ? -20.272 -27.989 37.753 1.00 63.13 187 ARG D O 1
ATOM 6220 N N . VAL D 1 188 ? -20.294 -27.554 39.967 1.00 61.24 188 VAL D N 1
ATOM 6221 C CA . VAL D 1 188 ? -18.909 -27.100 40.021 1.00 61.11 188 VAL D CA 1
ATOM 6222 C C . VAL D 1 188 ? -18.241 -27.622 41.292 1.00 61.26 188 VAL D C 1
ATOM 6223 O O . VAL D 1 188 ? -18.623 -27.254 42.403 1.00 61.89 188 VAL D O 1
ATOM 6227 N N . SER D 1 189 ? -17.246 -28.485 41.116 1.00 60.84 189 SER D N 1
ATOM 6228 C CA . SER D 1 189 ? -16.515 -29.064 42.234 1.00 60.91 189 SER D CA 1
ATOM 6229 C C . SER D 1 189 ? -15.778 -27.999 43.043 1.00 61.48 189 SER D C 1
ATOM 6230 O O . SER D 1 189 ? -15.406 -26.947 42.516 1.00 61.49 189 SER D O 1
ATOM 6233 N N . ARG D 1 190 ? -15.581 -28.277 44.329 1.00 61.23 190 ARG D N 1
ATOM 6234 C CA . ARG D 1 190 ? -14.891 -27.354 45.222 1.00 61.15 190 ARG D CA 1
ATOM 6235 C C . ARG D 1 190 ? -13.498 -27.052 44.678 1.00 60.96 190 ARG D C 1
ATOM 6236 O O . ARG D 1 190 ? -12.980 -25.946 44.834 1.00 59.74 190 ARG D O 1
ATOM 6244 N N . GLN D 1 191 ? -12.901 -28.051 44.034 1.00 61.33 191 GLN D N 1
ATOM 6245 C CA . GLN D 1 191 ? -11.573 -27.915 43.448 1.00 59.45 191 GLN D CA 1
ATOM 6246 C C . GLN D 1 191 ? -11.588 -26.879 42.327 1.00 57.12 191 GLN D C 1
ATOM 6247 O O . GLN D 1 191 ? -10.773 -25.959 42.323 1.00 56.13 191 GLN D O 1
ATOM 6253 N N . GLU D 1 192 ? -12.520 -27.027 41.386 1.00 55.94 192 GLU D N 1
ATOM 6254 C CA . GLU D 1 192 ? -12.640 -26.103 40.257 1.00 54.35 192 GLU D CA 1
ATOM 6255 C C . GLU D 1 192 ? -12.976 -24.684 40.690 1.00 53.26 192 GLU D C 1
ATOM 6256 O O . GLU D 1 192 ? -12.506 -23.719 40.088 1.00 52.58 192 GLU D O 1
ATOM 6262 N N . LEU D 1 193 ? -13.793 -24.554 41.729 1.00 51.68 193 LEU D N 1
ATOM 6263 C CA . LEU D 1 193 ? -14.163 -23.235 42.220 1.00 50.16 193 LEU D CA 1
ATOM 6264 C C . LEU D 1 193 ? -12.900 -22.516 42.670 1.00 49.05 193 LEU D C 1
ATOM 6265 O O . LEU D 1 193 ? -12.658 -21.360 42.305 1.00 48.45 193 LEU D O 1
ATOM 6270 N N . ALA D 1 194 ? -12.094 -23.218 43.457 1.00 46.95 194 ALA D N 1
ATOM 6271 C CA . ALA D 1 194 ? -10.846 -22.667 43.962 1.00 47.37 194 ALA D CA 1
ATOM 6272 C C . ALA D 1 194 ? -9.872 -22.350 42.819 1.00 47.26 194 ALA D C 1
ATOM 6273 O O . ALA D 1 194 ? -9.063 -21.431 42.919 1.00 49.16 194 ALA D O 1
ATOM 6275 N N . ARG D 1 195 ? -9.948 -23.116 41.737 1.00 46.45 195 ARG D N 1
ATOM 6276 C CA . ARG D 1 195 ? -9.082 -22.889 40.586 1.00 45.65 195 ARG D CA 1
ATOM 6277 C C . ARG D 1 195 ? -9.601 -21.712 39.764 1.00 43.78 195 ARG D C 1
ATOM 6278 O O . ARG D 1 195 ? -8.850 -21.064 39.036 1.00 42.87 195 ARG D O 1
ATOM 6286 N N . LEU D 1 196 ? -10.893 -21.440 39.891 1.00 42.69 196 LEU D N 1
ATOM 6287 C CA . LEU D 1 196 ? -11.507 -20.343 39.162 1.00 42.14 196 LEU D CA 1
ATOM 6288 C C . LEU D 1 196 ? -11.197 -18.989 39.769 1.00 40.93 196 LEU D C 1
ATOM 6289 O O . LEU D 1 196 ? -10.842 -18.051 39.051 1.00 41.70 196 LEU D O 1
ATOM 6294 N N . VAL D 1 197 ? -11.323 -18.884 41.087 1.00 37.99 197 VAL D N 1
ATOM 6295 C CA . VAL D 1 197 ? -11.077 -17.610 41.765 1.00 35.85 197 VAL D CA 1
ATOM 6296 C C . VAL D 1 197 ? -9.657 -17.442 42.270 1.00 35.58 197 VAL D C 1
ATOM 6297 O O . VAL D 1 197 ? -9.309 -16.390 42.788 1.00 35.01 197 VAL D O 1
ATOM 6301 N N . GLY D 1 198 ? -8.850 -18.486 42.132 1.00 37.42 198 GLY D N 1
ATOM 6302 C CA . GLY D 1 198 ? -7.475 -18.425 42.576 1.00 40.75 198 GLY D CA 1
ATOM 6303 C C . GLY D 1 198 ? -7.328 -18.478 44.084 1.00 46.11 198 GLY D C 1
ATOM 6304 O O . GLY D 1 198 ? -6.726 -17.580 44.681 1.00 46.40 198 GLY D O 1
ATOM 6305 N N . CYS D 1 199 ? -7.885 -19.517 44.705 1.00 47.70 199 CYS D N 1
ATOM 6306 C CA . CYS D 1 199 ? -7.789 -19.687 46.153 1.00 51.45 199 CYS D CA 1
ATOM 6307 C C . CYS D 1 199 ? -7.627 -21.172 46.457 1.00 53.48 199 CYS D C 1
ATOM 6308 O O . CYS D 1 199 ? -7.842 -22.014 45.585 1.00 54.25 199 CYS D O 1
ATOM 6311 N N . SER D 1 200 ? -7.249 -21.496 47.690 1.00 55.40 200 SER D N 1
ATOM 6312 C CA . SER D 1 200 ? -7.063 -22.893 48.074 1.00 56.55 200 SER D CA 1
ATOM 6313 C C . SER D 1 200 ? -8.384 -23.652 48.044 1.00 56.33 200 SER D C 1
ATOM 6314 O O . SER D 1 200 ? -9.442 -23.091 48.337 1.00 56.26 200 SER D O 1
ATOM 6317 N N . ARG D 1 201 ? -8.313 -24.927 47.674 1.00 57.31 201 ARG D N 1
ATOM 6318 C CA . ARG D 1 201 ? -9.490 -25.789 47.607 1.00 57.53 201 ARG D CA 1
ATOM 6319 C C . ARG D 1 201 ? -10.245 -25.726 48.926 1.00 57.02 201 ARG D C 1
ATOM 6320 O O . ARG D 1 201 ? -11.467 -25.836 48.964 1.00 56.34 201 ARG D O 1
ATOM 6328 N N . GLU D 1 202 ? -9.489 -25.550 50.004 1.00 57.27 202 GLU D N 1
ATOM 6329 C CA . GLU D 1 202 ? -10.042 -25.456 51.345 1.00 58.05 202 GLU D CA 1
ATOM 6330 C C . GLU D 1 202 ? -10.799 -24.141 51.553 1.00 58.40 202 GLU D C 1
ATOM 6331 O O . GLU D 1 202 ? -11.989 -24.157 51.874 1.00 58.38 202 GLU D O 1
ATOM 6337 N N . MET D 1 203 ? -10.118 -23.010 51.363 1.00 57.94 203 MET D N 1
ATOM 6338 C CA . MET D 1 203 ? -10.754 -21.704 51.542 1.00 57.57 203 MET D CA 1
ATOM 6339 C C . MET D 1 203 ? -12.046 -21.648 50.746 1.00 57.66 203 MET D C 1
ATOM 6340 O O . MET D 1 203 ? -13.065 -21.163 51.236 1.00 58.77 203 MET D O 1
ATOM 6345 N N . ALA D 1 204 ? -12.003 -22.152 49.517 1.00 57.24 204 ALA D N 1
ATOM 6346 C CA . ALA D 1 204 ? -13.182 -22.155 48.666 1.00 58.07 204 ALA D CA 1
ATOM 6347 C C . ALA D 1 204 ? -14.318 -22.877 49.377 1.00 58.39 204 ALA D C 1
ATOM 6348 O O . ALA D 1 204 ? -15.489 -22.562 49.173 1.00 58.36 204 ALA D O 1
ATOM 6350 N N . GLY D 1 205 ? -13.966 -23.851 50.210 1.00 59.22 205 GLY D N 1
ATOM 6351 C CA . GLY D 1 205 ? -14.978 -24.592 50.942 1.00 58.72 205 GLY D CA 1
ATOM 6352 C C . GLY D 1 205 ? -15.573 -23.733 52.036 1.00 58.45 205 GLY D C 1
ATOM 6353 O O . GLY D 1 205 ? -16.795 -23.661 52.200 1.00 58.31 205 GLY D O 1
ATOM 6354 N N . ARG D 1 206 ? -14.694 -23.070 52.780 1.00 57.80 206 ARG D N 1
ATOM 6355 C CA . ARG D 1 206 ? -15.101 -22.197 53.872 1.00 57.84 206 ARG D CA 1
ATOM 6356 C C . ARG D 1 206 ? -16.148 -21.181 53.423 1.00 57.08 206 ARG D C 1
ATOM 6357 O O . ARG D 1 206 ? -17.044 -20.828 54.184 1.00 58.94 206 ARG D O 1
ATOM 6365 N N . VAL D 1 207 ? -16.036 -20.715 52.183 1.00 56.70 207 VAL D N 1
ATOM 6366 C CA . VAL D 1 207 ? -16.974 -19.733 51.647 1.00 55.56 207 VAL D CA 1
ATOM 6367 C C . VAL D 1 207 ? -18.257 -20.386 51.140 1.00 54.76 207 VAL D C 1
ATOM 6368 O O . VAL D 1 207 ? -19.318 -19.768 51.136 1.00 53.78 207 VAL D O 1
ATOM 6372 N N . LEU D 1 208 ? -18.162 -21.637 50.709 1.00 55.09 208 LEU D N 1
ATOM 6373 C CA . LEU D 1 208 ? -19.342 -22.334 50.224 1.00 56.75 208 LEU D CA 1
ATOM 6374 C C . LEU D 1 208 ? -20.266 -22.680 51.379 1.00 57.87 208 LEU D C 1
ATOM 6375 O O . LEU D 1 208 ? -21.485 -22.733 51.215 1.00 59.23 208 LEU D O 1
ATOM 6380 N N . LYS D 1 209 ? -19.681 -22.912 52.547 1.00 58.79 209 LYS D N 1
ATOM 6381 C CA . LYS D 1 209 ? -20.459 -23.245 53.729 1.00 59.89 209 LYS D CA 1
ATOM 6382 C C . LYS D 1 209 ? -21.031 -21.952 54.312 1.00 60.80 209 LYS D C 1
ATOM 6383 O O . LYS D 1 209 ? -22.203 -21.897 54.695 1.00 61.92 209 LYS D O 1
ATOM 6389 N N . LYS D 1 210 ? -20.202 -20.911 54.358 1.00 60.70 210 LYS D N 1
ATOM 6390 C CA . LYS D 1 210 ? -20.619 -19.609 54.872 1.00 60.72 210 LYS D CA 1
ATOM 6391 C C . LYS D 1 210 ? -21.758 -19.052 54.027 1.00 60.61 210 LYS D C 1
ATOM 6392 O O . LYS D 1 210 ? -22.546 -18.237 54.497 1.00 61.10 210 LYS D O 1
ATOM 6398 N N . LEU D 1 211 ? -21.833 -19.489 52.773 1.00 60.63 211 LEU D N 1
ATOM 6399 C CA . LEU D 1 211 ? -22.890 -19.043 51.873 1.00 60.24 211 LEU D CA 1
ATOM 6400 C C . LEU D 1 211 ? -24.088 -19.987 52.014 1.00 60.72 211 LEU D C 1
ATOM 6401 O O . LEU D 1 211 ? -25.215 -19.636 51.661 1.00 61.33 211 LEU D O 1
ATOM 6406 N N . GLN D 1 212 ? -23.832 -21.183 52.542 1.00 61.52 212 GLN D N 1
ATOM 6407 C CA . GLN D 1 212 ? -24.880 -22.177 52.762 1.00 62.05 212 GLN D CA 1
ATOM 6408 C C . GLN D 1 212 ? -25.602 -21.792 54.049 1.00 62.47 212 GLN D C 1
ATOM 6409 O O . GLN D 1 212 ? -26.721 -22.240 54.309 1.00 62.35 212 GLN D O 1
ATOM 6415 N N . ALA D 1 213 ? -24.929 -20.976 54.857 1.00 62.91 213 ALA D N 1
ATOM 6416 C CA . ALA D 1 213 ? -25.471 -20.489 56.122 1.00 63.34 213 ALA D CA 1
ATOM 6417 C C . ALA D 1 213 ? -26.218 -19.199 55.821 1.00 63.87 213 ALA D C 1
ATOM 6418 O O . ALA D 1 213 ? -27.394 -19.054 56.152 1.00 64.96 213 ALA D O 1
ATOM 6420 N N . ASP D 1 214 ? -25.518 -18.268 55.183 1.00 64.13 214 ASP D N 1
ATOM 6421 C CA . ASP D 1 214 ? -26.084 -16.977 54.806 1.00 64.77 214 ASP D CA 1
ATOM 6422 C C . ASP D 1 214 ? -27.397 -17.099 54.016 1.00 64.65 214 ASP D C 1
ATOM 6423 O O . ASP D 1 214 ? -28.046 -16.094 53.717 1.00 64.77 214 ASP D O 1
ATOM 6428 N N . GLY D 1 215 ? -27.785 -18.325 53.676 1.00 65.09 215 GLY D N 1
ATOM 6429 C CA . GLY D 1 215 ? -29.024 -18.532 52.941 1.00 65.61 215 GLY D CA 1
ATOM 6430 C C . GLY D 1 215 ? -29.038 -17.938 51.542 1.00 65.95 215 GLY D C 1
ATOM 6431 O O . GLY D 1 215 ? -29.616 -16.873 51.307 1.00 66.19 215 GLY D O 1
ATOM 6432 N N . LEU D 1 216 ? -28.404 -18.630 50.603 1.00 65.76 216 LEU D N 1
ATOM 6433 C CA . LEU D 1 216 ? -28.363 -18.155 49.231 1.00 64.57 216 LEU D CA 1
ATOM 6434 C C . LEU D 1 216 ? -27.948 -19.271 48.275 1.00 63.99 216 LEU D C 1
ATOM 6435 O O . LEU D 1 216 ? -27.961 -19.089 47.058 1.00 64.42 216 LEU D O 1
ATOM 6440 N N . LEU D 1 217 ? -27.592 -20.426 48.836 1.00 63.75 217 LEU D N 1
ATOM 6441 C CA . LEU D 1 217 ? -27.187 -21.595 48.049 1.00 62.53 217 LEU D CA 1
ATOM 6442 C C . LEU D 1 217 ? -27.065 -22.833 48.929 1.00 62.02 217 LEU D C 1
ATOM 6443 O O . LEU D 1 217 ? -26.938 -22.726 50.148 1.00 61.78 217 LEU D O 1
ATOM 6448 N N . HIS D 1 218 ? -27.084 -24.004 48.301 1.00 62.39 218 HIS D N 1
ATOM 6449 C CA . HIS D 1 218 ? -26.979 -25.270 49.020 1.00 62.96 218 HIS D CA 1
ATOM 6450 C C . HIS D 1 218 ? -25.781 -26.077 48.512 1.00 63.12 218 HIS D C 1
ATOM 6451 O O . HIS D 1 218 ? -25.793 -26.564 47.381 1.00 63.10 218 HIS D O 1
ATOM 6458 N N . ALA D 1 219 ? -24.755 -26.218 49.351 1.00 63.25 219 ALA D N 1
ATOM 6459 C CA . ALA D 1 219 ? -23.551 -26.968 48.982 1.00 63.36 219 ALA D CA 1
ATOM 6460 C C . ALA D 1 219 ? -23.826 -28.473 48.949 1.00 63.55 219 ALA D C 1
ATOM 6461 O O . ALA D 1 219 ? -23.566 -29.186 49.920 1.00 63.46 219 ALA D O 1
ATOM 6463 N N . ARG D 1 220 ? -24.337 -28.947 47.815 1.00 64.14 220 ARG D N 1
ATOM 6464 C CA . ARG D 1 220 ? -24.684 -30.355 47.635 1.00 63.39 220 ARG D CA 1
ATOM 6465 C C . ARG D 1 220 ? -23.549 -31.227 47.086 1.00 63.72 220 ARG D C 1
ATOM 6466 O O . ARG D 1 220 ? -23.437 -31.433 45.876 1.00 63.30 220 ARG D O 1
ATOM 6474 N N . GLY D 1 221 ? -22.716 -31.734 47.993 1.00 64.06 221 GLY D N 1
ATOM 6475 C CA . GLY D 1 221 ? -21.607 -32.605 47.629 1.00 63.59 221 GLY D CA 1
ATOM 6476 C C . GLY D 1 221 ? -20.746 -32.256 46.427 1.00 63.64 221 GLY D C 1
ATOM 6477 O O . GLY D 1 221 ? -19.596 -31.836 46.584 1.00 63.63 221 GLY D O 1
ATOM 6478 N N . LYS D 1 222 ? -21.283 -32.451 45.225 1.00 63.27 222 LYS D N 1
ATOM 6479 C CA . LYS D 1 222 ? -20.534 -32.163 44.008 1.00 62.55 222 LYS D CA 1
ATOM 6480 C C . LYS D 1 222 ? -21.152 -30.996 43.251 1.00 62.53 222 LYS D C 1
ATOM 6481 O O . LYS D 1 222 ? -20.489 -30.349 42.435 1.00 62.59 222 LYS D O 1
ATOM 6487 N N . THR D 1 223 ? -22.425 -30.731 43.529 1.00 60.86 223 THR D N 1
ATOM 6488 C CA . THR D 1 223 ? -23.146 -29.654 42.867 1.00 60.06 223 THR D CA 1
ATOM 6489 C C . THR D 1 223 ? -23.494 -28.492 43.800 1.00 58.94 223 THR D C 1
ATOM 6490 O O . THR D 1 223 ? -23.370 -28.599 45.020 1.00 58.27 223 THR D O 1
ATOM 6494 N N . VAL D 1 224 ? -23.930 -27.379 43.211 1.00 58.52 224 VAL D N 1
ATOM 6495 C CA . VAL D 1 224 ? -24.296 -26.185 43.971 1.00 56.89 224 VAL D CA 1
ATOM 6496 C C . VAL D 1 224 ? -25.616 -25.609 43.484 1.00 58.30 224 VAL D C 1
ATOM 6497 O O . VAL D 1 224 ? -25.769 -25.306 42.299 1.00 59.48 224 VAL D O 1
ATOM 6501 N N . VAL D 1 225 ? -26.568 -25.445 44.397 1.00 58.17 225 VAL D N 1
ATOM 6502 C CA . VAL D 1 225 ? -27.858 -24.892 44.018 1.00 58.51 225 VAL D CA 1
ATOM 6503 C C . VAL D 1 225 ? -27.924 -23.444 44.484 1.00 58.45 225 VAL D C 1
ATOM 6504 O O . VAL D 1 225 ? -28.267 -23.165 45.627 1.00 58.55 225 VAL D O 1
ATOM 6508 N N . LEU D 1 226 ? -27.579 -22.529 43.587 1.00 59.91 226 LEU D N 1
ATOM 6509 C CA . LEU D 1 226 ? -27.587 -21.102 43.896 1.00 60.23 226 LEU D CA 1
ATOM 6510 C C . LEU D 1 226 ? -29.012 -20.592 43.974 1.00 60.35 226 LEU D C 1
ATOM 6511 O O . LEU D 1 226 ? -29.695 -20.506 42.956 1.00 61.50 226 LEU D O 1
ATOM 6516 N N . TYR D 1 227 ? -29.460 -20.253 45.178 1.00 61.24 227 TYR D N 1
ATOM 6517 C CA . TYR D 1 227 ? -30.809 -19.734 45.362 1.00 61.84 227 TYR D CA 1
ATOM 6518 C C . TYR D 1 227 ? -30.960 -18.447 44.569 1.00 63.15 227 TYR D C 1
ATOM 6519 O O . TYR D 1 227 ? -30.014 -17.665 44.434 1.00 63.12 227 TYR D O 1
ATOM 6528 N N . GLY D 1 228 ? -32.157 -18.233 44.040 1.00 65.00 228 GLY D N 1
ATOM 6529 C CA . GLY D 1 228 ? -32.410 -17.032 43.273 1.00 66.44 228 GLY D CA 1
ATOM 6530 C C . GLY D 1 228 ? -32.202 -17.212 41.788 1.00 67.79 228 GLY D C 1
ATOM 6531 O O . GLY D 1 228 ? -32.995 -17.885 41.121 1.00 68.24 228 GLY D O 1
ATOM 6532 N N . THR D 1 229 ? -31.124 -16.620 41.273 1.00 69.28 229 THR D N 1
ATOM 6533 C CA . THR D 1 229 ? -30.806 -16.683 39.846 1.00 69.40 229 THR D CA 1
ATOM 6534 C C . THR D 1 229 ? -30.104 -17.976 39.427 1.00 69.63 229 THR D C 1
ATOM 6535 O O . THR D 1 229 ? -29.784 -18.802 40.316 1.00 69.82 229 THR D O 1
#

Solvent-accessible surface area: 39150 Å² total; per-residue (Å²): 85,68,77,28,0,36,102,110,4,15,84,59,19,111,124,98,95,20,89,51,150,42,49,26,11,88,46,49,54,115,14,32,38,1,20,14,0,42,33,13,28,0,0,22,0,6,57,30,131,95,117,136,36,0,0,22,15,57,23,28,80,25,37,2,1,10,14,34,16,6,13,33,179,39,127,52,15,65,27,0,0,32,0,50,25,33,2,37,0,2,33,10,42,24,152,92,0,70,108,6,22,157,83,70,5,55,94,1,6,38,100,1,10,68,13,1,2,33,21,0,3,99,25,23,20,81,5,9,94,31,0,7,40,17,22,22,24,84,29,46,56,28,0,35,90,17,1,99,75,32,24,174,72,135,115,26,106,96,40,88,82,14,34,29,4,113,12,8,62,75,18,1,8,57,10,4,14,28,47,118,95,59,0,16,130,6,15,144,111,6,81,90,68,47,85,3,56,41,79,36,85,12,4,5,12,66,101,89,72,84,28,1,40,125,111,4,16,82,84,22,116,111,93,168,16,83,70,177,40,47,8,3,75,44,36,9,39,12,35,27,0,1,12,0,39,45,32,28,0,0,21,2,6,52,36,38,74,129,89,31,0,0,22,17,54,26,29,78,23,38,3,0,10,15,35,10,8,12,32,172,27,109,47,15,57,29,0,0,34,0,72,46,127,0,24,0,0,16,7,20,18,137,142,0,78,124,18,28,133,101,73,2,52,89,2,6,40,93,2,10,74,14,1,3,28,19,0,3,111,19,28,26,79,4,9,114,17,0,18,40,15,22,33,28,98,29,46,48,19,0,48,96,10,2,72,82,23,18,138,67,132,119,30,134,96,55,136,111,34,25,22,8,191,7,41,114,72,3,0,5,37,15,4,6,24,42,122,108,68,0,5,139,12,7,156,110,8,74,87,75,51,87,3,67,44,162,60,168,42,2,4,8,69,93,122,72,29,10,61,117,107,4,16,84,75,12,106,122,101,152,30,89,65,198,40,46,25,14,90,53,50,55,109,14,34,42,0,17,23,0,42,41,30,24,0,2,21,1,7,57,38,135,100,108,78,32,0,2,23,18,58,25,28,81,30,43,10,0,10,11,36,17,12,17,32,181,28,124,61,16,58,21,0,0,46,1,92,54,111,0,34,0,0,33,10,35,25,115,83,0,73,94,15,26,139,98,58,0,47,107,14,8,30,127,5,16,71,39,2,2,48,24,1,3,96,19,26,19,57,4,9,106,20,0,10,69,16,20,29,13,83,35,30,50,20,0,54,92,20,6,34,102,26,3,92,30,144,82,68,55,79,73,148,120,4,1,106,5,193,13,23,43,73,38,3,5,47,16,3,6,16,55,107,127,74,0,19,145,5,6,158,109,14,57,83,81,41,94,6,78,48,156,50,97,58,14,9,15,116,60,126,91,70,74,30,0,34,97,104,4,14,82,76,20,110,115,114,164,18,83,64,168,43,42,26,12,94,50,48,53,114,12,37,30,1,19,14,0,38,48,25,22,0,3,18,0,5,58,30,125,84,113,68,30,0,0,22,19,60,28,32,82,27,24,2,0,10,13,35,11,6,12,32,173,37,126,54,16,64,26,0,0,36,1,104,62,115,2,34,0,1,29,11,44,22,138,110,0,78,87,5,16,148,86,77,3,50,96,4,7,40,97,2,11,67,9,0,3,34,13,1,3,77,20,26,25,73,3,9,101,21,0,8,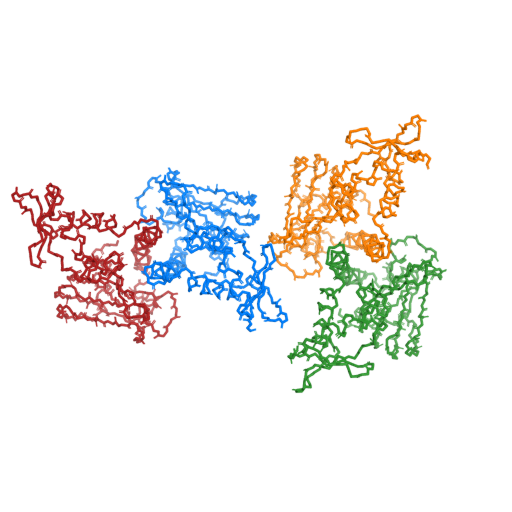65,16,25,44,35,80,36,57,36,22,0,53,113,19,1,78,107,18,22,88,27,144,79,20,132,99,69,131,110,13,14,32,5,178,18,16,109,69,31,1,4,47,14,4,4,14,36,116,127,54,0,3,161,2,13,147,119,19,74,82,83,41,95,2,79,38,145,90,121,23,4,4,5,71,61,97

CATH classification: 2.60.120.10 (+1 more: 1.10.10.10)

Secondary structure (DSSP, 8-state):
--HHHHHHHHTTSEEEEE-TT-EEE-TTSB--EEEEEEES-EEEEEE-TTS-EEEEEEE-TT-EES-GGGTS--SB--SEEEESS-EEEEEEEHHHHHHHHHTTTGGGHHHHHHHHHHHHHHHHHHHHHHHHHHHH--HHHHHHHHHHHHTTSTT-EEETTEEEEE--HHHHHHHHT--HHHHHHHHHHHHHTTSEEEETTEEEEE-/--HHHHHHHHHTSEEEEE-SS-EEE-TTSB--EEEEEEES-EEEEEE-TTS-EEEEEEE-TT-EES-HHHHS--SB--SEEEESS-EEEEEEEHHHHHHHHHTTTTTTHHHHHHHHHHHHHHHHHHHHHHHHHHHHS-HHHHHHHHHHHHTTSTT---BTTBEEE---HHHHHHHHTS-HHHHHHHHHHHHHTTSEE--TT-EEE--/-HHHHHHHHHT-EEEEE-TT-EEE-TTSB--EEEEEEES-EEEEEE-SS--EEEEEEE-TT-EES-GGGTS--SB-SSEEEESS-EEEEEEEHHHHHHHHTTTTTTTHHHHHHHHHHHHHHHHHHHHHHHHHHHHS-HHHHHHHHHHTTTSSTT----TTS--B---HHHHHHHHT--HHHHHHHHHHHHTTTS--EETTEE--S--/--HHHHHHHHHTSEEEEE-TT-EEE-TTSB--EEEEEEES-EEEEEE-SSS-EEEEEEE-TT-EES-GGGTS--SB--SEEEESS-EEEEEEEHHHHHHHHTTTTTTTHHHHHHHHHHHHHHHHHHHHHHHHHHHHS-HHHHHHHHHHHHHTSTT-EE-SSEEEE---HHHHHHHHT--HHHHHHHHHHHHHTTSEEEETTEEEEE--

Organism: Xanthomonas campestris pv. campestris (strain ATCC 33913 / DSM 3586 / NCPPB 528 / LMG 568 / P 25) (NCBI:txid190485)

Foldseek 3Di:
DDPVLVVLVLVQWDKDKAAAFDWPFAWFAFLWKKKAWQAAKKWKWAADPVRAIATLDMDGHGAIPSCVCLPDVDRTDRITIGGHHTTMMIMDTSVVVVVCCVPVSVVCPVVVVVSNVVVVVVSCVSNVVLVVCLVPPDLLVQLVVVVVVQCVDPQFPADPQGTKGFAALCVSCNHNVHDSVVSVVSQVVCVVVVQWHDDGRIIGGGD/DDPVLVVLVLVQWDKDKAAAFDWPFAWPAFQFKKKFWQAAKKWKWAADPVRFIATLDIDGHGDIPSCPCLPDVDGTDGITIGGHHITMMIMDGSVRVVVCCVPVSVVCNVVVVVSNVVVVVVSCVSNVVLVVCLVPPDPLVLLVVVVVVQCVDPVWAADPQGIKFQAALCRSCNHNVHHSVVSVVSVVVCVVVPAWDCPHRIIGGGD/DVVLVVLLLVQWDKDKDAAFDWPFAWPAFQFKKKAFQAAKKWWWAADPVGFIATLDIDHHGDIPSCVCLPDPDGTGRTTIHGRHITIMIMDTSVRVVVCCVPVCVVCVVVVVVSNVVVVVVSVVSNVVLVVCLVPPDPLVLLVVVQVCQQPDPVDFDPPQAGWFQAALCRSCNHNVHDSVVSVVSCVVVVVVVQWDDDDNTTGGHDD/DDPVLVVVLLVQWDKDKAAAFDFPFAWPAFQFKKKAWQAAKKWKWAADDVGAIATLDMDGHGDIPSCPCLPVVDGTDGITIGTRHITIMIMDTSVVNVVCCVPVNVVVVVVVVVSNVVVVVVSCVSNVVLVVCLVPPDLLRLLVVVVVVQCPPPVFDADPQGTKGFAALRRSCNHNVHDSVVSVVSLVVVCVVPQWPPDHRIIGGGHD